Protein 3FDS (pdb70)

Nearest PDB structures (foldseek):
  2uvw-assembly1_A  TM=7.147E-01  e=2.196E-67  Saccharolobus solfataricus P2
  4qwb-assembly1_A  TM=7.129E-01  e=6.393E-67  Saccharolobus solfataricus P2
  3pr5-assembly1_B  TM=7.179E-01  e=1.152E-65  Saccharolobus solfataricus
  2j6u-assembly1_A  TM=7.134E-01  e=8.956E-66  Saccharolobus solfataricus P2
  2uvr-assembly1_A  TM=7.128E-01  e=4.048E-65  Saccharolobus solfataricus P2

InterPro domains:
  IPR001126 UmuC domain [PF00817] (6-156)
  IPR001126 UmuC domain [PS50173] (3-187)
  IPR017961 DNA polymerase, Y-family, little finger domain [PF11799] (242-342)
  IPR022880 DNA polymerase IV [MF_01113] (1-348)
  IPR022880 DNA polymerase IV [cd03586] (4-340)
  IPR024728 DNA polymerase type-Y, HhH motif [PF11798] (169-199)
  IPR036775 DNA polymerase, Y-family, little finger domain superfamily [G3DSA:3.30.1490.100] (243-342)
  IPR036775 DNA polymerase, Y-family, little finger domain superfamily [SSF100879] (240-342)
  IPR043128 Reverse transcriptase/Diguanylate cyclase domain [G3DSA:3.30.70.270] (3-166)
  IPR043502 DNA/RNA polymerase superfamily [SSF56672] (3-238)
  IPR050116 DNA polymerase type-Y [PTHR11076] (2-344)

CATH classification: 3.30.70.270 (+3 more: 3.40.1170.60, 1.10.150.20, 3.30.1490.100)

B-factor: mean 46.67, std 6.76, range [15.49, 81.86]

Foldseek 3Di:
DKKKKKFFALQQQQLVCLVPVVQPPFKEWEWAQDDPDVQFGWTCTIHVNLVVQVHGTGHGRVVSCVSPVPGHYHYGDPVSLQVLLVVLVVVVCVQAVQKADPDSGMMMHDCVVPADDVVRVQVVVVVSQVVSCVPRVTAIEMAMEDEDQNRVLQSVVADDNGYGYQYPVNLLVQQVVPFPCSGPPAFCQQSVVVVVVVNGGLLSLVVDDLVCCCDSHNNVVSVVSVCSSVVNDHYGRDPDDDQKFWDKFFDPDWDLDLVRCLVQALVRLVVGCVVCPQWFFQKKKKWFQFPVGDIDIDMDGHPPGQDSVNCSVVNSVRSVVSSVVDVTTTGMIMMMTGDIDHDDDCVVVDGD/DKKFKAQFLQVVLLLLVLQCLAPLKWKWKQAPQGIKTWGHHPVRQKIKMWDFGRVLTPDTDDDHIKMKIAHNVNSVQSNVPRDPARWMWIWDADPQGIKIWIWGPVDTHIDIDDGGIDMTDDDDDDDDPDDFQKKFWAALVVLLVVLVVQVVAAQKWKWWDDPAWIWIKHHDVPTIDIDIDHPVSPTVGIGGRDTAMFMFGSVSSNSSSVSRPSAGAIWMWTHGHQAWIKIWGAHPSGIIIIMIGHTDD/DKKWWAPDLLLVLLLLQLVVVFDQKWKFKQAQQATKTWDAGPVNQKTKIWGDGRVSTPPIDDDDRIDIFMDGSVVVSVVSVVADDAWIWMWDDDPFWIKIWTPGPHIDIDIDTGDDDDDDDDDAFQKKFKWWLLLLLVVLVVQLVQAFKWKWWDDPFKIWTWDHHPPDIDIDIAHPVDDTTDDIDGDTFIFMFGSVSSNSCSSSSSFATMWMWGHGYQAWTWIWGQGPDRITMIMTGGTDD

Organism: Saccharolobus solfataricus (strain ATCC 35092 / DSM 1617 / JCM 11322 / P2) (NCBI:txid273057)

Radius of gyration: 35.13 Å; Cα contacts (8 Å, |Δi|>4): 2033; chains: 3; bounding box: 105×57×83 Å

Solvent-accessible surface area: 40210 Å² total; per-residue (Å²): 86,22,0,0,0,0,12,2,3,43,5,31,0,9,1,4,8,46,87,67,80,77,11,132,56,98,32,0,0,0,0,67,86,57,18,164,149,159,34,26,22,22,4,21,21,1,0,68,56,0,87,138,108,36,0,118,67,55,23,68,0,67,88,0,65,157,75,25,93,144,14,39,37,38,81,61,96,93,104,30,0,78,98,14,2,49,117,0,7,83,26,0,64,143,40,2,128,92,0,33,46,52,44,33,40,32,0,23,0,15,0,50,101,104,16,218,74,45,184,56,0,83,61,24,0,63,97,0,28,90,64,1,86,130,117,23,150,1,31,1,0,0,0,0,0,52,3,29,9,2,0,42,4,0,0,64,89,22,75,56,91,12,33,64,37,0,57,80,144,65,0,125,106,7,10,111,88,18,76,6,50,78,2,26,58,8,8,90,37,9,5,74,44,7,123,156,91,50,8,65,59,0,48,35,0,89,106,30,117,85,95,131,8,111,41,105,18,41,24,90,53,2,134,46,4,13,28,1,7,138,51,119,46,97,14,94,19,105,60,106,109,168,182,39,18,24,99,51,18,75,3,168,154,59,6,90,80,37,123,60,0,51,56,44,0,44,127,0,0,70,85,0,34,188,90,0,109,101,19,82,0,28,3,0,51,0,31,0,25,0,76,83,143,68,120,14,46,72,29,122,35,39,60,115,32,1,57,79,134,44,0,69,59,7,0,21,115,0,0,79,83,1,19,142,93,19,140,72,84,2,88,77,0,0,5,87,0,13,98,50,16,67,47,34,11,0,47,141,27,30,67,73,131,2,69,0,24,11,67,47,2,83,8,7,9,13,5,2,50,2,1,50,32,17,34,97,29,0,50,3,0,0,27,110,110,4,3,15,1,44,19,35,26,177,80,88,10,0,0,1,0,5,109,8,51,94,122,45,17,77,69,38,61,27,112,73,56,19,10,0,74,0,59,72,68,1,8,138,70,1,39,88,85,57,49,88,128,153,9,34,0,34,0,13,36,36,149,48,0,0,59,1,20,18,114,39,109,172,112,37,76,128,54,58,14,120,0,105,11,132,86,30,148,54,61,87,43,20,45,10,184,36,127,33,16,0,41,4,24,2,46,50,72,19,3,61,26,0,2,37,0,0,50,72,21,5,20,67,1,104,2,9,19,63,141,114,50,0,42,3,21,7,30,23,127,22,91,76,0,19,0,53,0,64,94,116,108,30,1,99,98,28,36,50,46,64,89,5,18,3,17,0,8,1,106,21,3,85,28,0,0,110,0,0,159,24,10,90,25,70,1,75,0,4,0,0,99,71,46,0,0,52,0,14,1,88,4,111,33,11,4,60,0,10,0,11,0,3,2,29,136,134,5,95,0,83,5,115,63,19,67,3,1,7,45,1,1,71,0,0,28,66,8,12,88,76,3,11,6,30,1,35,169,122,1,3,78,2,13,3,44,10,126,64,172,40,1,31,0,21,1,20,2,8,35,69,9,10,90,60,40,94,49,72,81,156,114,10,93,1,4,4,90,2,105,25,0,18,48,8,4,130,45,49,48,198,95,19,40,1,24,3,28,8,54,154,60,47,2,28,2,24,0,68,31,123,11,50,0,16,1,33,14,45,55,72,169,15,150,73,44,131,126,164,121,19,58,0,85,0,43,0,85,0,85,22,1,0,84,21,0,70,128,1,33,113,46,16,154,34,0,51,0,47,4,111,129,63,61,0,24,0,44,0,117,22,152,177,48,84,24,128,41,80,0,2,74,114,56,85,39,10,104,115,17,75,38,58,96,18,69,14,19,0,15,2,129,51,0,24,28,0,9,48,0,102,120,11,8,122,30,1,19,0,20,0,0,54,159,34,38,0,24,0,62,0,91,9,73,118,143,4,36,0,2,0,57,0,34,33,128,155

Structure (mmCIF, N/CA/C/O backbone):
data_3FDS
#
_entry.id   3FDS
#
_cell.length_a   65.986
_cell.length_b   86.414
_cell.length_c   97.582
_cell.angle_alpha   90.000
_cell.angle_beta   107.300
_cell.angle_gamma   90.000
#
_symmetry.space_group_name_H-M   'P 1 21 1'
#
loop_
_entity.id
_entity.type
_entity.pdbx_description
1 polymer 'DNA polymerase IV'
2 polymer 'DNA polymerase sliding clamp B'
3 polymer 'DNA polymerase sliding clamp C'
4 non-polymer 1,2-ETHANEDIOL
5 non-polymer DI(HYDROXYETHYL)ETHER
6 non-polymer 'PENTAETHYLENE GLYCOL'
7 non-polymer GLYCEROL
8 non-polymer 'TRIETHYLENE GLYCOL'
9 water water
#
loop_
_atom_site.group_PDB
_atom_site.id
_atom_site.type_symbol
_atom_site.label_atom_id
_atom_site.label_alt_id
_atom_site.label_comp_id
_atom_site.label_asym_id
_atom_site.label_entity_id
_atom_site.label_seq_id
_atom_site.pdbx_PDB_ins_code
_atom_site.Cartn_x
_atom_site.Cartn_y
_atom_site.Cartn_z
_atom_site.occupancy
_atom_site.B_iso_or_equiv
_atom_site.auth_seq_id
_atom_site.auth_comp_id
_atom_site.auth_asym_id
_atom_site.auth_atom_id
_atom_site.pdbx_PDB_model_num
ATOM 1 N N . MET A 1 1 ? 2.734 -5.794 -26.997 1.00 46.70 1 MET A N 1
ATOM 2 C CA . MET A 1 1 ? 2.517 -4.408 -27.463 1.00 46.49 1 MET A CA 1
ATOM 3 C C . MET A 1 1 ? 3.270 -3.439 -26.561 1.00 45.66 1 MET A C 1
ATOM 4 O O . MET A 1 1 ? 3.419 -3.704 -25.381 1.00 45.42 1 MET A O 1
ATOM 9 N N . ILE A 1 2 ? 3.773 -2.337 -27.124 1.00 45.40 2 ILE A N 1
ATOM 10 C CA . ILE A 1 2 ? 4.375 -1.248 -26.327 1.00 44.83 2 ILE A CA 1
ATOM 11 C C . ILE A 1 2 ? 3.617 0.065 -26.573 1.00 44.42 2 ILE A C 1
ATOM 12 O O . ILE A 1 2 ? 3.532 0.557 -27.696 1.00 43.11 2 ILE A O 1
ATOM 17 N N . VAL A 1 3 ? 3.032 0.588 -25.517 1.00 44.16 3 VAL A N 1
ATOM 18 C CA . VAL A 1 3 ? 2.292 1.818 -25.587 1.00 44.12 3 VAL A CA 1
ATOM 19 C C . VAL A 1 3 ? 3.161 2.892 -24.908 1.00 44.21 3 VAL A C 1
ATOM 20 O O . VAL A 1 3 ? 3.772 2.653 -23.859 1.00 42.65 3 VAL A O 1
ATOM 24 N N . LEU A 1 4 ? 3.273 4.039 -25.568 1.00 43.71 4 LEU A N 1
ATOM 25 C CA . LEU A 1 4 ? 3.984 5.182 -25.024 1.00 43.86 4 LEU A CA 1
ATOM 26 C C . LEU A 1 4 ? 2.920 6.258 -24.893 1.00 44.27 4 LEU A C 1
ATOM 27 O O . LEU A 1 4 ? 2.328 6.694 -25.916 1.00 43.36 4 LEU A O 1
ATOM 32 N N . PHE A 1 5 ? 2.663 6.648 -23.635 1.00 43.48 5 PHE A N 1
ATOM 33 C CA . PHE A 1 5 ? 1.637 7.610 -23.286 1.00 43.32 5 PHE A CA 1
ATOM 34 C C . PHE A 1 5 ? 2.317 8.927 -22.963 1.00 44.17 5 PHE A C 1
ATOM 35 O O . PHE A 1 5 ? 3.332 8.970 -22.253 1.00 42.13 5 PHE A O 1
ATOM 43 N N . VAL A 1 6 ? 1.763 10.014 -23.509 1.00 43.49 6 VAL A N 1
ATOM 44 C CA . VAL A 1 6 ? 2.297 11.362 -23.240 1.00 44.32 6 VAL A CA 1
ATOM 45 C C . VAL A 1 6 ? 1.203 12.167 -22.575 1.00 44.86 6 VAL A C 1
ATOM 46 O O . VAL A 1 6 ? 0.084 12.270 -23.114 1.00 44.96 6 VAL A O 1
ATOM 50 N N . ASP A 1 7 ? 1.537 12.760 -21.439 1.00 43.68 7 ASP A N 1
ATOM 51 C CA . ASP A 1 7 ? 0.621 13.555 -20.673 1.00 45.79 7 ASP A CA 1
ATOM 52 C C . ASP A 1 7 ? 1.286 14.939 -20.521 1.00 45.84 7 ASP A C 1
ATOM 53 O O . ASP A 1 7 ? 2.363 15.045 -19.942 1.00 44.76 7 ASP A O 1
ATOM 58 N N . PHE A 1 8 ? 0.704 15.998 -21.083 1.00 46.61 8 PHE A N 1
ATOM 59 C CA . PHE A 1 8 ? 1.367 17.327 -20.959 1.00 46.39 8 PHE A CA 1
ATOM 60 C C . PHE A 1 8 ? 1.220 17.831 -19.528 1.00 47.17 8 PHE A C 1
ATOM 61 O O . PHE A 1 8 ? 0.121 17.778 -18.970 1.00 48.53 8 PHE A O 1
ATOM 69 N N . ASP A 1 9 ? 2.278 18.382 -18.926 1.00 46.44 9 ASP A N 1
ATOM 70 C CA . ASP A 1 9 ? 2.193 18.679 -17.500 1.00 45.02 9 ASP A CA 1
ATOM 71 C C . ASP A 1 9 ? 1.387 19.969 -17.232 1.00 44.27 9 ASP A C 1
ATOM 72 O O . ASP A 1 9 ? 1.596 20.987 -17.915 1.00 43.37 9 ASP A O 1
ATOM 77 N N . TYR A 1 10 ? 0.452 19.907 -16.288 1.00 43.06 10 TYR A N 1
ATOM 78 C CA . TYR A 1 10 ? -0.375 21.093 -15.833 1.00 43.02 10 TYR A CA 1
ATOM 79 C C . TYR A 1 10 ? -0.676 22.045 -17.017 1.00 43.75 10 TYR A C 1
ATOM 80 O O . TYR A 1 10 ? -0.445 23.253 -16.988 1.00 44.25 10 TYR A O 1
ATOM 89 N N . PHE A 1 11 ? -1.220 21.462 -18.074 1.00 42.13 11 PHE A N 1
ATOM 90 C CA . PHE A 1 11 ? -1.078 22.050 -19.388 1.00 41.97 11 PHE A CA 1
ATOM 91 C C . PHE A 1 11 ? -1.460 23.517 -19.554 1.00 42.94 11 PHE A C 1
ATOM 92 O O . PHE A 1 11 ? -0.608 24.288 -19.993 1.00 43.91 11 PHE A O 1
ATOM 100 N N . TYR A 1 12 ? -2.707 23.903 -19.235 1.00 42.09 12 TYR A N 1
ATOM 101 C CA . TYR A 1 12 ? -3.166 25.278 -19.462 1.00 42.81 12 TYR A CA 1
ATOM 102 C C . TYR A 1 12 ? -2.271 26.278 -18.738 1.00 43.16 12 TYR A C 1
ATOM 103 O O . TYR A 1 12 ? -1.892 27.325 -19.288 1.00 42.28 12 TYR A O 1
ATOM 112 N N . ALA A 1 13 ? -1.957 25.940 -17.488 1.00 42.67 13 ALA A N 1
ATOM 113 C CA . ALA A 1 13 ? -1.123 26.817 -16.687 1.00 43.22 13 ALA A CA 1
ATOM 114 C C . ALA A 1 13 ? 0.329 26.842 -17.190 1.00 43.41 13 ALA A C 1
ATOM 115 O O . ALA A 1 13 ? 0.985 27.900 -17.172 1.00 43.91 13 ALA A O 1
ATOM 117 N N . GLN A 1 14 ? 0.812 25.712 -17.700 1.00 43.22 14 GLN A N 1
ATOM 118 C CA . GLN A 1 14 ? 2.147 25.682 -18.269 1.00 42.48 14 GLN A CA 1
ATOM 119 C C . GLN A 1 14 ? 2.250 26.592 -19.498 1.00 42.32 14 GLN A C 1
ATOM 120 O O . GLN A 1 14 ? 3.208 27.347 -19.623 1.00 43.11 14 GLN A O 1
ATOM 126 N N . VAL A 1 15 ? 1.247 26.553 -20.363 1.00 41.74 15 VAL A N 1
ATOM 127 C CA . VAL A 1 15 ? 1.164 27.473 -21.529 1.00 41.96 15 VAL A CA 1
ATOM 128 C C . VAL A 1 15 ? 1.196 28.951 -21.115 1.00 42.73 15 VAL A C 1
ATOM 129 O O . VAL A 1 15 ? 1.877 29.760 -21.756 1.00 42.68 15 VAL A O 1
ATOM 133 N N . GLU A 1 16 ? 0.447 29.305 -20.059 1.00 41.93 16 GLU A N 1
ATOM 134 C CA . GLU A 1 16 ? 0.537 30.671 -19.541 1.00 43.04 16 GLU A CA 1
ATOM 135 C C . GLU A 1 16 ? 1.946 31.055 -19.076 1.00 42.93 16 GLU A C 1
ATOM 136 O O . GLU A 1 16 ? 2.384 32.166 -19.315 1.00 43.23 16 GLU A O 1
ATOM 142 N N . GLU A 1 17 ? 2.659 30.133 -18.431 1.00 42.85 17 GLU A N 1
ATOM 143 C CA . GLU A 1 17 ? 4.094 30.336 -18.096 1.00 43.70 17 GLU A CA 1
ATOM 144 C C . GLU A 1 17 ? 5.037 30.537 -19.307 1.00 43.83 17 GLU A C 1
ATOM 145 O O . GLU A 1 17 ? 5.987 31.335 -19.238 1.00 44.29 17 GLU A O 1
ATOM 151 N N . VAL A 1 18 ? 4.807 29.787 -20.383 1.00 42.28 18 VAL A N 1
ATOM 152 C CA . VAL A 1 18 ? 5.559 29.952 -21.638 1.00 42.46 18 VAL A CA 1
ATOM 153 C C . VAL A 1 18 ? 5.319 31.345 -22.191 1.00 43.22 18 VAL A C 1
ATOM 154 O O . VAL A 1 18 ? 6.254 32.037 -22.554 1.00 43.19 18 VAL A O 1
ATOM 158 N N . LEU A 1 19 ? 4.051 31.757 -22.209 1.00 44.25 19 LEU A N 1
ATOM 159 C CA . LEU A 1 19 ? 3.660 33.067 -22.696 1.00 46.58 19 LEU A CA 1
ATOM 160 C C . LEU A 1 19 ? 4.177 34.230 -21.834 1.00 46.21 19 LEU A C 1
ATOM 161 O O . LEU A 1 19 ? 4.401 35.328 -22.340 1.00 45.33 19 LEU A O 1
ATOM 166 N N . ASN A 1 20 ? 4.311 33.993 -20.532 1.00 45.47 20 ASN A N 1
ATOM 167 C CA . ASN A 1 20 ? 4.810 35.004 -19.603 1.00 46.13 20 ASN A CA 1
ATOM 168 C C . ASN A 1 20 ? 5.774 34.326 -18.614 1.00 46.66 20 ASN A C 1
ATOM 169 O O . ASN A 1 20 ? 5.378 33.936 -17.502 1.00 46.13 20 ASN A O 1
ATOM 174 N N . PRO A 1 21 ? 7.044 34.170 -19.016 1.00 47.43 21 PRO A N 1
ATOM 175 C CA . PRO A 1 21 ? 7.944 33.394 -18.169 1.00 48.20 21 PRO A CA 1
ATOM 176 C C . PRO A 1 21 ? 8.175 33.998 -16.787 1.00 48.55 21 PRO A C 1
ATOM 177 O O . PRO A 1 21 ? 8.643 33.303 -15.897 1.00 48.99 21 PRO A O 1
ATOM 181 N N . SER A 1 22 ? 7.810 35.264 -16.588 1.00 49.05 22 SER A N 1
ATOM 182 C CA . SER A 1 22 ? 7.899 35.867 -15.268 1.00 49.52 22 SER A CA 1
ATOM 183 C C . SER A 1 22 ? 6.888 35.269 -14.277 1.00 49.72 22 SER A C 1
ATOM 184 O O . SER A 1 22 ? 6.876 35.653 -13.098 1.00 49.88 22 SER A O 1
ATOM 187 N N . LEU A 1 23 ? 6.039 34.358 -14.754 1.00 48.97 23 LEU A N 1
ATOM 188 C CA . LEU A 1 23 ? 5.096 33.641 -13.894 1.00 49.08 23 LEU A CA 1
ATOM 189 C C . LEU A 1 23 ? 5.704 32.391 -13.255 1.00 50.10 23 LEU A C 1
ATOM 190 O O . LEU A 1 23 ? 5.228 31.918 -12.211 1.00 50.17 23 LEU A O 1
ATOM 195 N N . LYS A 1 24 ? 6.726 31.833 -13.902 1.00 51.11 24 LYS A N 1
ATOM 196 C CA . LYS A 1 24 ? 7.282 30.523 -13.505 1.00 52.56 24 LYS A CA 1
ATOM 197 C C . LYS A 1 24 ? 7.715 30.546 -12.036 1.00 52.76 24 LYS A C 1
ATOM 198 O O . LYS A 1 24 ? 8.300 31.533 -11.565 1.00 52.71 24 LYS A O 1
ATOM 204 N N . GLY A 1 25 ? 7.392 29.481 -11.306 1.00 52.91 25 GLY A N 1
ATOM 205 C CA . GLY A 1 25 ? 7.801 29.393 -9.903 1.00 52.85 25 GLY A CA 1
ATOM 206 C C . GLY A 1 25 ? 6.876 30.044 -8.900 1.00 53.17 25 GLY A C 1
ATOM 207 O O . GLY A 1 25 ? 7.114 29.925 -7.684 1.00 53.06 25 GLY A O 1
ATOM 208 N N . LYS A 1 26 ? 5.858 30.764 -9.395 1.00 52.89 26 LYS A N 1
ATOM 209 C CA . LYS A 1 26 ? 4.789 31.360 -8.554 1.00 52.92 26 LYS A CA 1
ATOM 210 C C . LYS A 1 26 ? 3.548 30.541 -8.817 1.00 50.92 26 LYS A C 1
ATOM 211 O O . LYS A 1 26 ? 3.461 29.923 -9.863 1.00 50.48 26 LYS A O 1
ATOM 217 N N . PRO A 1 27 ? 2.562 30.584 -7.899 1.00 49.30 27 PRO A N 1
ATOM 218 C CA . PRO A 1 27 ? 1.286 29.944 -8.170 1.00 48.10 27 PRO A CA 1
ATOM 219 C C . PRO A 1 27 ? 0.560 30.612 -9.311 1.00 47.63 27 PRO A C 1
ATOM 220 O O . PRO A 1 27 ? 0.386 31.836 -9.302 1.00 46.77 27 PRO A O 1
ATOM 224 N N . VAL A 1 28 ? 0.133 29.790 -10.278 1.00 46.47 28 VAL A N 1
ATOM 225 C CA . VAL A 1 28 ? -0.632 30.222 -11.433 1.00 46.47 28 VAL A CA 1
ATOM 226 C C . VAL A 1 28 ? -1.933 29.400 -11.488 1.00 46.20 28 VAL A C 1
ATOM 227 O O . VAL A 1 28 ? -1.926 28.180 -11.390 1.00 45.79 28 VAL A O 1
ATOM 231 N N . VAL A 1 29 ? -3.047 30.081 -11.641 1.00 45.95 29 VAL A N 1
ATOM 232 C CA . VAL A 1 29 ? -4.336 29.429 -11.602 1.00 45.72 29 VAL A CA 1
ATOM 233 C C . VAL A 1 29 ? -5.193 29.879 -12.777 1.00 45.03 29 VAL A C 1
ATOM 234 O O . VAL A 1 29 ? -5.641 31.036 -12.878 1.00 45.96 29 VAL A O 1
ATOM 238 N N . VAL A 1 30 ? -5.437 28.934 -13.658 1.00 44.25 30 VAL A N 1
ATOM 239 C CA . VAL A 1 30 ? -6.247 29.163 -14.829 1.00 43.69 30 VAL A CA 1
ATOM 240 C C . VAL A 1 30 ? -7.692 28.729 -14.499 1.00 44.18 30 VAL A C 1
ATOM 241 O O . VAL A 1 30 ? -7.928 27.587 -14.129 1.00 42.61 30 VAL A O 1
ATOM 245 N N . CYS A 1 31 ? -8.630 29.652 -14.683 1.00 44.25 31 CYS A N 1
ATOM 246 C CA . CYS A 1 31 ? -9.997 29.476 -14.248 1.00 45.55 31 CYS A CA 1
ATOM 247 C C . CYS A 1 31 ? -10.997 29.622 -15.396 1.00 46.50 31 CYS A C 1
ATOM 248 O O . CYS A 1 31 ? -10.777 30.398 -16.339 1.00 46.69 31 CYS A O 1
ATOM 251 N N . VAL A 1 32 ? -12.107 28.898 -15.279 1.00 46.29 32 VAL A N 1
ATOM 252 C CA . VAL A 1 32 ? -13.271 29.102 -16.139 1.00 47.29 32 VAL A CA 1
ATOM 253 C C . VAL A 1 32 ? -14.278 30.008 -15.423 1.00 47.88 32 VAL A C 1
ATOM 254 O O . VAL A 1 32 ? -15.030 29.564 -14.580 1.00 47.89 32 VAL A O 1
ATOM 258 N N . PHE A 1 33 ? -14.259 31.287 -15.758 1.00 49.54 33 PHE A N 1
ATOM 259 C CA . PHE A 1 33 ? -15.179 32.257 -15.201 1.00 51.26 33 PHE A CA 1
ATOM 260 C C . PHE A 1 33 ? -16.568 32.105 -15.835 1.00 53.09 33 PHE A C 1
ATOM 261 O O . PHE A 1 33 ? -16.749 32.460 -17.004 1.00 54.27 33 PHE A O 1
ATOM 269 N N . SER A 1 34 ? -17.538 31.554 -15.104 1.00 54.51 34 SER A N 1
ATOM 270 C CA A SER A 1 34 ? -18.921 31.460 -15.623 0.50 55.28 34 SER A CA 1
ATOM 271 C CA B SER A 1 34 ? -18.908 31.469 -15.632 0.50 55.82 34 SER A CA 1
ATOM 272 C C . SER A 1 34 ? -19.620 32.832 -15.561 1.00 55.94 34 SER A C 1
ATOM 273 O O . SER A 1 34 ? -18.957 33.865 -15.716 1.00 58.17 34 SER A O 1
ATOM 278 N N . GLY A 1 35 ? -20.902 32.959 -15.248 1.00 55.78 35 GLY A N 1
ATOM 279 C CA . GLY A 1 35 ? -21.844 32.172 -14.468 1.00 53.97 35 GLY A CA 1
ATOM 280 C C . GLY A 1 35 ? -22.500 33.459 -14.033 1.00 52.34 35 GLY A C 1
ATOM 281 O O . GLY A 1 35 ? -22.295 34.478 -14.710 1.00 51.63 35 GLY A O 1
ATOM 282 N N . ARG A 1 36 ? -23.220 33.478 -12.909 1.00 51.20 36 ARG A N 1
ATOM 283 C CA . ARG A 1 36 ? -24.102 34.603 -12.652 1.00 50.24 36 ARG A CA 1
ATOM 284 C C . ARG A 1 36 ? -23.496 35.775 -11.851 1.00 49.26 36 ARG A C 1
ATOM 285 O O . ARG A 1 36 ? -24.113 36.839 -11.794 1.00 48.51 36 ARG A O 1
ATOM 293 N N . PHE A 1 37 ? -22.312 35.601 -11.245 1.00 47.97 37 PHE A N 1
ATOM 294 C CA . PHE A 1 37 ? -21.841 36.598 -10.240 1.00 47.51 37 PHE A CA 1
ATOM 295 C C . PHE A 1 37 ? -20.343 36.868 -10.271 1.00 47.82 37 PHE A C 1
ATOM 296 O O . PHE A 1 37 ? -19.640 36.323 -11.107 1.00 47.74 37 PHE A O 1
ATOM 304 N N . GLU A 1 38 ? -19.845 37.716 -9.356 1.00 48.59 38 GLU A N 1
ATOM 305 C CA . GLU A 1 38 ? -18.375 37.939 -9.317 1.00 49.08 38 GLU A CA 1
ATOM 306 C C . GLU A 1 38 ? -17.644 36.660 -8.942 1.00 47.76 38 GLU A C 1
ATOM 307 O O . GLU A 1 38 ? -18.038 35.962 -7.997 1.00 46.67 38 GLU A O 1
ATOM 313 N N . ASP A 1 39 ? -16.608 36.334 -9.717 1.00 47.05 39 ASP A N 1
ATOM 314 C CA . ASP A 1 39 ? -15.804 35.141 -9.473 1.00 47.29 39 ASP A CA 1
ATOM 315 C C . ASP A 1 39 ? -16.589 33.816 -9.506 1.00 46.51 39 ASP A C 1
ATOM 316 O O . ASP A 1 39 ? -16.132 32.825 -8.910 1.00 46.52 39 ASP A O 1
ATOM 321 N N . SER A 1 40 ? -17.764 33.808 -10.151 1.00 45.33 40 SER A N 1
ATOM 322 C CA . SER A 1 40 ? -18.449 32.527 -10.431 1.00 44.81 40 SER A CA 1
ATOM 323 C C . SER A 1 40 ? -17.536 31.723 -11.358 1.00 44.62 40 SER A C 1
ATOM 324 O O . SER A 1 40 ? -16.989 32.265 -12.337 1.00 45.10 40 SER A O 1
ATOM 327 N N . GLY A 1 41 ? -17.397 30.432 -11.046 1.00 44.57 41 GLY A N 1
ATOM 328 C CA . GLY A 1 41 ? -16.695 29.477 -11.888 1.00 44.55 41 GLY A CA 1
ATOM 329 C C . GLY A 1 41 ? -15.821 28.554 -11.068 1.00 44.64 41 GLY A C 1
ATOM 330 O O . GLY A 1 41 ? -15.873 28.569 -9.831 1.00 43.78 41 GLY A O 1
ATOM 331 N N . ALA A 1 42 ? -15.009 27.773 -11.781 1.00 44.56 42 ALA A N 1
ATOM 332 C CA . ALA A 1 42 ? -14.160 26.730 -11.216 1.00 44.50 42 ALA A CA 1
ATOM 333 C C . ALA A 1 42 ? -12.755 26.854 -11.789 1.00 44.40 42 ALA A C 1
ATOM 334 O O . ALA A 1 42 ? -12.588 27.326 -12.909 1.00 45.58 42 ALA A O 1
ATOM 336 N N . VAL A 1 43 ? -11.759 26.433 -11.019 1.00 43.67 43 VAL A N 1
ATOM 337 C CA . VAL A 1 43 ? -10.383 26.351 -11.484 1.00 43.92 43 VAL A CA 1
ATOM 338 C C . VAL A 1 43 ? -10.397 25.296 -12.609 1.00 45.06 43 VAL A C 1
ATOM 339 O O . VAL A 1 43 ? -11.044 24.240 -12.458 1.00 44.59 43 VAL A O 1
ATOM 343 N N . ALA A 1 44 ? -9.765 25.632 -13.743 1.00 45.57 44 ALA A N 1
ATOM 344 C CA . ALA A 1 44 ? -9.514 24.684 -14.834 1.00 45.93 44 ALA A CA 1
ATOM 345 C C . ALA A 1 44 ? -8.217 23.982 -14.509 1.00 46.51 44 ALA A C 1
ATOM 346 O O . ALA A 1 44 ? -8.194 22.771 -14.457 1.00 47.65 44 ALA A O 1
ATOM 348 N N . THR A 1 45 ? -7.115 24.716 -14.340 1.00 47.01 45 THR A N 1
ATOM 349 C CA . THR A 1 45 ? -5.840 24.074 -13.963 1.00 47.55 45 THR A CA 1
ATOM 350 C C . THR A 1 45 ? -4.909 24.984 -13.204 1.00 47.21 45 THR A C 1
ATOM 351 O O . THR A 1 45 ? -4.900 26.189 -13.412 1.00 47.38 45 THR A O 1
ATOM 355 N N . ALA A 1 46 ? -4.191 24.387 -12.260 1.00 46.65 46 ALA A N 1
ATOM 356 C CA . ALA A 1 46 ? -3.265 25.093 -11.416 1.00 46.19 46 ALA A CA 1
ATOM 357 C C . ALA A 1 46 ? -1.856 24.516 -11.606 1.00 45.35 46 ALA A C 1
ATOM 358 O O . ALA A 1 46 ? -1.701 23.303 -11.781 1.00 46.16 46 ALA A O 1
ATOM 360 N N . ASN A 1 47 ? -0.827 25.353 -11.559 1.00 44.11 47 ASN A N 1
ATOM 361 C CA . ASN A 1 47 ? 0.538 24.813 -11.601 1.00 45.19 47 ASN A CA 1
ATOM 362 C C . ASN A 1 47 ? 0.886 24.164 -10.282 1.00 45.65 47 ASN A C 1
ATOM 363 O O . ASN A 1 47 ? 0.147 24.280 -9.292 1.00 45.02 47 ASN A O 1
ATOM 368 N N . TYR A 1 48 ? 2.012 23.475 -10.238 1.00 46.66 48 TYR A N 1
ATOM 369 C CA . TYR A 1 48 ? 2.337 22.744 -9.021 1.00 46.66 48 TYR A CA 1
ATOM 370 C C . TYR A 1 48 ? 2.552 23.612 -7.807 1.00 46.91 48 TYR A C 1
ATOM 371 O O . TYR A 1 48 ? 2.266 23.191 -6.682 1.00 46.60 48 TYR A O 1
ATOM 380 N N . GLU A 1 49 ? 3.043 24.832 -8.017 1.00 46.66 49 GLU A N 1
ATOM 381 C CA . GLU A 1 49 ? 3.166 25.770 -6.895 1.00 46.10 49 GLU A CA 1
ATOM 382 C C . GLU A 1 49 ? 1.806 26.048 -6.263 1.00 45.50 49 GLU A C 1
ATOM 383 O O . GLU A 1 49 ? 1.715 26.182 -5.053 1.00 44.76 49 GLU A O 1
ATOM 389 N N . ALA A 1 50 ? 0.751 26.102 -7.082 1.00 44.25 50 ALA A N 1
ATOM 390 C CA . ALA A 1 50 ? -0.606 26.373 -6.576 1.00 44.56 50 ALA A CA 1
ATOM 391 C C . ALA A 1 50 ? -1.179 25.119 -5.947 1.00 44.19 50 ALA A C 1
ATOM 392 O O . ALA A 1 50 ? -1.855 25.183 -4.905 1.00 44.93 50 ALA A O 1
ATOM 394 N N . ARG A 1 51 ? -0.877 23.982 -6.570 1.00 43.75 51 ARG A N 1
ATOM 395 C CA . ARG A 1 51 ? -1.395 22.690 -6.144 1.00 44.51 51 ARG A CA 1
ATOM 396 C C . ARG A 1 51 ? -0.934 22.315 -4.744 1.00 44.96 51 ARG A C 1
ATOM 397 O O . ARG A 1 51 ? -1.663 21.633 -4.024 1.00 45.08 51 ARG A O 1
ATOM 405 N N . LYS A 1 52 ? 0.273 22.763 -4.382 1.00 45.66 52 LYS A N 1
ATOM 406 C CA . LYS A 1 52 ? 0.877 22.569 -3.052 1.00 46.03 52 LYS A CA 1
ATOM 407 C C . LYS A 1 52 ? -0.084 22.959 -1.928 1.00 46.31 52 LYS A C 1
ATOM 408 O O . LYS A 1 52 ? -0.133 22.313 -0.871 1.00 45.76 52 LYS A O 1
ATOM 414 N N . PHE A 1 53 ? -0.842 24.022 -2.195 1.00 47.08 53 PHE A N 1
ATOM 415 C CA . PHE A 1 53 ? -1.737 24.649 -1.241 1.00 47.84 53 PHE A CA 1
ATOM 416 C C . PHE A 1 53 ? -3.170 24.187 -1.424 1.00 48.02 53 PHE A C 1
ATOM 417 O O . PHE A 1 53 ? -4.103 24.687 -0.764 1.00 48.54 53 PHE A O 1
ATOM 425 N N . GLY A 1 54 ? -3.317 23.170 -2.304 1.00 48.54 54 GLY A N 1
ATOM 426 C CA . GLY A 1 54 ? -4.594 22.494 -2.452 1.00 49.04 54 GLY A CA 1
ATOM 427 C C . GLY A 1 54 ? -5.513 23.147 -3.458 1.00 48.75 54 GLY A C 1
ATOM 428 O O . GLY A 1 54 ? -6.691 22.789 -3.531 1.00 49.16 54 GLY A O 1
ATOM 429 N N . VAL A 1 55 ? -4.984 24.126 -4.198 1.00 47.96 55 VAL A N 1
ATOM 430 C CA . VAL A 1 55 ? -5.732 24.754 -5.293 1.00 46.97 55 VAL A CA 1
ATOM 431 C C . VAL A 1 55 ? -5.565 23.878 -6.517 1.00 47.56 55 VAL A C 1
ATOM 432 O O . VAL A 1 55 ? -4.433 23.566 -6.921 1.00 47.73 55 VAL A O 1
ATOM 436 N N . LYS A 1 56 ? -6.692 23.467 -7.101 1.00 47.32 56 LYS A N 1
ATOM 437 C CA . LYS A 1 56 ? -6.663 22.496 -8.164 1.00 46.98 56 LYS A CA 1
ATOM 438 C C . LYS A 1 56 ? -7.938 22.547 -8.972 1.00 46.58 56 LYS A C 1
ATOM 439 O O . LYS A 1 56 ? -8.907 23.186 -8.577 1.00 45.77 56 LYS A O 1
ATOM 445 N N . ALA A 1 57 ? -7.918 21.834 -10.090 1.00 45.62 57 ALA A N 1
ATOM 446 C CA . ALA A 1 57 ? -9.019 21.750 -11.030 1.00 46.05 57 ALA A CA 1
ATOM 447 C C . ALA A 1 57 ? -10.339 21.446 -10.357 1.00 45.83 57 ALA A C 1
ATOM 448 O O . ALA A 1 57 ? -10.413 20.550 -9.498 1.00 47.15 57 ALA A O 1
ATOM 450 N N . GLY A 1 58 ? -11.376 22.204 -10.705 1.00 45.27 58 GLY A N 1
ATOM 451 C CA . GLY A 1 58 ? -12.723 21.899 -10.212 1.00 44.91 58 GLY A CA 1
ATOM 452 C C . GLY A 1 58 ? -13.149 22.602 -8.929 1.00 45.33 58 GLY A C 1
ATOM 453 O O . GLY A 1 58 ? -14.343 22.708 -8.651 1.00 44.79 58 GLY A O 1
ATOM 454 N N . ILE A 1 59 ? -12.201 23.101 -8.143 1.00 44.94 59 ILE A N 1
ATOM 455 C CA . ILE A 1 59 ? -12.597 23.864 -6.986 1.00 45.60 59 ILE A CA 1
ATOM 456 C C . ILE A 1 59 ? -13.143 25.224 -7.457 1.00 45.65 59 ILE A C 1
ATOM 457 O O . ILE A 1 59 ? -12.667 25.746 -8.474 1.00 45.60 59 ILE A O 1
ATOM 462 N N . PRO A 1 60 ? -14.155 25.792 -6.740 1.00 45.34 60 PRO A N 1
ATOM 463 C CA . PRO A 1 60 ? -14.630 27.116 -7.154 1.00 44.98 60 PRO A CA 1
ATOM 464 C C . PRO A 1 60 ? -13.522 28.173 -7.063 1.00 44.87 60 PRO A C 1
ATOM 465 O O . PRO A 1 60 ? -12.660 28.116 -6.166 1.00 44.26 60 PRO A O 1
ATOM 469 N N . ILE A 1 61 ? -13.559 29.133 -7.984 1.00 44.68 61 ILE A N 1
ATOM 470 C CA . ILE A 1 61 ? -12.593 30.244 -7.997 1.00 43.88 61 ILE A CA 1
ATOM 471 C C . ILE A 1 61 ? -12.551 30.967 -6.638 1.00 43.84 61 ILE A C 1
ATOM 472 O O . ILE A 1 61 ? -11.472 31.285 -6.144 1.00 43.05 61 ILE A O 1
ATOM 477 N N . VAL A 1 62 ? -13.719 31.187 -6.030 1.00 44.31 62 VAL A N 1
ATOM 478 C CA . VAL A 1 62 ? -13.810 31.861 -4.722 1.00 44.24 62 VAL A CA 1
ATOM 479 C C . VAL A 1 62 ? -13.046 31.105 -3.620 1.00 44.90 62 VAL A C 1
ATOM 480 O O . VAL A 1 62 ? -12.281 31.717 -2.869 1.00 44.62 62 VAL A O 1
ATOM 484 N N . GLU A 1 63 ? -13.220 29.783 -3.564 1.00 45.74 63 GLU A N 1
ATOM 485 C CA A GLU A 1 63 ? -12.462 28.891 -2.627 0.00 40.00 63 GLU A CA 1
ATOM 486 C CA B GLU A 1 63 ? -12.474 28.939 -2.630 1.00 47.11 63 GLU A CA 1
ATOM 487 C C . GLU A 1 63 ? -10.962 28.937 -2.898 1.00 47.40 63 GLU A C 1
ATOM 488 O O . GLU A 1 63 ? -10.167 28.929 -1.948 1.00 47.97 63 GLU A O 1
ATOM 499 N N . ALA A 1 64 ? -10.571 28.968 -4.178 1.00 46.57 64 ALA A N 1
ATOM 500 C CA . ALA A 1 64 ? -9.151 29.069 -4.557 1.00 46.68 64 ALA A CA 1
ATOM 501 C C . ALA A 1 64 ? -8.558 30.390 -4.081 1.00 46.28 64 ALA A C 1
ATOM 502 O O . ALA A 1 64 ? -7.461 30.421 -3.520 1.00 45.65 64 ALA A O 1
ATOM 504 N N . LYS A 1 65 ? -9.312 31.464 -4.322 1.00 46.83 65 LYS A N 1
ATOM 505 C CA . LYS A 1 65 ? -8.909 32.814 -3.941 1.00 48.45 65 LYS A CA 1
ATOM 506 C C . LYS A 1 65 ? -8.780 33.020 -2.432 1.00 48.91 65 LYS A C 1
ATOM 507 O O . LYS A 1 65 ? -7.919 33.785 -1.982 1.00 50.10 65 LYS A O 1
ATOM 513 N N . LYS A 1 66 ? -9.621 32.349 -1.648 1.00 49.54 66 LYS A N 1
ATOM 514 C CA . LYS A 1 66 ? -9.494 32.409 -0.191 1.00 50.14 66 LYS A CA 1
ATOM 515 C C . LYS A 1 66 ? -8.166 31.790 0.258 1.00 50.29 66 LYS A C 1
ATOM 516 O O . LYS A 1 66 ? -7.455 32.395 1.043 1.00 50.47 66 LYS A O 1
ATOM 522 N N . ILE A 1 67 ? -7.847 30.599 -0.276 1.00 50.28 67 ILE A N 1
ATOM 523 C CA . ILE A 1 67 ? -6.609 29.869 0.026 1.00 49.98 67 ILE A CA 1
ATOM 524 C C . ILE A 1 67 ? -5.390 30.662 -0.466 1.00 49.91 67 ILE A C 1
ATOM 525 O O . ILE A 1 67 ? -4.497 30.961 0.321 1.00 49.21 67 ILE A O 1
ATOM 530 N N . LEU A 1 68 ? -5.358 30.997 -1.766 1.00 49.16 68 LEU A N 1
ATOM 531 C CA . LEU A 1 68 ? -4.222 31.723 -2.340 1.00 49.26 68 LEU A CA 1
ATOM 532 C C . LEU A 1 68 ? -4.588 33.121 -2.858 1.00 50.42 68 LEU A C 1
ATOM 533 O O . LEU A 1 68 ? -4.676 33.314 -4.091 1.00 51.23 68 LEU A O 1
ATOM 538 N N . PRO A 1 69 ? -4.795 34.103 -1.943 1.00 51.86 69 PRO A N 1
ATOM 539 C CA . PRO A 1 69 ? -5.275 35.419 -2.416 1.00 52.95 69 PRO A CA 1
ATOM 540 C C . PRO A 1 69 ? -4.302 36.084 -3.447 1.00 54.51 69 PRO A C 1
ATOM 541 O O . PRO A 1 69 ? -4.758 36.818 -4.296 1.00 55.89 69 PRO A O 1
ATOM 545 N N . ASN A 1 70 ? -2.994 35.806 -3.323 1.00 54.64 70 ASN A N 1
ATOM 546 C CA . ASN A 1 70 ? -2.007 36.528 -4.150 1.00 53.59 70 ASN A CA 1
ATOM 547 C C . ASN A 1 70 ? -1.485 35.756 -5.356 1.00 52.95 70 ASN A C 1
ATOM 548 O O . ASN A 1 70 ? -0.575 36.217 -6.062 1.00 52.67 70 ASN A O 1
ATOM 553 N N . ALA A 1 71 ? -2.049 34.571 -5.585 1.00 51.09 71 ALA A N 1
ATOM 554 C CA . ALA A 1 71 ? -1.703 33.799 -6.761 1.00 50.26 71 ALA A CA 1
ATOM 555 C C . ALA A 1 71 ? -2.144 34.550 -8.029 1.00 49.75 71 ALA A C 1
ATOM 556 O O . ALA A 1 71 ? -2.959 35.489 -7.962 1.00 49.30 71 ALA A O 1
ATOM 558 N N . VAL A 1 72 ? -1.600 34.141 -9.176 1.00 48.65 72 VAL A N 1
ATOM 559 C CA . VAL A 1 72 ? -1.955 34.750 -10.445 1.00 47.88 72 VAL A CA 1
ATOM 560 C C . VAL A 1 72 ? -3.151 33.962 -11.000 1.00 47.86 72 VAL A C 1
ATOM 561 O O . VAL A 1 72 ? -3.019 32.792 -11.271 1.00 47.02 72 VAL A O 1
ATOM 565 N N . TYR A 1 73 ? -4.317 34.610 -11.128 1.00 47.72 73 TYR A N 1
ATOM 566 C CA . TYR A 1 73 ? -5.532 33.999 -11.672 1.00 46.70 73 TYR A CA 1
ATOM 567 C C . TYR A 1 73 ? -5.682 34.477 -13.080 1.00 47.24 73 TYR A C 1
ATOM 568 O O . TYR A 1 73 ? -5.642 35.685 -13.309 1.00 47.75 73 TYR A O 1
ATOM 577 N N . LEU A 1 74 ? -5.853 33.540 -14.023 1.00 46.84 74 LEU A N 1
ATOM 578 C CA . LEU A 1 74 ? -5.981 33.862 -15.434 1.00 47.22 74 LEU A CA 1
ATOM 579 C C . LEU A 1 74 ? -7.242 33.217 -15.981 1.00 47.53 74 LEU A C 1
ATOM 580 O O . LEU A 1 74 ? -7.566 32.084 -15.594 1.00 47.19 74 LEU A O 1
ATOM 585 N N . PRO A 1 75 ? -7.952 33.924 -16.904 1.00 47.27 75 PRO A N 1
ATOM 586 C CA . PRO A 1 75 ? -9.050 33.290 -17.558 1.00 46.70 75 PRO A CA 1
ATOM 587 C C . PRO A 1 75 ? -8.548 32.208 -18.572 1.00 47.48 75 PRO A C 1
ATOM 588 O O . PRO A 1 75 ? -7.413 32.265 -19.110 1.00 46.16 75 PRO A O 1
ATOM 592 N N . MET A 1 76 ? -9.422 31.253 -18.831 1.00 46.61 76 MET A N 1
ATOM 593 C CA . MET A 1 76 ? -9.130 30.208 -19.742 1.00 47.61 76 MET A CA 1
ATOM 594 C C . MET A 1 76 ? -8.992 30.762 -21.173 1.00 47.19 76 MET A C 1
ATOM 595 O O . MET A 1 76 ? -9.877 31.416 -21.664 1.00 47.25 76 MET A O 1
ATOM 600 N N . ARG A 1 77 ? -7.856 30.553 -21.825 1.00 46.08 77 ARG A N 1
ATOM 601 C CA . ARG A 1 77 ? -7.801 30.951 -23.212 1.00 46.57 77 ARG A CA 1
ATOM 602 C C . ARG A 1 77 ? -7.602 29.758 -24.127 1.00 45.06 77 ARG A C 1
ATOM 603 O O . ARG A 1 77 ? -6.487 29.394 -24.555 1.00 43.38 77 ARG A O 1
ATOM 611 N N . LYS A 1 78 ? -8.744 29.137 -24.385 1.00 43.20 78 LYS A N 1
ATOM 612 C CA . LYS A 1 78 ? -8.774 27.789 -24.930 1.00 43.59 78 LYS A CA 1
ATOM 613 C C . LYS A 1 78 ? -8.078 27.726 -26.295 1.00 41.88 78 LYS A C 1
ATOM 614 O O . LYS A 1 78 ? -7.413 26.739 -26.560 1.00 41.26 78 LYS A O 1
ATOM 620 N N . GLU A 1 79 ? -8.253 28.783 -27.113 1.00 41.45 79 GLU A N 1
ATOM 621 C CA . GLU A 1 79 ? -7.729 28.907 -28.485 1.00 41.94 79 GLU A CA 1
ATOM 622 C C . GLU A 1 79 ? -6.255 28.735 -28.455 1.00 40.82 79 GLU A C 1
ATOM 623 O O . GLU A 1 79 ? -5.697 28.064 -29.325 1.00 41.85 79 GLU A O 1
ATOM 629 N N . VAL A 1 80 ? -5.617 29.405 -27.503 1.00 41.24 80 VAL A N 1
ATOM 630 C CA . VAL A 1 80 ? -4.168 29.320 -27.332 1.00 43.20 80 VAL A CA 1
ATOM 631 C C . VAL A 1 80 ? -3.706 27.900 -26.907 1.00 42.14 80 VAL A C 1
ATOM 632 O O . VAL A 1 80 ? -2.769 27.296 -27.503 1.00 42.20 80 VAL A O 1
ATOM 636 N N . TYR A 1 81 ? -4.390 27.322 -25.915 1.00 41.91 81 TYR A N 1
ATOM 637 C CA . TYR A 1 81 ? -4.003 25.967 -25.478 1.00 41.81 81 TYR A CA 1
ATOM 638 C C . TYR A 1 81 ? -4.218 24.981 -26.648 1.00 41.86 81 TYR A C 1
ATOM 639 O O . TYR A 1 81 ? -3.463 24.047 -26.789 1.00 42.61 81 TYR A O 1
ATOM 648 N N . GLN A 1 82 ? -5.256 25.227 -27.443 1.00 42.50 82 GLN A N 1
ATOM 649 C CA . GLN A 1 82 ? -5.629 24.306 -28.505 1.00 43.48 82 GLN A CA 1
ATOM 650 C C . GLN A 1 82 ? -4.583 24.354 -29.625 1.00 42.11 82 GLN A C 1
ATOM 651 O O . GLN A 1 82 ? -4.246 23.340 -30.183 1.00 43.12 82 GLN A O 1
ATOM 657 N N . GLN A 1 83 ? -4.135 25.560 -29.977 1.00 42.36 83 GLN A N 1
ATOM 658 C CA A GLN A 1 83 ? -3.091 25.765 -30.987 0.60 41.51 83 GLN A CA 1
ATOM 659 C CA B GLN A 1 83 ? -3.130 25.722 -31.013 0.40 41.95 83 GLN A CA 1
ATOM 660 C C . GLN A 1 83 ? -1.803 25.056 -30.568 1.00 42.45 83 GLN A C 1
ATOM 661 O O . GLN A 1 83 ? -1.187 24.311 -31.353 1.00 43.29 83 GLN A O 1
ATOM 672 N N . VAL A 1 84 ? -1.391 25.260 -29.311 1.00 41.73 84 VAL A N 1
ATOM 673 C CA . VAL A 1 84 ? -0.199 24.579 -28.778 1.00 41.46 84 VAL A CA 1
ATOM 674 C C . VAL A 1 84 ? -0.381 23.047 -28.800 1.00 42.23 84 VAL A C 1
ATOM 675 O O . VAL A 1 84 ? 0.482 22.320 -29.269 1.00 42.57 84 VAL A O 1
ATOM 679 N N . SER A 1 85 ? -1.519 22.559 -28.309 1.00 41.38 85 SER A N 1
ATOM 680 C CA . SER A 1 85 ? -1.766 21.123 -28.302 1.00 43.14 85 SER A CA 1
ATOM 681 C C . SER A 1 85 ? -1.769 20.495 -29.705 1.00 43.98 85 SER A C 1
ATOM 682 O O . SER A 1 85 ? -1.173 19.458 -29.911 1.00 44.98 85 SER A O 1
ATOM 685 N N . SER A 1 86 ? -2.463 21.111 -30.654 1.00 45.44 86 SER A N 1
ATOM 686 C CA . SER A 1 86 ? -2.438 20.632 -32.056 1.00 46.07 86 SER A CA 1
ATOM 687 C C . SER A 1 86 ? -1.028 20.526 -32.611 1.00 46.27 86 SER A C 1
ATOM 688 O O . SER A 1 86 ? -0.686 19.564 -33.315 1.00 45.21 86 SER A O 1
ATOM 691 N N . ARG A 1 87 ? -0.186 21.502 -32.288 1.00 46.04 87 ARG A N 1
ATOM 692 C CA . ARG A 1 87 ? 1.195 21.420 -32.784 1.00 45.46 87 ARG A CA 1
ATOM 693 C C . ARG A 1 87 ? 1.919 20.219 -32.172 1.00 45.88 87 ARG A C 1
ATOM 694 O O . ARG A 1 87 ? 2.660 19.544 -32.848 1.00 46.70 87 ARG A O 1
ATOM 702 N N . ILE A 1 88 ? 1.694 19.956 -30.892 1.00 44.60 88 ILE A N 1
ATOM 703 C CA . ILE A 1 88 ? 2.401 18.894 -30.216 1.00 44.75 88 ILE A CA 1
ATOM 704 C C . ILE A 1 88 ? 1.912 17.541 -30.712 1.00 45.11 88 ILE A C 1
ATOM 705 O O . ILE A 1 88 ? 2.738 16.614 -30.928 1.00 43.37 88 ILE A O 1
ATOM 710 N N . MET A 1 89 ? 0.589 17.411 -30.851 1.00 44.98 89 MET A N 1
ATOM 711 C CA . MET A 1 89 ? 0.005 16.190 -31.406 1.00 45.20 89 MET A CA 1
ATOM 712 C C . MET A 1 89 ? 0.610 15.880 -32.776 1.00 45.79 89 MET A C 1
ATOM 713 O O . MET A 1 89 ? 0.921 14.722 -33.081 1.00 44.72 89 MET A O 1
ATOM 718 N N . ASN A 1 90 ? 0.792 16.929 -33.582 1.00 47.02 90 ASN A N 1
ATOM 719 C CA . ASN A 1 90 ? 1.441 16.830 -34.882 1.00 47.35 90 ASN A CA 1
ATOM 720 C C . ASN A 1 90 ? 2.869 16.346 -34.806 1.00 47.53 90 ASN A C 1
ATOM 721 O O . ASN A 1 90 ? 3.261 15.463 -35.569 1.00 47.94 90 ASN A O 1
ATOM 726 N N . LEU A 1 91 ? 3.657 16.902 -33.904 1.00 47.63 91 LEU A N 1
ATOM 727 C CA . LEU A 1 91 ? 4.972 16.325 -33.582 1.00 47.90 91 LEU A CA 1
ATOM 728 C C . LEU A 1 91 ? 4.957 14.843 -33.189 1.00 46.84 91 LEU A C 1
ATOM 729 O O . LEU A 1 91 ? 5.856 14.119 -33.559 1.00 46.40 91 LEU A O 1
ATOM 734 N N . LEU A 1 92 ? 3.996 14.442 -32.353 1.00 45.66 92 LEU A N 1
ATOM 735 C CA . LEU A 1 92 ? 3.886 13.062 -31.862 1.00 45.46 92 LEU A CA 1
ATOM 736 C C . LEU A 1 92 ? 3.531 12.109 -33.026 1.00 45.76 92 LEU A C 1
ATOM 737 O O . LEU A 1 92 ? 4.016 10.960 -33.078 1.00 44.81 92 LEU A O 1
ATOM 742 N N . ARG A 1 93 ? 2.755 12.608 -33.996 1.00 47.19 93 ARG A N 1
ATOM 743 C CA . ARG A 1 93 ? 2.369 11.809 -35.173 1.00 48.62 93 ARG A CA 1
ATOM 744 C C . ARG A 1 93 ? 3.578 11.412 -35.990 1.00 48.69 93 ARG A C 1
ATOM 745 O O . ARG A 1 93 ? 3.547 10.410 -36.692 1.00 48.43 93 ARG A O 1
ATOM 753 N N . GLU A 1 94 ? 4.638 12.204 -35.886 1.00 49.49 94 GLU A N 1
ATOM 754 C CA . GLU A 1 94 ? 5.894 11.924 -36.577 1.00 50.22 94 GLU A CA 1
ATOM 755 C C . GLU A 1 94 ? 6.673 10.812 -35.927 1.00 50.03 94 GLU A C 1
ATOM 756 O O . GLU A 1 94 ? 7.574 10.253 -36.554 1.00 50.13 94 GLU A O 1
ATOM 762 N N . TYR A 1 95 ? 6.332 10.472 -34.674 1.00 48.24 95 TYR A N 1
ATOM 763 C CA . TYR A 1 95 ? 6.920 9.299 -34.037 1.00 48.33 95 TYR A CA 1
ATOM 764 C C . TYR A 1 95 ? 6.124 8.021 -34.272 1.00 49.18 95 TYR A C 1
ATOM 765 O O . TYR A 1 95 ? 6.678 6.945 -34.261 1.00 49.38 95 TYR A O 1
ATOM 774 N N . SER A 1 96 ? 4.822 8.153 -34.465 1.00 50.15 96 SER A N 1
ATOM 775 C CA . SER A 1 96 ? 3.952 7.016 -34.679 1.00 52.07 96 SER A CA 1
ATOM 776 C C . SER A 1 96 ? 2.603 7.511 -35.184 1.00 52.41 96 SER A C 1
ATOM 777 O O . SER A 1 96 ? 2.030 8.436 -34.614 1.00 51.68 96 SER A O 1
ATOM 780 N N . GLU A 1 97 ? 2.044 6.807 -36.157 1.00 52.97 97 GLU A N 1
ATOM 781 C CA . GLU A 1 97 ? 0.853 7.281 -36.819 1.00 54.70 97 GLU A CA 1
ATOM 782 C C . GLU A 1 97 ? -0.624 7.098 -36.364 1.00 54.72 97 GLU A C 1
ATOM 783 O O . GLU A 1 97 ? -1.380 8.028 -36.606 1.00 56.75 97 GLU A O 1
ATOM 789 N N . LYS A 1 98 ? -1.147 6.031 -35.749 1.00 54.38 98 LYS A N 1
ATOM 790 C CA . LYS A 1 98 ? -0.697 5.127 -34.675 1.00 52.23 98 LYS A CA 1
ATOM 791 C C . LYS A 1 98 ? -0.789 5.715 -33.279 1.00 51.41 98 LYS A C 1
ATOM 792 O O . LYS A 1 98 ? -0.158 5.267 -32.309 1.00 50.52 98 LYS A O 1
ATOM 798 N N . ILE A 1 99 ? -1.642 6.729 -33.214 1.00 50.28 99 ILE A N 1
ATOM 799 C CA . ILE A 1 99 ? -1.737 7.600 -32.083 1.00 48.97 99 ILE A CA 1
ATOM 800 C C . ILE A 1 99 ? -3.218 7.862 -31.851 1.00 48.16 99 ILE A C 1
ATOM 801 O O . ILE A 1 99 ? -3.973 8.090 -32.804 1.00 48.51 99 ILE A O 1
ATOM 806 N N . GLU A 1 100 ? -3.625 7.726 -30.593 1.00 46.90 100 GLU A N 1
ATOM 807 C CA . GLU A 1 100 ? -4.956 8.036 -30.117 1.00 46.12 100 GLU A CA 1
ATOM 808 C C . GLU A 1 100 ? -4.823 9.281 -29.257 1.00 46.48 100 GLU A C 1
ATOM 809 O O . GLU A 1 100 ? -4.135 9.267 -28.214 1.00 44.37 100 GLU A O 1
ATOM 815 N N . ILE A 1 101 ? -5.450 10.364 -29.727 1.00 45.60 101 ILE A N 1
ATOM 816 C CA . ILE A 1 101 ? -5.414 11.650 -29.052 1.00 46.08 101 ILE A CA 1
ATOM 817 C C . ILE A 1 101 ? -6.620 11.610 -28.138 1.00 46.86 101 ILE A C 1
ATOM 818 O O . ILE A 1 101 ? -7.779 11.716 -28.616 1.00 45.59 101 ILE A O 1
ATOM 823 N N . ALA A 1 102 ? -6.358 11.438 -26.848 1.00 46.15 102 ALA A N 1
ATOM 824 C CA . ALA A 1 102 ? -7.421 11.109 -25.911 1.00 46.06 102 ALA A CA 1
ATOM 825 C C . ALA A 1 102 ? -8.046 12.359 -25.334 1.00 46.58 102 ALA A C 1
ATOM 826 O O . ALA A 1 102 ? -9.209 12.354 -24.923 1.00 46.41 102 ALA A O 1
ATOM 828 N N . SER A 1 103 ? -7.266 13.428 -25.255 1.00 46.36 103 SER A N 1
ATOM 829 C CA . SER A 1 103 ? -7.821 14.724 -24.895 1.00 46.17 103 SER A CA 1
ATOM 830 C C . SER A 1 103 ? -6.804 15.754 -25.302 1.00 44.81 103 SER A C 1
ATOM 831 O O . SER A 1 103 ? -5.862 15.435 -25.993 1.00 43.65 103 SER A O 1
ATOM 834 N N . ILE A 1 104 ? -7.024 17.005 -24.904 1.00 44.34 104 ILE A N 1
ATOM 835 C CA . ILE A 1 104 ? -6.185 18.118 -25.342 1.00 43.45 104 ILE A CA 1
ATOM 836 C C . ILE A 1 104 ? -4.721 17.940 -24.840 1.00 44.09 104 ILE A C 1
ATOM 837 O O . ILE A 1 104 ? -3.779 18.480 -25.426 1.00 44.93 104 ILE A O 1
ATOM 842 N N . ASP A 1 105 ? -4.553 17.187 -23.770 1.00 44.51 105 ASP A N 1
ATOM 843 C CA . ASP A 1 105 ? -3.238 17.015 -23.132 1.00 45.44 105 ASP A CA 1
ATOM 844 C C . ASP A 1 105 ? -2.818 15.557 -22.951 1.00 44.15 105 ASP A C 1
ATOM 845 O O . ASP A 1 105 ? -1.957 15.250 -22.122 1.00 44.92 105 ASP A O 1
ATOM 850 N N . GLU A 1 106 ? -3.386 14.659 -23.743 1.00 43.89 106 GLU A N 1
ATOM 851 C CA . GLU A 1 106 ? -3.110 13.232 -23.523 1.00 44.65 106 GLU A CA 1
ATOM 852 C C . GLU A 1 106 ? -3.108 12.501 -24.822 1.00 44.94 106 GLU A C 1
ATOM 853 O O . GLU A 1 106 ? -4.072 12.582 -25.601 1.00 44.99 106 GLU A O 1
ATOM 859 N N . ALA A 1 107 ? -2.018 11.802 -25.103 1.00 44.35 107 ALA A N 1
ATOM 860 C CA . ALA A 1 107 ? -2.032 10.981 -26.298 1.00 43.22 107 ALA A CA 1
ATOM 861 C C . ALA A 1 107 ? -1.371 9.647 -26.061 1.00 42.26 107 ALA A C 1
ATOM 862 O O . ALA A 1 107 ? -0.342 9.553 -25.347 1.00 41.13 107 ALA A O 1
ATOM 864 N N . TYR A 1 108 ? -1.960 8.618 -26.653 1.00 42.46 108 TYR A N 1
ATOM 865 C CA . TYR A 1 108 ? -1.376 7.258 -26.647 1.00 43.43 108 TYR A CA 1
ATOM 866 C C . TYR A 1 108 ? -0.776 6.876 -27.981 1.00 43.82 108 TYR A C 1
ATOM 867 O O . TYR A 1 108 ? -1.504 6.850 -28.990 1.00 44.95 108 TYR A O 1
ATOM 876 N N . LEU A 1 109 ? 0.523 6.560 -27.981 1.00 43.65 109 LEU A N 1
ATOM 877 C CA . LEU A 1 109 ? 1.237 6.028 -29.161 1.00 43.80 109 LEU A CA 1
ATOM 878 C C . LEU A 1 109 ? 1.470 4.515 -29.042 1.00 43.38 109 LEU A C 1
ATOM 879 O O . LEU A 1 109 ? 2.016 4.019 -28.047 1.00 42.96 109 LEU A O 1
ATOM 884 N N . ASP A 1 110 ? 1.082 3.774 -30.070 1.00 42.63 110 ASP A N 1
ATOM 885 C CA . ASP A 1 110 ? 1.465 2.386 -30.201 1.00 42.18 110 ASP A CA 1
ATOM 886 C C . ASP A 1 110 ? 2.813 2.399 -30.932 1.00 41.12 110 ASP A C 1
ATOM 887 O O . ASP A 1 110 ? 2.879 2.757 -32.107 1.00 40.93 110 ASP A O 1
ATOM 892 N N . ILE A 1 111 ? 3.876 2.001 -30.250 1.00 40.62 111 ILE A N 1
ATOM 893 C CA . ILE A 1 111 ? 5.233 2.072 -30.826 1.00 39.24 111 ILE A CA 1
ATOM 894 C C . ILE A 1 111 ? 5.784 0.661 -30.965 1.00 39.95 111 ILE A C 1
ATOM 895 O O . ILE A 1 111 ? 7.001 0.449 -31.079 1.00 38.93 111 ILE A O 1
ATOM 900 N N . SER A 1 112 ? 4.870 -0.303 -30.946 1.00 40.56 112 SER A N 1
ATOM 901 C CA . SER A 1 112 ? 5.236 -1.718 -31.033 1.00 41.49 112 SER A CA 1
ATOM 902 C C . SER A 1 112 ? 6.071 -1.956 -32.284 1.00 41.87 112 SER A C 1
ATOM 903 O O . SER A 1 112 ? 6.944 -2.813 -32.283 1.00 41.37 112 SER A O 1
ATOM 906 N N . ASP A 1 113 ? 5.808 -1.187 -33.340 1.00 42.07 113 ASP A N 1
ATOM 907 C CA . ASP A 1 113 ? 6.521 -1.355 -34.614 1.00 44.24 113 ASP A CA 1
ATOM 908 C C . ASP A 1 113 ? 7.749 -0.451 -34.823 1.00 44.18 113 ASP A C 1
ATOM 909 O O . ASP A 1 113 ? 8.423 -0.550 -35.855 1.00 44.74 113 ASP A O 1
ATOM 914 N N . LYS A 1 114 ? 8.075 0.329 -33.799 1.00 44.70 114 LYS A N 1
ATOM 915 C CA . LYS A 1 114 ? 9.123 1.365 -33.811 1.00 45.11 114 LYS A CA 1
ATOM 916 C C . LYS A 1 114 ? 10.353 1.052 -32.960 1.00 45.61 114 LYS A C 1
ATOM 917 O O . LYS A 1 114 ? 11.432 1.593 -33.195 1.00 45.80 114 LYS A O 1
ATOM 923 N N . VAL A 1 115 ? 10.154 0.272 -31.902 1.00 45.93 115 VAL A N 1
ATOM 924 C CA . VAL A 1 115 ? 11.199 -0.024 -30.934 1.00 45.77 115 VAL A CA 1
ATOM 925 C C . VAL A 1 115 ? 11.214 -1.531 -30.687 1.00 46.87 115 VAL A C 1
ATOM 926 O O . VAL A 1 115 ? 10.216 -2.214 -30.935 1.00 47.57 115 VAL A O 1
ATOM 930 N N . ARG A 1 116 ? 12.345 -2.043 -30.198 1.00 47.64 116 ARG A N 1
ATOM 931 C CA . ARG A 1 116 ? 12.565 -3.486 -29.939 1.00 47.86 116 ARG A CA 1
ATOM 932 C C . ARG A 1 116 ? 11.995 -3.917 -28.574 1.00 47.03 116 ARG A C 1
ATOM 933 O O . ARG A 1 116 ? 11.477 -5.033 -28.399 1.00 46.26 116 ARG A O 1
ATOM 941 N N . ASP A 1 117 ? 12.172 -3.039 -27.586 1.00 45.51 117 ASP A N 1
ATOM 942 C CA . ASP A 1 117 ? 12.021 -3.402 -26.180 1.00 45.74 117 ASP A CA 1
ATOM 943 C C . ASP A 1 117 ? 11.822 -2.102 -25.371 1.00 45.61 117 ASP A C 1
ATOM 944 O O . ASP A 1 117 ? 11.822 -1.021 -25.955 1.00 45.45 117 ASP A O 1
ATOM 949 N N . TYR A 1 118 ? 11.693 -2.213 -24.050 1.00 44.92 118 TYR A N 1
ATOM 950 C CA . TYR A 1 118 ? 11.452 -1.038 -23.209 1.00 46.53 118 TYR A CA 1
ATOM 951 C C . TYR A 1 118 ? 12.632 -0.083 -23.091 1.00 46.17 118 TYR A C 1
ATOM 952 O O . TYR A 1 118 ? 12.407 1.087 -22.863 1.00 45.78 118 TYR A O 1
ATOM 961 N N . ARG A 1 119 ? 13.866 -0.584 -23.223 1.00 46.14 119 ARG A N 1
ATOM 962 C CA . ARG A 1 119 ? 15.029 0.294 -23.132 1.00 47.11 119 ARG A CA 1
ATOM 963 C C . ARG A 1 119 ? 15.057 1.239 -24.330 1.00 47.16 119 ARG A C 1
ATOM 964 O O . ARG A 1 119 ? 15.315 2.431 -24.178 1.00 47.69 119 ARG A O 1
ATOM 972 N N . GLU A 1 120 ? 14.759 0.715 -25.514 1.00 46.31 120 GLU A N 1
ATOM 973 C CA . GLU A 1 120 ? 14.637 1.571 -26.683 1.00 45.99 120 GLU A CA 1
ATOM 974 C C . GLU A 1 120 ? 13.418 2.486 -26.587 1.00 44.44 120 GLU A C 1
ATOM 975 O O . GLU A 1 120 ? 13.482 3.622 -27.005 1.00 45.06 120 GLU A O 1
ATOM 981 N N . ALA A 1 121 ? 12.326 1.998 -26.006 1.00 43.59 121 ALA A N 1
ATOM 982 C CA . ALA A 1 121 ? 11.105 2.777 -25.823 1.00 42.79 121 ALA A CA 1
ATOM 983 C C . ALA A 1 121 ? 11.403 3.974 -24.910 1.00 43.12 121 ALA A C 1
ATOM 984 O O . ALA A 1 121 ? 10.929 5.088 -25.168 1.00 42.31 121 ALA A O 1
ATOM 986 N N . TYR A 1 122 ? 12.164 3.717 -23.841 1.00 43.38 122 TYR A N 1
ATOM 987 C CA . TYR A 1 122 ? 12.614 4.734 -22.899 1.00 43.56 122 TYR A CA 1
ATOM 988 C C . TYR A 1 122 ? 13.414 5.809 -23.605 1.00 43.14 122 TYR A C 1
ATOM 989 O O . TYR A 1 122 ? 13.171 6.963 -23.411 1.00 43.68 122 TYR A O 1
ATOM 998 N N . ASN A 1 123 ? 14.417 5.427 -24.374 1.00 43.57 123 ASN A N 1
ATOM 999 C CA . ASN A 1 123 ? 15.191 6.436 -25.099 1.00 44.67 123 ASN A CA 1
ATOM 1000 C C . ASN A 1 123 ? 14.381 7.207 -26.126 1.00 43.95 123 ASN A C 1
ATOM 1001 O O . ASN A 1 123 ? 14.643 8.366 -26.342 1.00 44.01 123 ASN A O 1
ATOM 1006 N N . LEU A 1 124 ? 13.413 6.552 -26.761 1.00 44.00 124 LEU A N 1
ATOM 1007 C CA . LEU A 1 124 ? 12.480 7.242 -27.648 1.00 44.50 124 LEU A CA 1
ATOM 1008 C C . LEU A 1 124 ? 11.643 8.253 -26.833 1.00 43.95 124 LEU A C 1
ATOM 1009 O O . LEU A 1 124 ? 11.379 9.367 -27.301 1.00 44.26 124 LEU A O 1
ATOM 1014 N N . GLY A 1 125 ? 11.231 7.885 -25.616 1.00 42.65 125 GLY A N 1
ATOM 1015 C CA . GLY A 1 125 ? 10.516 8.840 -24.751 1.00 41.47 125 GLY A CA 1
ATOM 1016 C C . GLY A 1 125 ? 11.383 10.059 -24.424 1.00 42.47 125 GLY A C 1
ATOM 1017 O O . GLY A 1 125 ? 10.887 11.171 -24.410 1.00 42.29 125 GLY A O 1
ATOM 1018 N N . LEU A 1 126 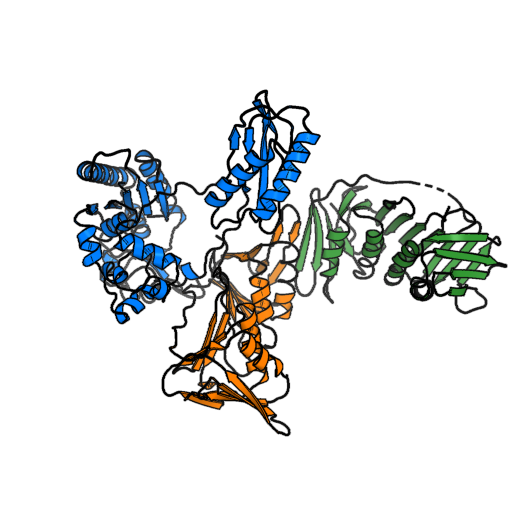? 12.681 9.881 -24.178 1.00 42.00 126 LEU A N 1
ATOM 1019 C CA . LEU A 1 126 ? 13.536 11.057 -23.917 1.00 42.62 126 LEU A CA 1
ATOM 1020 C C . LEU A 1 126 ? 13.655 11.983 -25.113 1.00 42.82 126 LEU A C 1
ATOM 1021 O O . LEU A 1 126 ? 13.696 13.221 -24.948 1.00 42.61 126 LEU A O 1
ATOM 1026 N N . GLU A 1 127 ? 13.761 11.412 -26.315 1.00 43.00 127 GLU A N 1
ATOM 1027 C CA . GLU A 1 127 ? 13.797 12.202 -27.554 1.00 44.09 127 GLU A CA 1
ATOM 1028 C C . GLU A 1 127 ? 12.521 12.991 -27.728 1.00 42.00 127 GLU A C 1
ATOM 1029 O O . GLU A 1 127 ? 12.546 14.118 -28.163 1.00 41.60 127 GLU A O 1
ATOM 1035 N N . ILE A 1 128 ? 11.391 12.365 -27.454 1.00 42.82 128 ILE A N 1
ATOM 1036 C CA . ILE A 1 128 ? 10.073 13.025 -27.544 1.00 41.73 128 ILE A CA 1
ATOM 1037 C C . ILE A 1 128 ? 9.981 14.202 -26.571 1.00 42.01 128 ILE A C 1
ATOM 1038 O O . ILE A 1 128 ? 9.531 15.297 -26.937 1.00 41.51 128 ILE A O 1
ATOM 1043 N N . LYS A 1 129 ? 10.422 13.992 -25.339 1.00 42.45 129 LYS A N 1
ATOM 1044 C CA . LYS A 1 129 ? 10.443 15.047 -24.294 1.00 42.81 129 LYS A CA 1
ATOM 1045 C C . LYS A 1 129 ? 11.352 16.196 -24.739 1.00 42.72 129 LYS A C 1
ATOM 1046 O O . LYS A 1 129 ? 10.979 17.354 -24.610 1.00 40.71 129 LYS A O 1
ATOM 1052 N N . ASN A 1 130 ? 12.561 15.861 -25.214 1.00 41.46 130 ASN A N 1
ATOM 1053 C CA . ASN A 1 130 ? 13.483 16.873 -25.718 1.00 41.95 130 ASN A CA 1
ATOM 1054 C C . ASN A 1 130 ? 12.847 17.621 -26.903 1.00 40.92 130 ASN A C 1
ATOM 1055 O O . ASN A 1 130 ? 12.900 18.810 -26.942 1.00 41.20 130 ASN A O 1
ATOM 1060 N N . LYS A 1 131 ? 12.280 16.899 -27.865 1.00 40.02 131 LYS A N 1
ATOM 1061 C CA . LYS A 1 131 ? 11.614 17.525 -29.017 1.00 40.75 131 LYS A CA 1
ATOM 1062 C C . LYS A 1 131 ? 10.519 18.544 -28.645 1.00 40.22 131 LYS A C 1
ATOM 1063 O O . LYS A 1 131 ? 10.455 19.665 -29.182 1.00 41.12 131 LYS A O 1
ATOM 1069 N N . ILE A 1 132 ? 9.640 18.143 -27.754 1.00 40.92 132 ILE A N 1
ATOM 1070 C CA . ILE A 1 132 ? 8.523 18.971 -27.388 1.00 41.22 132 ILE A CA 1
ATOM 1071 C C . ILE A 1 132 ? 9.014 20.197 -26.586 1.00 41.54 132 ILE A C 1
ATOM 1072 O O . ILE A 1 132 ? 8.545 21.324 -26.826 1.00 42.42 132 ILE A O 1
ATOM 1077 N N . LEU A 1 133 ? 9.970 19.994 -25.670 1.00 39.43 133 LEU A N 1
ATOM 1078 C CA . LEU A 1 133 ? 10.599 21.136 -25.004 1.00 38.78 133 LEU A CA 1
ATOM 1079 C C . LEU A 1 133 ? 11.237 22.118 -26.043 1.00 39.55 133 LEU A C 1
ATOM 1080 O O . LEU A 1 133 ? 11.146 23.332 -25.895 1.00 39.73 133 LEU A O 1
ATOM 1085 N N . GLU A 1 134 ? 11.924 21.583 -27.058 1.00 38.40 134 GLU A N 1
ATOM 1086 C CA . GLU A 1 134 ? 12.613 22.460 -28.043 1.00 38.65 134 GLU A CA 1
ATOM 1087 C C . GLU A 1 134 ? 11.610 23.252 -28.876 1.00 37.64 134 GLU A C 1
ATOM 1088 O O . GLU A 1 134 ? 11.844 24.390 -29.199 1.00 38.88 134 GLU A O 1
ATOM 1094 N N . LYS A 1 135 ? 10.503 22.613 -29.242 1.00 38.51 135 LYS A N 1
ATOM 1095 C CA . LYS A 1 135 ? 9.558 23.198 -30.230 1.00 40.33 135 LYS A CA 1
ATOM 1096 C C . LYS A 1 135 ? 8.555 24.064 -29.525 1.00 40.87 135 LYS A C 1
ATOM 1097 O O . LYS A 1 135 ? 8.177 25.109 -30.046 1.00 39.79 135 LYS A O 1
ATOM 1103 N N . GLU A 1 136 ? 8.128 23.642 -28.344 1.00 40.29 136 GLU A N 1
ATOM 1104 C CA . GLU A 1 136 ? 7.005 24.349 -27.728 1.00 42.08 136 GLU A CA 1
ATOM 1105 C C . GLU A 1 136 ? 7.331 24.865 -26.333 1.00 42.40 136 GLU A C 1
ATOM 1106 O O . GLU A 1 136 ? 6.497 25.563 -25.734 1.00 43.27 136 GLU A O 1
ATOM 1112 N N . LYS A 1 137 ? 8.523 24.525 -25.823 1.00 42.17 137 LYS A N 1
ATOM 1113 C CA . LYS A 1 137 ? 8.935 24.863 -24.452 1.00 42.68 137 LYS A CA 1
ATOM 1114 C C . LYS A 1 137 ? 8.000 24.236 -23.384 1.00 43.09 137 LYS A C 1
ATOM 1115 O O . LYS A 1 137 ? 7.840 24.771 -22.289 1.00 42.81 137 LYS A O 1
ATOM 1121 N N . ILE A 1 138 ? 7.394 23.103 -23.718 1.00 43.29 138 ILE A N 1
ATOM 1122 C CA . ILE A 1 138 ? 6.417 22.470 -22.838 1.00 43.34 138 ILE A CA 1
ATOM 1123 C C . ILE A 1 138 ? 7.048 21.204 -22.293 1.00 43.84 138 ILE A C 1
ATOM 1124 O O . ILE A 1 138 ? 7.559 20.421 -23.070 1.00 44.59 138 ILE A O 1
ATOM 1129 N N . THR A 1 139 ? 7.011 21.004 -20.974 1.00 43.46 139 THR A N 1
ATOM 1130 C CA . THR A 1 139 ? 7.392 19.678 -20.391 1.00 43.66 139 THR A CA 1
ATOM 1131 C C . THR A 1 139 ? 6.242 18.687 -20.354 1.00 43.66 139 THR A C 1
ATOM 1132 O O . THR A 1 139 ? 5.057 19.080 -20.221 1.00 43.08 139 THR A O 1
ATOM 1136 N N . VAL A 1 140 ? 6.558 17.404 -20.522 1.00 41.94 140 VAL A N 1
ATOM 1137 C CA . VAL A 1 140 ? 5.486 16.431 -20.533 1.00 42.37 140 VAL A CA 1
ATOM 1138 C C . VAL A 1 140 ? 5.959 15.248 -19.699 1.00 43.77 140 VAL A C 1
ATOM 1139 O O . VAL A 1 140 ? 7.166 15.171 -19.330 1.00 44.97 140 VAL A O 1
ATOM 1143 N N . THR A 1 141 ? 5.025 14.371 -19.338 1.00 42.39 141 THR A N 1
ATOM 1144 C CA . THR A 1 141 ? 5.393 13.134 -18.671 1.00 43.61 141 THR A CA 1
ATOM 1145 C C . THR A 1 141 ? 5.132 11.968 -19.621 1.00 43.96 141 THR A C 1
ATOM 1146 O O . THR A 1 141 ? 4.058 11.887 -20.268 1.00 42.92 141 THR A O 1
ATOM 1150 N N . VAL A 1 142 ? 6.120 11.079 -19.723 1.00 44.09 142 VAL A N 1
ATOM 1151 C CA . VAL A 1 142 ? 5.979 9.901 -20.574 1.00 42.14 142 VAL A CA 1
ATOM 1152 C C . VAL A 1 142 ? 5.750 8.654 -19.717 1.00 43.92 142 VAL A C 1
ATOM 1153 O O . VAL A 1 142 ? 6.480 8.427 -18.736 1.00 42.91 142 VAL A O 1
ATOM 1157 N N . GLY A 1 143 ? 4.722 7.869 -20.063 1.00 43.45 143 GLY A N 1
ATOM 1158 C CA . GLY A 1 143 ? 4.536 6.571 -19.408 1.00 43.75 143 GLY A CA 1
ATOM 1159 C C . GLY A 1 143 ? 4.604 5.455 -20.443 1.00 43.38 143 GLY A C 1
ATOM 1160 O O . GLY A 1 143 ? 3.970 5.536 -21.495 1.00 42.52 143 GLY A O 1
ATOM 1161 N N . ILE A 1 144 ? 5.402 4.431 -20.179 1.00 41.94 144 ILE A N 1
ATOM 1162 C CA . ILE A 1 144 ? 5.583 3.324 -21.147 1.00 41.31 144 ILE A CA 1
ATOM 1163 C C . ILE A 1 144 ? 5.183 1.975 -20.484 1.00 41.85 144 ILE A C 1
ATOM 1164 O O . ILE A 1 144 ? 5.673 1.658 -19.403 1.00 41.38 144 ILE A O 1
ATOM 1169 N N . SER A 1 145 ? 4.265 1.225 -21.111 1.00 41.06 145 SER A N 1
ATOM 1170 C CA . SER A 1 145 ? 3.956 -0.123 -20.656 1.00 41.48 145 SER A CA 1
ATOM 1171 C C . SER A 1 145 ? 3.328 -0.994 -21.772 1.00 41.80 145 SER A C 1
ATOM 1172 O O . SER A 1 145 ? 3.398 -0.651 -22.952 1.00 42.68 145 SER A O 1
ATOM 1175 N N . LYS A 1 146 ? 2.689 -2.098 -21.395 1.00 41.89 146 LYS A N 1
ATOM 1176 C CA . LYS A 1 146 ? 2.200 -3.088 -22.368 1.00 42.49 146 LYS A CA 1
ATOM 1177 C C . LYS A 1 146 ? 0.793 -2.787 -22.892 1.00 43.04 146 LYS A C 1
ATOM 1178 O O . LYS A 1 146 ? 0.324 -3.399 -23.861 1.00 43.94 146 LYS A O 1
ATOM 1184 N N . ASN A 1 147 ? 0.106 -1.865 -22.241 1.00 42.48 147 ASN A N 1
ATOM 1185 C CA . ASN A 1 147 ? -1.226 -1.461 -22.672 1.00 43.33 147 ASN A CA 1
ATOM 1186 C C . ASN A 1 147 ? -1.476 -0.021 -22.239 1.00 43.73 147 ASN A C 1
ATOM 1187 O O . ASN A 1 147 ? -0.671 0.555 -21.484 1.00 44.58 147 ASN A O 1
ATOM 1192 N N . LYS A 1 148 ? -2.562 0.575 -22.724 1.00 44.50 148 LYS A N 1
ATOM 1193 C CA . LYS A 1 148 ? -2.853 1.982 -22.449 1.00 44.79 148 LYS A CA 1
ATOM 1194 C C . LYS A 1 148 ? -3.039 2.284 -20.963 1.00 45.08 148 LYS A C 1
ATOM 1195 O O . LYS A 1 148 ? -2.621 3.334 -20.479 1.00 46.20 148 LYS A O 1
ATOM 1201 N N . VAL A 1 149 ? -3.675 1.378 -20.233 1.00 44.77 149 VAL A N 1
ATOM 1202 C CA . VAL A 1 149 ? -3.944 1.625 -18.815 1.00 45.00 149 VAL A CA 1
ATOM 1203 C C . VAL A 1 149 ? -2.651 1.689 -17.968 1.00 44.14 149 VAL A C 1
ATOM 1204 O O . VAL A 1 149 ? -2.515 2.555 -17.125 1.00 43.65 149 VAL A O 1
ATOM 1208 N N . PHE A 1 150 ? -1.731 0.749 -18.170 1.00 44.30 150 PHE A N 1
ATOM 1209 C CA . PHE A 1 150 ? -0.477 0.784 -17.440 1.00 44.25 150 PHE A CA 1
ATOM 1210 C C . PHE A 1 150 ? 0.513 1.872 -17.902 1.00 44.38 150 PHE A C 1
ATOM 1211 O O . PHE A 1 150 ? 1.293 2.399 -17.088 1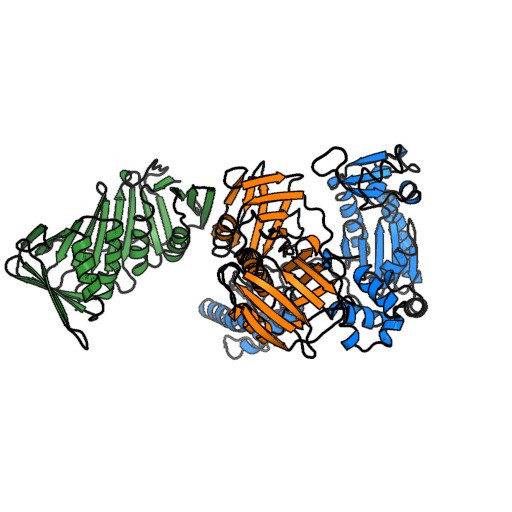.00 45.13 150 PHE A O 1
ATOM 1219 N N . ALA A 1 151 ? 0.471 2.224 -19.188 1.00 43.73 151 ALA A N 1
ATOM 1220 C CA . ALA A 1 151 ? 1.164 3.426 -19.684 1.00 43.26 151 ALA A CA 1
ATOM 1221 C C . ALA A 1 151 ? 0.703 4.694 -18.926 1.00 43.14 151 ALA A C 1
ATOM 1222 O O . ALA A 1 151 ? 1.519 5.535 -18.561 1.00 43.06 151 ALA A O 1
ATOM 1224 N N . LYS A 1 152 ? -0.600 4.820 -18.664 1.00 42.99 152 LYS A N 1
ATOM 1225 C CA . LYS A 1 152 ? -1.138 5.982 -17.980 1.00 42.76 152 LYS A CA 1
ATOM 1226 C C . LYS A 1 152 ? -0.773 5.951 -16.502 1.00 42.83 152 LYS A C 1
ATOM 1227 O O . LYS A 1 152 ? -0.502 7.000 -15.943 1.00 43.11 152 LYS A O 1
ATOM 1233 N N . ILE A 1 153 ? -0.822 4.768 -15.869 1.00 41.46 153 ILE A N 1
ATOM 1234 C CA . ILE A 1 153 ? -0.378 4.611 -14.468 1.00 42.35 153 ILE A CA 1
ATOM 1235 C C . ILE A 1 153 ? 1.111 5.029 -14.322 1.00 42.58 153 ILE A C 1
ATOM 1236 O O . ILE A 1 153 ? 1.497 5.724 -13.380 1.00 43.85 153 ILE A O 1
ATOM 1241 N N . ALA A 1 154 ? 1.923 4.625 -15.289 1.00 40.60 154 ALA A N 1
ATOM 1242 C CA . ALA A 1 154 ? 3.344 4.961 -15.301 1.00 40.49 154 ALA A CA 1
ATOM 1243 C C . ALA A 1 154 ? 3.511 6.461 -15.366 1.00 39.86 154 ALA A C 1
ATOM 1244 O O . ALA A 1 154 ? 4.299 6.995 -14.617 1.00 42.10 154 ALA A O 1
ATOM 1246 N N . ALA A 1 155 ? 2.729 7.150 -16.209 1.00 41.39 155 ALA A N 1
ATOM 1247 C CA . ALA A 1 155 ? 2.790 8.601 -16.259 1.00 42.25 155 ALA A CA 1
ATOM 1248 C C . ALA A 1 155 ? 2.224 9.230 -14.937 1.00 42.85 155 ALA A C 1
ATOM 1249 O O . ALA A 1 155 ? 2.838 10.137 -14.393 1.00 42.84 155 ALA A O 1
ATOM 1251 N N . ASP A 1 156 ? 1.113 8.714 -14.397 1.00 43.14 156 ASP A N 1
ATOM 1252 C CA . ASP A 1 156 ? 0.654 9.156 -13.069 1.00 45.23 156 ASP A CA 1
ATOM 1253 C C . ASP A 1 156 ? 1.749 9.087 -11.994 1.00 44.90 156 ASP A C 1
ATOM 1254 O O . ASP A 1 156 ? 1.839 9.987 -11.159 1.00 45.34 156 ASP A O 1
ATOM 1259 N N A MET A 1 157 ? 2.558 8.026 -12.029 0.50 43.94 157 MET A N 1
ATOM 1260 N N B MET A 1 157 ? 2.559 8.029 -12.011 0.50 44.27 157 MET A N 1
ATOM 1261 C CA A MET A 1 157 ? 3.627 7.805 -11.038 0.50 44.29 157 MET A CA 1
ATOM 1262 C CA B MET A 1 157 ? 3.619 7.855 -11.001 0.50 44.88 157 MET A CA 1
ATOM 1263 C 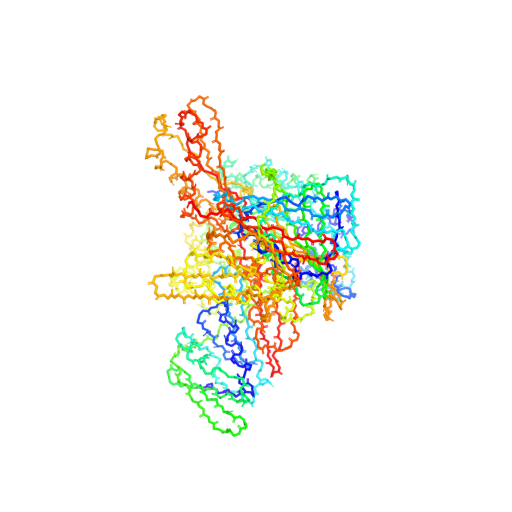C A MET A 1 157 ? 4.887 8.671 -11.263 0.50 44.74 157 MET A C 1
ATOM 1264 C C B MET A 1 157 ? 4.847 8.759 -11.220 0.50 45.06 157 MET A C 1
ATOM 1265 O O A MET A 1 157 ? 5.755 8.752 -10.386 0.50 44.72 157 MET A O 1
ATOM 1266 O O B MET A 1 157 ? 5.652 8.947 -10.299 0.50 44.97 157 MET A O 1
ATOM 1275 N N . ALA A 1 158 ? 4.982 9.305 -12.427 1.00 44.55 158 ALA A N 1
ATOM 1276 C CA . ALA A 1 158 ? 6.201 9.986 -12.830 1.00 45.24 158 ALA A CA 1
ATOM 1277 C C . ALA A 1 158 ? 6.047 11.514 -12.978 1.00 46.49 158 ALA A C 1
ATOM 1278 O O . ALA A 1 158 ? 7.045 12.208 -13.068 1.00 46.58 158 ALA A O 1
ATOM 1280 N N . LYS A 1 159 ? 4.813 12.036 -13.001 1.00 45.23 159 LYS A N 1
ATOM 1281 C CA . LYS A 1 159 ? 4.619 13.435 -13.330 1.00 46.46 159 LYS A CA 1
ATOM 1282 C C . LYS A 1 159 ? 5.085 14.323 -12.160 1.00 45.37 159 LYS A C 1
ATOM 1283 O O . LYS A 1 159 ? 5.117 13.845 -11.014 1.00 44.64 159 LYS A O 1
ATOM 1289 N N . PRO A 1 160 ? 5.455 15.608 -12.435 1.00 45.04 160 PRO A N 1
ATOM 1290 C CA . PRO A 1 160 ? 5.548 16.244 -13.740 1.00 44.21 160 PRO A CA 1
ATOM 1291 C C . PRO A 1 160 ? 6.964 16.072 -14.359 1.00 44.33 160 PRO A C 1
ATOM 1292 O O . PRO A 1 160 ? 7.918 15.755 -13.660 1.00 42.72 160 PRO A O 1
ATOM 1296 N N . ASN A 1 161 ? 7.094 16.262 -15.669 1.00 43.54 161 ASN A N 1
ATOM 1297 C CA . ASN A 1 161 ? 8.420 16.239 -16.327 1.00 44.47 161 ASN A CA 1
ATOM 1298 C C . ASN A 1 161 ? 9.123 14.924 -16.022 1.00 44.53 161 ASN A C 1
ATOM 1299 O O . ASN A 1 161 ? 10.312 14.880 -15.655 1.00 43.45 161 ASN A O 1
ATOM 1304 N N . GLY A 1 162 ? 8.377 13.831 -16.163 1.00 43.55 162 GLY A N 1
ATOM 1305 C CA . GLY A 1 162 ? 8.921 12.518 -15.796 1.00 41.91 162 GLY A CA 1
ATOM 1306 C C . GLY A 1 162 ? 8.918 11.568 -16.999 1.00 42.55 162 GLY A C 1
ATOM 1307 O O . GLY A 1 162 ? 8.453 11.892 -18.101 1.00 42.05 162 GLY A O 1
ATOM 1308 N N . ILE A 1 163 ? 9.450 10.378 -16.779 1.00 40.79 163 ILE A N 1
ATOM 1309 C CA . ILE A 1 163 ? 9.390 9.341 -17.744 1.00 39.74 163 ILE A CA 1
ATOM 1310 C C . ILE A 1 163 ? 9.530 8.064 -16.975 1.00 41.11 163 ILE A C 1
ATOM 1311 O O . ILE A 1 163 ? 10.411 7.932 -16.096 1.00 41.16 163 ILE A O 1
ATOM 1316 N N . LYS A 1 164 ? 8.623 7.126 -17.240 1.00 40.83 164 LYS A N 1
ATOM 1317 C CA . LYS A 1 164 ? 8.629 5.887 -16.480 1.00 40.92 164 LYS A CA 1
ATOM 1318 C C . LYS A 1 164 ? 8.182 4.721 -17.356 1.00 41.01 164 LYS A C 1
ATOM 1319 O O . LYS A 1 164 ? 7.199 4.829 -18.084 1.00 41.14 164 LYS A O 1
ATOM 1325 N N . VAL A 1 165 ? 8.911 3.620 -17.266 1.00 41.72 165 VAL A N 1
ATOM 1326 C CA . VAL A 1 165 ? 8.478 2.310 -17.799 1.00 42.07 165 VAL A CA 1
ATOM 1327 C C . VAL A 1 165 ? 7.899 1.403 -16.701 1.00 42.84 165 VAL A C 1
ATOM 1328 O O . VAL A 1 165 ? 8.507 1.237 -15.626 1.00 40.85 165 VAL A O 1
ATOM 1332 N N . ILE A 1 166 ? 6.755 0.767 -16.997 1.00 43.11 166 ILE A N 1
ATOM 1333 C CA . ILE A 1 166 ? 6.231 -0.340 -16.133 1.00 42.10 166 ILE A CA 1
ATOM 1334 C C . ILE A 1 166 ? 6.317 -1.643 -16.940 1.00 43.27 166 ILE A C 1
ATOM 1335 O O . ILE A 1 166 ? 5.557 -1.861 -17.915 1.00 42.52 166 ILE A O 1
ATOM 1340 N N . ASP A 1 167 ? 7.276 -2.483 -16.581 1.00 42.77 167 ASP A N 1
ATOM 1341 C CA . ASP A 1 167 ? 7.544 -3.638 -17.418 1.00 44.55 167 ASP A CA 1
ATOM 1342 C C . ASP A 1 167 ? 6.683 -4.823 -16.954 1.00 44.66 167 ASP A C 1
ATOM 1343 O O . ASP A 1 167 ? 5.839 -4.672 -16.057 1.00 44.27 167 ASP A O 1
ATOM 1348 N N . ASP A 1 168 ? 6.869 -5.972 -17.592 1.00 45.97 168 ASP A N 1
ATOM 1349 C CA . ASP A 1 168 ? 6.010 -7.140 -17.311 1.00 47.90 168 ASP A CA 1
ATOM 1350 C C . ASP A 1 168 ? 6.026 -7.591 -15.854 1.00 47.77 168 ASP A C 1
ATOM 1351 O O . ASP A 1 168 ? 4.972 -7.938 -15.288 1.00 47.93 168 ASP A O 1
ATOM 1356 N N . GLU A 1 169 ? 7.222 -7.585 -15.263 1.00 48.06 169 GLU A N 1
ATOM 1357 C CA . GLU A 1 169 ? 7.392 -7.953 -13.857 1.00 48.60 169 GLU A CA 1
ATOM 1358 C C . GLU A 1 169 ? 6.626 -6.946 -12.962 1.00 47.29 169 GLU A C 1
ATOM 1359 O O . GLU A 1 169 ? 5.909 -7.376 -12.050 1.00 46.43 169 GLU A O 1
ATOM 1365 N N . GLU A 1 170 ? 6.743 -5.633 -13.249 1.00 46.08 170 GLU A N 1
ATOM 1366 C CA A GLU A 1 170 ? 6.046 -4.618 -12.445 0.70 46.05 170 GLU A CA 1
ATOM 1367 C CA B GLU A 1 170 ? 6.060 -4.598 -12.468 0.30 45.07 170 GLU A CA 1
ATOM 1368 C C . GLU A 1 170 ? 4.539 -4.619 -12.672 1.00 44.85 170 GLU A C 1
ATOM 1369 O O . GLU A 1 170 ? 3.770 -4.352 -11.736 1.00 45.59 170 GLU A O 1
ATOM 1380 N N . VAL A 1 171 ? 4.104 -4.928 -13.892 1.00 43.16 171 VAL A N 1
ATOM 1381 C CA . VAL A 1 171 ? 2.664 -5.068 -14.137 1.00 42.01 171 VAL A CA 1
ATOM 1382 C C . VAL A 1 171 ? 2.092 -6.127 -13.163 1.00 40.96 171 VAL A C 1
ATOM 1383 O O . VAL A 1 171 ? 1.093 -5.890 -12.503 1.00 39.98 171 VAL A O 1
ATOM 1387 N N . LYS A 1 172 ? 2.776 -7.264 -13.060 1.00 40.77 172 LYS A N 1
ATOM 1388 C CA . LYS A 1 172 ? 2.364 -8.366 -12.179 1.00 40.50 172 LYS A CA 1
ATOM 1389 C C . LYS A 1 172 ? 2.352 -7.951 -10.716 1.00 39.67 172 LYS A C 1
ATOM 1390 O O . LYS A 1 172 ? 1.445 -8.316 -9.970 1.00 40.27 172 LYS A O 1
ATOM 1396 N N . ARG A 1 173 ? 3.361 -7.189 -10.309 1.00 38.20 173 ARG A N 1
ATOM 1397 C CA . ARG A 1 173 ? 3.402 -6.632 -8.966 1.00 36.93 173 ARG A CA 1
ATOM 1398 C C . ARG A 1 173 ? 2.229 -5.652 -8.694 1.00 35.49 173 ARG A C 1
ATOM 1399 O O . ARG A 1 173 ? 1.559 -5.769 -7.669 1.00 34.41 173 ARG A O 1
ATOM 1407 N N . LEU A 1 174 ? 1.963 -4.718 -9.617 1.00 34.04 174 LEU A N 1
ATOM 1408 C CA . LEU A 1 174 ? 0.924 -3.689 -9.412 1.00 32.98 174 LEU A CA 1
ATOM 1409 C C . LEU A 1 174 ? -0.513 -4.208 -9.394 1.00 32.69 174 LEU A C 1
ATOM 1410 O O . LEU A 1 174 ? -1.365 -3.647 -8.695 1.00 32.70 174 LEU A O 1
ATOM 1415 N N . ILE A 1 175 ? -0.802 -5.249 -10.171 1.00 32.51 175 ILE A N 1
ATOM 1416 C CA . ILE A 1 175 ? -2.100 -5.937 -10.056 1.00 32.85 175 ILE A CA 1
ATOM 1417 C C . ILE A 1 175 ? -2.360 -6.344 -8.593 1.00 33.43 175 ILE A C 1
ATOM 1418 O O . ILE A 1 175 ? -3.475 -6.194 -8.084 1.00 33.58 175 ILE A O 1
ATOM 1423 N N . ARG A 1 176 ? -1.314 -6.828 -7.925 1.00 33.73 176 ARG A N 1
ATOM 1424 C CA . ARG A 1 176 ? -1.379 -7.186 -6.511 1.00 34.60 176 ARG A CA 1
ATOM 1425 C C . ARG A 1 176 ? -1.324 -5.992 -5.554 1.00 34.86 176 ARG A C 1
ATOM 1426 O O . ARG A 1 176 ? -2.008 -5.991 -4.532 1.00 34.71 176 ARG A O 1
ATOM 1434 N N . GLU A 1 177 ? -0.539 -4.966 -5.903 1.00 35.18 177 GLU A N 1
ATOM 1435 C CA . GLU A 1 177 ? -0.100 -3.969 -4.918 1.00 35.77 177 GLU A CA 1
ATOM 1436 C C . GLU A 1 177 ? -0.739 -2.594 -5.070 1.00 35.83 177 GLU A C 1
ATOM 1437 O O . GLU A 1 177 ? -0.675 -1.781 -4.146 1.00 35.82 177 GLU A O 1
ATOM 1443 N N . LEU A 1 178 ? -1.363 -2.341 -6.219 1.00 35.77 178 LEU A N 1
ATOM 1444 C CA . LEU A 1 178 ? -1.941 -1.027 -6.517 1.00 36.23 178 LEU A CA 1
ATOM 1445 C C . LEU A 1 178 ? -3.398 -0.853 -6.054 1.00 36.37 178 LEU A C 1
ATOM 1446 O O . LEU A 1 178 ? -4.279 -1.667 -6.388 1.00 36.16 178 LEU A O 1
ATOM 1451 N N . ASP A 1 179 ? -3.634 0.226 -5.300 1.00 36.68 179 ASP A N 1
ATOM 1452 C CA . ASP A 1 179 ? -4.980 0.644 -4.923 1.00 36.91 179 ASP A CA 1
ATOM 1453 C C . ASP A 1 179 ? -5.877 0.656 -6.157 1.00 36.88 179 ASP A C 1
ATOM 1454 O O . ASP A 1 179 ? -5.499 1.172 -7.209 1.00 36.89 179 ASP A O 1
ATOM 1459 N N . ILE A 1 180 ? -7.065 0.083 -6.028 1.00 36.77 180 ILE A N 1
ATOM 1460 C CA . ILE A 1 180 ? -7.988 -0.035 -7.151 1.00 36.85 180 ILE A CA 1
ATOM 1461 C C . ILE A 1 180 ? -8.527 1.328 -7.626 1.00 36.99 180 ILE A C 1
ATOM 1462 O O . ILE A 1 180 ? -8.954 1.472 -8.779 1.00 36.72 180 ILE A O 1
ATOM 1467 N N . ALA A 1 181 ? -8.500 2.319 -6.733 1.00 37.15 181 ALA A N 1
ATOM 1468 C CA . ALA A 1 181 ? -8.965 3.663 -7.054 1.00 37.46 181 ALA A CA 1
ATOM 1469 C C . ALA A 1 181 ? -8.003 4.338 -8.026 1.00 37.77 181 ALA A C 1
ATOM 1470 O O . ALA A 1 181 ? -8.378 5.272 -8.730 1.00 37.69 181 ALA A O 1
ATOM 1472 N N . ASP A 1 182 ? -6.767 3.834 -8.070 1.00 38.14 182 ASP A N 1
ATOM 1473 C CA . ASP A 1 182 ? -5.718 4.369 -8.935 1.00 38.51 182 ASP A CA 1
ATOM 1474 C C . ASP A 1 182 ? -5.722 3.793 -10.349 1.00 38.48 182 ASP A C 1
ATOM 1475 O O . ASP A 1 182 ? -4.918 4.208 -11.188 1.00 39.09 182 ASP A O 1
ATOM 1480 N N . VAL A 1 183 ? -6.619 2.841 -10.597 1.00 38.41 183 VAL A N 1
ATOM 1481 C CA . VAL A 1 183 ? -6.826 2.251 -11.915 1.00 38.58 183 VAL A CA 1
ATOM 1482 C C . VAL A 1 183 ? -7.626 3.195 -12.828 1.00 39.59 183 VAL A C 1
ATOM 1483 O O . VAL A 1 183 ? -8.781 3.516 -12.523 1.00 39.69 183 VAL A O 1
ATOM 1487 N N . PRO A 1 184 ? -7.024 3.637 -13.958 1.00 40.16 184 PRO A N 1
ATOM 1488 C CA . PRO A 1 184 ? -7.686 4.560 -14.884 1.00 40.87 184 PRO A CA 1
ATOM 1489 C C . PRO A 1 184 ? -9.072 4.074 -15.284 1.00 41.69 184 PRO A C 1
ATOM 1490 O O . PRO A 1 184 ? -9.237 2.894 -15.590 1.00 41.58 184 PRO A O 1
ATOM 1494 N N . GLY A 1 185 ? -10.051 4.978 -15.269 1.00 42.76 185 GLY A N 1
ATOM 1495 C CA . GLY A 1 185 ? -11.442 4.630 -15.606 1.00 44.66 185 GLY A CA 1
ATOM 1496 C C . GLY A 1 185 ? -12.356 4.358 -14.416 1.00 45.49 185 GLY A C 1
ATOM 1497 O O . GLY A 1 185 ? -13.569 4.582 -14.494 1.00 46.13 185 GLY A O 1
ATOM 1498 N N . ILE A 1 186 ? -11.774 3.875 -13.315 1.00 46.44 186 ILE A N 1
ATOM 1499 C CA . ILE A 1 186 ? -12.526 3.575 -12.092 1.00 47.23 186 ILE A CA 1
ATOM 1500 C C . ILE A 1 186 ? -12.573 4.780 -11.134 1.00 47.67 186 ILE A C 1
ATOM 1501 O O . ILE A 1 186 ? -11.617 5.052 -10.387 1.00 47.84 186 ILE A O 1
ATOM 1506 N N . GLY A 1 187 ? -13.693 5.500 -11.174 1.00 47.92 187 GLY A N 1
ATOM 1507 C CA . GLY A 1 187 ? -13.883 6.686 -10.342 1.00 48.39 187 GLY A CA 1
ATOM 1508 C C . GLY A 1 187 ? -14.061 6.305 -8.890 1.00 48.75 187 GLY A C 1
ATOM 1509 O O . GLY A 1 187 ? -14.206 5.124 -8.582 1.00 48.94 187 GLY A O 1
ATOM 1510 N N . ASN A 1 188 ? -14.048 7.297 -7.997 1.00 49.06 188 ASN A N 1
ATOM 1511 C CA . ASN A 1 188 ? -14.284 7.062 -6.562 1.00 49.35 188 ASN A CA 1
ATOM 1512 C C . ASN A 1 188 ? -15.628 6.369 -6.307 1.00 49.34 188 ASN A C 1
ATOM 1513 O O . ASN A 1 188 ? -15.889 5.890 -5.197 1.00 49.41 188 ASN A O 1
ATOM 1518 N N . ILE A 1 189 ? -16.481 6.328 -7.356 1.00 49.29 189 ILE A N 1
ATOM 1519 C CA . ILE A 1 189 ? -17.897 5.930 -7.118 1.00 49.31 189 ILE A CA 1
ATOM 1520 C C . ILE A 1 189 ? -18.021 4.367 -7.127 1.00 49.04 189 ILE A C 1
ATOM 1521 O O . ILE A 1 189 ? -18.715 3.728 -6.276 1.00 49.10 189 ILE A O 1
ATOM 1526 N N . THR A 1 190 ? -17.327 3.781 -8.109 1.00 48.69 190 THR A N 1
ATOM 1527 C CA . THR A 1 190 ? -17.146 2.330 -8.213 1.00 48.31 190 THR A CA 1
ATOM 1528 C C . THR A 1 190 ? -16.142 1.792 -7.160 1.00 48.08 190 THR A C 1
ATOM 1529 O O . THR A 1 190 ? -16.450 0.871 -6.409 1.00 48.30 190 THR A O 1
ATOM 1533 N N . ALA A 1 191 ? -14.972 2.458 -7.077 1.00 47.61 191 ALA A N 1
ATOM 1534 C CA . ALA A 1 191 ? -13.866 2.008 -6.208 1.00 47.16 191 ALA A CA 1
ATOM 1535 C C . ALA A 1 191 ? -14.187 2.101 -4.700 1.00 46.73 191 ALA A C 1
ATOM 1536 O O . ALA A 1 191 ? -13.696 1.295 -3.893 1.00 46.42 191 ALA A O 1
ATOM 1538 N N . GLU A 1 192 ? -15.012 3.087 -4.336 1.00 46.56 192 GLU A N 1
ATOM 1539 C CA . GLU A 1 192 ? -15.352 3.349 -2.914 1.00 46.38 192 GLU A CA 1
ATOM 1540 C C . GLU A 1 192 ? -16.386 2.353 -2.356 1.00 46.00 192 GLU A C 1
ATOM 1541 O O . GLU A 1 192 ? -16.579 2.262 -1.127 1.00 46.13 192 GLU A O 1
ATOM 1547 N N . LYS A 1 193 ? -17.040 1.607 -3.260 1.00 45.60 193 LYS A N 1
ATOM 1548 C CA . LYS A 1 193 ? -17.876 0.455 -2.797 1.00 45.19 193 LYS A CA 1
ATOM 1549 C C . LYS A 1 193 ? -16.961 -0.730 -2.481 1.00 44.62 193 LYS A C 1
ATOM 1550 O O . LYS A 1 193 ? -17.065 -1.355 -1.409 1.00 44.41 193 LYS A O 1
ATOM 1556 N N . LEU A 1 194 ? -16.057 -0.998 -3.433 1.00 44.00 194 LEU A N 1
ATOM 1557 C CA . LEU A 1 194 ? -15.143 -2.135 -3.362 1.00 43.44 194 LEU A CA 1
ATOM 1558 C C . LEU A 1 194 ? -14.165 -2.033 -2.188 1.00 43.10 194 LEU A C 1
ATOM 1559 O O . LEU A 1 194 ? -13.689 -3.055 -1.685 1.00 42.99 194 LEU A O 1
ATOM 1564 N N . LYS A 1 195 ? -13.877 -0.805 -1.751 1.00 42.74 195 LYS A N 1
ATOM 1565 C CA . LYS A 1 195 ? -13.124 -0.578 -0.519 1.00 42.57 195 LYS A CA 1
ATOM 1566 C C . LYS A 1 195 ? -13.849 -1.224 0.677 1.00 42.42 195 LYS A C 1
ATOM 1567 O O . LYS A 1 195 ? -13.205 -1.829 1.556 1.00 42.62 195 LYS A O 1
ATOM 1573 N N . LYS A 1 196 ? -15.193 -1.098 0.687 1.00 41.90 196 LYS A N 1
ATOM 1574 C CA . LYS A 1 196 ? -16.038 -1.671 1.755 1.00 41.30 196 LYS A CA 1
ATOM 1575 C C . LYS A 1 196 ? -16.468 -3.120 1.353 1.00 40.81 196 LYS A C 1
ATOM 1576 O O . LYS A 1 196 ? -17.007 -3.800 2.155 1.00 40.70 196 LYS A O 1
ATOM 1582 N N . LEU A 1 197 ? -16.214 -3.576 0.084 1.00 40.20 197 LEU A N 1
ATOM 1583 C CA . LEU A 1 197 ? -16.451 -4.960 -0.327 1.00 39.49 197 LEU A CA 1
ATOM 1584 C C . LEU A 1 197 ? -15.209 -5.921 -0.088 1.00 38.97 197 LEU A C 1
ATOM 1585 O O . LEU A 1 197 ? -15.155 -7.087 -0.315 1.00 38.99 197 LEU A O 1
ATOM 1590 N N . GLY A 1 198 ? -14.164 -5.280 0.434 1.00 38.21 198 GLY A N 1
ATOM 1591 C CA . GLY A 1 198 ? -12.953 -6.111 0.626 1.00 37.50 198 GLY A CA 1
ATOM 1592 C C . GLY A 1 198 ? -12.180 -6.304 -0.660 1.00 36.93 198 GLY A C 1
ATOM 1593 O O . GLY A 1 198 ? -11.368 -7.247 -0.781 1.00 36.93 198 GLY A O 1
ATOM 1594 N N . ILE A 1 199 ? -12.419 -5.402 -1.625 1.00 36.38 199 ILE A N 1
ATOM 1595 C CA . ILE A 1 199 ? -11.657 -5.345 -2.879 1.00 35.74 199 ILE A CA 1
ATOM 1596 C C . ILE A 1 199 ? -10.882 -4.014 -2.907 1.00 35.37 199 ILE A C 1
ATOM 1597 O O . ILE A 1 199 ? -11.357 -2.957 -3.414 1.00 35.22 199 ILE A O 1
ATOM 1602 N N . ASN A 1 200 ? -9.600 -4.125 -2.367 1.00 34.89 200 ASN A N 1
ATOM 1603 C CA . ASN A 1 200 ? -8.700 -2.976 -2.243 1.00 34.62 200 ASN A CA 1
ATOM 1604 C C . ASN A 1 200 ? -7.615 -2.964 -3.323 1.00 34.35 200 ASN A C 1
ATOM 1605 O O . ASN A 1 200 ? -6.885 -1.977 -3.459 1.00 34.36 200 ASN A O 1
ATOM 1610 N N . LYS A 1 201 ? -7.520 -4.067 -4.073 1.00 33.94 201 LYS A N 1
ATOM 1611 C CA . LYS A 1 201 ? -6.493 -4.278 -5.098 1.00 33.64 201 LYS A CA 1
ATOM 1612 C C . LYS A 1 201 ? -7.102 -4.841 -6.375 1.00 33.77 201 LYS A C 1
ATOM 1613 O O . LYS A 1 201 ? -8.152 -5.477 -6.334 1.00 33.48 201 LYS A O 1
ATOM 1619 N N . LEU A 1 202 ? -6.435 -4.611 -7.505 1.00 34.00 202 LEU A N 1
ATOM 1620 C CA . LEU A 1 202 ? -6.859 -5.181 -8.791 1.00 34.47 202 LEU A CA 1
ATOM 1621 C C . LEU A 1 202 ? -7.041 -6.689 -8.730 1.00 34.67 202 LEU A C 1
ATOM 1622 O O . LEU A 1 202 ? -8.031 -7.229 -9.246 1.00 34.42 202 LEU A O 1
ATOM 1627 N N . VAL A 1 203 ? -6.078 -7.355 -8.087 1.00 35.10 203 VAL A N 1
ATOM 1628 C CA . VAL A 1 203 ? -6.095 -8.812 -7.921 1.00 35.35 203 VAL A CA 1
ATOM 1629 C C . VAL A 1 203 ? -7.362 -9.305 -7.166 1.00 35.84 203 VAL A C 1
ATOM 1630 O O . VAL A 1 203 ? -7.933 -10.344 -7.518 1.00 35.87 203 VAL A O 1
ATOM 1634 N N . ASP A 1 204 ? -7.813 -8.526 -6.170 1.00 36.38 204 ASP A N 1
ATOM 1635 C CA . ASP A 1 204 ? -8.984 -8.867 -5.339 1.00 37.17 204 ASP A CA 1
ATOM 1636 C C . ASP A 1 204 ? -10.265 -9.116 -6.157 1.00 37.40 204 ASP A C 1
ATOM 1637 O O . ASP A 1 204 ? -11.252 -9.659 -5.628 1.00 37.64 204 ASP A O 1
ATOM 1642 N N . THR A 1 205 ? -10.237 -8.727 -7.442 1.00 37.72 205 THR A N 1
ATOM 1643 C CA . THR A 1 205 ? -11.376 -8.927 -8.348 1.00 38.00 205 THR A CA 1
ATOM 1644 C C . THR A 1 205 ? -11.368 -10.318 -8.996 1.00 38.17 205 THR A C 1
ATOM 1645 O O . THR A 1 205 ? -12.315 -10.683 -9.689 1.00 38.28 205 THR A O 1
ATOM 1649 N N . LEU A 1 206 ? -10.299 -11.083 -8.786 1.00 38.37 206 LEU A N 1
ATOM 1650 C CA . LEU A 1 206 ? -10.241 -12.444 -9.310 1.00 38.99 206 LEU A CA 1
ATOM 1651 C C . LEU A 1 206 ? -10.870 -13.454 -8.344 1.00 39.21 206 LEU A C 1
ATOM 1652 O O . LEU A 1 206 ? -11.082 -14.614 -8.714 1.00 39.14 206 LEU A O 1
ATOM 1657 N N . SER A 1 207 ? -11.156 -13.008 -7.115 1.00 39.63 207 SER A N 1
ATOM 1658 C CA . SER A 1 207 ? -11.699 -13.885 -6.074 1.00 40.51 207 SER A CA 1
ATOM 1659 C C . SER A 1 207 ? -13.191 -13.643 -5.841 1.00 40.74 207 SER A C 1
ATOM 1660 O O . SER A 1 207 ? -13.811 -14.290 -4.969 1.00 40.92 207 SER A O 1
ATOM 1663 N N . ILE A 1 208 ? -13.749 -12.700 -6.627 1.00 41.30 208 ILE A N 1
ATOM 1664 C CA . ILE A 1 208 ? -15.181 -12.400 -6.592 1.00 41.76 208 ILE A CA 1
ATOM 1665 C C . ILE A 1 208 ? -15.865 -13.049 -7.806 1.00 42.09 208 ILE A C 1
ATOM 1666 O O . ILE A 1 208 ? -15.298 -13.103 -8.910 1.00 41.98 208 ILE A O 1
ATOM 1671 N N . GLU A 1 209 ? -17.069 -13.590 -7.582 1.00 42.55 209 GLU A N 1
ATOM 1672 C CA . GLU A 1 209 ? -17.876 -14.205 -8.647 1.00 43.04 209 GLU A CA 1
ATOM 1673 C C . GLU A 1 209 ? -17.998 -13.214 -9.807 1.00 43.50 209 GLU A C 1
ATOM 1674 O O . GLU A 1 209 ? -18.191 -12.014 -9.567 1.00 43.65 209 GLU A O 1
ATOM 1680 N N . PHE A 1 210 ? -17.859 -13.711 -11.057 1.00 43.91 210 PHE A N 1
ATOM 1681 C CA . PHE A 1 210 ? -17.971 -12.850 -12.243 1.00 44.15 210 PHE A CA 1
ATOM 1682 C C . PHE A 1 210 ? -19.312 -12.104 -12.275 1.00 44.10 210 PHE A C 1
ATOM 1683 O O . PHE A 1 210 ? -19.346 -10.957 -12.560 1.00 44.08 210 PHE A O 1
ATOM 1691 N N . ASP A 1 211 ? -20.411 -12.841 -11.973 1.00 43.95 211 ASP A N 1
ATOM 1692 C CA . ASP A 1 211 ? -21.771 -12.250 -11.852 1.00 44.04 211 ASP A CA 1
ATOM 1693 C C . ASP A 1 211 ? -21.934 -11.223 -10.710 1.00 44.08 211 ASP A C 1
ATOM 1694 O O . ASP A 1 211 ? -22.809 -10.419 -10.762 1.00 44.16 211 ASP A O 1
ATOM 1699 N N . LYS A 1 212 ? -21.272 -11.515 -9.609 1.00 44.10 212 LYS A N 1
ATOM 1700 C CA . LYS A 1 212 ? -21.218 -10.639 -8.427 1.00 44.19 212 LYS A CA 1
ATOM 1701 C C . LYS A 1 212 ? -20.468 -9.334 -8.752 1.00 44.34 212 LYS A C 1
ATOM 1702 O O . LYS A 1 212 ? -20.637 -8.320 -8.062 1.00 44.49 212 LYS A O 1
ATOM 1708 N N . LEU A 1 213 ? -19.639 -9.368 -9.799 1.00 44.26 213 LEU A N 1
ATOM 1709 C CA . LEU A 1 213 ? -18.960 -8.163 -10.273 1.00 44.24 213 LEU A CA 1
ATOM 1710 C C . LEU A 1 213 ? -19.918 -7.241 -11.051 1.00 44.35 213 LEU A C 1
ATOM 1711 O O . LEU A 1 213 ? -19.771 -6.020 -11.000 1.00 44.45 213 LEU A O 1
ATOM 1716 N N . LYS A 1 214 ? -20.903 -7.818 -11.752 1.00 44.64 214 LYS A N 1
ATOM 1717 C CA . LYS A 1 214 ? -22.029 -7.020 -12.275 1.00 44.74 214 LYS A CA 1
ATOM 1718 C C . LYS A 1 214 ? -23.332 -7.260 -11.478 1.00 44.91 214 LYS A C 1
ATOM 1719 O O . LYS A 1 214 ? -24.266 -7.919 -11.979 1.00 45.05 214 LYS A O 1
ATOM 1725 N N . GLY A 1 215 ? -23.413 -6.760 -10.241 1.00 45.03 215 GLY A N 1
ATOM 1726 C CA . GLY A 1 215 ? -22.319 -6.067 -9.572 1.00 45.06 215 GLY A CA 1
ATOM 1727 C C . GLY A 1 215 ? -22.701 -4.790 -8.861 1.00 45.18 215 GLY A C 1
ATOM 1728 O O . GLY A 1 215 ? -23.858 -4.604 -8.463 1.00 45.08 215 GLY A O 1
ATOM 1729 N N . MET A 1 216 ? -21.707 -3.919 -8.695 1.00 45.25 216 MET A N 1
ATOM 1730 C CA . MET A 1 216 ? -21.897 -2.596 -8.098 1.00 45.39 216 MET A CA 1
ATOM 1731 C C . MET A 1 216 ? -21.112 -1.460 -8.813 1.00 45.41 216 MET A C 1
ATOM 1732 O O . MET A 1 216 ? -21.169 -0.322 -8.351 1.00 45.75 216 MET A O 1
ATOM 1737 N N . ILE A 1 217 ? -20.435 -1.704 -9.951 1.00 45.10 217 ILE A N 1
ATOM 1738 C CA . ILE A 1 217 ? -20.534 -2.921 -10.765 1.00 44.39 217 ILE A CA 1
ATOM 1739 C C . ILE A 1 217 ? -20.653 -2.593 -12.255 1.00 43.84 217 ILE A C 1
ATOM 1740 O O . ILE A 1 217 ? -19.859 -1.813 -12.796 1.00 43.48 217 ILE A O 1
ATOM 1741 N N . GLY A 1 218 ? -21.649 -3.192 -12.912 1.00 43.35 218 GLY A N 1
ATOM 1742 C CA . GLY A 1 218 ? -21.913 -2.942 -14.339 1.00 42.90 218 GLY A CA 1
ATOM 1743 C C . GLY A 1 218 ? -21.021 -3.771 -15.266 1.00 42.60 218 GLY A C 1
ATOM 1744 O O . GLY A 1 218 ? -19.779 -3.662 -15.207 1.00 42.88 218 GLY A O 1
ATOM 1745 N N . GLU A 1 219 ? -21.588 -4.573 -16.129 1.00 42.07 219 GLU A N 1
ATOM 1746 C CA . GLU A 1 219 ? -20.848 -5.540 -17.016 1.00 41.55 219 GLU A CA 1
ATOM 1747 C C . GLU A 1 219 ? -19.590 -5.105 -17.710 1.00 41.21 219 GLU A C 1
ATOM 1748 O O . GLU A 1 219 ? -18.495 -5.853 -17.700 1.00 40.93 219 GLU A O 1
ATOM 1749 N N . ALA A 1 220 ? -19.714 -3.873 -18.308 1.00 40.82 220 ALA A N 1
ATOM 1750 C CA . ALA A 1 220 ? -18.571 -3.360 -19.093 1.00 40.74 220 ALA A CA 1
ATOM 1751 C C . ALA A 1 220 ? -17.325 -3.050 -18.233 1.00 40.58 220 ALA A C 1
ATOM 1752 O O . ALA A 1 220 ? -16.173 -3.201 -18.684 1.00 40.33 220 ALA A O 1
ATOM 1754 N N . LYS A 1 221 ? -17.577 -2.608 -17.000 1.00 40.35 221 LYS A N 1
ATOM 1755 C CA . LYS A 1 221 ? -16.529 -2.266 -16.031 1.00 39.62 221 LYS A CA 1
ATOM 1756 C C . LYS A 1 221 ? -15.951 -3.552 -15.445 1.00 39.28 221 LYS A C 1
ATOM 1757 O O . LYS A 1 221 ? -14.780 -3.609 -15.058 1.00 39.21 221 LYS A O 1
ATOM 1763 N N . ALA A 1 222 ? -16.800 -4.575 -15.400 1.00 38.97 222 ALA A N 1
ATOM 1764 C CA . ALA A 1 222 ? -16.466 -5.906 -14.913 1.00 38.78 222 ALA A CA 1
ATOM 1765 C C . ALA A 1 222 ? -15.501 -6.613 -15.853 1.00 38.62 222 ALA A C 1
ATOM 1766 O O . ALA A 1 222 ? -14.497 -7.174 -15.409 1.00 38.70 222 ALA A O 1
ATOM 1768 N N . LYS A 1 223 ? -15.806 -6.574 -17.149 1.00 38.59 223 LYS A N 1
ATOM 1769 C CA . LYS A 1 223 ? -14.952 -7.170 -18.179 1.00 38.87 223 LYS A CA 1
ATOM 1770 C C . LYS A 1 223 ? -13.657 -6.379 -18.350 1.00 39.30 223 LYS A C 1
ATOM 1771 O O . LYS A 1 223 ? -12.677 -6.878 -18.911 1.00 39.40 223 LYS A O 1
ATOM 1777 N N . TYR A 1 224 ? -13.665 -5.144 -17.857 1.00 39.49 224 TYR A N 1
ATOM 1778 C CA . TYR A 1 224 ? -12.505 -4.268 -17.903 1.00 40.02 224 TYR A CA 1
ATOM 1779 C C . TYR A 1 224 ? -11.517 -4.632 -16.784 1.00 39.87 224 TYR A C 1
ATOM 1780 O O . TYR A 1 224 ? -10.368 -5.001 -17.060 1.00 39.54 224 TYR A O 1
ATOM 1789 N N . LEU A 1 225 ? -11.988 -4.558 -15.534 1.00 39.92 225 LEU A N 1
ATOM 1790 C CA . LEU A 1 225 ? -11.162 -4.835 -14.356 1.00 39.95 225 LEU A CA 1
ATOM 1791 C C . LEU A 1 225 ? -10.643 -6.272 -14.332 1.00 40.09 225 LEU A C 1
ATOM 1792 O O . LEU A 1 225 ? -9.497 -6.513 -13.959 1.00 39.77 225 LEU A O 1
ATOM 1797 N N . ILE A 1 226 ? -11.490 -7.212 -14.745 1.00 40.61 226 ILE A N 1
ATOM 1798 C CA . ILE A 1 226 ? -11.148 -8.646 -14.749 1.00 41.18 226 ILE A CA 1
ATOM 1799 C C . ILE A 1 226 ? -10.027 -8.995 -15.736 1.00 41.59 226 ILE A C 1
ATOM 1800 O O . ILE A 1 226 ? -9.130 -9.780 -15.406 1.00 41.60 226 ILE A O 1
ATOM 1805 N N . SER A 1 227 ? -10.074 -8.391 -16.924 1.00 41.96 227 SER A N 1
ATOM 1806 C CA . SER A 1 227 ? -9.058 -8.620 -17.944 1.00 42.59 227 SER A CA 1
ATOM 1807 C C . SER A 1 227 ? -7.766 -7.823 -17.663 1.00 42.86 227 SER A C 1
ATOM 1808 O O . SER A 1 227 ? -6.711 -8.157 -18.203 1.00 42.90 227 SER A O 1
ATOM 1811 N N . LEU A 1 228 ? -7.854 -6.781 -16.830 1.00 43.19 228 LEU A N 1
ATOM 1812 C CA . LEU A 1 228 ? -6.651 -6.124 -16.286 1.00 43.96 228 LEU A CA 1
ATOM 1813 C C . LEU A 1 228 ? -5.979 -7.032 -15.258 1.00 44.44 228 LEU A C 1
ATOM 1814 O O . LEU A 1 228 ? -4.803 -7.354 -15.388 1.00 44.68 228 LEU A O 1
ATOM 1819 N N . ALA A 1 229 ? -6.740 -7.446 -14.243 1.00 44.88 229 ALA A N 1
ATOM 1820 C CA . ALA A 1 229 ? -6.244 -8.345 -13.213 1.00 45.17 229 ALA A CA 1
ATOM 1821 C C . ALA A 1 229 ? -5.733 -9.631 -13.843 1.00 45.79 229 ALA A C 1
ATOM 1822 O O . ALA A 1 229 ? -4.742 -10.195 -13.384 1.00 45.89 229 ALA A O 1
ATOM 1824 N N . ARG A 1 230 ? -6.407 -10.078 -14.905 1.00 46.76 230 ARG A N 1
ATOM 1825 C CA . ARG A 1 230 ? -6.024 -11.294 -15.622 1.00 47.77 230 ARG A CA 1
ATOM 1826 C C . ARG A 1 230 ? -4.826 -11.057 -16.533 1.00 48.46 230 ARG A C 1
ATOM 1827 O O . ARG A 1 230 ? -4.323 -11.996 -17.163 1.00 48.73 230 ARG A O 1
ATOM 1835 N N . ASP A 1 231 ? -4.378 -9.804 -16.600 1.00 49.13 231 ASP A N 1
ATOM 1836 C CA . ASP A 1 231 ? -3.243 -9.411 -17.434 1.00 49.94 231 ASP A CA 1
ATOM 1837 C C . ASP A 1 231 ? -3.495 -9.734 -18.905 1.00 50.58 231 ASP A C 1
ATOM 1838 O O . ASP A 1 231 ? -2.579 -10.083 -19.647 1.00 50.64 231 ASP A O 1
ATOM 1843 N N . GLU A 1 232 ? -4.750 -9.608 -19.320 1.00 51.66 232 GLU A N 1
ATOM 1844 C CA . GLU A 1 232 ? -5.144 -9.924 -20.686 1.00 52.77 232 GLU A CA 1
ATOM 1845 C C . GLU A 1 232 ? -5.731 -8.709 -21.399 1.00 53.50 232 GLU A C 1
ATOM 1846 O O . GLU A 1 232 ? -6.271 -8.855 -22.502 1.00 54.10 232 GLU A O 1
ATOM 1852 N N . TYR A 1 233 ? -5.640 -7.521 -20.772 1.00 53.88 233 TYR A N 1
ATOM 1853 C CA . TYR A 1 233 ? -6.145 -6.304 -21.401 1.00 54.38 233 TYR A CA 1
ATOM 1854 C C . TYR A 1 233 ? -5.138 -5.860 -22.462 1.00 54.86 233 TYR A C 1
ATOM 1855 O O . TYR A 1 233 ? -3.943 -5.663 -22.170 1.00 55.17 233 TYR A O 1
ATOM 1864 N N . ASN A 1 234 ? -5.616 -5.744 -23.697 1.00 55.23 234 ASN A N 1
ATOM 1865 C CA . ASN A 1 234 ? -4.920 -4.975 -24.740 1.00 55.89 234 ASN A CA 1
ATOM 1866 C C . ASN A 1 234 ? -6.070 -4.548 -25.760 1.00 56.07 234 ASN A C 1
ATOM 1867 O O . ASN A 1 234 ? -7.310 -4.704 -25.484 1.00 56.70 234 ASN A O 1
ATOM 1872 N N . GLU A 1 235 ? -5.730 -3.769 -26.806 1.00 55.74 235 GLU A N 1
ATOM 1873 C CA . GLU A 1 235 ? -5.381 -2.344 -26.522 1.00 55.38 235 GLU A CA 1
ATOM 1874 C C . GLU A 1 235 ? -6.760 -1.919 -27.006 1.00 54.69 235 GLU A C 1
ATOM 1875 O O . GLU A 1 235 ? -7.741 -1.938 -26.239 1.00 54.75 235 GLU A O 1
ATOM 1876 N N . PRO A 1 236 ? -6.856 -1.583 -28.300 1.00 54.03 236 PRO A N 1
ATOM 1877 C CA . PRO A 1 236 ? -5.718 -1.128 -29.086 1.00 53.06 236 PRO A CA 1
ATOM 1878 C C . PRO A 1 236 ? -5.824 0.387 -29.306 1.00 52.16 236 PRO A C 1
ATOM 1879 O O . PRO A 1 236 ? -6.850 0.994 -28.979 1.00 51.12 236 PRO A O 1
ATOM 1883 N N . ILE A 1 237 ? -4.770 0.990 -29.848 1.00 51.56 237 ILE A N 1
ATOM 1884 C CA . ILE A 1 237 ? -4.762 2.427 -30.050 1.00 51.18 237 ILE A CA 1
ATOM 1885 C C . ILE A 1 237 ? -5.759 2.798 -31.166 1.00 51.27 237 ILE A C 1
ATOM 1886 O O . ILE A 1 237 ? -5.608 2.380 -32.321 1.00 51.36 237 ILE A O 1
ATOM 1891 N N . ARG A 1 238 ? -6.803 3.544 -30.801 1.00 50.81 238 ARG A N 1
ATOM 1892 C CA . ARG A 1 238 ? -7.817 3.947 -31.775 1.00 50.82 238 ARG A CA 1
ATOM 1893 C C . ARG A 1 238 ? -7.390 5.239 -32.444 1.00 51.01 238 ARG A C 1
ATOM 1894 O O . ARG A 1 238 ? -7.412 6.304 -31.827 1.00 51.09 238 ARG A O 1
ATOM 1902 N N . THR A 1 239 ? -6.988 5.146 -33.706 1.00 51.34 239 THR A N 1
ATOM 1903 C CA . THR A 1 239 ? -6.699 6.340 -34.486 1.00 51.80 239 THR A CA 1
ATOM 1904 C C . THR A 1 239 ? -8.032 6.982 -34.884 1.00 53.16 239 THR A C 1
ATOM 1905 O O . THR A 1 239 ? -9.113 6.475 -34.541 1.00 53.33 239 THR A O 1
ATOM 1909 N N . ARG A 1 240 ? -7.962 8.085 -35.614 1.00 54.03 240 ARG A N 1
ATOM 1910 C CA . ARG A 1 240 ? -9.148 8.920 -35.867 1.00 54.34 240 ARG A CA 1
ATOM 1911 C C . ARG A 1 240 ? -10.497 8.193 -36.073 1.00 53.50 240 ARG A C 1
ATOM 1912 O O . ARG A 1 240 ? -10.566 7.094 -36.617 1.00 53.04 240 ARG A O 1
ATOM 1920 N N . VAL A 1 241 ? -11.545 8.844 -35.574 1.00 52.62 241 VAL A N 1
ATOM 1921 C CA . VAL A 1 241 ? -12.914 8.341 -35.615 1.00 52.08 241 VAL A CA 1
ATOM 1922 C C . VAL A 1 241 ? -13.440 8.385 -37.073 1.00 50.69 241 VAL A C 1
ATOM 1923 O O . VAL A 1 241 ? -13.575 9.445 -37.670 1.00 50.30 241 VAL A O 1
ATOM 1927 N N . ARG A 1 242 ? -13.674 7.227 -37.663 1.00 49.19 242 ARG A N 1
ATOM 1928 C CA . ARG A 1 242 ? -14.142 7.192 -39.046 1.00 48.73 242 ARG A CA 1
ATOM 1929 C C . ARG A 1 242 ? -15.578 7.718 -39.201 1.00 46.98 242 ARG A C 1
ATOM 1930 O O . ARG A 1 242 ? -16.412 7.518 -38.332 1.00 46.81 242 ARG A O 1
ATOM 1938 N N . LYS A 1 243 ? -15.834 8.386 -40.318 1.00 46.37 243 LYS A N 1
ATOM 1939 C CA . LYS A 1 243 ? -17.175 8.819 -40.742 1.00 47.27 243 LYS A CA 1
ATOM 1940 C C . LYS A 1 243 ? -18.015 7.742 -41.468 1.00 46.72 243 LYS A C 1
ATOM 1941 O O . LYS A 1 243 ? -19.234 7.838 -41.536 1.00 46.35 243 LYS A O 1
ATOM 1947 N N . SER A 1 244 ? -17.362 6.735 -42.029 1.00 44.87 244 SER A N 1
ATOM 1948 C CA . SER A 1 244 ? -18.096 5.649 -42.632 1.00 45.49 244 SER A CA 1
ATOM 1949 C C . SER A 1 244 ? -17.338 4.371 -42.326 1.00 44.03 244 SER A C 1
ATOM 1950 O O . SER A 1 244 ? -16.146 4.396 -42.092 1.00 42.47 244 SER A O 1
ATOM 1953 N N . ILE A 1 245 ? -18.069 3.271 -42.300 1.00 43.65 245 ILE A N 1
ATOM 1954 C CA . ILE A 1 245 ? -17.507 1.968 -41.986 1.00 44.07 245 ILE A CA 1
ATOM 1955 C C . ILE A 1 245 ? -18.187 0.970 -42.872 1.00 42.79 245 ILE A C 1
ATOM 1956 O O . ILE A 1 245 ? -19.394 1.015 -43.030 1.00 41.65 245 ILE A O 1
ATOM 1961 N N . GLY A 1 246 ? -17.421 0.029 -43.411 1.00 42.56 246 GLY A N 1
ATOM 1962 C CA . GLY A 1 246 ? -18.056 -1.017 -44.202 1.00 42.56 246 GLY A CA 1
ATOM 1963 C C . GLY A 1 246 ? -17.034 -2.018 -44.691 1.00 42.93 246 GLY A C 1
ATOM 1964 O O . GLY A 1 246 ? -15.909 -2.026 -44.244 1.00 43.74 246 GLY A O 1
ATOM 1965 N N . ARG A 1 247 ? -17.441 -2.868 -45.616 1.00 42.37 247 ARG A N 1
ATOM 1966 C CA A ARG A 1 247 ? -16.585 -3.918 -46.130 0.60 41.86 247 ARG A CA 1
ATOM 1967 C CA B ARG A 1 247 ? -16.555 -3.876 -46.152 0.40 41.72 247 ARG A CA 1
ATOM 1968 C C . ARG A 1 247 ? -16.976 -4.188 -47.573 1.00 41.41 247 ARG A C 1
ATOM 1969 O O . ARG A 1 247 ? -18.159 -4.184 -47.904 1.00 41.13 2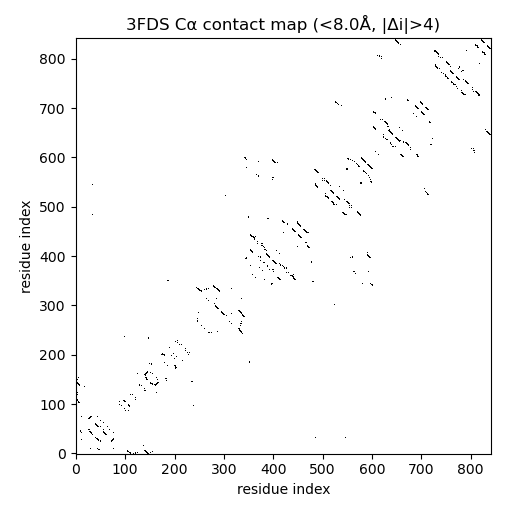47 ARG A O 1
ATOM 1984 N N . ILE A 1 248 ? -15.984 -4.432 -48.409 1.00 41.58 248 ILE A N 1
ATOM 1985 C CA . ILE A 1 248 ? -16.216 -4.870 -49.770 1.00 41.55 248 ILE A CA 1
ATOM 1986 C C . ILE A 1 248 ? -15.486 -6.195 -49.901 1.00 41.23 248 ILE A C 1
ATOM 1987 O O . ILE A 1 248 ? -14.431 -6.443 -49.246 1.00 39.32 248 ILE A O 1
ATOM 1992 N N . VAL A 1 249 ? -16.107 -7.086 -50.678 1.00 40.80 249 VAL A N 1
ATOM 1993 C CA . VAL A 1 249 ? -15.562 -8.402 -50.858 1.00 40.52 249 VAL A CA 1
ATOM 1994 C C . VAL A 1 249 ? -15.550 -8.764 -52.330 1.00 39.08 249 VAL A C 1
ATOM 1995 O O . VAL A 1 249 ? -16.442 -8.420 -53.071 1.00 38.43 249 VAL A O 1
ATOM 1999 N N . THR A 1 250 ? -14.507 -9.445 -52.736 1.00 39.30 250 THR A N 1
ATOM 2000 C CA . THR A 1 250 ? -14.384 -9.987 -54.102 1.00 39.79 250 THR A CA 1
ATOM 2001 C C . THR A 1 250 ? -15.143 -11.288 -54.267 1.00 39.49 250 THR A C 1
ATOM 2002 O O . THR A 1 250 ? -14.998 -12.226 -53.475 1.00 38.98 250 THR A O 1
ATOM 2006 N N . MET A 1 251 ? -15.957 -11.356 -55.308 1.00 40.71 251 MET A N 1
ATOM 2007 C CA . MET A 1 251 ? -16.653 -12.610 -55.601 1.00 41.99 251 MET A CA 1
ATOM 2008 C C . MET A 1 251 ? -15.837 -13.527 -56.498 1.00 43.69 251 MET A C 1
ATOM 2009 O O . MET A 1 251 ? -15.024 -13.044 -57.299 1.00 44.23 251 MET A O 1
ATOM 2014 N N . LYS A 1 252 ? -16.079 -14.838 -56.365 1.00 44.55 252 LYS A N 1
ATOM 2015 C CA . LYS A 1 252 ? -15.389 -15.864 -57.157 1.00 46.29 252 LYS A CA 1
ATOM 2016 C C . LYS A 1 252 ? -15.587 -15.638 -58.660 1.00 46.12 252 LYS A C 1
ATOM 2017 O O . LYS A 1 252 ? -14.670 -15.852 -59.424 1.00 46.30 252 LYS A O 1
ATOM 2023 N N . ARG A 1 253 ? -16.742 -15.110 -59.069 1.00 46.59 253 ARG A N 1
ATOM 2024 C CA . ARG A 1 253 ? -16.989 -14.852 -60.490 1.00 46.46 253 ARG A CA 1
ATOM 2025 C C . ARG A 1 253 ? -17.857 -13.627 -60.746 1.00 46.17 253 ARG A C 1
ATOM 2026 O O . ARG A 1 253 ? -18.615 -13.178 -59.858 1.00 46.23 253 ARG A O 1
ATOM 2034 N N . ASN A 1 254 ? -17.751 -13.080 -61.954 1.00 45.08 254 ASN A N 1
ATOM 2035 C CA . ASN A 1 254 ? -18.607 -11.965 -62.339 1.00 45.98 254 ASN A CA 1
ATOM 2036 C C . ASN A 1 254 ? -20.045 -12.496 -62.328 1.00 44.89 254 ASN A C 1
ATOM 2037 O O . ASN A 1 254 ? -20.299 -13.619 -62.782 1.00 43.01 254 ASN A O 1
ATOM 2042 N N . SER A 1 255 ? -20.976 -11.696 -61.826 1.00 43.45 255 SER A N 1
ATOM 2043 C CA . SER A 1 255 ? -22.367 -12.127 -61.812 1.00 43.56 255 SER A CA 1
ATOM 2044 C C . SER A 1 255 ? -23.339 -10.954 -61.848 1.00 42.90 255 SER A C 1
ATOM 2045 O O . SER A 1 255 ? -23.001 -9.847 -61.435 1.00 41.45 255 SER A O 1
ATOM 2048 N N . ARG A 1 256 ? -24.547 -11.238 -62.325 1.00 42.48 256 ARG A N 1
ATOM 2049 C CA . ARG A 1 256 ? -25.720 -10.383 -62.148 1.00 43.20 256 ARG A CA 1
ATOM 2050 C C . ARG A 1 256 ? -26.816 -11.160 -61.446 1.00 44.93 256 ARG A C 1
ATOM 2051 O O . ARG A 1 256 ? -28.000 -10.765 -61.478 1.00 46.09 256 ARG A O 1
ATOM 2059 N N . ASN A 1 257 ? -26.456 -12.299 -60.866 1.00 45.61 257 ASN A N 1
ATOM 2060 C CA . ASN A 1 257 ? -27.462 -13.130 -60.261 1.00 47.03 257 ASN A CA 1
ATOM 2061 C C . ASN A 1 257 ? -27.556 -12.733 -58.750 1.00 48.26 257 ASN A C 1
ATOM 2062 O O . ASN A 1 257 ? -26.609 -13.032 -57.941 1.00 48.19 257 ASN A O 1
ATOM 2067 N N . LEU A 1 258 ? -28.712 -12.129 -58.419 1.00 48.79 258 LEU A N 1
ATOM 2068 C CA . LEU A 1 258 ? -29.084 -11.759 -57.016 1.00 47.74 258 LEU A CA 1
ATOM 2069 C C . LEU A 1 258 ? -28.816 -12.920 -56.026 1.00 48.10 258 LEU A C 1
ATOM 2070 O O . LEU A 1 258 ? -28.163 -12.733 -55.011 1.00 48.75 258 LEU A O 1
ATOM 2075 N N . GLU A 1 259 ? -29.253 -14.126 -56.365 1.00 48.33 259 GLU A N 1
ATOM 2076 C CA A GLU A 1 259 ? -29.080 -15.290 -55.471 0.50 48.15 259 GLU A CA 1
ATOM 2077 C CA B GLU A 1 259 ? -29.080 -15.308 -55.489 0.50 48.30 259 GLU A CA 1
ATOM 2078 C C . GLU A 1 259 ? -27.607 -15.691 -55.260 1.00 47.51 259 GLU A C 1
ATOM 2079 O O . GLU A 1 259 ? -27.233 -16.174 -54.197 1.00 46.32 259 GLU A O 1
ATOM 2090 N N . GLU A 1 260 ? -26.781 -15.470 -56.273 1.00 46.51 260 GLU A N 1
ATOM 2091 C CA . GLU A 1 260 ? -25.342 -15.712 -56.177 1.00 46.34 260 GLU A CA 1
ATOM 2092 C C . GLU A 1 260 ? -24.581 -14.531 -55.477 1.00 44.93 260 GLU A C 1
ATOM 2093 O O . GLU A 1 260 ? -23.610 -14.726 -54.736 1.00 45.05 260 GLU A O 1
ATOM 2099 N N . ILE A 1 261 ? -25.031 -13.312 -55.700 1.00 43.50 261 ILE A N 1
ATOM 2100 C CA . ILE A 1 261 ? -24.408 -12.148 -55.070 1.00 42.53 261 ILE A CA 1
ATOM 2101 C C . ILE A 1 261 ? -24.758 -12.014 -53.578 1.00 42.15 261 ILE A C 1
ATOM 2102 O O . ILE A 1 261 ? -23.929 -11.547 -52.791 1.00 42.44 261 ILE A O 1
ATOM 2107 N N . LYS A 1 262 ? -25.979 -12.411 -53.198 1.00 41.04 262 LYS A N 1
ATOM 2108 C CA . LYS A 1 262 ? -26.484 -12.188 -51.831 1.00 40.34 262 LYS A CA 1
ATOM 2109 C C . LYS A 1 262 ? -25.549 -12.695 -50.720 1.00 39.58 262 LYS A C 1
ATOM 2110 O O . LYS A 1 262 ? -25.293 -11.959 -49.781 1.00 40.12 262 LYS A O 1
ATOM 2116 N N . PRO A 1 263 ? -25.038 -13.950 -50.803 1.00 39.81 263 PRO A N 1
ATOM 2117 C CA . PRO A 1 263 ? -24.213 -14.350 -49.658 1.00 39.80 263 PRO A CA 1
ATOM 2118 C C . PRO A 1 263 ? -22.993 -13.447 -49.437 1.00 40.09 263 PRO A C 1
ATOM 2119 O O . PRO A 1 263 ? -22.640 -13.219 -48.295 1.00 39.50 263 PRO A O 1
ATOM 2123 N N . TYR A 1 264 ? -22.407 -12.901 -50.515 1.00 40.02 264 TYR A N 1
ATOM 2124 C CA . TYR A 1 264 ? -21.257 -12.020 -50.401 1.00 40.19 264 TYR A CA 1
ATOM 2125 C C . TYR A 1 264 ? -21.671 -10.704 -49.732 1.00 40.98 264 TYR A C 1
ATOM 2126 O O . TYR A 1 264 ? -20.968 -10.186 -48.859 1.00 41.73 264 TYR A O 1
ATOM 2135 N N . LEU A 1 265 ? -22.818 -10.173 -50.145 1.00 41.45 265 LEU A N 1
ATOM 2136 C CA . LEU A 1 265 ? -23.321 -8.911 -49.597 1.00 42.51 265 LEU A CA 1
ATOM 2137 C C . LEU A 1 265 ? -23.662 -9.077 -48.096 1.00 42.67 265 LEU A C 1
ATOM 2138 O O . LEU A 1 265 ? -23.372 -8.194 -47.257 1.00 44.20 265 LEU A O 1
ATOM 2143 N N . PHE A 1 266 ? -24.276 -10.207 -47.737 1.00 41.91 266 PHE A N 1
ATOM 2144 C CA . PHE A 1 266 ? -24.646 -10.438 -46.337 1.00 42.19 266 PHE A CA 1
ATOM 2145 C C . PHE A 1 266 ? -23.427 -10.550 -45.455 1.00 42.60 266 PHE A C 1
ATOM 2146 O O . PHE A 1 266 ? -23.411 -9.987 -44.390 1.00 42.56 266 PHE A O 1
ATOM 2154 N N . ARG A 1 267 ? -22.372 -11.204 -45.929 1.00 43.55 267 ARG A N 1
ATOM 2155 C CA . ARG A 1 267 ? -21.142 -11.287 -45.140 1.00 44.30 267 ARG A CA 1
ATOM 2156 C C . ARG A 1 267 ? -20.416 -9.934 -44.936 1.00 44.75 267 ARG A C 1
ATOM 2157 O O . ARG A 1 267 ? -19.827 -9.703 -43.872 1.00 44.18 267 ARG A O 1
ATOM 2165 N N . ALA A 1 268 ? -20.479 -9.054 -45.950 1.00 44.80 268 ALA A N 1
ATOM 2166 C CA . ALA A 1 268 ? -20.017 -7.653 -45.849 1.00 44.45 268 ALA A CA 1
ATOM 2167 C C . ALA A 1 268 ? -20.763 -6.926 -44.758 1.00 44.48 268 ALA A C 1
ATOM 2168 O O . ALA A 1 268 ? -20.152 -6.246 -43.931 1.00 44.97 268 ALA A O 1
ATOM 2170 N N . ILE A 1 269 ? -22.088 -7.063 -44.769 1.00 44.67 269 ILE A N 1
ATOM 2171 C CA . ILE A 1 269 ? -22.946 -6.570 -43.702 1.00 44.97 269 ILE A CA 1
ATOM 2172 C C . ILE A 1 269 ? -22.488 -7.065 -42.337 1.00 45.32 269 ILE A C 1
ATOM 2173 O O . ILE A 1 269 ? -22.360 -6.268 -41.408 1.00 45.84 269 ILE A O 1
ATOM 2178 N N . GLU A 1 270 ? -22.209 -8.361 -42.242 1.00 45.63 270 GLU A N 1
ATOM 2179 C CA . GLU A 1 270 ? -21.838 -8.995 -40.980 1.00 45.88 270 GLU A CA 1
ATOM 2180 C C . GLU A 1 270 ? -20.566 -8.407 -40.431 1.00 46.32 270 GLU A C 1
ATOM 2181 O O . GLU A 1 270 ? -20.586 -7.906 -39.296 1.00 46.11 270 GLU A O 1
ATOM 2187 N N . GLU A 1 271 ? -19.482 -8.469 -41.224 1.00 46.20 271 GLU A N 1
ATOM 2188 C CA . GLU A 1 271 ? -18.217 -7.786 -40.919 1.00 47.24 271 GLU A CA 1
ATOM 2189 C C . GLU A 1 271 ? -18.451 -6.298 -40.521 1.00 47.44 271 GLU A C 1
ATOM 2190 O O . GLU A 1 271 ? -17.870 -5.812 -39.551 1.00 47.92 271 GLU A O 1
ATOM 2196 N N . SER A 1 272 ? -19.337 -5.603 -41.231 1.00 47.16 272 SER A N 1
ATOM 2197 C CA . SER A 1 272 ? -19.581 -4.180 -40.971 1.00 47.20 272 SER A CA 1
ATOM 2198 C C . SER A 1 272 ? -20.192 -3.880 -39.608 1.00 46.94 272 SER A C 1
ATOM 2199 O O . SER A 1 272 ? -19.731 -2.944 -38.946 1.00 48.07 272 SER A O 1
ATOM 2202 N N . TYR A 1 273 ? -21.239 -4.616 -39.209 1.00 46.12 273 TYR A N 1
ATOM 2203 C CA . TYR A 1 273 ? -21.908 -4.332 -37.938 1.00 46.76 273 TYR A CA 1
ATOM 2204 C C . TYR A 1 273 ? -21.018 -4.595 -36.732 1.00 47.47 273 TYR A C 1
ATOM 2205 O O . TYR A 1 273 ? -21.190 -3.977 -35.682 1.00 47.93 273 TYR A O 1
ATOM 2214 N N . TYR A 1 274 ? -20.068 -5.512 -36.900 1.00 48.46 274 TYR A N 1
ATOM 2215 C CA . TYR A 1 274 ? -19.102 -5.859 -35.847 1.00 49.03 274 TYR A CA 1
ATOM 2216 C C . TYR A 1 274 ? -18.254 -4.619 -35.577 1.00 48.85 274 TYR A C 1
ATOM 2217 O O . TYR A 1 274 ? -17.966 -4.290 -34.439 1.00 47.97 274 TYR A O 1
ATOM 2226 N N . LYS A 1 275 ? -17.886 -3.923 -36.654 1.00 49.14 275 LYS A N 1
ATOM 2227 C CA . LYS A 1 275 ? -17.043 -2.729 -36.571 1.00 49.33 275 LYS A CA 1
ATOM 2228 C C . LYS A 1 275 ? -17.845 -1.517 -36.083 1.00 48.72 275 LYS A C 1
ATOM 2229 O O . LYS A 1 275 ? -17.315 -0.669 -35.380 1.00 48.81 275 LYS A O 1
ATOM 2235 N N . LEU A 1 276 ? -19.123 -1.444 -36.450 1.00 48.77 276 LEU A N 1
ATOM 2236 C CA . LEU A 1 276 ? -19.992 -0.325 -36.010 1.00 48.28 276 LEU A CA 1
ATOM 2237 C C . LEU A 1 276 ? -20.147 -0.385 -34.512 1.00 48.21 276 LEU A C 1
ATOM 2238 O O . LEU A 1 276 ? -20.059 0.643 -33.828 1.00 47.88 276 LEU A O 1
ATOM 2243 N N . ASP A 1 277 ? -20.357 -1.613 -34.027 1.00 48.00 277 ASP A N 1
ATOM 2244 C CA . ASP A 1 277 ? -20.516 -1.892 -32.614 1.00 48.08 277 ASP A CA 1
ATOM 2245 C C . ASP A 1 277 ? -21.717 -1.143 -32.001 1.00 47.89 277 ASP A C 1
ATOM 2246 O O . ASP A 1 277 ? -22.879 -1.428 -32.326 1.00 48.30 277 ASP A O 1
ATOM 2251 N N . LYS A 1 278 ? -21.420 -0.176 -31.142 1.00 46.99 278 LYS A N 1
ATOM 2252 C CA . LYS A 1 278 ? -22.423 0.665 -30.517 1.00 47.09 278 LYS A CA 1
ATOM 2253 C C . LYS A 1 278 ? -22.984 1.801 -31.418 1.00 46.23 278 LYS A C 1
ATOM 2254 O O . LYS A 1 278 ? -23.992 2.430 -31.059 1.00 46.23 278 LYS A O 1
ATOM 2260 N N A ARG A 1 279 ? -22.347 2.035 -32.570 0.50 45.15 279 ARG A N 1
ATOM 2261 N N B ARG A 1 279 ? -22.354 2.046 -32.569 0.50 45.46 279 ARG A N 1
ATOM 2262 C CA A ARG A 1 279 ? -22.769 3.073 -33.511 0.50 43.61 279 ARG A CA 1
ATOM 2263 C CA B ARG A 1 279 ? -22.775 3.125 -33.463 0.50 44.18 279 ARG A CA 1
ATOM 2264 C C A ARG A 1 279 ? -23.929 2.607 -34.338 0.50 42.79 279 ARG A C 1
ATOM 2265 C C B ARG A 1 279 ? -23.888 2.661 -34.370 0.50 43.13 279 ARG A C 1
ATOM 2266 O O A ARG A 1 279 ? -23.862 1.557 -34.986 0.50 43.21 279 ARG A O 1
ATOM 2267 O O B ARG A 1 279 ? -23.755 1.656 -35.079 0.50 43.51 279 ARG A O 1
ATOM 2282 N N . ILE A 1 280 ? -24.984 3.410 -34.357 1.00 41.92 280 ILE A N 1
ATOM 2283 C CA . ILE A 1 280 ? -26.137 3.114 -35.164 1.00 40.19 280 ILE A CA 1
ATOM 2284 C C . ILE A 1 280 ? -26.109 4.009 -36.418 1.00 40.16 280 ILE A C 1
ATOM 2285 O O . ILE A 1 280 ? -26.223 5.225 -36.288 1.00 39.33 280 ILE A O 1
ATOM 2290 N N . PRO A 1 281 ? -26.024 3.402 -37.624 1.00 39.45 281 PRO A N 1
ATOM 2291 C CA . PRO A 1 281 ? -25.906 4.247 -38.802 1.00 40.21 281 PRO A CA 1
ATOM 2292 C C . PRO A 1 281 ? -27.271 4.649 -39.301 1.00 39.94 281 PRO A C 1
ATOM 2293 O O . PRO A 1 281 ? -28.213 3.857 -39.197 1.00 39.27 281 PRO A O 1
ATOM 2297 N N . LYS A 1 282 ? -27.361 5.847 -39.862 1.00 38.94 282 LYS A N 1
ATOM 2298 C CA . LYS A 1 282 ? -28.591 6.300 -40.502 1.00 38.78 282 LYS A CA 1
ATOM 2299 C C . LYS A 1 282 ? -28.592 6.079 -41.976 1.00 39.28 282 LYS A C 1
ATOM 2300 O O . LYS A 1 282 ? -29.668 6.076 -42.578 1.00 38.42 282 LYS A O 1
ATOM 2306 N N . ALA A 1 283 ? -27.418 5.835 -42.560 1.00 37.49 283 ALA A N 1
ATOM 2307 C CA . ALA A 1 283 ? -27.352 5.665 -44.008 1.00 38.08 283 ALA A CA 1
ATOM 2308 C C . ALA A 1 283 ? -26.630 4.386 -44.338 1.00 39.27 283 ALA A C 1
ATOM 2309 O O . ALA A 1 283 ? -25.693 3.956 -43.591 1.00 37.59 283 ALA A O 1
ATOM 2311 N N . ILE A 1 284 ? -27.083 3.759 -45.422 1.00 38.64 284 ILE A N 1
ATOM 2312 C CA . ILE A 1 284 ? -26.420 2.583 -45.980 1.00 39.73 284 ILE A CA 1
ATOM 2313 C C . ILE A 1 284 ? -26.213 2.801 -47.471 1.00 40.29 284 ILE A C 1
ATOM 2314 O O . ILE A 1 284 ? -27.108 3.298 -48.135 1.00 41.05 284 ILE A O 1
ATOM 2319 N N . HIS A 1 285 ? -25.024 2.468 -47.996 1.00 40.58 285 HIS A N 1
ATOM 2320 C CA . HIS A 1 285 ? -24.804 2.387 -49.450 1.00 41.51 285 HIS A CA 1
ATOM 2321 C C . HIS A 1 285 ? -24.316 0.996 -49.796 1.00 42.16 285 HIS A C 1
ATOM 2322 O O . HIS A 1 285 ? -23.518 0.414 -49.068 1.00 42.26 285 HIS A O 1
ATOM 2329 N N . VAL A 1 286 ? -24.865 0.446 -50.875 1.00 42.44 286 VAL A N 1
ATOM 2330 C CA . VAL A 1 286 ? -24.314 -0.767 -51.478 1.00 41.72 286 VAL A CA 1
ATOM 2331 C C . VAL A 1 286 ? -23.379 -0.304 -52.568 1.00 42.84 286 VAL A C 1
ATOM 2332 O O . VAL A 1 286 ? -23.717 0.568 -53.365 1.00 43.75 286 VAL A O 1
ATOM 2336 N N . VAL A 1 287 ? -22.188 -0.881 -52.589 1.00 42.71 287 VAL A N 1
ATOM 2337 C CA . VAL A 1 287 ? -21.168 -0.541 -53.554 1.00 43.35 287 VAL A CA 1
ATOM 2338 C C . VAL A 1 287 ? -20.828 -1.797 -54.394 1.00 43.09 287 VAL A C 1
ATOM 2339 O O . VAL A 1 287 ? -20.461 -2.838 -53.832 1.00 42.67 287 VAL A O 1
ATOM 2343 N N . ALA A 1 288 ? -20.899 -1.667 -55.717 1.00 41.84 288 ALA A N 1
ATOM 2344 C CA . ALA A 1 288 ? -20.479 -2.739 -56.643 1.00 42.12 288 ALA A CA 1
ATOM 2345 C C . ALA A 1 288 ? -19.332 -2.274 -57.535 1.00 42.46 288 ALA A C 1
ATOM 2346 O O . ALA A 1 288 ? -19.357 -1.142 -58.044 1.00 41.87 288 ALA A O 1
ATOM 2348 N N . VAL A 1 289 ? -18.342 -3.150 -57.723 1.00 41.66 289 VAL A N 1
ATOM 2349 C CA . VAL A 1 289 ? -17.293 -2.958 -58.704 1.00 42.05 289 VAL A CA 1
ATOM 2350 C C . VAL A 1 289 ? -17.657 -3.875 -59.905 1.00 42.59 289 VAL A C 1
ATOM 2351 O O . VAL A 1 289 ? -17.867 -5.072 -59.729 1.00 42.17 289 VAL A O 1
ATOM 2355 N N . THR A 1 290 ? -17.781 -3.283 -61.098 1.00 42.07 290 THR A N 1
ATOM 2356 C CA . THR A 1 290 ? -18.222 -3.994 -62.278 1.00 42.82 290 THR A CA 1
ATOM 2357 C C . THR A 1 290 ? -17.034 -4.730 -62.884 1.00 43.44 290 THR A C 1
ATOM 2358 O O . THR A 1 290 ? -15.878 -4.471 -62.535 1.00 42.52 290 THR A O 1
ATOM 2362 N N . GLU A 1 291 ? -17.341 -5.685 -63.763 1.00 45.62 291 GLU A N 1
ATOM 2363 C CA . GLU A 1 291 ? -16.332 -6.512 -64.388 1.00 47.40 291 GLU A CA 1
ATOM 2364 C C . GLU A 1 291 ? -15.238 -5.654 -65.030 1.00 48.32 291 GLU A C 1
ATOM 2365 O O . GLU A 1 291 ? -14.050 -6.002 -64.973 1.00 48.41 291 GLU A O 1
ATOM 2371 N N . ASP A 1 292 ? -15.641 -4.510 -65.598 1.00 48.60 292 ASP A N 1
ATOM 2372 C CA . ASP A 1 292 ? -14.689 -3.594 -66.237 1.00 49.26 292 ASP A CA 1
ATOM 2373 C C . ASP A 1 292 ? -14.166 -2.519 -65.255 1.00 48.18 292 ASP A C 1
ATOM 2374 O O . ASP A 1 292 ? -13.615 -1.502 -65.670 1.00 47.81 292 ASP A O 1
ATOM 2379 N N . LEU A 1 293 ? -14.329 -2.767 -63.956 1.00 47.63 293 LEU A N 1
ATOM 2380 C CA . LEU A 1 293 ? -13.689 -1.962 -62.914 1.00 47.01 293 LEU A CA 1
ATOM 2381 C C . LEU A 1 293 ? -14.328 -0.585 -62.679 1.00 47.06 293 LEU A C 1
ATOM 2382 O O . LEU A 1 293 ? -13.748 0.262 -62.003 1.00 47.55 293 LEU A O 1
ATOM 2387 N N . ASP A 1 294 ? -15.513 -0.353 -63.220 1.00 46.38 294 ASP A N 1
ATOM 2388 C CA . ASP A 1 294 ? -16.319 0.789 -62.774 1.00 45.49 294 ASP A CA 1
ATOM 2389 C C . ASP A 1 294 ? -16.929 0.586 -61.383 1.00 44.58 294 ASP A C 1
ATOM 2390 O O . ASP A 1 294 ? -17.096 -0.548 -60.912 1.00 43.37 294 ASP A O 1
ATOM 2395 N N . ILE A 1 295 ? -17.304 1.699 -60.748 1.00 43.21 295 ILE A N 1
ATOM 2396 C CA . ILE A 1 295 ? -17.914 1.650 -59.463 1.00 43.89 295 ILE A CA 1
ATOM 2397 C C . ILE A 1 295 ? -19.365 2.150 -59.596 1.00 45.06 295 ILE A C 1
ATOM 2398 O O . ILE A 1 295 ? -19.624 3.198 -60.185 1.00 44.64 295 ILE A O 1
ATOM 2403 N N . VAL A 1 296 ? -20.301 1.369 -59.080 1.00 45.61 296 VAL A N 1
ATOM 2404 C CA . VAL A 1 296 ? -21.705 1.763 -59.078 1.00 46.68 296 VAL A CA 1
ATOM 2405 C C . VAL A 1 296 ? -22.248 1.614 -57.649 1.00 47.01 296 VAL A C 1
ATOM 2406 O O . VAL A 1 296 ? -22.128 0.535 -57.038 1.00 47.52 296 VAL A O 1
ATOM 2410 N N A SER A 1 297 ? -22.827 2.673 -57.093 0.50 46.44 297 SER A N 1
ATOM 2411 N N B SER A 1 297 ? -22.857 2.683 -57.132 0.50 46.39 297 SER A N 1
ATOM 2412 C CA A SER A 1 297 ? -23.446 2.520 -55.779 0.50 46.01 297 SER A CA 1
ATOM 2413 C CA B SER A 1 297 ? -23.365 2.684 -55.759 0.50 46.02 297 SER A CA 1
ATOM 2414 C C A SER A 1 297 ? -24.796 3.197 -55.657 0.50 45.72 297 SER A C 1
ATOM 2415 C C B SER A 1 297 ? -24.786 3.247 -55.637 0.50 45.69 297 SER A C 1
ATOM 2416 O O A SER A 1 297 ? -25.143 4.104 -56.425 0.50 45.44 297 SER A O 1
ATOM 2417 O O B SER A 1 297 ? -25.182 4.128 -56.412 0.50 45.37 297 SER A O 1
ATOM 2422 N N . ARG A 1 298 ? -25.543 2.745 -54.662 1.00 45.38 298 ARG A N 1
ATOM 2423 C CA . ARG A 1 298 ? -26.884 3.275 -54.353 1.00 45.10 298 ARG A CA 1
ATOM 2424 C C . ARG A 1 298 ? -27.055 3.220 -52.851 1.00 44.76 298 ARG A C 1
ATOM 2425 O O . ARG A 1 298 ? -26.632 2.237 -52.217 1.00 43.84 298 ARG A O 1
ATOM 2433 N N . GLY A 1 299 ? -27.684 4.249 -52.280 1.00 44.18 299 GLY A N 1
ATOM 2434 C CA . GLY A 1 299 ? -27.851 4.279 -50.842 1.00 44.46 299 GLY A CA 1
ATOM 2435 C C . GLY A 1 299 ? -29.210 4.771 -50.446 1.00 44.84 299 GLY A C 1
ATOM 2436 O O . GLY A 1 299 ? -29.976 5.211 -51.303 1.00 44.44 299 GLY A O 1
ATOM 2437 N N . ARG A 1 300 ? -29.490 4.697 -49.142 1.00 44.06 300 ARG A N 1
ATOM 2438 C CA A ARG A 1 300 ? -30.752 5.167 -48.567 0.60 43.57 300 ARG A CA 1
ATOM 2439 C CA B ARG A 1 300 ? -30.735 5.196 -48.579 0.40 43.59 300 ARG A CA 1
ATOM 2440 C C . ARG A 1 300 ? -30.464 5.593 -47.130 1.00 43.20 300 ARG A C 1
ATOM 2441 O O . ARG A 1 300 ? -29.572 5.024 -46.473 1.00 42.37 300 ARG A O 1
ATOM 2456 N N . THR A 1 301 ? -31.204 6.592 -46.667 1.00 42.65 301 THR A N 1
ATOM 2457 C CA . THR A 1 301 ? -31.088 7.127 -45.320 1.00 42.04 301 THR A CA 1
ATOM 2458 C C . THR A 1 301 ? -32.389 6.798 -44.544 1.00 42.30 301 THR A C 1
ATOM 2459 O O . THR A 1 301 ? -33.475 6.847 -45.101 1.00 41.62 301 THR A O 1
ATOM 2463 N N . PHE A 1 302 ? -32.246 6.386 -43.290 1.00 41.44 302 PHE A N 1
ATOM 2464 C CA . PHE A 1 302 ? -33.368 6.075 -42.428 1.00 41.73 302 PHE A CA 1
ATOM 2465 C C . PHE A 1 302 ? -33.197 6.956 -41.210 1.00 41.03 302 PHE A C 1
ATOM 2466 O O . PHE A 1 302 ? -32.269 6.744 -40.443 1.00 39.36 302 PHE A O 1
ATOM 2474 N N . PRO A 1 303 ? -34.089 7.938 -41.026 1.00 41.35 303 PRO A N 1
ATOM 2475 C CA . PRO A 1 303 ? -33.915 8.909 -39.933 1.00 41.16 303 PRO A CA 1
ATOM 2476 C C . PRO A 1 303 ? -33.681 8.261 -38.560 1.00 42.05 303 PRO A C 1
ATOM 2477 O O . PRO A 1 303 ? -32.901 8.792 -37.756 1.00 41.21 303 PRO A O 1
ATOM 2481 N N . HIS A 1 304 ? -34.311 7.114 -38.297 1.00 42.37 304 HIS A N 1
ATOM 2482 C CA . HIS A 1 304 ? -34.045 6.403 -37.053 1.00 43.49 304 HIS A CA 1
ATOM 2483 C C . HIS A 1 304 ? -32.941 5.390 -37.383 1.00 44.34 304 HIS A C 1
ATOM 2484 O O . HIS A 1 304 ? -32.413 5.317 -38.511 1.00 46.52 304 HIS A O 1
ATOM 2491 N N . GLY A 1 305 ? -32.428 4.617 -36.467 1.00 45.38 305 GLY A N 1
ATOM 2492 C CA . GLY A 1 305 ? -31.222 3.886 -37.036 1.00 41.45 305 GLY A CA 1
ATOM 2493 C C . GLY A 1 305 ? -31.474 2.839 -38.144 1.00 41.43 305 GLY A C 1
ATOM 2494 O O . GLY A 1 305 ? -32.619 2.593 -38.561 1.00 40.37 305 GLY A O 1
ATOM 2495 N N . ILE A 1 306 ? -30.394 2.214 -38.622 1.00 39.03 306 ILE A N 1
ATOM 2496 C CA . ILE A 1 306 ? -30.485 0.967 -39.393 1.00 39.81 306 ILE A CA 1
ATOM 2497 C C . ILE A 1 306 ? -29.954 -0.198 -38.548 1.00 39.25 306 ILE A C 1
ATOM 2498 O O . ILE A 1 306 ? -28.754 -0.277 -38.331 1.00 40.37 306 ILE A O 1
ATOM 2503 N N . SER A 1 307 ? -30.837 -1.081 -38.073 1.00 39.24 307 SER A N 1
ATOM 2504 C CA . SER A 1 307 ? -30.459 -2.338 -37.431 1.00 39.14 307 SER A CA 1
ATOM 2505 C C . SER A 1 307 ? -29.832 -3.314 -38.481 1.00 39.50 307 SER A C 1
ATOM 2506 O O . SER A 1 307 ? -29.992 -3.108 -39.697 1.00 39.08 307 SER A O 1
ATOM 2509 N N . LYS A 1 308 ? -29.145 -4.375 -38.038 1.00 39.38 308 LYS A N 1
ATOM 2510 C CA . LYS A 1 308 ? -28.582 -5.348 -39.012 1.00 39.72 308 LYS A CA 1
ATOM 2511 C C . LYS A 1 308 ? -29.640 -6.007 -39.898 1.00 39.94 308 LYS A C 1
ATOM 2512 O O . LYS A 1 308 ? -29.376 -6.332 -41.047 1.00 40.12 308 LYS A O 1
ATOM 2518 N N . GLU A 1 309 ? -30.837 -6.214 -39.353 1.00 40.56 309 GLU A N 1
ATOM 2519 C CA . GLU A 1 309 ? -31.952 -6.759 -40.115 1.00 41.34 309 GLU A CA 1
ATOM 2520 C C . GLU A 1 309 ? -32.403 -5.808 -41.210 1.00 40.81 309 GLU A C 1
ATOM 2521 O O . GLU A 1 309 ? -32.577 -6.226 -42.348 1.00 39.60 309 GLU A O 1
ATOM 2527 N N . THR A 1 310 ? -32.574 -4.530 -40.858 1.00 41.58 310 THR A N 1
ATOM 2528 C CA . THR A 1 310 ? -32.877 -3.484 -41.850 1.00 42.52 310 THR A CA 1
ATOM 2529 C C . THR A 1 310 ? -31.813 -3.452 -42.962 1.00 41.94 310 THR A C 1
ATOM 2530 O O . THR A 1 310 ? -32.159 -3.343 -44.131 1.00 42.93 310 THR A O 1
ATOM 2534 N N . ALA A 1 311 ? -30.537 -3.549 -42.592 1.00 42.53 311 ALA A N 1
ATOM 2535 C CA . ALA A 1 311 ? -29.395 -3.543 -43.558 1.00 42.28 311 ALA A CA 1
ATOM 2536 C C . ALA A 1 311 ? -29.485 -4.752 -44.529 1.00 42.76 311 ALA A C 1
ATOM 2537 O O . ALA A 1 311 ? -29.349 -4.580 -45.735 1.00 43.50 311 ALA A O 1
ATOM 2539 N N . TYR A 1 312 ? -29.738 -5.957 -43.997 1.00 43.25 312 TYR A N 1
ATOM 2540 C CA . TYR A 1 312 ? -30.063 -7.157 -44.817 1.00 44.43 312 TYR A CA 1
ATOM 2541 C C . TYR A 1 312 ? -31.147 -6.882 -45.873 1.00 45.36 312 TYR A C 1
ATOM 2542 O O . TYR A 1 312 ? -30.922 -7.115 -47.050 1.00 45.76 312 TYR A O 1
ATOM 2551 N N . SER A 1 313 ? -32.308 -6.368 -45.457 1.00 45.70 313 SER A N 1
ATOM 2552 C CA . SER A 1 313 ? -33.410 -6.182 -46.393 1.00 46.38 313 SER A CA 1
ATOM 2553 C C . SER A 1 313 ? -33.212 -4.969 -47.306 1.00 46.23 313 SER A C 1
ATOM 2554 O O . SER A 1 313 ? -33.473 -5.044 -48.509 1.00 46.73 313 SER A O 1
ATOM 2557 N N . GLU A 1 314 ? -32.734 -3.856 -46.754 1.00 45.37 314 GLU A N 1
ATOM 2558 C CA . GLU A 1 314 ? -32.480 -2.689 -47.578 1.00 45.91 314 GLU A CA 1
ATOM 2559 C C . GLU A 1 314 ? -31.326 -2.923 -48.567 1.00 45.45 314 GLU A C 1
ATOM 2560 O O . GLU A 1 314 ? -31.405 -2.498 -49.718 1.00 45.09 314 GLU A O 1
ATOM 2566 N N . SER A 1 315 ? -30.277 -3.614 -48.145 1.00 44.84 315 SER A N 1
ATOM 2567 C CA . SER A 1 315 ? -29.140 -3.811 -49.076 1.00 45.58 315 SER A CA 1
ATOM 2568 C C . SER A 1 315 ? -29.580 -4.595 -50.347 1.00 44.79 315 SER A C 1
ATOM 2569 O O . SER A 1 315 ? -29.122 -4.290 -51.441 1.00 45.97 315 SER A O 1
ATOM 2572 N N . VAL A 1 316 ? -30.464 -5.579 -50.176 1.00 45.26 316 VAL A N 1
ATOM 2573 C CA . VAL A 1 316 ? -30.988 -6.368 -51.315 1.00 44.05 316 VAL A CA 1
ATOM 2574 C C . VAL A 1 316 ? -31.741 -5.419 -52.261 1.00 43.66 316 VAL A C 1
ATOM 2575 O O . VAL A 1 316 ? -31.541 -5.485 -53.481 1.00 42.35 316 VAL A O 1
ATOM 2579 N N . LYS A 1 317 ? -32.558 -4.512 -51.711 1.00 41.81 317 LYS A N 1
ATOM 2580 C CA . LYS A 1 317 ? -33.283 -3.553 -52.565 1.00 41.99 317 LYS A CA 1
ATOM 2581 C C . LYS A 1 317 ? -32.349 -2.604 -53.370 1.00 41.78 317 LYS A C 1
ATOM 2582 O O . LYS A 1 317 ? -32.614 -2.289 -54.534 1.00 42.05 317 LYS A O 1
ATOM 2588 N N . LEU A 1 318 ? -31.275 -2.156 -52.736 1.00 42.44 318 LEU A N 1
ATOM 2589 C CA . LEU A 1 318 ? -30.287 -1.261 -53.360 1.00 41.86 318 LEU A CA 1
ATOM 2590 C C . LEU A 1 318 ? -29.481 -2.053 -54.402 1.00 41.94 318 LEU A C 1
ATOM 2591 O O . LEU A 1 318 ? -29.254 -1.567 -55.477 1.00 42.02 318 LEU A O 1
ATOM 2596 N N . LEU A 1 319 ? -29.081 -3.273 -54.086 1.00 41.12 319 LEU A N 1
ATOM 2597 C CA . LEU A 1 319 ? -28.494 -4.164 -55.116 1.00 41.78 319 LEU A CA 1
ATOM 2598 C C . LEU A 1 319 ? -29.448 -4.401 -56.336 1.00 41.22 319 LEU A C 1
ATOM 2599 O O . LEU A 1 319 ? -29.030 -4.319 -57.485 1.00 41.04 319 LEU A O 1
ATOM 2604 N N . GLN A 1 320 ? -30.719 -4.647 -56.094 1.00 42.05 320 GLN A N 1
ATOM 2605 C CA . GLN A 1 320 ? -31.704 -4.792 -57.181 1.00 42.53 320 GLN A CA 1
ATOM 2606 C C . GLN A 1 320 ? -31.741 -3.536 -58.092 1.00 43.30 320 GLN A C 1
ATOM 2607 O O . GLN A 1 320 ? -31.863 -3.644 -59.324 1.00 43.42 320 GLN A O 1
ATOM 2613 N N . LYS A 1 321 ? -31.663 -2.354 -57.470 1.00 44.00 321 LYS A N 1
ATOM 2614 C CA . LYS A 1 321 ? -31.689 -1.059 -58.143 1.00 44.56 321 LYS A CA 1
ATOM 2615 C C . LYS A 1 321 ? -30.468 -0.894 -59.029 1.00 43.47 321 LYS A C 1
ATOM 2616 O O . LYS A 1 321 ? -30.596 -0.452 -60.165 1.00 43.32 321 LYS A O 1
ATOM 2622 N N . ILE A 1 322 ? -29.290 -1.210 -58.488 1.00 42.93 322 ILE A N 1
ATOM 2623 C CA . ILE A 1 322 ? -28.046 -1.272 -59.269 1.00 42.71 322 ILE A CA 1
ATOM 2624 C C . ILE A 1 322 ? -28.243 -2.174 -60.511 1.00 43.16 322 ILE A C 1
ATOM 2625 O O . ILE A 1 322 ? -27.991 -1.763 -61.661 1.00 42.83 322 ILE A O 1
ATOM 2630 N N . LEU A 1 323 ? -28.741 -3.380 -60.278 1.00 42.25 323 LEU A N 1
ATOM 2631 C CA . LEU A 1 323 ? -28.877 -4.363 -61.330 1.00 42.97 323 LEU A CA 1
ATOM 2632 C C . LEU A 1 323 ? -29.868 -3.873 -62.398 1.00 42.86 323 LEU A C 1
ATOM 2633 O O . LEU A 1 323 ? -29.668 -4.091 -63.596 1.00 42.49 323 LEU A O 1
ATOM 2638 N N . GLU A 1 324 ? -30.905 -3.167 -61.965 1.00 43.21 324 GLU A N 1
ATOM 2639 C CA . GLU A 1 324 ? -31.902 -2.614 -62.891 1.00 44.26 324 GLU A CA 1
ATOM 2640 C C . GLU A 1 324 ? -31.317 -1.443 -63.665 1.00 44.33 324 GLU A C 1
ATOM 2641 O O . GLU A 1 324 ? -31.765 -1.167 -64.771 1.00 43.35 324 GLU A O 1
ATOM 2647 N N . GLU A 1 325 ? -30.331 -0.750 -63.070 1.00 44.00 325 GLU A N 1
ATOM 2648 C CA . GLU A 1 325 ? -29.898 0.526 -63.624 1.00 44.37 325 GLU A CA 1
ATOM 2649 C C . GLU A 1 325 ? -28.569 0.472 -64.349 1.00 44.61 325 GLU A C 1
ATOM 2650 O O . GLU A 1 325 ? -28.185 1.436 -65.013 1.00 45.02 325 GLU A O 1
ATOM 2656 N N . ASP A 1 326 ? -27.889 -0.662 -64.248 1.00 45.13 326 ASP A N 1
ATOM 2657 C CA . ASP A 1 326 ? -26.621 -0.884 -64.911 1.00 45.02 326 ASP A CA 1
ATOM 2658 C C . ASP A 1 326 ? -26.667 -2.296 -65.451 1.00 45.34 326 ASP A C 1
ATOM 2659 O O . ASP A 1 326 ? -26.945 -3.238 -64.705 1.00 45.31 326 ASP A O 1
ATOM 2664 N N . GLU A 1 327 ? -26.388 -2.415 -66.739 1.00 44.44 327 GLU A N 1
ATOM 2665 C CA . GLU A 1 327 ? -26.430 -3.667 -67.490 1.00 45.08 327 GLU A CA 1
ATOM 2666 C C . GLU A 1 327 ? -25.248 -4.579 -67.175 1.00 43.39 327 GLU A C 1
ATOM 2667 O O . GLU A 1 327 ? -25.287 -5.726 -67.488 1.00 43.05 327 GLU A O 1
ATOM 2673 N N . ARG A 1 328 ? -24.208 -4.074 -66.526 1.00 42.94 328 ARG A N 1
ATOM 2674 C CA . ARG A 1 328 ? -22.951 -4.824 -66.428 1.00 42.64 328 ARG A CA 1
ATOM 2675 C C . ARG A 1 328 ? -22.892 -5.903 -65.325 1.00 42.17 328 ARG A C 1
ATOM 2676 O O . ARG A 1 328 ? -23.652 -5.865 -64.357 1.00 42.50 328 ARG A O 1
ATOM 2684 N N . LYS A 1 329 ? -21.992 -6.871 -65.481 1.00 42.16 329 LYS A N 1
ATOM 2685 C CA . LYS A 1 329 ? -21.716 -7.830 -64.404 1.00 42.98 329 LYS A CA 1
ATOM 2686 C C . LYS A 1 329 ? -20.970 -7.158 -63.262 1.00 42.44 329 LYS A C 1
ATOM 2687 O O . LYS A 1 329 ? -20.247 -6.198 -63.465 1.00 43.47 329 LYS A O 1
ATOM 2693 N N A ILE A 1 330 ? -21.147 -7.633 -62.042 0.50 42.13 330 ILE A N 1
ATOM 2694 N N B ILE A 1 330 ? -21.135 -7.723 -62.067 0.50 41.23 330 ILE A N 1
ATOM 2695 C CA A ILE A 1 330 ? -20.343 -7.080 -60.987 0.50 41.37 330 ILE A CA 1
ATOM 2696 C CA B ILE A 1 330 ? -20.507 -7.259 -60.850 0.50 39.62 330 ILE A CA 1
ATOM 2697 C C A ILE A 1 330 ? -19.393 -8.153 -60.493 0.50 40.74 330 ILE A C 1
ATOM 2698 C C B ILE A 1 330 ? -19.371 -8.221 -60.499 0.50 39.70 330 ILE A C 1
ATOM 2699 O O A ILE A 1 330 ? -19.709 -9.333 -60.538 0.50 41.25 330 ILE A O 1
ATOM 2700 O O B ILE A 1 330 ? -19.542 -9.415 -60.632 0.50 40.44 330 ILE A O 1
ATOM 2709 N N . ARG A 1 331 ? -18.238 -7.715 -60.019 1.00 39.46 331 ARG A N 1
ATOM 2710 C CA . ARG A 1 331 ? -17.161 -8.576 -59.558 1.00 39.40 331 ARG A CA 1
ATOM 2711 C C . ARG A 1 331 ? -16.912 -8.473 -58.029 1.00 39.04 331 ARG A C 1
ATOM 2712 O O . ARG A 1 331 ? -16.493 -9.454 -57.392 1.00 37.89 331 ARG A O 1
ATOM 2720 N N . ARG A 1 332 ? -17.136 -7.289 -57.460 1.00 37.24 332 ARG A N 1
ATOM 2721 C CA . ARG A 1 332 ? -17.019 -7.092 -56.003 1.00 38.86 332 ARG A CA 1
ATOM 2722 C C . ARG A 1 332 ? -18.282 -6.469 -55.527 1.00 38.29 332 ARG A C 1
ATOM 2723 O O . ARG A 1 332 ? -18.879 -5.667 -56.247 1.00 38.81 332 ARG A O 1
ATOM 2731 N N . ILE A 1 333 ? -18.662 -6.783 -54.294 1.00 38.41 333 ILE A N 1
ATOM 2732 C CA . ILE A 1 333 ? -19.871 -6.199 -53.721 1.00 38.15 333 ILE A CA 1
ATOM 2733 C C . ILE A 1 333 ? -19.567 -5.878 -52.271 1.00 40.25 333 ILE A C 1
ATOM 2734 O O . ILE A 1 333 ? -18.842 -6.617 -51.589 1.00 38.88 333 ILE A O 1
ATOM 2739 N N . GLY A 1 334 ? -20.134 -4.760 -51.800 1.00 40.88 334 GLY A N 1
ATOM 2740 C CA . GLY A 1 334 ? -19.798 -4.270 -50.498 1.00 42.18 334 GLY A CA 1
ATOM 2741 C C . GLY A 1 334 ? -20.856 -3.336 -49.993 1.00 41.54 334 GLY A C 1
ATOM 2742 O O . GLY A 1 334 ? -21.827 -3.009 -50.683 1.00 41.76 334 GLY A O 1
ATOM 2743 N N . VAL A 1 335 ? -20.648 -2.864 -48.789 1.00 41.54 335 VAL A N 1
ATOM 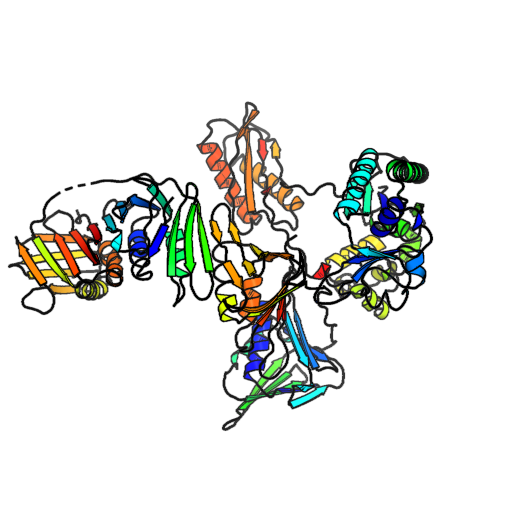2744 C CA . VAL A 1 335 ? -21.653 -2.060 -48.140 1.00 41.78 335 VAL A CA 1
ATOM 2745 C C . VAL A 1 335 ? -20.864 -1.012 -47.342 1.00 41.96 335 VAL A C 1
ATOM 2746 O O . VAL A 1 335 ? -19.759 -1.291 -46.883 1.00 41.70 335 VAL A O 1
ATOM 2750 N N A ARG A 1 336 ? -21.389 0.200 -47.239 0.33 40.81 336 ARG A N 1
ATOM 2751 N N B ARG A 1 336 ? -21.414 0.198 -47.214 0.33 40.47 336 ARG A N 1
ATOM 2752 N N C ARG A 1 336 ? -21.453 0.174 -47.170 0.33 41.08 336 ARG A N 1
ATOM 2753 C CA A ARG A 1 336 ? -20.814 1.122 -46.306 0.33 41.23 336 ARG A CA 1
ATOM 2754 C CA B ARG A 1 336 ? -20.793 1.235 -46.406 0.33 40.54 336 ARG A CA 1
ATOM 2755 C CA C ARG A 1 336 ? -20.818 1.257 -46.444 0.33 41.64 336 ARG A CA 1
ATOM 2756 C C A ARG A 1 336 ? -21.942 1.731 -45.520 0.33 40.94 336 ARG A C 1
ATOM 2757 C C B ARG A 1 336 ? -21.850 1.974 -45.591 0.33 40.71 336 ARG A C 1
ATOM 2758 C C C ARG A 1 336 ? -21.847 2.009 -45.596 0.33 41.34 336 ARG A C 1
ATOM 2759 O O A ARG A 1 336 ? -23.057 1.872 -46.014 0.33 40.71 336 ARG A O 1
ATOM 2760 O O B ARG A 1 336 ? -22.835 2.456 -46.143 0.33 40.70 336 ARG A O 1
ATOM 2761 O O C ARG A 1 336 ? -22.810 2.544 -46.135 0.33 41.27 336 ARG A O 1
ATOM 2783 N N . PHE A 1 337 ? -21.629 2.063 -44.279 1.00 41.36 337 PHE A N 1
ATOM 2784 C CA . PHE A 1 337 ? -22.561 2.725 -43.358 1.00 40.75 337 PHE A CA 1
ATOM 2785 C C . PHE A 1 337 ? -22.020 4.058 -42.912 1.00 40.75 337 PHE A C 1
ATOM 2786 O O . PHE A 1 337 ? -20.792 4.212 -42.805 1.00 39.75 337 PHE A O 1
ATOM 2794 N N . SER A 1 338 ? -22.914 5.023 -42.702 1.00 37.73 338 SER A N 1
ATOM 2795 C CA . SER A 1 338 ? -22.504 6.347 -42.289 1.00 39.14 338 SER A CA 1
ATOM 2796 C C . SER A 1 338 ? -23.601 7.037 -41.521 1.00 37.55 338 SER A C 1
ATOM 2797 O O . SER A 1 338 ? -24.679 6.434 -41.266 1.00 35.60 338 SER A O 1
ATOM 2800 N N . LYS A 1 339 ? -23.312 8.299 -41.174 1.00 37.36 339 LYS A N 1
ATOM 2801 C CA . LYS A 1 339 ? -24.198 9.194 -40.406 1.00 39.20 339 LYS A CA 1
ATOM 2802 C C . LYS A 1 339 ? -24.616 8.492 -39.114 1.00 38.92 339 LYS A C 1
ATOM 2803 O O . LYS A 1 339 ? -25.748 8.018 -38.965 1.00 37.49 339 LYS A O 1
ATOM 2809 N N . PHE A 1 340 ? -23.678 8.419 -38.192 1.00 38.47 340 PHE A N 1
ATOM 2810 C CA . PHE A 1 340 ? -23.868 7.599 -37.012 1.00 39.21 340 PHE A CA 1
ATOM 2811 C C . PHE A 1 340 ? -24.600 8.307 -35.891 1.00 39.63 340 PHE A C 1
ATOM 2812 O O . PHE A 1 340 ? -24.390 9.500 -35.625 1.00 38.16 340 PHE A O 1
ATOM 2820 N N . ILE A 1 341 ? -25.440 7.542 -35.189 1.00 40.54 341 ILE A N 1
ATOM 2821 C CA . ILE A 1 341 ? -26.031 8.023 -33.941 1.00 40.73 341 ILE A CA 1
ATOM 2822 C C . ILE A 1 341 ? -25.168 7.390 -32.846 1.00 41.51 341 ILE A C 1
ATOM 2823 O O . ILE A 1 341 ? -25.091 6.149 -32.747 1.00 41.47 341 ILE A O 1
ATOM 2828 N N . GLU A 1 342 ? -24.487 8.208 -32.061 1.00 41.21 342 GLU A N 1
ATOM 2829 C CA . GLU A 1 342 ? -23.707 7.628 -30.975 1.00 42.38 342 GLU A CA 1
ATOM 2830 C C . GLU A 1 342 ? -24.072 8.207 -29.611 1.00 42.32 342 GLU A C 1
ATOM 2831 O O . GLU A 1 342 ? -23.811 9.374 -29.311 1.00 42.82 342 GLU A O 1
ATOM 2837 N N . ALA A 1 343 ? -24.745 7.369 -28.842 1.00 41.85 343 ALA A N 1
ATOM 2838 C CA . ALA A 1 343 ? -25.220 7.691 -27.523 1.00 42.03 343 ALA A CA 1
ATOM 2839 C C . ALA A 1 343 ? -24.080 7.504 -26.535 1.00 41.94 343 ALA A C 1
ATOM 2840 O O . ALA A 1 343 ? -23.304 6.563 -26.635 1.00 42.62 343 ALA A O 1
ATOM 2842 N N . ILE A 1 344 ? -23.961 8.424 -25.594 1.00 41.55 344 ILE A N 1
ATOM 2843 C CA . ILE A 1 344 ? -23.031 8.238 -24.506 1.00 41.03 344 ILE A CA 1
ATOM 2844 C C . ILE A 1 344 ? -23.852 8.165 -23.206 1.00 39.08 344 ILE A C 1
ATOM 2845 O O . ILE A 1 344 ? -24.873 8.855 -23.070 1.00 39.04 344 ILE A O 1
ATOM 2850 N N . GLY A 1 345 ? -23.464 7.280 -22.299 1.00 37.00 345 GLY A N 1
ATOM 2851 C CA . GLY A 1 345 ? -24.249 7.060 -21.078 1.00 35.03 345 GLY A CA 1
ATOM 2852 C C . GLY A 1 345 ? -24.070 8.185 -20.071 1.00 34.27 345 GLY A C 1
ATOM 2853 O O . GLY A 1 345 ? -23.016 8.867 -20.045 1.00 33.81 345 GLY A O 1
ATOM 2854 N N . LEU A 1 346 ? -25.073 8.359 -19.212 1.00 33.38 346 LEU A N 1
ATOM 2855 C CA . LEU A 1 346 ? -25.028 9.379 -18.156 1.00 32.69 346 LEU A CA 1
ATOM 2856 C C . LEU A 1 346 ? -23.884 9.126 -17.177 1.00 33.49 346 LEU A C 1
ATOM 2857 O O . LEU A 1 346 ? -23.425 10.050 -16.498 1.00 32.05 346 LEU A O 1
ATOM 2862 N N . ASP A 1 347 ? -23.489 7.857 -17.092 1.00 34.49 347 ASP A N 1
ATOM 2863 C CA . ASP A 1 347 ? -22.101 7.477 -16.742 1.00 37.10 347 ASP A CA 1
ATOM 2864 C C . ASP A 1 347 ? -21.206 8.711 -16.614 1.00 37.25 347 ASP A C 1
ATOM 2865 O O . ASP A 1 347 ? -20.567 8.840 -15.568 1.00 37.23 347 ASP A O 1
ATOM 2870 N N . LYS A 1 348 ? -20.983 9.497 -17.708 1.00 37.26 348 LYS A N 1
ATOM 2871 C CA . LYS A 1 348 ? -19.529 9.634 -18.086 1.00 36.78 348 LYS A CA 1
ATOM 2872 C C . LYS A 1 348 ? -19.508 10.957 -17.320 1.00 35.93 348 LYS A C 1
ATOM 2873 O O . LYS A 1 348 ? -18.541 11.691 -17.323 1.00 35.55 348 LYS A O 1
ATOM 2879 N N . PHE A 1 349 ? -20.660 11.243 -16.677 1.00 34.74 349 PHE A N 1
ATOM 2880 C CA . PHE A 1 349 ? -20.891 12.478 -15.947 1.00 34.32 349 PHE A CA 1
ATOM 2881 C C . PHE A 1 349 ? -21.030 12.293 -14.424 1.00 33.74 349 PHE A C 1
ATOM 2882 O O . PHE A 1 349 ? -21.200 13.272 -13.713 1.00 33.90 349 PHE A O 1
ATOM 2890 N N . PHE A 1 350 ? -20.923 11.054 -13.926 1.00 32.38 350 PHE A N 1
ATOM 2891 C CA . PHE A 1 350 ? -21.002 10.809 -12.472 1.00 32.73 350 PHE A CA 1
ATOM 2892 C C . PHE A 1 350 ? -19.670 11.068 -11.810 1.00 34.49 350 PHE A C 1
ATOM 2893 O O . PHE A 1 350 ? -19.596 11.746 -10.759 1.00 34.78 350 PHE A O 1
ATOM 2901 N N . ASP A 1 351 ? -18.623 10.527 -12.451 1.00 35.61 351 ASP A N 1
ATOM 2902 C CA . ASP A 1 351 ? -17.595 9.760 -11.676 1.00 38.57 351 ASP A CA 1
ATOM 2903 C C . ASP A 1 351 ? -17.455 10.035 -10.191 1.00 35.84 351 ASP A C 1
ATOM 2904 O O . ASP A 1 351 ? -18.259 10.767 -9.572 1.00 36.88 351 ASP A O 1
ATOM 2909 N N . THR A 1 352 ? -16.362 9.553 -9.606 1.00 34.06 352 THR A N 1
ATOM 2910 C CA . THR A 1 352 ? -14.965 9.865 -10.008 1.00 32.33 352 THR A CA 1
ATOM 2911 C C . THR A 1 352 ? -14.110 9.729 -8.787 1.00 33.47 352 THR A C 1
ATOM 2912 O O . THR A 1 352 ? -14.005 10.756 -7.962 1.00 33.67 352 THR A O 1
ATOM 2914 N N . MET B 2 1 ? -38.876 -2.736 9.684 1.00 57.69 1 MET C N 1
ATOM 2915 C CA . MET B 2 1 ? -40.231 -2.116 9.552 1.00 57.85 1 MET C CA 1
ATOM 2916 C C . MET B 2 1 ? -40.113 -0.679 9.010 1.00 56.44 1 MET C C 1
ATOM 2917 O O . MET B 2 1 ? -39.413 0.162 9.585 1.00 56.74 1 MET C O 1
ATOM 2922 N N . VAL B 2 2 ? -40.764 -0.436 7.882 1.00 55.48 2 VAL C N 1
ATOM 2923 C CA . VAL B 2 2 ? -40.876 0.904 7.266 1.00 53.81 2 VAL C CA 1
ATOM 2924 C C . VAL B 2 2 ? -42.348 1.326 7.363 1.00 53.42 2 VAL C C 1
ATOM 2925 O O . VAL B 2 2 ? -43.226 0.543 7.001 1.00 52.99 2 VAL C O 1
ATOM 2929 N N . LYS B 2 3 ? -42.612 2.539 7.861 1.00 52.83 3 LYS C N 1
ATOM 2930 C CA . LYS B 2 3 ? -43.978 3.107 7.882 1.00 52.33 3 LYS C CA 1
ATOM 2931 C C . LYS B 2 3 ? -43.993 4.573 7.426 1.00 51.58 3 LYS C C 1
ATOM 2932 O O . LYS B 2 3 ? -43.272 5.420 7.973 1.00 50.56 3 LYS C O 1
ATOM 2938 N N . ILE B 2 4 ? -44.807 4.843 6.405 1.00 51.02 4 ILE C N 1
ATOM 2939 C CA . ILE B 2 4 ? -44.882 6.157 5.773 1.00 51.01 4 ILE C CA 1
ATOM 2940 C C . ILE B 2 4 ? -46.328 6.603 5.638 1.00 51.00 4 ILE C C 1
ATOM 2941 O O . ILE B 2 4 ? -47.199 5.787 5.354 1.00 51.58 4 ILE C O 1
ATOM 2946 N N . VAL B 2 5 ? -46.583 7.898 5.846 1.00 50.46 5 VAL C N 1
ATOM 2947 C CA . VAL B 2 5 ? -47.878 8.508 5.523 1.00 49.29 5 VAL C CA 1
ATOM 2948 C C . VAL B 2 5 ? -47.634 9.717 4.606 1.00 48.99 5 VAL C C 1
ATOM 2949 O O . VAL B 2 5 ? -47.012 10.706 5.017 1.00 48.39 5 VAL C O 1
ATOM 2953 N N . TYR B 2 6 ? -48.074 9.583 3.347 1.00 48.28 6 TYR C N 1
ATOM 2954 C CA . TYR B 2 6 ? -48.091 10.652 2.362 1.00 47.91 6 TYR C CA 1
ATOM 2955 C C . TYR B 2 6 ? -49.372 11.444 2.464 1.00 47.03 6 TYR C C 1
ATOM 2956 O O . TYR B 2 6 ? -50.443 10.850 2.435 1.00 45.86 6 TYR C O 1
ATOM 2965 N N . PRO B 2 7 ? -49.278 12.787 2.525 1.00 46.54 7 PRO C N 1
ATOM 2966 C CA . PRO B 2 7 ? -50.480 13.621 2.677 1.00 46.27 7 PRO C CA 1
ATOM 2967 C C . PRO B 2 7 ? -51.273 13.786 1.352 1.00 45.30 7 PRO C C 1
ATOM 2968 O O . PRO B 2 7 ? -52.415 14.213 1.375 1.00 45.03 7 PRO C O 1
ATOM 2972 N N . ASN B 2 8 ? -50.682 13.426 0.220 1.00 45.01 8 ASN C N 1
ATOM 2973 C CA . ASN B 2 8 ? -51.311 13.652 -1.089 1.00 44.77 8 ASN C CA 1
ATOM 2974 C C . ASN B 2 8 ? -51.190 12.423 -1.990 1.00 44.39 8 ASN C C 1
ATOM 2975 O O . ASN B 2 8 ? -50.193 12.253 -2.682 1.00 43.68 8 ASN C O 1
ATOM 2980 N N . ALA B 2 9 ? -52.216 11.568 -1.973 1.00 44.34 9 ALA C N 1
ATOM 2981 C CA . ALA B 2 9 ? -52.190 10.312 -2.736 1.00 44.19 9 ALA C CA 1
ATOM 2982 C C . ALA B 2 9 ? -52.052 10.526 -4.249 1.00 44.76 9 ALA C C 1
ATOM 2983 O O . ALA B 2 9 ? -51.391 9.735 -4.930 1.00 43.36 9 ALA C O 1
ATOM 2985 N N . LYS B 2 10 ? -52.685 11.583 -4.754 1.00 44.63 10 LYS C N 1
ATOM 2986 C CA . LYS B 2 10 ? -52.639 11.936 -6.165 1.00 44.80 10 LYS C CA 1
ATOM 2987 C C . LYS B 2 10 ? -51.203 12.098 -6.641 1.00 45.19 10 LYS C C 1
ATOM 2988 O O . LYS B 2 10 ? -50.815 11.541 -7.692 1.00 45.32 10 LYS C O 1
ATOM 2994 N N . ASP B 2 11 ? -50.417 12.856 -5.877 1.00 45.32 11 ASP C N 1
ATOM 2995 C CA . ASP B 2 11 ? -49.003 13.057 -6.200 1.00 46.26 11 ASP C CA 1
ATOM 2996 C C . ASP B 2 11 ? -48.203 11.768 -6.120 1.00 45.66 11 ASP C C 1
ATOM 2997 O O . ASP B 2 11 ? -47.308 11.555 -6.937 1.00 45.80 11 ASP C O 1
ATOM 3002 N N . PHE B 2 12 ? -48.539 10.906 -5.152 1.00 45.92 12 PHE C N 1
ATOM 3003 C CA . PHE B 2 12 ? -47.891 9.608 -4.991 1.00 45.42 12 PHE C CA 1
ATOM 3004 C C . PHE B 2 12 ? -47.981 8.786 -6.289 1.00 44.73 12 PHE C C 1
ATOM 3005 O O . PHE B 2 12 ? -46.974 8.244 -6.777 1.00 43.44 12 PHE C O 1
ATOM 3013 N N . PHE B 2 13 ? -49.205 8.655 -6.804 1.00 42.88 13 PHE C N 1
ATOM 3014 C CA . PHE B 2 13 ? -49.450 7.985 -8.086 1.00 41.93 13 PHE C CA 1
ATOM 3015 C C . PHE B 2 13 ? -48.732 8.686 -9.245 1.00 42.11 13 PHE C C 1
ATOM 3016 O O . PHE B 2 13 ? -48.235 8.019 -10.156 1.00 41.18 13 PHE C O 1
ATOM 3024 N N . SER B 2 14 ? -48.728 10.013 -9.253 1.00 41.45 14 SER C N 1
ATOM 3025 C CA . SER B 2 14 ? -47.987 10.744 -10.294 1.00 42.30 14 SER C CA 1
ATOM 3026 C C . SER B 2 14 ? -46.502 10.369 -10.303 1.00 42.47 14 SER C C 1
ATOM 3027 O O . SER B 2 14 ? -45.922 10.179 -11.370 1.00 42.60 14 SER C O 1
ATOM 3030 N N . PHE B 2 15 ? -45.891 10.237 -9.124 1.00 43.20 15 PHE C N 1
ATOM 3031 C CA . PHE B 2 15 ? -44.465 9.862 -9.037 1.00 43.34 15 PHE C CA 1
ATOM 3032 C C . PHE B 2 15 ? -44.210 8.455 -9.594 1.00 43.54 15 PHE C C 1
ATOM 3033 O O . PHE B 2 15 ? -43.293 8.237 -10.403 1.00 42.46 15 PHE C O 1
ATOM 3041 N N . ILE B 2 16 ? -45.005 7.495 -9.128 1.00 42.72 16 ILE C N 1
ATOM 3042 C CA . ILE B 2 16 ? -44.918 6.123 -9.612 1.00 42.70 16 ILE C CA 1
ATOM 3043 C C . ILE B 2 16 ? -45.073 6.060 -11.129 1.00 42.32 16 ILE C C 1
ATOM 3044 O O . ILE B 2 16 ? -44.254 5.469 -11.842 1.00 44.09 16 ILE C O 1
ATOM 3049 N N . ASN B 2 17 ? -46.101 6.691 -11.647 1.00 42.10 17 ASN C N 1
ATOM 3050 C CA . ASN B 2 17 ? -46.319 6.660 -13.058 1.00 43.23 17 ASN C CA 1
ATOM 3051 C C . ASN B 2 17 ? -45.191 7.349 -13.836 1.00 43.11 17 ASN C C 1
ATOM 3052 O O . ASN B 2 17 ? -44.802 6.932 -14.909 1.00 43.51 17 ASN C O 1
ATOM 3057 N N . SER B 2 18 ? -44.646 8.405 -13.265 1.00 43.32 18 SER C N 1
ATOM 3058 C CA . SER B 2 18 ? -43.576 9.167 -13.929 1.00 43.86 18 SER C CA 1
ATOM 3059 C C . SER B 2 18 ? -42.317 8.292 -14.112 1.00 43.72 18 SER C C 1
ATOM 3060 O O . SER B 2 18 ? -41.717 8.245 -15.193 1.00 41.93 18 SER C O 1
ATOM 3063 N N . ILE B 2 19 ? -41.975 7.530 -13.073 1.00 43.68 19 ILE C N 1
ATOM 3064 C CA . ILE B 2 19 ? -40.780 6.671 -13.099 1.00 44.40 19 ILE C CA 1
ATOM 3065 C C . ILE B 2 19 ? -40.880 5.578 -14.194 1.00 44.83 19 ILE C C 1
ATOM 3066 O O . ILE B 2 19 ? -39.891 5.127 -14.767 1.00 44.30 19 ILE C O 1
ATOM 3071 N N . THR B 2 20 ? -42.110 5.188 -14.454 1.00 44.45 20 THR C N 1
ATOM 3072 C CA . THR B 2 20 ? -42.522 4.159 -15.387 1.00 45.41 20 THR C CA 1
ATOM 3073 C C . THR B 2 20 ? -42.130 4.544 -16.839 1.00 46.28 20 THR C C 1
ATOM 3074 O O . THR B 2 20 ? -42.044 3.686 -17.743 1.00 47.18 20 THR C O 1
ATOM 3078 N N . ASN B 2 21 ? -41.910 5.833 -17.078 1.00 45.38 21 ASN C N 1
ATOM 3079 C CA . ASN B 2 21 ? -41.396 6.284 -18.366 1.00 46.00 21 ASN C CA 1
ATOM 3080 C C . ASN B 2 21 ? -39.976 5.786 -18.671 1.00 46.44 21 ASN C C 1
ATOM 3081 O O . ASN B 2 21 ? -39.492 5.963 -19.785 1.00 46.63 21 ASN C O 1
ATOM 3086 N N . VAL B 2 22 ? -39.307 5.196 -17.686 1.00 46.76 22 VAL C N 1
ATOM 3087 C CA . VAL B 2 22 ? -37.910 4.764 -17.833 1.00 47.57 22 VAL C CA 1
ATOM 3088 C C . VAL B 2 22 ? -37.701 3.271 -17.564 1.00 48.15 22 VAL C C 1
ATOM 3089 O O . VAL B 2 22 ? -36.724 2.715 -18.057 1.00 48.66 22 VAL C O 1
ATOM 3093 N N . THR B 2 23 ? -38.553 2.654 -16.725 1.00 48.47 23 THR C N 1
ATOM 3094 C CA . THR B 2 23 ? -38.489 1.233 -16.315 1.00 49.28 23 THR C CA 1
ATOM 3095 C C . THR B 2 23 ? -39.877 0.648 -16.193 1.00 48.99 23 THR C C 1
ATOM 3096 O O . THR B 2 23 ? -40.790 1.355 -15.828 1.00 48.30 23 THR C O 1
ATOM 3100 N N . ASP B 2 24 ? -40.015 -0.665 -16.350 1.00 50.11 24 ASP C N 1
ATOM 3101 C CA . ASP B 2 24 ? -41.238 -1.378 -15.910 1.00 50.95 24 ASP C CA 1
ATOM 3102 C C . ASP B 2 24 ? -41.272 -1.739 -14.425 1.00 50.60 24 ASP C C 1
ATOM 3103 O O . ASP B 2 24 ? -42.348 -1.858 -13.840 1.00 50.55 24 ASP C O 1
ATOM 3108 N N . SER B 2 25 ? -40.098 -1.931 -13.823 1.00 49.85 25 SER C N 1
ATOM 3109 C CA . SER B 2 25 ? -40.009 -2.305 -12.408 1.00 48.22 25 SER C CA 1
ATOM 3110 C C . SER B 2 25 ? -39.413 -1.123 -11.638 1.00 47.75 25 SER C C 1
ATOM 3111 O O . SER B 2 25 ? -38.584 -0.377 -12.190 1.00 47.78 25 SER C O 1
ATOM 3114 N N . ILE B 2 26 ? -39.841 -0.938 -10.386 1.00 45.81 26 ILE C N 1
ATOM 3115 C CA . ILE B 2 26 ? -39.430 0.232 -9.589 1.00 45.50 26 ILE C CA 1
ATOM 3116 C C . ILE B 2 26 ? -38.793 -0.169 -8.276 1.00 45.38 26 ILE C C 1
ATOM 3117 O O . ILE B 2 26 ? -39.311 -1.039 -7.600 1.00 44.98 26 ILE C O 1
ATOM 3122 N N . ILE B 2 27 ? -37.662 0.447 -7.932 1.00 44.12 27 ILE C N 1
ATOM 3123 C CA . ILE B 2 27 ? -37.079 0.216 -6.611 1.00 44.36 27 ILE C CA 1
ATOM 3124 C C . ILE B 2 27 ? -37.257 1.482 -5.760 1.00 44.31 27 ILE C C 1
ATOM 3125 O O . ILE B 2 27 ? -36.829 2.579 -6.168 1.00 43.70 27 ILE C O 1
ATOM 3130 N N . LEU B 2 28 ? -37.937 1.334 -4.621 1.00 42.45 28 LEU C N 1
ATOM 3131 C CA . LEU B 2 28 ? -38.048 2.412 -3.645 1.00 42.96 28 LEU C CA 1
ATOM 3132 C C . LEU B 2 28 ? -37.004 2.274 -2.609 1.00 43.47 28 LEU C C 1
ATOM 3133 O O . LEU B 2 28 ? -36.794 1.188 -2.059 1.00 44.81 28 LEU C O 1
ATOM 3138 N N . ASN B 2 29 ? -36.335 3.369 -2.306 1.00 44.34 29 ASN C N 1
ATOM 3139 C CA . ASN B 2 29 ? -35.324 3.336 -1.258 1.00 45.17 29 ASN C CA 1
ATOM 3140 C C . ASN B 2 29 ? -35.726 4.169 -0.074 1.00 45.62 29 ASN C C 1
ATOM 3141 O O . ASN B 2 29 ? -36.037 5.358 -0.221 1.00 46.14 29 ASN C O 1
ATOM 3146 N N . PHE B 2 30 ? -35.710 3.540 1.098 1.00 46.23 30 PHE C N 1
ATOM 3147 C CA . PHE B 2 30 ? -36.084 4.183 2.364 1.00 47.13 30 PHE C CA 1
ATOM 3148 C C . PHE B 2 30 ? -34.830 4.501 3.170 1.00 47.71 30 PHE C C 1
ATOM 3149 O O . PHE B 2 30 ? -34.163 3.612 3.685 1.00 46.62 30 PHE C O 1
ATOM 3157 N N . THR B 2 31 ? -34.489 5.780 3.228 1.00 48.85 31 THR C N 1
ATOM 3158 C CA . THR B 2 31 ? -33.240 6.195 3.842 1.00 50.00 31 THR C CA 1
ATOM 3159 C C . THR B 2 31 ? -33.534 7.053 5.049 1.00 50.40 31 THR C C 1
ATOM 3160 O O . THR B 2 31 ? -34.687 7.242 5.412 1.00 50.59 31 THR C O 1
ATOM 3164 N N . GLU B 2 32 ? -32.486 7.5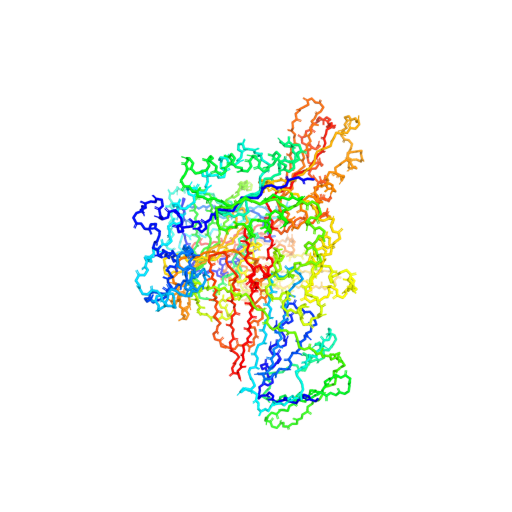99 5.662 1.00 51.76 32 GLU C N 1
ATOM 3165 C CA . GLU B 2 32 ? -32.656 8.411 6.857 1.00 52.48 32 GLU C CA 1
ATOM 3166 C C . GLU B 2 32 ? -33.270 9.773 6.511 1.00 52.36 32 GLU C C 1
ATOM 3167 O O . GLU B 2 32 ? -33.962 10.365 7.346 1.00 52.28 32 GLU C O 1
ATOM 3173 N N . ASP B 2 33 ? -33.045 10.224 5.271 1.00 51.28 33 ASP C N 1
ATOM 3174 C CA . ASP B 2 33 ? -33.488 11.534 4.766 1.00 51.41 33 ASP C CA 1
ATOM 3175 C C . ASP B 2 33 ? -34.858 11.534 4.096 1.00 51.09 33 ASP C C 1
ATOM 3176 O O . ASP B 2 33 ? -35.429 12.597 3.855 1.00 51.26 33 ASP C O 1
ATOM 3181 N N . GLY B 2 34 ? -35.355 10.345 3.759 1.00 50.90 34 GLY C N 1
ATOM 3182 C CA . GLY B 2 34 ? -36.656 10.181 3.089 1.00 49.64 34 GLY C CA 1
ATOM 3183 C C . GLY B 2 34 ? -36.663 9.080 2.039 1.00 49.55 34 GLY C C 1
ATOM 3184 O O . GLY B 2 34 ? -35.901 8.099 2.115 1.00 49.70 34 GLY C O 1
ATOM 3185 N N . ILE B 2 35 ? -37.501 9.269 1.028 1.00 47.97 35 ILE C N 1
ATOM 3186 C CA . ILE B 2 35 ? -37.669 8.288 -0.010 1.00 47.02 35 ILE C CA 1
ATOM 3187 C C . ILE B 2 35 ? -37.045 8.789 -1.298 1.00 46.66 35 ILE C C 1
ATOM 3188 O O . ILE B 2 35 ? -37.160 9.973 -1.660 1.00 45.94 35 ILE C O 1
ATOM 3193 N N . PHE B 2 36 ? -36.417 7.867 -2.014 1.00 46.21 36 PHE C N 1
ATOM 3194 C CA . PHE B 2 36 ? -35.993 8.152 -3.392 1.00 45.93 36 PHE C CA 1
ATOM 3195 C C . PHE B 2 36 ? -36.039 6.909 -4.261 1.00 46.01 36 PHE C C 1
ATOM 3196 O O . PHE B 2 36 ? -35.990 5.767 -3.776 1.00 46.26 36 PHE C O 1
ATOM 3204 N N . SER B 2 37 ? -36.144 7.149 -5.552 1.00 45.84 37 SER C N 1
ATOM 3205 C CA . SER B 2 37 ? -36.088 6.107 -6.541 1.00 45.85 37 SER C CA 1
ATOM 3206 C C . SER B 2 37 ? -35.240 6.666 -7.682 1.00 45.85 37 SER C C 1
ATOM 3207 O O . SER B 2 37 ? -35.320 7.858 -8.000 1.00 46.79 37 SER C O 1
ATOM 3210 N N . ARG B 2 38 ? -34.413 5.814 -8.268 1.00 45.13 38 ARG C N 1
ATOM 3211 C CA . ARG B 2 38 ? -33.469 6.242 -9.286 1.00 44.42 38 ARG C CA 1
ATOM 3212 C C . ARG B 2 38 ? -33.332 5.107 -10.282 1.00 43.18 38 ARG C C 1
ATOM 3213 O O . ARG B 2 38 ? -32.880 4.013 -9.930 1.00 42.14 38 ARG C O 1
ATOM 3221 N N . HIS B 2 39 ? -33.730 5.376 -11.510 1.00 40.41 39 HIS C N 1
ATOM 3222 C CA . HIS B 2 39 ? -33.699 4.385 -12.567 1.00 42.43 39 HIS C CA 1
ATOM 3223 C C . HIS B 2 39 ? -33.138 4.962 -13.857 1.00 41.74 39 HIS C C 1
ATOM 3224 O O . HIS B 2 39 ? -33.371 6.117 -14.176 1.00 41.01 39 HIS C O 1
ATOM 3231 N N . LEU B 2 40 ? -32.432 4.133 -14.603 1.00 43.16 40 LEU C N 1
ATOM 3232 C CA . LEU B 2 40 ? -31.933 4.558 -15.911 1.00 44.78 40 LEU C CA 1
ATOM 3233 C C . LEU B 2 40 ? -32.420 3.544 -16.922 1.00 45.19 40 LEU C C 1
ATOM 3234 O O . LEU B 2 40 ? -32.683 2.371 -16.571 1.00 45.52 40 LEU C O 1
ATOM 3239 N N . THR B 2 41 ? -32.550 4.010 -18.157 1.00 44.38 41 THR C N 1
ATOM 3240 C CA . THR B 2 41 ? -32.787 3.139 -19.303 1.00 44.03 41 THR C CA 1
ATOM 3241 C C . THR B 2 41 ? -31.563 2.273 -19.535 1.00 43.91 41 THR C C 1
ATOM 3242 O O . THR B 2 41 ? -30.447 2.582 -19.077 1.00 44.20 41 THR C O 1
ATOM 3246 N N . GLU B 2 42 ? -31.764 1.206 -20.294 1.00 43.63 42 GLU C N 1
ATOM 3247 C CA . GLU B 2 42 ? -30.707 0.242 -20.563 1.00 43.94 42 GLU C CA 1
ATOM 3248 C C . GLU B 2 42 ? -29.434 0.868 -21.177 1.00 42.24 42 GLU C C 1
ATOM 3249 O O . GLU B 2 42 ? -28.319 0.510 -20.815 1.00 41.73 42 GLU C O 1
ATOM 3255 N N . ASP B 2 43 ? -29.601 1.818 -22.085 1.00 40.93 43 ASP C N 1
ATOM 3256 C CA . ASP B 2 43 ? -28.456 2.502 -22.707 1.00 39.87 43 ASP C CA 1
ATOM 3257 C C . ASP B 2 43 ? -27.897 3.628 -21.824 1.00 39.52 43 ASP C C 1
ATOM 3258 O O . ASP B 2 43 ? -26.965 4.307 -22.205 1.00 38.75 43 ASP C O 1
ATOM 3263 N N . LYS B 2 44 ? -28.517 3.851 -20.665 1.00 40.67 44 LYS C N 1
ATOM 3264 C CA . LYS B 2 44 ? -28.049 4.844 -19.682 1.00 41.63 44 LYS C CA 1
ATOM 3265 C C . LYS B 2 44 ? -28.209 6.286 -20.194 1.00 40.77 44 LYS C C 1
ATOM 3266 O O . LYS B 2 44 ? -27.592 7.211 -19.652 1.00 40.84 44 LYS C O 1
ATOM 3272 N N . VAL B 2 45 ? -29.002 6.503 -21.242 1.00 40.30 45 VAL C N 1
ATOM 3273 C CA . VAL B 2 45 ? -29.100 7.890 -21.724 1.00 38.78 45 VAL C CA 1
ATOM 3274 C C . VAL B 2 45 ? -30.124 8.705 -20.919 1.00 39.03 45 VAL C C 1
ATOM 3275 O O . VAL B 2 45 ? -29.982 9.913 -20.800 1.00 38.07 45 VAL C O 1
ATOM 3279 N N . LEU B 2 46 ? -31.118 8.032 -20.325 1.00 37.71 46 LEU C N 1
ATOM 3280 C CA . LEU B 2 46 ? -32.183 8.729 -19.612 1.00 39.23 46 LEU C CA 1
ATOM 3281 C C . LEU B 2 46 ? -32.311 8.200 -18.188 1.00 39.18 46 LEU C C 1
ATOM 3282 O O . LEU B 2 46 ? -32.339 7.004 -17.984 1.00 39.19 46 LEU C O 1
ATOM 3287 N N . MET B 2 47 ? -32.335 9.113 -17.215 1.00 40.48 47 MET C N 1
ATOM 3288 C CA A MET B 2 47 ? -32.511 8.771 -15.805 0.60 41.13 47 MET C CA 1
ATOM 3289 C CA B MET B 2 47 ? -32.528 8.752 -15.804 0.40 40.83 47 MET C CA 1
ATOM 3290 C C . MET B 2 47 ? -33.746 9.457 -15.230 1.00 41.33 47 MET C C 1
ATOM 3291 O O . MET B 2 47 ? -33.980 10.622 -15.517 1.00 40.81 47 MET C O 1
ATOM 3300 N N . ALA B 2 48 ? -34.518 8.722 -14.424 1.00 41.68 48 ALA C N 1
ATOM 3301 C CA . ALA B 2 48 ? -35.613 9.272 -13.659 1.00 41.77 48 ALA C CA 1
ATOM 3302 C C . ALA B 2 48 ? -35.216 9.200 -12.196 1.00 42.87 48 ALA C C 1
ATOM 3303 O O . ALA B 2 48 ? -34.651 8.176 -11.734 1.00 42.20 48 ALA C O 1
ATOM 3305 N N . ILE B 2 49 ? -35.447 10.287 -11.473 1.00 42.76 49 ILE C N 1
ATOM 3306 C CA . ILE B 2 49 ? -35.188 10.296 -10.014 1.00 43.57 49 ILE C CA 1
ATOM 3307 C C . ILE B 2 49 ? -36.403 10.880 -9.312 1.00 44.43 49 ILE C C 1
ATOM 3308 O O . ILE B 2 49 ? -36.849 11.980 -9.653 1.00 44.17 49 ILE C O 1
ATOM 3313 N N . MET B 2 50 ? -36.936 10.141 -8.343 1.00 44.76 50 MET C N 1
ATOM 3314 C CA . MET B 2 50 ? -37.950 10.693 -7.450 1.00 45.18 50 MET C CA 1
ATOM 3315 C C . MET B 2 50 ? -37.268 10.946 -6.089 1.00 46.38 50 MET C C 1
ATOM 3316 O O . MET B 2 50 ? -36.667 10.033 -5.530 1.00 44.82 50 MET C O 1
ATOM 3321 N N . ARG B 2 51 ? -37.323 12.180 -5.585 1.00 46.83 51 ARG C N 1
ATOM 3322 C CA . ARG B 2 51 ? -36.785 12.475 -4.242 1.00 47.92 51 ARG C CA 1
ATOM 3323 C C . ARG B 2 51 ? -37.877 13.063 -3.382 1.00 46.80 51 ARG C C 1
ATOM 3324 O O . ARG B 2 51 ? -38.449 14.099 -3.732 1.00 46.45 51 ARG C O 1
ATOM 3332 N N . ILE B 2 52 ? -38.152 12.398 -2.267 1.00 46.35 52 ILE C N 1
ATOM 3333 C CA . ILE B 2 52 ? -39.139 12.844 -1.277 1.00 45.62 52 ILE C CA 1
ATOM 3334 C C . ILE B 2 52 ? -38.478 12.969 0.112 1.00 45.58 52 ILE C C 1
ATOM 3335 O O . ILE B 2 52 ? -38.245 11.957 0.809 1.00 44.13 52 ILE C O 1
ATOM 3340 N N . PRO B 2 53 ? -38.154 14.221 0.509 1.00 45.02 53 PRO C N 1
ATOM 3341 C CA . PRO B 2 53 ? -37.609 14.486 1.834 1.00 44.58 53 PRO C CA 1
ATOM 3342 C C . PRO B 2 53 ? -38.673 14.140 2.882 1.00 44.39 53 PRO C C 1
ATOM 3343 O O . PRO B 2 53 ? -39.861 14.402 2.664 1.00 43.09 53 PRO C O 1
ATOM 3347 N N . LYS B 2 54 ? -38.245 13.558 4.008 1.00 45.05 54 LYS C N 1
ATOM 3348 C CA . LYS B 2 54 ? -39.161 13.082 5.022 1.00 45.38 54 LYS C CA 1
ATOM 3349 C C . LYS B 2 54 ? -40.002 14.207 5.615 1.00 46.08 54 LYS C C 1
ATOM 3350 O O . LYS B 2 54 ? -41.101 13.968 6.108 1.00 46.55 54 LYS C O 1
ATOM 3356 N N . ASP B 2 55 ? -39.484 15.430 5.552 1.00 46.56 55 ASP C N 1
ATOM 3357 C CA . ASP B 2 55 ? -40.150 16.616 6.103 1.00 47.53 55 ASP C CA 1
ATOM 3358 C C . ASP B 2 55 ? -41.444 17.018 5.362 1.00 47.55 55 ASP C C 1
ATOM 3359 O O . ASP B 2 55 ? -42.177 17.897 5.825 1.00 48.08 55 ASP C O 1
ATOM 3364 N N . VAL B 2 56 ? -41.730 16.370 4.227 1.00 46.84 56 VAL C N 1
ATOM 3365 C CA . VAL B 2 56 ? -43.008 16.560 3.534 1.00 46.46 56 VAL C CA 1
ATOM 3366 C C . VAL B 2 56 ? -43.995 15.392 3.685 1.00 46.64 56 VAL C C 1
ATOM 3367 O O . VAL B 2 56 ? -45.155 15.503 3.259 1.00 46.63 56 VAL C O 1
ATOM 3371 N N . LEU B 2 57 ? -43.515 14.276 4.262 1.00 47.20 57 LEU C N 1
ATOM 3372 C CA . LEU B 2 57 ? -44.393 13.194 4.741 1.00 47.99 57 LEU C CA 1
ATOM 3373 C C . LEU B 2 57 ? -45.068 13.533 6.079 1.00 48.49 57 LEU C C 1
ATOM 3374 O O . LEU B 2 57 ? -44.472 14.175 6.946 1.00 49.09 57 LEU C O 1
ATOM 3379 N N . SER B 2 58 ? -46.308 13.074 6.242 1.00 49.05 58 SER C N 1
ATOM 3380 C CA . SER B 2 58 ? -47.062 13.215 7.477 1.00 49.36 58 SER C CA 1
ATOM 3381 C C . SER B 2 58 ? -46.403 12.413 8.591 1.00 49.84 58 SER C C 1
ATOM 3382 O O . SER B 2 58 ? -46.364 12.829 9.754 1.00 49.68 58 SER C O 1
ATOM 3385 N N . GLU B 2 59 ? -45.883 11.251 8.213 1.00 50.21 59 GLU C N 1
ATOM 3386 C CA . GLU B 2 59 ? -45.226 10.330 9.129 1.00 50.19 59 GLU C CA 1
ATOM 3387 C C . GLU B 2 59 ? -44.171 9.572 8.337 1.00 49.96 59 GLU C C 1
ATOM 3388 O O . GLU B 2 59 ? -44.400 9.209 7.175 1.00 47.77 59 GLU C O 1
ATOM 3394 N N . TYR B 2 60 ? -43.017 9.354 8.965 1.00 49.79 60 TYR C N 1
ATOM 3395 C CA . TYR B 2 60 ? -41.943 8.571 8.358 1.00 50.33 60 TYR C CA 1
ATOM 3396 C C . TYR B 2 60 ? -41.072 7.883 9.395 1.00 50.84 60 TYR C C 1
ATOM 3397 O O . TYR B 2 60 ? -40.439 8.534 10.224 1.00 51.46 60 TYR C O 1
ATOM 3406 N N . SER B 2 61 ? -41.021 6.562 9.317 1.00 51.61 61 SER C N 1
ATOM 3407 C CA . SER B 2 61 ? -40.297 5.763 10.280 1.00 52.01 61 SER C CA 1
ATOM 3408 C C . SER B 2 61 ? -39.598 4.614 9.567 1.00 51.90 61 SER C C 1
ATOM 3409 O O . SER B 2 61 ? -40.273 3.824 8.865 1.00 51.68 61 SER C O 1
ATOM 3412 N N . ILE B 2 62 ? -38.259 4.512 9.658 1.00 52.09 62 ILE C N 1
ATOM 3413 C CA . ILE B 2 62 ? -37.542 3.304 9.245 1.00 51.72 62 ILE C CA 1
ATOM 3414 C C . ILE B 2 62 ? -36.702 2.789 10.381 1.00 52.55 62 ILE C C 1
ATOM 3415 O O . ILE B 2 62 ? -36.368 3.541 11.233 1.00 52.60 62 ILE C O 1
ATOM 3420 N N . ASP B 2 63 ? -36.320 1.502 10.415 1.00 53.17 63 ASP C N 1
ATOM 3421 C CA . ASP B 2 63 ? -35.360 0.917 11.393 1.00 53.87 63 ASP C CA 1
ATOM 3422 C C . ASP B 2 63 ? -33.950 1.015 10.782 1.00 53.64 63 ASP C C 1
ATOM 3423 O O . ASP B 2 63 ? -33.063 1.661 11.345 1.00 54.17 63 ASP C O 1
ATOM 3428 N N . SER B 2 64 ? -33.772 0.355 9.634 1.00 52.58 64 SER C N 1
ATOM 3429 C CA . SER B 2 64 ? -32.549 0.408 8.847 1.00 52.24 64 SER C CA 1
ATOM 3430 C C . SER B 2 64 ? -32.931 0.914 7.471 1.00 51.67 64 SER C C 1
ATOM 3431 O O . SER B 2 64 ? -34.070 0.687 7.042 1.00 51.63 64 SER C O 1
ATOM 3434 N N . PRO B 2 65 ? -31.990 1.604 6.777 1.00 51.25 65 PRO C N 1
ATOM 3435 C CA . PRO B 2 65 ? -32.191 1.948 5.367 1.00 50.36 65 PRO C CA 1
ATOM 3436 C C . PRO B 2 65 ? -32.430 0.674 4.550 1.00 49.99 65 PRO C C 1
ATOM 3437 O O . PRO B 2 65 ? -31.744 -0.332 4.767 1.00 48.92 65 PRO C O 1
ATOM 3441 N N . THR B 2 66 ? -33.419 0.710 3.644 1.00 49.38 66 THR C N 1
ATOM 3442 C CA . THR B 2 66 ? -33.884 -0.516 2.995 1.00 49.56 66 THR C CA 1
ATOM 3443 C C . THR B 2 66 ? -34.450 -0.239 1.600 1.00 48.15 66 THR C C 1
ATOM 3444 O O . THR B 2 66 ? -35.014 0.816 1.347 1.00 49.22 66 THR C O 1
ATOM 3448 N N . SER B 2 67 ? -34.283 -1.169 0.679 1.00 47.07 67 SER C N 1
ATOM 3449 C CA . SER B 2 67 ? -34.898 -0.992 -0.636 1.00 46.50 67 SER C CA 1
ATOM 3450 C C . SER B 2 67 ? -36.011 -2.000 -0.788 1.00 46.29 67 SER C C 1
ATOM 3451 O O . SER B 2 67 ? -35.998 -3.071 -0.145 1.00 46.41 67 SER C O 1
ATOM 3454 N N A VAL B 2 68 ? -37.020 -1.640 -1.577 0.50 45.92 68 VAL C N 1
ATOM 3455 N N B VAL B 2 68 ? -36.978 -1.658 -1.630 0.50 45.77 68 VAL C N 1
ATOM 3456 C CA A VAL B 2 68 ? -38.093 -2.575 -1.913 0.50 45.49 68 VAL C CA 1
ATOM 3457 C CA B VAL B 2 68 ? -38.090 -2.547 -1.922 0.50 45.25 68 VAL C CA 1
ATOM 3458 C C A VAL B 2 68 ? -38.272 -2.565 -3.414 0.50 45.20 68 VAL C C 1
ATOM 3459 C C B VAL B 2 68 ? -38.274 -2.560 -3.423 0.50 45.08 68 VAL C C 1
ATOM 3460 O O A VAL B 2 68 ? -38.485 -1.518 -3.995 0.50 44.62 68 VAL C O 1
ATOM 3461 O O B VAL B 2 68 ? -38.497 -1.521 -4.013 0.50 44.52 68 VAL C O 1
ATOM 3468 N N . LYS B 2 69 ? -38.156 -3.736 -4.028 1.00 45.30 69 LYS C N 1
ATOM 3469 C CA . LYS B 2 69 ? -38.322 -3.885 -5.464 1.00 46.30 69 LYS C CA 1
ATOM 3470 C C . LYS B 2 69 ? -39.765 -4.237 -5.807 1.00 45.77 69 LYS C C 1
ATOM 3471 O O . LYS B 2 69 ? -40.312 -5.250 -5.331 1.00 43.69 69 LYS C O 1
ATOM 3477 N N . LEU B 2 70 ? -40.378 -3.369 -6.609 1.00 46.03 70 LEU C N 1
ATOM 3478 C CA . LEU B 2 70 ? -41.706 -3.611 -7.167 1.00 47.63 70 LEU C CA 1
ATOM 3479 C C . LEU B 2 70 ? -41.581 -4.115 -8.586 1.00 47.48 70 LEU C C 1
ATOM 3480 O O . LEU B 2 70 ? -41.167 -3.372 -9.450 1.00 48.45 70 LEU C O 1
ATOM 3485 N N . ASP B 2 71 ? -41.943 -5.365 -8.837 1.00 47.61 71 ASP C N 1
ATOM 3486 C CA . ASP B 2 71 ? -41.876 -5.898 -10.194 1.00 48.06 71 ASP C CA 1
ATOM 3487 C C . ASP B 2 71 ? -42.996 -5.334 -11.082 1.00 47.79 71 ASP C C 1
ATOM 3488 O O . ASP B 2 71 ? -43.831 -4.545 -10.634 1.00 47.90 71 ASP C O 1
ATOM 3493 N N . VAL B 2 72 ? -43.010 -5.739 -12.342 1.00 47.79 72 VAL C N 1
ATOM 3494 C CA . VAL B 2 72 ? -43.953 -5.166 -13.312 1.00 47.91 72 VAL C CA 1
ATOM 3495 C C . VAL B 2 72 ? -45.408 -5.302 -12.841 1.00 46.94 72 VAL C C 1
ATOM 3496 O O . VAL B 2 72 ? -46.186 -4.354 -12.893 1.00 46.93 72 VAL C O 1
ATOM 3500 N N . SER B 2 73 ? -45.750 -6.477 -12.347 1.00 46.31 73 SER C N 1
ATOM 3501 C CA . SER B 2 73 ? -47.082 -6.755 -11.873 1.00 45.79 73 SER C CA 1
ATOM 3502 C C . SER B 2 73 ? -47.509 -5.962 -10.612 1.00 45.44 73 SER C C 1
ATOM 3503 O O . SER B 2 73 ? -48.683 -5.613 -10.476 1.00 46.00 73 SER C O 1
ATOM 3506 N N . SER B 2 74 ? -46.565 -5.708 -9.698 1.00 44.83 74 SER C N 1
ATOM 3507 C CA . SER B 2 74 ? -46.780 -4.864 -8.501 1.00 44.24 74 SER C CA 1
ATOM 3508 C C . SER B 2 74 ? -46.963 -3.392 -8.862 1.00 44.45 74 SER C C 1
ATOM 3509 O O . SER B 2 74 ? -47.819 -2.719 -8.290 1.00 44.28 74 SER C O 1
ATOM 3512 N N . VAL B 2 75 ? -46.151 -2.895 -9.799 1.00 44.25 75 VAL C N 1
ATOM 3513 C CA . VAL B 2 75 ? -46.351 -1.537 -10.347 1.00 44.62 75 VAL C CA 1
ATOM 3514 C C . VAL B 2 75 ? -47.778 -1.381 -10.930 1.00 44.97 75 VAL C C 1
ATOM 3515 O O . VAL B 2 75 ? -48.518 -0.476 -10.545 1.00 45.36 75 VAL C O 1
ATOM 3519 N N . LYS B 2 76 ? -48.188 -2.315 -11.783 1.00 45.46 76 LYS C N 1
ATOM 3520 C CA . LYS B 2 76 ? -49.550 -2.345 -12.298 1.00 46.48 76 LYS C CA 1
ATOM 3521 C C . LYS B 2 76 ? -50.648 -2.374 -11.225 1.00 46.81 76 LYS C C 1
ATOM 3522 O O . LYS B 2 76 ? -51.623 -1.644 -11.374 1.00 46.66 76 LYS C O 1
ATOM 3528 N N . LYS B 2 77 ? -50.499 -3.209 -10.174 1.00 45.68 77 LYS C N 1
ATOM 3529 C CA . LYS B 2 77 ? -51.444 -3.234 -9.045 1.00 45.67 77 LYS C CA 1
ATOM 3530 C C . LYS B 2 77 ? -51.639 -1.841 -8.426 1.00 44.38 77 LYS C C 1
ATOM 3531 O O . LYS B 2 77 ? -52.751 -1.383 -8.260 1.00 44.57 77 LYS C O 1
ATOM 3537 N N . ILE B 2 78 ? -50.538 -1.208 -8.038 1.00 44.06 78 ILE C N 1
ATOM 3538 C CA . ILE B 2 78 ? -50.535 0.119 -7.438 1.00 43.82 78 ILE C CA 1
ATOM 3539 C C . ILE B 2 78 ? -51.202 1.170 -8.367 1.00 43.74 78 ILE C C 1
ATOM 3540 O O . ILE B 2 78 ? -52.103 1.893 -7.939 1.00 44.04 78 ILE C O 1
ATOM 3545 N N . LEU B 2 79 ? -50.796 1.209 -9.632 1.00 42.99 79 LEU C N 1
ATOM 3546 C CA . LEU B 2 79 ? -51.340 2.182 -10.580 1.00 43.48 79 LEU C CA 1
ATOM 3547 C C . LEU B 2 79 ? -52.810 1.942 -10.905 1.00 44.11 79 LEU C C 1
ATOM 3548 O O . LEU B 2 79 ? -53.515 2.880 -11.208 1.00 42.77 79 LEU C O 1
ATOM 3553 N N . SER B 2 80 ? -53.275 0.695 -10.760 1.00 44.96 80 SER C N 1
ATOM 3554 C CA . SER B 2 80 ? -54.684 0.362 -11.002 1.00 45.60 80 SER C CA 1
ATOM 3555 C C . SER B 2 80 ? -55.605 1.036 -9.983 1.00 46.08 80 SER C C 1
ATOM 3556 O O . SER B 2 80 ? -56.808 1.135 -10.202 1.00 46.91 80 SER C O 1
ATOM 3559 N N . LYS B 2 81 ? -55.015 1.535 -8.899 1.00 46.05 81 LYS C N 1
ATOM 3560 C CA . LYS B 2 81 ? -55.720 2.244 -7.841 1.00 46.46 81 LYS C CA 1
ATOM 3561 C C . LYS B 2 81 ? -55.568 3.746 -7.948 1.00 46.96 81 LYS C C 1
ATOM 3562 O O . LYS B 2 81 ? -56.037 4.454 -7.068 1.00 47.38 81 LYS C O 1
ATOM 3568 N N . ALA B 2 82 ? -54.889 4.232 -8.996 1.00 46.18 82 ALA C N 1
ATOM 3569 C CA . ALA B 2 82 ? -54.652 5.658 -9.172 1.00 47.51 82 ALA C CA 1
ATOM 3570 C C . ALA B 2 82 ? -55.967 6.454 -9.289 1.00 48.26 82 ALA C C 1
ATOM 3571 O O . ALA B 2 82 ? -56.889 6.079 -10.025 1.00 48.04 82 ALA C O 1
ATOM 3573 N N . SER B 2 83 ? -56.010 7.558 -8.547 1.00 48.93 83 SER C N 1
ATOM 3574 C CA . SER B 2 83 ? -57.176 8.384 -8.433 1.00 49.18 83 SER C CA 1
ATOM 3575 C C . SER B 2 83 ? -56.732 9.795 -8.122 1.00 49.04 83 SER C C 1
ATOM 3576 O O . SER B 2 83 ? -55.678 10.028 -7.510 1.00 48.74 83 SER C O 1
ATOM 3579 N N . SER B 2 84 ? -57.558 10.718 -8.601 1.00 49.41 84 SER C N 1
ATOM 3580 C CA . SER B 2 84 ? -57.489 12.150 -8.377 1.00 49.44 84 SER C CA 1
ATOM 3581 C C . SER B 2 84 ? -58.146 12.598 -7.027 1.00 49.94 84 SER C C 1
ATOM 3582 O O . SER B 2 84 ? -57.916 13.721 -6.558 1.00 50.10 84 SER C O 1
ATOM 3585 N N . LYS B 2 85 ? -58.974 11.748 -6.421 1.00 49.90 85 LYS C N 1
ATOM 3586 C CA . LYS B 2 85 ? -59.616 12.096 -5.132 1.00 50.06 85 LYS C CA 1
ATOM 3587 C C . LYS B 2 85 ? -58.609 12.546 -4.061 1.00 49.55 85 LYS C C 1
ATOM 3588 O O . LYS B 2 85 ? -57.488 12.073 -4.043 1.00 49.21 85 LYS C O 1
ATOM 3594 N N . LYS B 2 86 ? -59.003 13.476 -3.189 1.00 49.81 86 LYS C N 1
ATOM 3595 C CA . LYS B 2 86 ? -58.208 13.767 -1.986 1.00 49.98 86 LYS C CA 1
ATOM 3596 C C . LYS B 2 86 ? -58.116 12.533 -1.086 1.00 49.23 86 LYS C C 1
ATOM 3597 O O . LYS B 2 86 ? -59.115 11.988 -0.606 1.00 48.61 86 LYS C O 1
ATOM 3603 N N . ALA B 2 87 ? -56.893 12.067 -0.910 1.00 48.52 87 ALA C N 1
ATOM 3604 C CA . ALA B 2 87 ? -56.657 10.918 -0.086 1.00 48.14 87 ALA C CA 1
ATOM 3605 C C . ALA B 2 87 ? -55.267 10.955 0.482 1.00 48.49 87 ALA C C 1
ATOM 3606 O O . ALA B 2 87 ? -54.398 11.725 0.053 1.00 47.46 87 ALA C O 1
ATOM 3608 N N . THR B 2 88 ? -55.095 10.091 1.463 1.00 48.51 88 THR C N 1
ATOM 3609 C CA . THR B 2 88 ? -53.858 9.866 2.169 1.00 49.82 88 THR C CA 1
ATOM 3610 C C . THR B 2 88 ? -53.345 8.478 1.775 1.00 49.69 88 THR C C 1
ATOM 3611 O O . THR B 2 88 ? -54.150 7.622 1.420 1.00 49.01 88 THR C O 1
ATOM 3615 N N . ILE B 2 89 ? -52.021 8.260 1.769 1.00 51.28 89 ILE C N 1
ATOM 3616 C CA . ILE B 2 89 ? -51.494 6.893 1.593 1.00 52.52 89 ILE C CA 1
ATOM 3617 C C . ILE B 2 89 ? -50.625 6.447 2.764 1.00 53.05 89 ILE C C 1
ATOM 3618 O O . ILE B 2 89 ? -49.630 7.090 3.096 1.00 53.94 89 ILE C O 1
ATOM 3623 N N . GLU B 2 90 ? -51.012 5.340 3.385 1.00 52.79 90 GLU C N 1
ATOM 3624 C CA . GLU B 2 90 ? -50.176 4.699 4.393 1.00 52.82 90 GLU C CA 1
ATOM 3625 C C . GLU B 2 90 ? -49.448 3.502 3.782 1.00 51.94 90 GLU C C 1
ATOM 3626 O O . GLU B 2 90 ? -50.079 2.541 3.322 1.00 51.94 90 GLU C O 1
ATOM 3632 N N . LEU B 2 91 ? -48.124 3.578 3.760 1.00 50.82 91 LEU C N 1
ATOM 3633 C CA . LEU B 2 91 ? -47.292 2.509 3.244 1.00 49.30 91 LEU C CA 1
ATOM 3634 C C . LEU B 2 91 ? -46.564 1.851 4.425 1.00 48.69 91 LEU C C 1
ATOM 3635 O O . LEU B 2 91 ? -45.908 2.531 5.190 1.00 49.36 91 LEU C O 1
ATOM 3640 N N . THR B 2 92 ? -46.721 0.538 4.580 1.00 47.00 92 THR C N 1
ATOM 3641 C CA . THR B 2 92 ? -46.074 -0.219 5.660 1.00 46.23 92 THR C CA 1
ATOM 3642 C C . THR B 2 92 ? -45.487 -1.508 5.104 1.00 45.30 92 THR C C 1
ATOM 3643 O O . THR B 2 92 ? -46.080 -2.129 4.192 1.00 45.75 92 THR C O 1
ATOM 3647 N N . GLU B 2 93 ? -44.305 -1.927 5.687 1.00 45.21 93 GLU C N 1
ATOM 3648 C CA . GLU B 2 93 ? -43.771 -3.215 5.273 1.00 45.29 93 GLU C CA 1
ATOM 3649 C C . GLU B 2 93 ? -44.566 -4.416 5.846 1.00 44.19 93 GLU C C 1
ATOM 3650 O O . GLU B 2 93 ? -45.054 -4.369 6.983 1.00 44.08 93 GLU C O 1
ATOM 3656 N N . THR B 2 94 ? -44.711 -5.457 5.020 1.00 43.51 94 THR C N 1
ATOM 3657 C CA . THR B 2 94 ? -45.187 -6.772 5.453 1.00 44.27 94 THR C CA 1
ATOM 3658 C C . THR B 2 94 ? -44.043 -7.800 5.295 1.00 44.09 94 THR C C 1
ATOM 3659 O O . THR B 2 94 ? -42.959 -7.463 4.798 1.00 43.08 94 THR C O 1
ATOM 3663 N N . ASP B 2 95 ? -44.309 -9.050 5.652 1.00 44.22 95 ASP C N 1
ATOM 3664 C CA . ASP B 2 95 ? -43.319 -10.130 5.535 1.00 45.98 95 ASP C CA 1
ATOM 3665 C C . ASP B 2 95 ? -42.918 -10.388 4.084 1.00 46.90 95 ASP C C 1
ATOM 3666 O O . ASP B 2 95 ? -41.779 -10.763 3.805 1.00 47.57 95 ASP C O 1
ATOM 3671 N N . SER B 2 96 ? -43.854 -10.197 3.166 1.00 47.32 96 SER C N 1
ATOM 3672 C CA . SER B 2 96 ? -43.602 -10.554 1.786 1.00 48.60 96 SER C CA 1
ATOM 3673 C C . SER B 2 96 ? -43.427 -9.362 0.861 1.00 48.34 96 SER C C 1
ATOM 3674 O O . SER B 2 96 ? -43.134 -9.537 -0.318 1.00 48.99 96 SER C O 1
ATOM 3677 N N . GLY B 2 97 ? -43.606 -8.153 1.391 1.00 47.44 97 GLY C N 1
ATOM 3678 C CA . GLY B 2 97 ? -43.474 -6.949 0.594 1.00 46.81 97 GLY C CA 1
ATOM 3679 C C . GLY B 2 97 ? -44.027 -5.741 1.323 1.00 46.36 97 GLY C C 1
ATOM 3680 O O . GLY B 2 97 ? -43.538 -5.388 2.426 1.00 47.88 97 GLY C O 1
ATOM 3681 N N . LEU B 2 98 ? -45.090 -5.157 0.734 1.00 44.39 98 LEU C N 1
ATOM 3682 C CA . LEU B 2 98 ? -45.722 -3.935 1.243 1.00 43.82 98 LEU C CA 1
ATOM 3683 C C . LEU B 2 98 ? -47.250 -4.032 1.362 1.00 43.17 98 LEU C C 1
ATOM 3684 O O . LEU B 2 98 ? -47.891 -4.766 0.619 1.00 42.92 98 LEU C O 1
ATOM 3689 N N . LYS B 2 99 ? -47.808 -3.232 2.269 1.00 42.21 99 LYS C N 1
ATOM 3690 C CA . LYS B 2 99 ? -49.230 -2.922 2.349 1.00 42.05 99 LYS C CA 1
ATOM 3691 C C . LYS B 2 99 ? -49.404 -1.438 2.062 1.00 42.16 99 LYS C C 1
ATOM 3692 O O . LYS B 2 99 ? -48.686 -0.601 2.615 1.00 42.21 99 LYS C O 1
ATOM 3698 N N . ILE B 2 100 ? -50.349 -1.103 1.190 1.00 43.64 100 ILE C N 1
ATOM 3699 C CA . ILE B 2 100 ? -50.657 0.281 0.894 1.00 44.35 100 ILE C CA 1
ATOM 3700 C C . ILE B 2 100 ? -52.121 0.563 1.201 1.00 44.57 100 ILE C C 1
ATOM 3701 O O . ILE B 2 100 ? -53.010 -0.074 0.643 1.00 44.76 100 ILE C O 1
ATOM 3706 N N . ILE B 2 101 ? -52.378 1.484 2.125 1.00 45.97 101 ILE C N 1
ATOM 3707 C CA . ILE B 2 101 ? -53.753 1.883 2.445 1.00 47.55 101 ILE C CA 1
ATOM 3708 C C . ILE B 2 101 ? -53.996 3.282 1.906 1.00 48.23 101 ILE C C 1
ATOM 3709 O O . ILE B 2 101 ? -53.216 4.193 2.175 1.00 48.91 101 ILE C O 1
ATOM 3714 N N . ILE B 2 102 ? -55.072 3.443 1.151 1.00 49.00 102 ILE C N 1
ATOM 3715 C CA . ILE B 2 102 ? -55.480 4.744 0.615 1.00 50.13 102 ILE C CA 1
ATOM 3716 C C . ILE B 2 102 ? -56.730 5.212 1.374 1.00 51.35 102 ILE C C 1
ATOM 3717 O O . ILE B 2 102 ? -57.734 4.515 1.414 1.00 51.27 102 ILE C O 1
ATOM 3722 N N . ARG B 2 103 ? -56.638 6.382 2.001 1.00 53.00 103 ARG C N 1
ATOM 3723 C CA . ARG B 2 103 ? -57.689 6.899 2.864 1.00 54.76 103 ARG C CA 1
ATOM 3724 C C . ARG B 2 103 ? -58.311 8.167 2.262 1.00 55.69 103 ARG C C 1
ATOM 3725 O O . ARG B 2 103 ? -57.737 9.252 2.365 1.00 55.54 103 ARG C O 1
ATOM 3733 N N . ASP B 2 104 ? -59.482 8.022 1.637 1.00 57.43 104 ASP C N 1
ATOM 3734 C CA . ASP B 2 104 ? -60.275 9.171 1.172 1.00 58.88 104 ASP C CA 1
ATOM 3735 C C . ASP B 2 104 ? -60.468 10.224 2.254 1.00 59.45 104 ASP C C 1
ATOM 3736 O O . ASP B 2 104 ? -60.918 9.889 3.367 1.00 59.23 104 ASP C O 1
ATOM 3741 N N . GLU B 2 105 ? -60.121 11.491 1.944 1.00 60.36 105 GLU C N 1
ATOM 3742 C CA . GLU B 2 105 ? -60.176 12.509 2.992 1.00 62.17 105 GLU C CA 1
ATOM 3743 C C . GLU B 2 105 ? -61.605 12.988 3.259 1.00 62.78 105 GLU C C 1
ATOM 3744 O O . GLU B 2 105 ? -62.014 13.111 4.416 1.00 62.89 105 GLU C O 1
ATOM 3750 N N . LYS B 2 106 ? -62.349 13.277 2.206 1.00 63.67 106 LYS C N 1
ATOM 3751 C CA . LYS B 2 106 ? -63.734 13.644 2.364 1.00 64.84 106 LYS C CA 1
ATOM 3752 C C . LYS B 2 106 ? -64.528 12.353 2.315 1.00 65.42 106 LYS C C 1
ATOM 3753 O O . LYS B 2 106 ? -64.621 11.703 1.286 1.00 65.88 106 LYS C O 1
ATOM 3759 N N . SER B 2 107 ? -65.105 11.984 3.454 1.00 65.95 107 SER C N 1
ATOM 3760 C CA . SER B 2 107 ? -65.897 10.764 3.552 1.00 66.09 107 SER C CA 1
ATOM 3761 C C . SER B 2 107 ? -65.507 9.765 2.468 1.00 66.11 107 SER C C 1
ATOM 3762 O O . SER B 2 107 ? -66.021 9.814 1.350 1.00 66.56 107 SER C O 1
ATOM 3765 N N . GLY B 2 108 ? -64.594 8.860 2.805 1.00 65.63 108 GLY C N 1
ATOM 3766 C CA . GLY B 2 108 ? -64.006 8.827 4.131 1.00 65.49 108 GLY C CA 1
ATOM 3767 C C . GLY B 2 108 ? -63.504 7.448 4.510 1.00 64.89 108 GLY C C 1
ATOM 3768 O O . GLY B 2 108 ? -62.917 7.261 5.575 1.00 64.79 108 GLY C O 1
ATOM 3769 N N . ALA B 2 109 ? -63.737 6.477 3.632 1.00 65.06 109 ALA C N 1
ATOM 3770 C CA . ALA B 2 109 ? -63.308 5.105 3.876 1.00 64.75 109 ALA C CA 1
ATOM 3771 C C . ALA B 2 109 ? -61.847 4.907 3.485 1.00 64.64 109 ALA C C 1
ATOM 3772 O O . ALA B 2 109 ? -61.080 5.866 3.406 1.00 64.41 109 ALA C O 1
ATOM 3774 N N . LYS B 2 110 ? -61.469 3.656 3.241 1.00 64.12 110 LYS C N 1
ATOM 3775 C CA . LYS B 2 110 ? -60.101 3.330 2.858 1.00 63.60 110 LYS C CA 1
ATOM 3776 C C . LYS B 2 110 ? -60.034 1.994 2.127 1.00 63.06 110 LYS C C 1
ATOM 3777 O O . LYS B 2 110 ? -60.846 1.101 2.371 1.00 62.98 110 LYS C O 1
ATOM 3783 N N . SER B 2 111 ? -59.063 1.864 1.229 1.00 62.30 111 SER C N 1
ATOM 3784 C CA . SER B 2 111 ? -58.886 0.628 0.455 1.00 61.93 111 SER C CA 1
ATOM 3785 C C . SER B 2 111 ? -57.410 0.162 0.495 1.00 61.32 111 SER C C 1
ATOM 3786 O O . SER B 2 111 ? -56.502 1.055 0.460 1.00 61.29 111 SER C O 1
ATOM 3789 N N . THR B 2 112 ? -57.179 -1.192 0.406 1.00 60.76 112 THR C N 1
ATOM 3790 C CA . THR B 2 112 ? -55.853 -1.742 0.626 1.00 59.79 112 THR C CA 1
ATOM 3791 C C . THR B 2 112 ? -55.373 -2.561 -0.570 1.00 59.26 112 THR C C 1
ATOM 3792 O O . THR B 2 112 ? -56.175 -3.146 -1.129 1.00 59.08 112 THR C O 1
ATOM 3796 N N . ILE B 2 113 ? -54.050 -2.462 -0.751 1.00 57.89 113 ILE C N 1
ATOM 3797 C CA . ILE B 2 113 ? -53.412 -3.386 -1.706 1.00 57.55 113 ILE C CA 1
ATOM 3798 C C . ILE B 2 113 ? -52.281 -4.081 -0.983 1.00 56.75 113 ILE C C 1
ATOM 3799 O O . ILE B 2 113 ? -51.585 -3.444 -0.193 1.00 57.65 113 ILE C O 1
ATOM 3804 N N . TYR B 2 114 ? -52.051 -5.360 -1.291 1.00 55.09 114 TYR C N 1
ATOM 3805 C CA . TYR B 2 114 ? -50.865 -6.062 -0.789 1.00 53.49 114 TYR C CA 1
ATOM 3806 C C . TYR B 2 114 ? -49.915 -6.398 -1.917 1.00 53.70 114 TYR C C 1
ATOM 3807 O O . TYR B 2 114 ? -50.304 -7.021 -2.906 1.00 54.20 114 TYR C O 1
ATOM 3816 N N . ILE B 2 115 ? -48.661 -5.992 -1.750 1.00 53.36 115 ILE C N 1
ATOM 3817 C CA . ILE B 2 115 ? -47.649 -6.077 -2.787 1.00 53.39 115 ILE C CA 1
ATOM 3818 C C . ILE B 2 115 ? -46.560 -7.068 -2.398 1.00 52.76 115 ILE C C 1
ATOM 3819 O O . ILE B 2 115 ? -45.913 -6.892 -1.362 1.00 52.36 115 ILE C O 1
ATOM 3824 N N . LYS B 2 116 ? -46.367 -8.114 -3.212 1.00 52.90 116 LYS C N 1
ATOM 3825 C CA . LYS B 2 116 ? -45.230 -9.034 -3.022 1.00 53.53 116 LYS C CA 1
ATOM 3826 C C . LYS B 2 116 ? -43.985 -8.401 -3.648 1.00 53.71 116 LYS C C 1
ATOM 3827 O O . LYS B 2 116 ? -44.003 -8.053 -4.814 1.00 54.16 116 LYS C O 1
ATOM 3833 N N . ALA B 2 117 ? -42.914 -8.267 -2.863 1.00 54.04 117 ALA C N 1
ATOM 3834 C CA . ALA B 2 117 ? -41.799 -7.389 -3.197 1.00 53.92 117 ALA C CA 1
ATOM 3835 C C . ALA B 2 117 ? -40.534 -7.808 -2.447 1.00 54.81 117 ALA C C 1
ATOM 3836 O O . ALA B 2 117 ? -40.545 -7.961 -1.220 1.00 53.12 117 ALA C O 1
ATOM 3838 N N . GLU B 2 118 ? -39.451 -7.983 -3.204 1.00 55.30 118 GLU C N 1
ATOM 3839 C CA . GLU B 2 118 ? -38.138 -8.296 -2.660 1.00 55.95 118 GLU C CA 1
ATOM 3840 C C . GLU B 2 118 ? -37.593 -7.133 -1.862 1.00 55.82 118 GLU C C 1
ATOM 3841 O O . GLU B 2 118 ? -37.712 -5.964 -2.267 1.00 55.27 118 GLU C O 1
ATOM 3847 N N . LYS B 2 119 ? -36.966 -7.439 -0.739 1.00 55.74 119 LYS C N 1
ATOM 3848 C CA . LYS B 2 119 ? -36.394 -6.376 0.061 1.00 56.71 119 LYS C CA 1
ATOM 3849 C C . LYS B 2 119 ? -34.876 -6.255 -0.061 1.00 56.68 119 LYS C C 1
ATOM 3850 O O . LYS B 2 119 ? -34.142 -7.243 -0.245 1.00 56.43 119 LYS C O 1
ATOM 3856 N N . GLY B 2 120 ? -34.446 -4.997 -0.011 1.00 56.98 120 GLY C N 1
ATOM 3857 C CA . GLY B 2 120 ? -33.388 -4.659 1.001 1.00 57.74 120 GLY C CA 1
ATOM 3858 C C . GLY B 2 120 ? -32.073 -4.212 0.467 1.00 58.02 120 GLY C C 1
ATOM 3859 O O . GLY B 2 120 ? -31.580 -4.754 -0.523 1.00 58.72 120 GLY C O 1
ATOM 3860 N N . GLN B 2 121 ? -31.464 -3.272 1.192 1.00 58.99 121 GLN C N 1
ATOM 3861 C CA . GLN B 2 121 ? -30.120 -2.701 0.850 1.00 59.13 121 GLN C CA 1
ATOM 3862 C C . GLN B 2 121 ? -30.280 -1.518 -0.095 1.00 58.76 121 GLN C C 1
ATOM 3863 O O . GLN B 2 121 ? -30.575 -1.685 -1.280 1.00 58.21 121 GLN C O 1
ATOM 3869 N N . VAL B 2 122 ? -30.093 -0.329 0.466 1.00 59.06 122 VAL C N 1
ATOM 3870 C CA A VAL B 2 122 ? -30.208 0.918 -0.269 0.60 59.85 122 VAL C CA 1
ATOM 3871 C CA B VAL B 2 122 ? -30.199 0.925 -0.279 0.40 59.37 122 VAL C CA 1
ATOM 3872 C C . VAL B 2 122 ? -28.939 1.161 -1.115 1.00 60.05 122 VAL C C 1
ATOM 3873 O O . VAL B 2 122 ? -27.804 1.072 -0.611 1.00 59.87 122 VAL C O 1
ATOM 3880 N N . GLU B 2 123 ? -29.125 1.437 -2.400 1.00 60.42 123 GLU C N 1
ATOM 3881 C CA . GLU B 2 123 ? -27.981 1.775 -3.238 1.00 61.28 123 GLU C CA 1
ATOM 3882 C C . GLU B 2 123 ? -27.948 3.292 -3.280 1.00 61.20 123 GLU C C 1
ATOM 3883 O O . GLU B 2 123 ? -29.002 3.916 -3.251 1.00 61.58 123 GLU C O 1
ATOM 3889 N N . GLN B 2 124 ? -26.756 3.888 -3.298 1.00 61.27 124 GLN C N 1
ATOM 3890 C CA . GLN B 2 124 ? -26.665 5.346 -3.231 1.00 61.08 124 GLN C CA 1
ATOM 3891 C C . GLN B 2 124 ? -27.172 6.027 -4.503 1.00 60.21 124 GLN C C 1
ATOM 3892 O O . GLN B 2 124 ? -27.075 5.501 -5.626 1.00 60.27 124 GLN C O 1
ATOM 3898 N N . LEU B 2 125 ? -27.769 7.189 -4.281 1.00 58.95 125 LEU C N 1
ATOM 3899 C CA . LEU B 2 125 ? -28.319 8.026 -5.314 1.00 57.35 125 LEU C CA 1
ATOM 3900 C C . LEU B 2 125 ? -27.180 8.762 -6.047 1.00 56.72 125 LEU C C 1
ATOM 3901 O O . LEU B 2 125 ? -26.571 9.696 -5.502 1.00 57.33 125 LEU C O 1
ATOM 3906 N N . THR B 2 126 ? -26.873 8.334 -7.267 1.00 55.22 126 THR C N 1
ATOM 3907 C CA . THR B 2 126 ? -25.851 9.026 -8.051 1.00 53.93 126 THR C CA 1
ATOM 3908 C C . THR B 2 126 ? -26.398 9.749 -9.290 1.00 52.50 126 THR C C 1
ATOM 3909 O O . THR B 2 126 ? -27.021 9.137 -10.140 1.00 52.01 126 THR C O 1
ATOM 3913 N N . GLU B 2 127 ? -26.172 11.062 -9.351 1.00 51.31 127 GLU C N 1
ATOM 3914 C CA . GLU B 2 127 ? -26.591 11.925 -10.473 1.00 49.89 127 GLU C CA 1
ATOM 3915 C C . GLU B 2 127 ? -25.369 12.464 -11.186 1.00 48.61 127 GLU C C 1
ATOM 3916 O O . GLU B 2 127 ? -24.289 12.413 -10.629 1.00 47.07 127 GLU C O 1
ATOM 3922 N N . PRO B 2 128 ? -25.538 12.999 -12.421 1.00 47.44 128 PRO C N 1
ATOM 3923 C CA . PRO B 2 128 ? -24.445 13.751 -13.000 1.00 47.85 128 PRO C CA 1
ATOM 3924 C C . PRO B 2 128 ? -23.967 14.844 -12.031 1.00 48.13 128 PRO C C 1
ATOM 3925 O O . PRO B 2 128 ? -24.787 15.538 -11.411 1.00 47.77 128 PRO C O 1
ATOM 3929 N N . LYS B 2 129 ? -22.647 14.939 -11.875 1.00 47.82 129 LYS C N 1
ATOM 3930 C CA . LYS B 2 129 ? -22.041 16.053 -11.169 1.00 48.40 129 LYS C CA 1
ATOM 3931 C C . LYS B 2 129 ? -21.507 16.990 -12.249 1.00 48.45 129 LYS C C 1
ATOM 3932 O O . LYS B 2 129 ? -20.419 16.791 -12.797 1.00 48.81 129 LYS C O 1
ATOM 3938 N N . VAL B 2 130 ? -22.299 18.018 -12.531 1.00 48.45 130 VAL C N 1
ATOM 3939 C CA . VAL B 2 130 ? -22.156 18.824 -13.714 1.00 48.66 130 VAL C CA 1
ATOM 3940 C C . VAL B 2 130 ? -22.601 20.262 -13.389 1.00 48.99 130 VAL C C 1
ATOM 3941 O O . VAL B 2 130 ? -23.521 20.456 -12.591 1.00 48.29 130 VAL C O 1
ATOM 3945 N N . ASN B 2 131 ? -21.943 21.266 -13.982 1.00 49.24 131 ASN C N 1
ATOM 3946 C CA . ASN B 2 131 ? -22.368 22.668 -13.819 1.00 50.01 131 ASN C CA 1
ATOM 3947 C C . ASN B 2 131 ? -23.191 23.141 -15.020 1.00 49.29 131 ASN C C 1
ATOM 3948 O O . ASN B 2 131 ? -22.679 23.165 -16.143 1.00 50.13 131 ASN C O 1
ATOM 3953 N N . LEU B 2 132 ? -24.457 23.503 -14.800 1.00 48.43 132 LEU C N 1
ATOM 3954 C CA . LEU B 2 132 ? -25.371 23.780 -15.928 1.00 47.90 132 LEU C CA 1
ATOM 3955 C C . LEU B 2 132 ? -25.598 25.269 -16.115 1.00 48.35 132 LEU C C 1
ATOM 3956 O O . LEU B 2 132 ? -26.151 25.944 -15.229 1.00 48.72 132 LEU C O 1
ATOM 3961 N N . ALA B 2 133 ? -25.173 25.750 -17.283 1.00 47.59 133 ALA C N 1
ATOM 3962 C CA . ALA B 2 133 ? -24.992 27.165 -17.574 1.00 47.57 133 ALA C CA 1
ATOM 3963 C C . ALA B 2 133 ? -26.285 27.920 -17.905 1.00 47.12 133 ALA C C 1
ATOM 3964 O O . ALA B 2 133 ? -26.391 29.131 -17.679 1.00 46.92 133 ALA C O 1
ATOM 3966 N N . VAL B 2 134 ? -27.263 27.185 -18.410 1.00 46.38 134 VAL C N 1
ATOM 3967 C CA . VAL B 2 134 ? -28.524 27.729 -18.860 1.00 46.08 134 VAL C CA 1
ATOM 3968 C C . VAL B 2 134 ? -29.689 27.083 -18.084 1.00 46.21 134 VAL C C 1
ATOM 3969 O O . VAL B 2 134 ? -29.721 25.879 -17.909 1.00 45.15 134 VAL C O 1
ATOM 3973 N N . ASN B 2 135 ? -30.626 27.898 -17.602 1.00 46.75 135 ASN C N 1
ATOM 3974 C CA . ASN B 2 135 ? -31.808 27.390 -16.884 1.00 46.73 135 ASN C CA 1
ATOM 3975 C C . ASN B 2 135 ? -33.001 28.124 -17.402 1.00 45.96 135 ASN C C 1
ATOM 3976 O O . ASN B 2 135 ? -32.934 29.333 -17.588 1.00 46.47 135 ASN C O 1
ATOM 3981 N N . PHE B 2 136 ? -34.111 27.443 -17.594 1.00 44.40 136 PHE C N 1
ATOM 3982 C CA . PHE B 2 136 ? -35.332 28.179 -17.835 1.00 44.12 136 PHE C CA 1
ATOM 3983 C C . PHE B 2 136 ? -36.536 27.512 -17.228 1.00 44.20 136 PHE C C 1
ATOM 3984 O O . PHE B 2 136 ? -36.525 26.313 -16.977 1.00 44.76 136 PHE C O 1
ATOM 3992 N N . THR B 2 137 ? -37.567 28.297 -16.943 1.00 44.53 137 THR C N 1
ATOM 3993 C CA . THR B 2 137 ? -38.778 27.733 -16.343 1.00 44.21 137 THR C CA 1
ATOM 3994 C C . THR B 2 137 ? -39.930 27.883 -17.297 1.00 44.20 137 THR C C 1
ATOM 3995 O O . THR B 2 137 ? -40.126 28.933 -17.913 1.00 43.39 137 THR C O 1
ATOM 3999 N N . THR B 2 138 ? -40.675 26.800 -17.438 1.00 44.39 138 THR C N 1
ATOM 4000 C CA . THR B 2 138 ? -41.818 26.785 -18.301 1.00 45.14 138 THR C CA 1
ATOM 4001 C C . THR B 2 138 ? -42.815 25.783 -17.699 1.00 46.51 138 THR C C 1
ATOM 4002 O O . THR B 2 138 ? -42.738 25.483 -16.505 1.00 47.26 138 THR C O 1
ATOM 4006 N N . ASP B 2 139 ? -43.775 25.312 -18.477 1.00 47.77 139 ASP C N 1
ATOM 4007 C CA . ASP B 2 139 ? -44.667 24.275 -17.960 1.00 48.48 139 ASP C CA 1
ATOM 4008 C C . ASP B 2 139 ? -44.801 23.126 -18.977 1.00 48.20 139 ASP C C 1
ATOM 4009 O O . ASP B 2 139 ? -44.284 23.192 -20.118 1.00 47.91 139 ASP C O 1
ATOM 4014 N N . GLU B 2 140 ? -45.496 22.095 -18.543 1.00 46.00 140 GLU C N 1
ATOM 4015 C CA . GLU B 2 140 ? -45.663 20.854 -19.272 1.00 46.67 140 GLU C CA 1
ATOM 4016 C C . GLU B 2 140 ? -46.336 21.091 -20.653 1.00 45.69 140 GLU C C 1
ATOM 4017 O O . GLU B 2 140 ? -45.981 20.445 -21.636 1.00 44.71 140 GLU C O 1
ATOM 4023 N N . SER B 2 141 ? -47.311 22.004 -20.726 1.00 45.42 141 SER C N 1
ATOM 4024 C CA . SER B 2 141 ? -47.981 22.239 -21.998 1.00 47.36 141 SER C CA 1
ATOM 4025 C C . SER B 2 141 ? -46.994 22.700 -23.068 1.00 47.34 141 SER C C 1
ATOM 4026 O O . SER B 2 141 ? -47.018 22.190 -24.178 1.00 47.91 141 SER C O 1
ATOM 4029 N N . VAL B 2 142 ? -46.123 23.659 -22.731 1.00 47.20 142 VAL C N 1
ATOM 4030 C CA . VAL B 2 142 ? -45.120 24.136 -23.690 1.00 46.18 142 VAL C CA 1
ATOM 4031 C C . VAL B 2 142 ? -44.193 22.994 -24.092 1.00 45.72 142 VAL C C 1
ATOM 4032 O O . VAL B 2 142 ? -43.895 22.826 -25.279 1.00 46.51 142 VAL C O 1
ATOM 4036 N N . LEU B 2 143 ? -43.756 22.185 -23.117 1.00 44.59 143 LEU C N 1
ATOM 4037 C CA . LEU B 2 143 ? -42.748 21.145 -23.416 1.00 43.75 143 LEU C CA 1
ATOM 4038 C C . LEU B 2 143 ? -43.359 20.066 -24.265 1.00 43.02 143 LEU C C 1
ATOM 4039 O O . LEU B 2 143 ? -42.667 19.451 -25.066 1.00 42.30 143 LEU C O 1
ATOM 4044 N N . ASN B 2 144 ? -44.672 19.842 -24.086 1.00 42.81 144 ASN C N 1
ATOM 4045 C CA . ASN B 2 144 ? -45.382 18.875 -24.901 1.00 44.36 144 ASN C CA 1
ATOM 4046 C C . ASN B 2 144 ? -45.527 19.323 -26.357 1.00 43.51 144 ASN C C 1
ATOM 4047 O O . ASN B 2 144 ? -45.390 18.526 -27.272 1.00 44.33 144 ASN C O 1
ATOM 4052 N N . VAL B 2 145 ? -45.768 20.614 -26.557 1.00 43.13 145 VAL C N 1
ATOM 4053 C CA . VAL B 2 145 ? -45.724 21.167 -27.915 1.00 42.18 145 VAL C CA 1
ATOM 4054 C C . VAL B 2 145 ? -44.368 20.878 -28.577 1.00 42.07 145 VAL C C 1
ATOM 4055 O O . VAL B 2 145 ? -44.346 20.283 -29.651 1.00 40.96 145 VAL C O 1
ATOM 4059 N N A ILE B 2 146 ? -43.278 21.277 -27.903 0.50 42.60 146 ILE C N 1
ATOM 4060 N N B ILE B 2 146 ? -43.262 21.282 -27.943 0.50 42.40 146 ILE C N 1
ATOM 4061 C CA A ILE B 2 146 ? -41.886 21.091 -28.353 0.50 43.37 146 ILE C CA 1
ATOM 4062 C CA B ILE B 2 146 ? -41.925 21.065 -28.509 0.50 42.91 146 ILE C CA 1
ATOM 4063 C C A ILE B 2 146 ? -41.580 19.639 -28.679 0.50 43.60 146 ILE C C 1
ATOM 4064 C C B ILE B 2 146 ? -41.664 19.592 -28.758 0.50 43.43 146 ILE C C 1
ATOM 4065 O O A ILE B 2 146 ? -41.037 19.336 -29.743 0.50 44.32 146 ILE C O 1
ATOM 4066 O O B ILE B 2 146 ? -41.233 19.227 -29.854 0.50 44.13 146 ILE C O 1
ATOM 4075 N N . ALA B 2 147 ? -41.947 18.747 -27.754 1.00 43.79 147 ALA C N 1
ATOM 4076 C CA . ALA B 2 147 ? -41.720 17.307 -27.875 1.00 42.95 147 ALA C CA 1
ATOM 4077 C C . ALA B 2 147 ? -42.476 16.742 -29.081 1.00 44.69 147 ALA C C 1
ATOM 4078 O O . ALA B 2 147 ? -41.906 15.985 -29.879 1.00 44.79 147 ALA C O 1
ATOM 4080 N N . ALA B 2 148 ? -43.734 17.122 -29.255 1.00 43.78 148 ALA C N 1
ATOM 4081 C CA . ALA B 2 148 ? -44.479 16.656 -30.430 1.00 43.90 148 ALA C CA 1
ATOM 4082 C C . ALA B 2 148 ? -43.866 17.232 -31.724 1.00 43.61 148 ALA C C 1
ATOM 4083 O O . ALA B 2 148 ? -43.775 16.547 -32.741 1.00 44.73 148 ALA C O 1
ATOM 4085 N N . ASP B 2 149 ? -43.471 18.485 -31.698 1.00 42.45 149 ASP C N 1
ATOM 4086 C CA . ASP B 2 149 ? -42.889 19.098 -32.899 1.00 43.66 149 ASP C CA 1
ATOM 4087 C C . ASP B 2 149 ? -41.555 18.425 -33.297 1.00 43.67 149 ASP C C 1
ATOM 4088 O O . ASP B 2 149 ? -41.368 18.109 -34.468 1.00 43.60 149 ASP C O 1
ATOM 4093 N N . VAL B 2 150 ? -40.647 18.265 -32.331 1.00 43.31 150 VAL C N 1
ATOM 4094 C CA . VAL B 2 150 ? -39.323 17.710 -32.638 1.00 44.97 150 VAL C CA 1
ATOM 4095 C C . VAL B 2 150 ? -39.417 16.289 -33.133 1.00 45.49 150 VAL C C 1
ATOM 4096 O O . VAL B 2 150 ? -38.728 15.875 -34.092 1.00 45.78 150 VAL C O 1
ATOM 4100 N N . THR B 2 151 ? -40.335 15.559 -32.520 1.00 44.30 151 THR C N 1
ATOM 4101 C CA A THR B 2 151 ? -40.439 14.165 -32.716 0.50 44.65 151 THR C CA 1
ATOM 4102 C CA B THR B 2 151 ? -40.420 14.139 -32.810 0.50 44.32 151 THR C CA 1
ATOM 4103 C C . THR B 2 151 ? -41.071 13.915 -34.125 1.00 45.05 151 THR C C 1
ATOM 4104 O O . THR B 2 151 ? -40.767 12.948 -34.792 1.00 46.09 151 THR C O 1
ATOM 4111 N N . LEU B 2 152 ? -41.926 14.832 -34.571 1.00 44.69 152 LEU C N 1
ATOM 4112 C CA . LEU B 2 152 ? -42.469 14.778 -35.939 1.00 44.09 152 LEU C CA 1
ATOM 4113 C C . LEU B 2 152 ? -41.337 14.937 -37.008 1.00 43.91 152 LEU C C 1
ATOM 4114 O O . LEU B 2 152 ? -41.401 14.400 -38.119 1.00 42.33 152 LEU C O 1
ATOM 4119 N N . VAL B 2 153 ? -40.332 15.734 -36.671 1.00 43.39 153 VAL C N 1
ATOM 4120 C CA . VAL B 2 153 ? -39.355 16.170 -37.681 1.00 45.07 153 VAL C CA 1
ATOM 4121 C C . VAL B 2 153 ? -38.006 15.399 -37.619 1.00 44.72 153 VAL C C 1
ATOM 4122 O O . VAL B 2 153 ? -37.375 15.170 -38.630 1.00 44.39 153 VAL C O 1
ATOM 4126 N N . GLY B 2 154 ? -37.528 15.051 -36.429 1.00 44.02 154 GLY C N 1
ATOM 4127 C CA . GLY B 2 154 ? -36.225 14.352 -36.372 1.00 44.71 154 GLY C CA 1
ATOM 4128 C C . GLY B 2 154 ? -36.011 13.445 -35.170 1.00 44.92 154 GLY C C 1
ATOM 4129 O O . GLY B 2 154 ? -36.820 13.399 -34.248 1.00 44.31 154 GLY C O 1
ATOM 4130 N N . GLU B 2 155 ? -34.925 12.680 -35.228 1.00 43.00 155 GLU C N 1
ATOM 4131 C CA . GLU B 2 155 ? -34.604 11.649 -34.236 1.00 42.52 155 GLU C CA 1
ATOM 4132 C C . GLU B 2 155 ? -33.843 12.423 -33.142 1.00 42.00 155 GLU C C 1
ATOM 4133 O O . GLU B 2 155 ? -33.730 11.975 -32.025 1.00 41.09 155 GLU C O 1
ATOM 4139 N N . GLU B 2 156 ? -33.234 13.553 -33.518 1.00 40.96 156 GLU C N 1
ATOM 4140 C CA . GLU B 2 156 ? -32.341 14.256 -32.584 1.00 41.34 156 GLU C CA 1
ATOM 4141 C C . GLU B 2 156 ? -32.759 15.733 -32.505 1.00 41.91 156 GLU C C 1
ATOM 4142 O O . GLU B 2 156 ? -33.219 16.307 -33.495 1.00 41.32 156 GLU C O 1
ATOM 4148 N N . MET B 2 157 ? -32.648 16.335 -31.322 1.00 41.26 157 MET C N 1
ATOM 4149 C CA . MET B 2 157 ? -32.955 17.742 -31.230 1.00 41.88 157 MET C CA 1
ATOM 4150 C C . MET B 2 157 ? -31.727 18.469 -30.715 1.00 41.90 157 MET C C 1
ATOM 4151 O O . MET B 2 157 ? -30.936 17.890 -29.974 1.00 43.40 157 MET C O 1
ATOM 4156 N N . ARG B 2 158 ? -31.574 19.738 -31.073 1.00 41.11 158 ARG C N 1
ATOM 4157 C CA . ARG B 2 158 ? -30.477 20.548 -30.568 1.00 41.76 158 ARG C CA 1
ATOM 4158 C C . ARG B 2 158 ? -31.125 21.728 -29.880 1.00 42.82 158 ARG C C 1
ATOM 4159 O O . ARG B 2 158 ? -32.080 22.298 -30.408 1.00 45.46 158 ARG C O 1
ATOM 4167 N N . ILE B 2 159 ? -30.646 22.072 -28.699 1.00 42.83 159 ILE C N 1
ATOM 4168 C CA . ILE B 2 159 ? -31.098 23.230 -27.960 1.00 41.53 159 ILE C CA 1
ATOM 4169 C C . ILE B 2 159 ? -29.874 24.123 -27.746 1.00 41.69 159 ILE C C 1
ATOM 4170 O O . ILE B 2 159 ? -28.770 23.651 -27.416 1.00 41.07 159 ILE C O 1
ATOM 4175 N N . SER B 2 160 ? -30.041 25.421 -28.017 1.00 41.37 160 SER C N 1
ATOM 4176 C CA . SER B 2 160 ? -28.934 26.367 -27.818 1.00 42.13 160 SER C CA 1
ATOM 4177 C C . SER B 2 160 ? -29.440 27.730 -27.339 1.00 42.82 160 SER C C 1
ATOM 4178 O O . SER B 2 160 ? -30.641 27.982 -27.303 1.00 43.31 160 SER C O 1
ATOM 4181 N N . THR B 2 161 ? -28.521 28.596 -26.952 1.00 44.22 161 THR C N 1
ATOM 4182 C CA . THR B 2 161 ? -28.864 29.964 -26.594 1.00 45.90 161 THR C CA 1
ATOM 4183 C C . THR B 2 161 ? -28.550 30.825 -27.784 1.00 47.19 161 THR C C 1
ATOM 4184 O O . THR B 2 161 ? -27.612 30.553 -28.509 1.00 48.11 161 THR C O 1
ATOM 4188 N N . GLU B 2 162 ? -29.363 31.835 -28.019 1.00 49.53 162 GLU C N 1
ATOM 4189 C CA . GLU B 2 162 ? -29.094 32.771 -29.104 1.00 51.74 162 GLU C CA 1
ATOM 4190 C C . GLU B 2 162 ? -29.601 34.105 -28.645 1.00 52.81 162 GLU C C 1
ATOM 4191 O O . GLU B 2 162 ? -30.808 34.351 -28.659 1.00 53.43 162 GLU C O 1
ATOM 4197 N N . GLU B 2 163 ? -28.664 34.952 -28.222 1.00 53.87 163 GLU C N 1
ATOM 4198 C CA . GLU B 2 163 ? -28.952 36.254 -27.650 1.00 54.68 163 GLU C CA 1
ATOM 4199 C C . GLU B 2 163 ? -29.755 36.006 -26.379 1.00 54.29 163 GLU C C 1
ATOM 4200 O O . GLU B 2 163 ? -29.264 35.322 -25.466 1.00 55.02 163 GLU C O 1
ATOM 4206 N N . ASP B 2 164 ? -30.977 36.506 -26.293 1.00 53.21 164 ASP C N 1
ATOM 4207 C CA . ASP B 2 164 ? -31.726 36.257 -25.070 1.00 52.59 164 ASP C CA 1
ATOM 4208 C C . ASP B 2 164 ? -32.914 35.324 -25.273 1.00 51.35 164 ASP C C 1
ATOM 4209 O O . ASP B 2 164 ? -33.972 35.469 -24.663 1.00 50.91 164 ASP C O 1
ATOM 4214 N N . LYS B 2 165 ? -32.693 34.339 -26.130 1.00 50.39 165 LYS C N 1
ATOM 4215 C CA . LYS B 2 165 ? -33.675 33.296 -26.403 1.00 49.47 165 LYS C CA 1
ATOM 4216 C C . LYS B 2 165 ? -33.080 31.893 -26.394 1.00 47.70 165 LYS C C 1
ATOM 4217 O O . LYS B 2 165 ? -31.870 31.695 -26.493 1.00 47.17 165 LYS C O 1
ATOM 4223 N N . ILE B 2 166 ? -33.951 30.922 -26.194 1.00 46.50 166 ILE C N 1
ATOM 4224 C CA . ILE B 2 166 ? -33.596 29.545 -26.388 1.00 45.63 166 ILE C CA 1
ATOM 4225 C C . ILE B 2 166 ? -34.053 29.152 -27.775 1.00 45.22 166 ILE C C 1
ATOM 4226 O O . ILE B 2 166 ? -35.210 29.397 -28.157 1.00 46.81 166 ILE C O 1
ATOM 4231 N N . LYS B 2 167 ? -33.177 28.459 -28.489 1.00 43.68 167 LYS C N 1
ATOM 4232 C CA . LYS B 2 167 ? -33.473 27.962 -29.833 1.00 42.29 167 LYS C CA 1
ATOM 4233 C C . LYS B 2 167 ? -33.491 26.430 -29.801 1.00 43.36 167 LYS C C 1
ATOM 4234 O O . LYS B 2 167 ? -32.586 25.792 -29.255 1.00 42.86 167 LYS C O 1
ATOM 4240 N N . ILE B 2 168 ? -34.555 25.863 -30.360 1.00 43.55 168 ILE C N 1
ATOM 4241 C CA . ILE B 2 168 ? -34.728 24.406 -30.451 1.00 44.31 168 ILE C CA 1
ATOM 4242 C C . ILE B 2 168 ? -34.802 24.075 -31.912 1.00 45.53 168 ILE C C 1
ATOM 4243 O O . ILE B 2 168 ? -35.569 24.711 -32.641 1.00 45.31 168 ILE C O 1
ATOM 4248 N N . GLU B 2 169 ? -33.946 23.142 -32.349 1.00 45.27 169 GLU C N 1
ATOM 4249 C CA A GLU B 2 169 ? -33.862 22.733 -33.733 0.60 45.65 169 GLU C CA 1
ATOM 4250 C CA B GLU B 2 169 ? -33.918 22.732 -33.732 0.40 45.70 169 GLU C CA 1
ATOM 4251 C C . GLU B 2 169 ? -33.946 21.198 -33.852 1.00 46.18 169 GLU C C 1
ATOM 4252 O O . GLU B 2 169 ? -33.483 20.449 -32.962 1.00 45.62 169 GLU C O 1
ATOM 4263 N N . ALA B 2 170 ? -34.526 20.734 -34.942 1.00 45.48 170 ALA C N 1
ATOM 4264 C CA . ALA B 2 170 ? -34.515 19.289 -35.251 1.00 45.11 170 ALA C CA 1
ATOM 4265 C C . ALA B 2 170 ? -34.634 19.218 -36.737 1.00 45.71 170 ALA C C 1
ATOM 4266 O O . ALA B 2 170 ? -35.098 20.160 -37.358 1.00 45.70 170 ALA C O 1
ATOM 4268 N N . GLY B 2 171 ? -34.190 18.114 -37.339 1.00 46.84 171 GLY C N 1
ATOM 4269 C CA . GLY B 2 171 ? -34.367 17.947 -38.745 1.00 45.59 171 GLY C CA 1
ATOM 4270 C C . GLY B 2 171 ? -33.705 16.732 -39.341 1.00 45.90 171 GLY C C 1
ATOM 4271 O O . GLY B 2 171 ? -32.829 16.120 -38.762 1.00 46.90 171 GLY C O 1
ATOM 4272 N N . GLU B 2 172 ? -34.132 16.393 -40.542 1.00 46.04 172 GLU C N 1
ATOM 4273 C CA . GLU B 2 172 ? -33.563 15.287 -41.268 1.00 44.75 172 GLU C CA 1
ATOM 4274 C C . GLU B 2 172 ? -33.457 15.817 -42.670 1.00 45.26 172 GLU C C 1
ATOM 4275 O O . GLU B 2 172 ? -34.477 16.179 -43.262 1.00 44.75 172 GLU C O 1
ATOM 4281 N N . GLU B 2 173 ? -32.228 15.871 -43.189 1.00 45.66 173 GLU C N 1
ATOM 4282 C CA . GLU B 2 173 ? -31.941 16.311 -44.545 1.00 46.06 173 GLU C CA 1
ATOM 4283 C C . GLU B 2 173 ? -32.678 17.648 -44.828 1.00 45.64 173 GLU C C 1
ATOM 4284 O O . GLU B 2 173 ? -32.646 18.597 -44.001 1.00 46.32 173 GLU C O 1
ATOM 4290 N N . GLY B 2 174 ? -33.370 17.832 -45.912 1.00 44.58 174 GLY C N 1
ATOM 4291 C CA . GLY B 2 174 ? -33.946 19.238 -45.897 1.00 46.61 174 GLY C CA 1
ATOM 4292 C C . GLY B 2 174 ? -34.945 19.678 -44.785 1.00 44.04 174 GLY C C 1
ATOM 4293 O O . GLY B 2 174 ? -35.205 20.882 -44.560 1.00 43.03 174 GLY C O 1
ATOM 4294 N N . LYS B 2 175 ? -35.524 18.701 -44.100 1.00 44.10 175 LYS C N 1
ATOM 4295 C CA . LYS B 2 175 ? -36.829 18.893 -43.440 1.00 43.69 175 LYS C CA 1
ATOM 4296 C C . LYS B 2 175 ? -36.658 19.212 -41.979 1.00 45.50 175 LYS C C 1
ATOM 4297 O O . LYS B 2 175 ? -36.391 18.307 -41.196 1.00 47.82 175 LYS C O 1
ATOM 4303 N N . ARG B 2 176 ? -36.907 20.463 -41.592 1.00 43.37 176 ARG C N 1
ATOM 4304 C CA . ARG B 2 176 ? -36.365 21.013 -40.375 1.00 43.64 176 ARG C CA 1
ATOM 4305 C C . ARG B 2 176 ? -37.454 21.699 -39.595 1.00 43.52 176 ARG C C 1
ATOM 4306 O O . ARG B 2 176 ? -38.521 22.030 -40.136 1.00 43.08 176 ARG C O 1
ATOM 4314 N N . TYR B 2 177 ? -37.158 21.921 -38.323 1.00 42.22 177 TYR C N 1
ATOM 4315 C CA . TYR B 2 177 ? -38.001 22.632 -37.389 1.00 42.96 177 TYR C CA 1
ATOM 4316 C C . TYR B 2 177 ? -37.098 23.560 -36.606 1.00 43.02 177 TYR C C 1
ATOM 4317 O O . TYR B 2 177 ? -35.984 23.156 -36.238 1.00 42.04 177 TYR C O 1
ATOM 4326 N N A VAL B 2 178 ? -37.561 24.791 -36.347 0.50 42.89 178 VAL C N 1
ATOM 4327 N N B VAL B 2 178 ? -37.580 24.780 -36.351 0.50 42.85 178 VAL C N 1
ATOM 4328 C CA A VAL B 2 178 ? -36.869 25.692 -35.402 0.50 43.13 178 VAL C CA 1
ATOM 4329 C CA B VAL B 2 178 ? -36.933 25.685 -35.400 0.50 43.03 178 VAL C CA 1
ATOM 4330 C C A VAL B 2 178 ? -37.848 26.508 -34.559 0.50 43.19 178 VAL C C 1
ATOM 4331 C C B VAL B 2 178 ? -37.980 26.346 -34.524 0.50 43.14 178 VAL C C 1
ATOM 4332 O O A VAL B 2 178 ? -38.739 27.154 -35.105 0.50 43.03 178 VAL C O 1
ATOM 4333 O O B VAL B 2 178 ? -39.047 26.724 -35.012 0.50 43.27 178 VAL C O 1
ATOM 4340 N N . ALA B 2 179 ? -37.677 26.483 -33.237 1.00 42.74 179 ALA C N 1
ATOM 4341 C CA . ALA B 2 179 ? -38.497 27.277 -32.342 1.00 43.57 179 ALA C CA 1
ATOM 4342 C C . ALA B 2 179 ? -37.620 28.168 -31.503 1.00 44.28 179 ALA C C 1
ATOM 4343 O O . ALA B 2 179 ? -36.500 27.797 -31.167 1.00 44.23 179 ALA C O 1
ATOM 4345 N N . PHE B 2 180 ? -38.167 29.324 -31.130 1.00 45.48 180 PHE C N 1
ATOM 4346 C CA . PHE B 2 180 ? -37.520 30.280 -30.214 1.00 45.33 180 PHE C CA 1
ATOM 4347 C C . PHE B 2 180 ? -38.374 30.498 -28.973 1.00 45.65 180 PHE C C 1
ATOM 4348 O O . PHE B 2 180 ? -39.581 30.794 -29.066 1.00 46.39 180 PHE C O 1
ATOM 4356 N N . LEU B 2 181 ? -37.755 30.313 -27.814 1.00 45.01 181 LEU C N 1
ATOM 4357 C CA . LEU B 2 181 ? -38.395 30.588 -26.547 1.00 45.25 181 LEU C CA 1
ATOM 4358 C C . LEU B 2 181 ? -37.696 31.764 -25.846 1.00 44.91 181 LEU C C 1
ATOM 4359 O O . LEU B 2 181 ? -36.473 31.797 -25.747 1.00 44.63 181 LEU C O 1
ATOM 4364 N N . MET B 2 182 ? -38.464 32.710 -25.331 1.00 44.84 182 MET C N 1
ATOM 4365 C CA . MET B 2 182 ? -37.850 33.807 -24.551 1.00 45.77 182 MET C CA 1
ATOM 4366 C C . MET B 2 182 ? -38.687 34.141 -23.337 1.00 45.73 182 MET C C 1
ATOM 4367 O O . MET B 2 182 ? -39.788 33.591 -23.178 1.00 46.07 182 MET C O 1
ATOM 4372 N N . LYS B 2 183 ? -38.156 35.018 -22.488 1.00 45.29 183 LYS C N 1
ATOM 4373 C CA . LYS B 2 183 ? -38.843 35.447 -21.287 1.00 45.58 183 LYS C CA 1
ATOM 4374 C C . LYS B 2 183 ? -40.177 36.035 -21.708 1.00 45.42 183 LYS C C 1
ATOM 4375 O O . LYS B 2 183 ? -40.237 36.899 -22.577 1.00 44.61 183 LYS C O 1
ATOM 4381 N N . ASP B 2 184 ? -41.241 35.503 -21.119 1.00 45.94 184 ASP C N 1
ATOM 4382 C CA . ASP B 2 184 ? -42.619 35.953 -21.332 1.00 46.89 184 ASP C CA 1
ATOM 4383 C C . ASP B 2 184 ? -43.229 35.547 -22.679 1.00 46.75 184 ASP C C 1
ATOM 4384 O O . ASP B 2 184 ? -44.379 35.891 -22.954 1.00 47.26 184 ASP C O 1
ATOM 4389 N N . LYS B 2 185 ? -42.461 34.851 -23.514 1.00 46.56 185 LYS C N 1
ATOM 4390 C CA . LYS B 2 185 ? -42.931 34.291 -24.789 1.00 45.98 185 LYS C CA 1
ATOM 4391 C C . LYS B 2 185 ? -42.165 32.998 -25.071 1.00 44.85 185 LYS C C 1
ATOM 4392 O O . LYS B 2 185 ? -41.296 32.978 -25.926 1.00 45.19 185 LYS C O 1
ATOM 4398 N N . PRO B 2 186 ? -42.465 31.898 -24.350 1.00 43.87 186 PRO C N 1
ATOM 4399 C CA . PRO B 2 186 ? -43.502 31.786 -23.359 1.00 43.57 186 PRO C CA 1
ATOM 4400 C C . PRO B 2 186 ? -42.906 31.663 -21.949 1.00 43.15 186 PRO C C 1
ATOM 4401 O O . PRO B 2 186 ? -43.643 31.446 -21.016 1.00 43.45 186 PRO C O 1
ATOM 4405 N N . LEU B 2 187 ? -41.586 31.778 -21.819 1.00 43.28 187 LEU C N 1
ATOM 4406 C CA . LEU B 2 187 ? -40.888 31.360 -20.596 1.00 43.55 187 LEU C CA 1
ATOM 4407 C C . LEU B 2 187 ? -41.259 32.191 -19.375 1.00 43.63 187 LEU C C 1
ATOM 4408 O O . LEU B 2 187 ? -41.378 33.417 -19.452 1.00 43.55 187 LEU C O 1
ATOM 4413 N N . LYS B 2 188 ? -41.430 31.495 -18.258 1.00 43.73 188 LYS C N 1
ATOM 4414 C CA . LYS B 2 188 ? -41.694 32.105 -16.975 1.00 44.87 188 LYS C CA 1
ATOM 4415 C C . LYS B 2 188 ? -40.397 32.707 -16.448 1.00 44.57 188 LYS C C 1
ATOM 4416 O O . LYS B 2 188 ? -40.407 33.770 -15.872 1.00 43.31 188 LYS C O 1
ATOM 4422 N N . GLU B 2 189 ? -39.283 31.995 -16.641 1.00 44.27 189 GLU C N 1
ATOM 4423 C CA . GLU B 2 189 ? -37.973 32.500 -16.233 1.00 44.18 189 GLU C CA 1
ATOM 4424 C C . GLU B 2 189 ? -36.919 32.018 -17.227 1.00 44.01 189 GLU C C 1
ATOM 4425 O O . GLU B 2 189 ? -37.109 31.008 -17.938 1.00 42.52 189 GLU C O 1
ATOM 4431 N N . LEU B 2 190 ? -35.810 32.753 -17.283 1.00 43.92 190 LEU C N 1
ATOM 4432 C CA . LEU B 2 190 ? -34.725 32.423 -18.209 1.00 43.48 190 LEU C CA 1
ATOM 4433 C C . LEU B 2 190 ? -33.431 33.002 -17.679 1.00 43.08 190 LEU C C 1
ATOM 4434 O O . LEU B 2 190 ? -33.309 34.224 -17.496 1.00 43.32 190 LEU C O 1
ATOM 4439 N N . SER B 2 191 ? -32.478 32.111 -17.440 1.00 42.51 191 SER C N 1
ATOM 4440 C CA . SER B 2 191 ? -31.170 32.451 -16.936 1.00 42.94 191 SER C CA 1
ATOM 4441 C C . SER B 2 191 ? -30.117 31.897 -17.890 1.00 42.88 191 SER C C 1
ATOM 4442 O O . SER B 2 191 ? -29.987 30.679 -18.036 1.00 42.25 191 SER C O 1
ATOM 4445 N N . ILE B 2 192 ? -29.392 32.776 -18.583 1.00 42.53 192 ILE C N 1
ATOM 4446 C CA . ILE B 2 192 ? -28.306 32.308 -19.457 1.00 43.27 192 ILE C CA 1
ATOM 4447 C C . ILE B 2 192 ? -26.976 32.850 -18.902 1.00 43.81 192 ILE C C 1
ATOM 4448 O O . ILE B 2 192 ? -26.683 34.034 -19.063 1.00 43.10 192 ILE C O 1
ATOM 4453 N N . ASP B 2 193 ? -26.215 31.981 -18.214 1.00 44.91 193 ASP C N 1
ATOM 4454 C CA . ASP B 2 193 ? -24.915 32.329 -17.585 1.00 46.46 193 ASP C CA 1
ATOM 4455 C C . ASP B 2 193 ? -23.873 32.506 -18.652 1.00 45.93 193 ASP C C 1
ATOM 4456 O O . ASP B 2 193 ? -23.104 33.459 -18.635 1.00 46.43 193 ASP C O 1
ATOM 4461 N N . THR B 2 194 ? -23.841 31.536 -19.566 1.00 45.35 194 THR C N 1
ATOM 4462 C CA . THR B 2 194 ? -22.853 31.499 -20.634 1.00 44.81 194 THR C CA 1
ATOM 4463 C C . THR B 2 194 ? -23.575 30.881 -21.813 1.00 44.16 194 THR C C 1
ATOM 4464 O O . THR B 2 194 ? -24.547 30.135 -21.617 1.00 43.54 194 THR C O 1
ATOM 4468 N N . SER B 2 195 ? -23.141 31.184 -23.028 1.00 42.55 195 SER C N 1
ATOM 4469 C CA . SER B 2 195 ? -23.804 30.596 -24.171 1.00 42.76 195 SER C CA 1
ATOM 4470 C C . SER B 2 195 ? -23.481 29.103 -24.318 1.00 42.10 195 SER C C 1
ATOM 4471 O O . SER B 2 195 ? -22.365 28.666 -24.062 1.00 40.38 195 SER C O 1
ATOM 4474 N N . ALA B 2 196 ? -24.488 28.335 -24.735 1.00 42.06 196 ALA C N 1
ATOM 4475 C CA . ALA B 2 196 ? -24.401 26.882 -24.699 1.00 43.20 196 ALA C CA 1
ATOM 4476 C C . ALA B 2 196 ? -25.317 26.224 -25.711 1.00 43.39 196 ALA C C 1
ATOM 4477 O O . ALA B 2 196 ? -26.353 26.794 -26.087 1.00 42.43 196 ALA C O 1
ATOM 4479 N N . SER B 2 197 ? -24.871 25.073 -26.216 1.00 44.15 197 SER C N 1
ATOM 4480 C CA . SER B 2 197 ? -25.708 24.169 -27.025 1.00 44.88 197 SER C CA 1
ATOM 4481 C C . SER B 2 197 ? -25.341 22.701 -26.772 1.00 44.03 197 SER C C 1
ATOM 4482 O O . SER B 2 197 ? -24.172 22.387 -26.428 1.00 43.51 197 SER C O 1
ATOM 4485 N N . SER B 2 198 ? -26.343 21.831 -26.950 1.00 42.37 198 SER C N 1
ATOM 4486 C CA . SER B 2 198 ? -26.202 20.381 -26.808 1.00 42.57 198 SER C CA 1
ATOM 4487 C C . SER B 2 198 ? -27.261 19.730 -27.644 1.00 41.53 198 SER C C 1
ATOM 4488 O O . SER B 2 198 ? -28.317 20.310 -27.855 1.00 41.76 198 SER C O 1
ATOM 4491 N N . SER B 2 199 ? -27.032 18.480 -28.014 1.00 41.50 199 SER C N 1
ATOM 4492 C CA . SER B 2 199 ? -28.015 17.713 -28.773 1.00 41.07 199 SER C CA 1
ATOM 4493 C C . SER B 2 199 ? -28.428 16.474 -28.013 1.00 40.56 199 SER C C 1
ATOM 4494 O O . SER B 2 199 ? -27.608 15.879 -27.325 1.00 40.60 199 SER C O 1
ATOM 4497 N N . TYR B 2 200 ? -29.702 16.104 -28.163 1.00 40.36 200 TYR C N 1
ATOM 4498 C CA . TYR B 2 200 ? -30.339 15.036 -27.390 1.00 40.25 200 TYR C CA 1
ATOM 4499 C C . TYR B 2 200 ? -31.244 14.182 -28.269 1.00 41.61 200 TYR C C 1
ATOM 4500 O O . TYR B 2 200 ? -31.772 14.639 -29.291 1.00 41.10 200 TYR C O 1
ATOM 4509 N N . SER B 2 201 ? -31.414 12.938 -27.858 1.00 41.80 201 SER C N 1
ATOM 4510 C CA . SER B 2 201 ? -32.461 12.096 -28.392 1.00 42.87 201 SER C CA 1
ATOM 4511 C C . SER B 2 201 ? -33.819 12.756 -28.198 1.00 44.14 201 SER C C 1
ATOM 4512 O O . SER B 2 201 ? -34.180 13.075 -27.099 1.00 43.82 201 SER C O 1
ATOM 4515 N N . ALA B 2 202 ? -34.535 13.006 -29.293 1.00 44.19 202 ALA C N 1
ATOM 4516 C CA . ALA B 2 202 ? -35.868 13.570 -29.233 1.00 44.68 202 ALA C CA 1
ATOM 4517 C C . ALA B 2 202 ? -36.847 12.617 -28.501 1.00 45.19 202 ALA C C 1
ATOM 4518 O O . ALA B 2 202 ? -37.708 13.093 -27.795 1.00 44.77 202 ALA C O 1
ATOM 4520 N N . GLU B 2 203 ? -36.687 11.303 -28.666 1.00 44.94 203 GLU C N 1
ATOM 4521 C CA A GLU B 2 203 ? -37.529 10.267 -28.015 0.60 45.72 203 GLU C CA 1
ATOM 4522 C CA B GLU B 2 203 ? -37.563 10.343 -28.010 0.40 44.86 203 GLU C CA 1
ATOM 4523 C C . GLU B 2 203 ? -37.330 10.296 -26.499 1.00 44.40 203 GLU C C 1
ATOM 4524 O O . GLU B 2 203 ? -38.284 10.229 -25.742 1.00 44.06 203 GLU C O 1
ATOM 4535 N N . MET B 2 204 ? -36.075 10.394 -26.070 1.00 43.72 204 MET C N 1
ATOM 4536 C CA . MET B 2 204 ? -35.791 10.489 -24.643 1.00 43.03 204 MET C CA 1
ATOM 4537 C C . MET B 2 204 ? -36.337 11.803 -24.067 1.00 43.43 204 MET C C 1
ATOM 4538 O O . MET B 2 204 ? -36.817 11.821 -22.931 1.00 42.79 204 MET C O 1
ATOM 4543 N N . PHE B 2 205 ? -36.247 12.892 -24.835 1.00 42.27 205 PHE C N 1
ATOM 4544 C CA . PHE B 2 205 ? -36.814 14.156 -24.381 1.00 42.64 205 PHE C CA 1
ATOM 4545 C C . PHE B 2 205 ? -38.338 14.010 -24.217 1.00 42.53 205 PHE C C 1
ATOM 4546 O O . PHE B 2 205 ? -38.923 14.431 -23.202 1.00 43.39 205 PHE C O 1
ATOM 4554 N N . LYS B 2 206 ? -38.975 13.424 -25.214 1.00 40.88 206 LYS C N 1
ATOM 4555 C CA . LYS B 2 206 ? -40.407 13.172 -25.157 1.00 44.06 206 LYS C CA 1
ATOM 4556 C C . LYS B 2 206 ? -40.818 12.287 -23.936 1.00 43.29 206 LYS C C 1
ATOM 4557 O O . LYS B 2 206 ? -41.823 12.568 -23.248 1.00 43.74 206 LYS C O 1
ATOM 4563 N N . ASP B 2 207 ? -40.027 11.262 -23.658 1.00 42.74 207 ASP C N 1
ATOM 4564 C CA . ASP B 2 207 ? -40.278 10.382 -22.485 1.00 43.18 207 ASP C CA 1
ATOM 4565 C C . ASP B 2 207 ? -40.171 11.147 -21.156 1.00 43.22 207 ASP C C 1
ATOM 4566 O O . ASP B 2 207 ? -41.007 10.952 -20.275 1.00 42.46 207 ASP C O 1
ATOM 4571 N N . ALA B 2 208 ? -39.138 11.976 -21.006 1.00 41.40 208 ALA C N 1
ATOM 4572 C CA . ALA B 2 208 ? -39.020 12.844 -19.827 1.00 41.34 208 ALA C CA 1
ATOM 4573 C C . ALA B 2 208 ? -40.226 13.751 -19.708 1.00 42.34 208 ALA C C 1
ATOM 4574 O O . ALA B 2 208 ? -40.762 13.931 -18.633 1.00 41.26 208 ALA C O 1
ATOM 4576 N N . VAL B 2 209 ? -40.641 14.350 -20.824 1.00 42.44 209 VAL C N 1
ATOM 4577 C CA . VAL B 2 209 ? -41.808 15.229 -20.832 1.00 42.54 209 VAL C CA 1
ATOM 4578 C C . VAL B 2 209 ? -43.109 14.514 -20.427 1.00 42.69 209 VAL C C 1
ATOM 4579 O O . VAL B 2 209 ? -43.919 15.085 -19.666 1.00 42.08 209 VAL C O 1
ATOM 4583 N N . LYS B 2 210 ? -43.326 13.282 -20.920 1.00 41.59 210 LYS C N 1
ATOM 4584 C CA . LYS B 2 210 ? -44.428 12.460 -20.425 1.00 41.63 210 LYS C CA 1
ATOM 4585 C C . LYS B 2 210 ? -44.365 12.266 -18.904 1.00 41.25 210 LYS C C 1
ATOM 4586 O O . LYS B 2 210 ? -45.401 12.172 -18.259 1.00 39.17 210 LYS C O 1
ATOM 4592 N N . GLY B 2 211 ? -43.166 12.183 -18.353 1.00 40.33 211 GLY C N 1
ATOM 4593 C CA . GLY B 2 211 ? -42.984 12.067 -16.917 1.00 42.08 211 GLY C CA 1
ATOM 4594 C C . GLY B 2 211 ? -43.320 13.311 -16.081 1.00 41.81 211 GLY C C 1
ATOM 4595 O O . GLY B 2 211 ? -43.273 13.253 -14.869 1.00 42.12 211 GLY C O 1
ATOM 4596 N N . LEU B 2 212 ? -43.692 14.419 -16.722 1.00 43.78 212 LEU C N 1
ATOM 4597 C CA . LEU B 2 212 ? -44.159 15.633 -16.002 1.00 42.58 212 LEU C CA 1
ATOM 4598 C C . LEU B 2 212 ? -45.657 15.625 -15.761 1.00 43.98 212 LEU C C 1
ATOM 4599 O O . LEU B 2 212 ? -46.190 16.518 -15.073 1.00 44.76 212 LEU C O 1
ATOM 4604 N N A ARG B 2 213 ? -46.356 14.605 -16.275 0.50 43.50 213 ARG C N 1
ATOM 4605 N N B ARG B 2 213 ? -46.340 14.606 -16.266 0.50 43.43 213 ARG C N 1
ATOM 4606 C CA A ARG B 2 213 ? -47.817 14.601 -16.181 0.50 43.54 213 ARG C CA 1
ATOM 4607 C CA B ARG B 2 213 ? -47.784 14.562 -16.178 0.50 43.45 213 ARG C CA 1
ATOM 4608 C C A ARG B 2 213 ? -48.301 14.468 -14.740 0.50 44.20 213 ARG C C 1
ATOM 4609 C C B ARG B 2 213 ? -48.294 14.463 -14.732 0.50 44.13 213 ARG C C 1
ATOM 4610 O O A ARG B 2 213 ? -47.725 13.718 -13.927 0.50 44.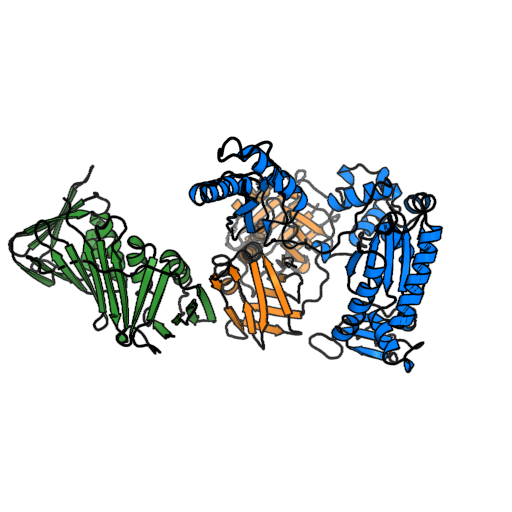08 213 ARG C O 1
ATOM 4611 O O B ARG B 2 213 ? -47.738 13.712 -13.907 0.50 44.02 213 ARG C O 1
ATOM 4626 N N . GLY B 2 214 ? -49.347 15.229 -14.425 1.00 44.88 214 GLY C N 1
ATOM 4627 C CA . GLY B 2 214 ? -49.986 15.186 -13.098 1.00 44.76 214 GLY C CA 1
ATOM 4628 C C . GLY B 2 214 ? -49.468 16.238 -12.131 1.00 46.25 214 GLY C C 1
ATOM 4629 O O . GLY B 2 214 ? -50.082 16.525 -11.113 1.00 44.79 214 GLY C O 1
ATOM 4630 N N . PHE B 2 215 ? -48.296 16.780 -12.428 1.00 48.10 215 PHE C N 1
ATOM 4631 C CA . PHE B 2 215 ? -47.698 17.820 -11.618 1.00 50.69 215 PHE C CA 1
ATOM 4632 C C . PHE B 2 215 ? -48.156 19.183 -12.158 1.00 52.83 215 PHE C C 1
ATOM 4633 O O . PHE B 2 215 ? -48.049 19.446 -13.362 1.00 53.41 215 PHE C O 1
ATOM 4641 N N . SER B 2 216 ? -48.706 20.043 -11.304 1.00 54.88 216 SER C N 1
ATOM 4642 C CA . SER B 2 216 ? -49.038 21.390 -11.804 1.00 56.50 216 SER C CA 1
ATOM 4643 C C . SER B 2 216 ? -47.865 22.384 -11.763 1.00 56.62 216 SER C C 1
ATOM 4644 O O . SER B 2 216 ? -47.803 23.296 -12.581 1.00 58.29 216 SER C O 1
ATOM 4647 N N . ALA B 2 217 ? -46.914 22.199 -10.859 1.00 56.00 217 ALA C N 1
ATOM 4648 C CA . ALA B 2 217 ? -45.859 23.181 -10.691 1.00 54.32 217 ALA C CA 1
ATOM 4649 C C . ALA B 2 217 ? -45.187 23.490 -12.032 1.00 53.02 217 ALA C C 1
ATOM 4650 O O . ALA B 2 217 ? -45.214 22.657 -12.935 1.00 53.88 217 ALA C O 1
ATOM 4652 N N . PRO B 2 218 ? -44.629 24.708 -12.182 1.00 51.58 218 PRO C N 1
ATOM 4653 C CA . PRO B 2 218 ? -43.696 25.033 -13.256 1.00 50.53 218 PRO C CA 1
ATOM 4654 C C . PRO B 2 218 ? -42.548 24.001 -13.377 1.00 49.70 218 PRO C C 1
ATOM 4655 O O . PRO B 2 218 ? -42.086 23.455 -12.378 1.00 50.35 218 PRO C O 1
ATOM 4659 N N . THR B 2 219 ? -42.110 23.728 -14.590 1.00 47.72 219 THR C N 1
ATOM 4660 C CA . THR B 2 219 ? -40.985 22.818 -14.807 1.00 46.73 219 THR C CA 1
ATOM 4661 C C . THR B 2 219 ? -39.690 23.593 -15.154 1.00 45.75 219 THR C C 1
ATOM 4662 O O . THR B 2 219 ? -39.706 24.513 -15.967 1.00 44.09 219 THR C O 1
ATOM 4666 N N . MET B 2 220 ? -38.593 23.231 -14.499 1.00 45.32 220 MET C N 1
ATOM 4667 C CA . MET B 2 220 ? -37.299 23.830 -14.781 1.00 45.90 220 MET C CA 1
ATOM 4668 C C . MET B 2 220 ? -36.483 22.896 -15.656 1.00 45.51 220 MET C C 1
ATOM 4669 O O . MET B 2 220 ? -36.387 21.709 -15.363 1.00 46.33 220 MET C O 1
ATOM 4674 N N . VAL B 2 221 ? -35.901 23.457 -16.722 1.00 43.65 221 VAL C N 1
ATOM 4675 C CA . VAL B 2 221 ? -35.010 22.758 -17.642 1.00 42.31 221 VAL C CA 1
ATOM 4676 C C . VAL B 2 221 ? -33.644 23.457 -17.528 1.00 42.30 221 VAL C C 1
ATOM 4677 O O . VAL B 2 221 ? -33.559 24.707 -17.437 1.00 42.09 221 VAL C O 1
ATOM 4681 N N . SER B 2 222 ? -32.592 22.665 -17.464 1.00 41.14 222 SER C N 1
ATOM 4682 C CA . SER B 2 222 ? -31.240 23.186 -17.379 1.00 41.74 222 SER C CA 1
ATOM 4683 C C . SER B 2 222 ? -30.399 22.386 -18.343 1.00 42.00 222 SER C C 1
ATOM 4684 O O . SER B 2 222 ? -30.614 21.177 -18.481 1.00 42.73 222 SER C O 1
ATOM 4687 N N . PHE B 2 223 ? -29.437 23.034 -18.996 1.00 41.67 223 PHE C N 1
ATOM 4688 C CA . PHE B 2 223 ? -28.498 22.328 -19.880 1.00 41.41 223 PHE C CA 1
ATOM 4689 C C . PHE B 2 223 ? -27.201 23.158 -19.951 1.00 41.51 223 PHE C C 1
ATOM 4690 O O . PHE B 2 223 ? -27.116 24.286 -19.413 1.00 41.27 223 PHE C O 1
ATOM 4698 N N . GLY B 2 224 ? -26.182 22.582 -20.574 1.00 41.56 224 GLY C N 1
ATOM 4699 C CA . GLY B 2 224 ? -24.895 23.245 -20.726 1.00 41.96 224 GLY C CA 1
ATOM 4700 C C . GLY B 2 224 ? -24.297 22.806 -22.035 1.00 42.17 224 GLY C C 1
ATOM 4701 O O . GLY B 2 224 ? -24.891 21.997 -22.747 1.00 43.29 224 GLY C O 1
ATOM 4702 N N . GLU B 2 225 ? -23.107 23.316 -22.352 1.00 42.67 225 GLU C N 1
ATOM 4703 C CA . GLU B 2 225 ? -22.437 22.978 -23.612 1.00 42.61 225 GLU C CA 1
ATOM 4704 C C . GLU B 2 225 ? -22.028 21.505 -23.648 1.00 41.91 225 GLU C C 1
ATOM 4705 O O . GLU B 2 225 ? -21.155 21.094 -22.896 1.00 40.93 225 GLU C O 1
ATOM 4711 N N . ASN B 2 226 ? -22.692 20.706 -24.488 1.00 41.68 226 ASN C N 1
ATOM 4712 C CA . ASN B 2 226 ? -22.424 19.250 -24.531 1.00 42.13 226 ASN C CA 1
ATOM 4713 C C . ASN B 2 226 ? -22.519 18.547 -23.175 1.00 41.82 226 ASN C C 1
ATOM 4714 O O . ASN B 2 226 ? -21.685 17.713 -22.804 1.00 41.85 226 ASN C O 1
ATOM 4719 N N . LEU B 2 227 ? -23.530 18.921 -22.407 1.00 41.06 227 LEU C N 1
ATOM 4720 C CA . LEU B 2 227 ? -23.690 18.342 -21.079 1.00 40.71 227 LEU C CA 1
ATOM 4721 C C . LEU B 2 227 ? -25.087 17.754 -20.990 1.00 40.13 227 LEU C C 1
ATOM 4722 O O . LEU B 2 227 ? -25.915 18.056 -21.844 1.00 40.14 227 LEU C O 1
ATOM 4727 N N . PRO B 2 228 ? -25.337 16.874 -19.991 1.00 39.89 228 PRO C N 1
ATOM 4728 C CA . PRO B 2 228 ? -26.702 16.397 -19.767 1.00 39.84 228 PRO C CA 1
ATOM 4729 C C . PRO B 2 228 ? -27.760 17.522 -19.583 1.00 40.63 228 PRO C C 1
ATOM 4730 O O . PRO B 2 228 ? -27.455 18.611 -19.075 1.00 40.60 228 PRO C O 1
ATOM 4734 N N . MET B 2 229 ? -28.989 17.252 -20.011 1.00 40.78 229 MET C N 1
ATOM 4735 C CA . MET B 2 229 ? -30.117 18.129 -19.721 1.00 40.72 229 MET C CA 1
ATOM 4736 C C . MET B 2 229 ? -30.776 17.625 -18.470 1.00 40.23 229 MET C C 1
ATOM 4737 O O . MET B 2 229 ? -30.928 16.407 -18.294 1.00 39.66 229 MET C O 1
ATOM 4742 N N . LYS B 2 230 ? -31.143 18.558 -17.594 1.00 41.01 230 LYS C N 1
ATOM 4743 C CA . LYS B 2 230 ? -31.868 18.247 -16.346 1.00 40.42 230 LYS C CA 1
ATOM 4744 C C . LYS B 2 230 ? -33.255 18.848 -16.478 1.00 41.44 230 LYS C C 1
ATOM 4745 O O . LYS B 2 230 ? -33.395 19.994 -16.943 1.00 41.92 230 LYS C O 1
ATOM 4751 N N . ILE B 2 231 ? -34.275 18.061 -16.116 1.00 41.45 231 ILE C N 1
ATOM 4752 C CA . ILE B 2 231 ? -35.660 18.495 -16.116 1.00 42.63 231 ILE C CA 1
ATOM 4753 C C . ILE B 2 231 ? -36.242 18.178 -14.729 1.00 43.17 231 ILE C C 1
ATOM 4754 O O . ILE B 2 231 ? -36.253 17.032 -14.319 1.00 42.52 231 ILE C O 1
ATOM 4759 N N . ASP B 2 232 ? -36.764 19.187 -14.050 1.00 42.62 232 ASP C N 1
ATOM 4760 C CA . ASP B 2 232 ? -37.062 19.086 -12.614 1.00 43.90 232 ASP C CA 1
ATOM 4761 C C . ASP B 2 232 ? -38.430 19.740 -12.395 1.00 43.48 232 ASP C C 1
ATOM 4762 O O . ASP B 2 232 ? -38.657 20.860 -12.860 1.00 43.42 232 ASP C O 1
ATOM 4767 N N . VAL B 2 233 ? -39.347 19.027 -11.725 1.00 43.13 233 VAL C N 1
ATOM 4768 C CA . VAL B 2 233 ? -40.664 19.564 -11.356 1.00 42.20 233 VAL C CA 1
ATOM 4769 C C . VAL B 2 233 ? -40.901 19.208 -9.900 1.00 42.86 233 VAL C C 1
ATOM 4770 O O . VAL B 2 233 ? -40.630 18.091 -9.475 1.00 41.30 233 VAL C O 1
ATOM 4774 N N . GLU B 2 234 ? -41.372 20.176 -9.121 1.00 43.26 234 GLU C N 1
ATOM 4775 C CA . GLU B 2 234 ? -41.649 19.961 -7.702 1.00 43.93 234 GLU C CA 1
ATOM 4776 C C . GLU B 2 234 ? -43.144 19.700 -7.527 1.00 44.58 234 GLU C C 1
ATOM 4777 O O . GLU B 2 234 ? -43.986 20.468 -8.041 1.00 44.45 234 GLU C O 1
ATOM 4783 N N . ALA B 2 235 ? -43.488 18.609 -6.833 1.00 44.51 235 ALA C N 1
ATOM 4784 C CA . ALA B 2 235 ? -44.872 18.259 -6.633 1.00 44.54 235 ALA C CA 1
ATOM 4785 C C . ALA B 2 235 ? -45.474 19.258 -5.675 1.00 45.86 235 ALA C C 1
ATOM 4786 O O . ALA B 2 235 ? -44.778 19.759 -4.795 1.00 45.71 235 ALA C O 1
ATOM 4788 N N . VAL B 2 236 ? -46.770 19.528 -5.848 1.00 46.81 236 VAL C N 1
ATOM 4789 C CA . VAL B 2 236 ? -47.545 20.406 -4.932 1.00 47.19 236 VAL C CA 1
ATOM 4790 C C . VAL B 2 236 ? -47.394 20.029 -3.456 1.00 48.11 236 VAL C C 1
ATOM 4791 O O . VAL B 2 236 ? -47.286 20.914 -2.603 1.00 49.04 236 VAL C O 1
ATOM 4795 N N . SER B 2 237 ? -47.347 18.730 -3.146 1.00 48.32 237 SER C N 1
ATOM 4796 C CA . SER B 2 237 ? -47.308 18.264 -1.743 1.00 48.59 237 SER C CA 1
ATOM 4797 C C . SER B 2 237 ? -45.873 18.105 -1.270 1.00 47.71 237 SER C C 1
ATOM 4798 O O . SER B 2 237 ? -45.633 17.691 -0.135 1.00 47.20 237 SER C O 1
ATOM 4801 N N . GLY B 2 238 ? -44.913 18.393 -2.148 1.00 46.83 238 GLY C N 1
ATOM 4802 C CA . GLY B 2 238 ? -43.503 18.275 -1.769 1.00 46.74 238 GLY C CA 1
ATOM 4803 C C . GLY B 2 238 ? -42.754 17.143 -2.468 1.00 46.76 238 GLY C C 1
ATOM 4804 O O . GLY B 2 238 ? -43.352 16.167 -2.912 1.00 47.60 238 GLY C O 1
ATOM 4805 N N . GLY B 2 239 ? -41.430 17.284 -2.532 1.00 46.12 239 GLY C N 1
ATOM 4806 C CA . GLY B 2 239 ? -40.606 16.358 -3.309 1.00 45.76 239 GLY C CA 1
ATOM 4807 C C . GLY B 2 239 ? -40.560 16.629 -4.805 1.00 45.06 239 GLY C C 1
ATOM 4808 O O . GLY B 2 239 ? -41.470 17.269 -5.376 1.00 45.07 239 GLY C O 1
ATOM 4809 N N . HIS B 2 240 ? -39.494 16.129 -5.438 1.00 43.86 240 HIS C N 1
ATOM 4810 C CA . HIS B 2 240 ? -39.212 16.411 -6.850 1.00 44.11 240 HIS C CA 1
ATOM 4811 C C . HIS B 2 240 ? -39.173 15.157 -7.734 1.00 42.35 240 HIS C C 1
ATOM 4812 O O . HIS B 2 240 ? -38.787 14.064 -7.285 1.00 40.88 240 HIS C O 1
ATOM 4819 N N . MET B 2 241 ? -39.570 15.363 -8.989 1.00 40.82 241 MET C N 1
ATOM 4820 C CA A MET B 2 241 ? -39.346 14.389 -10.037 0.50 40.99 241 MET C CA 1
ATOM 4821 C CA B MET B 2 241 ? -39.385 14.403 -10.058 0.50 39.81 241 MET C CA 1
ATOM 4822 C C . MET B 2 241 ? -38.310 15.022 -10.960 1.00 40.96 241 MET C C 1
ATOM 4823 O O . MET B 2 241 ? -38.457 16.175 -11.385 1.00 40.63 241 MET C O 1
ATOM 4832 N N . ILE B 2 242 ? -37.222 14.291 -11.208 1.00 39.35 242 ILE C N 1
ATOM 4833 C CA . ILE B 2 242 ? -36.134 14.838 -12.002 1.00 40.68 242 ILE C CA 1
ATOM 4834 C C . ILE B 2 242 ? -35.794 13.845 -13.113 1.00 40.92 242 ILE C C 1
ATOM 4835 O O . ILE B 2 242 ? -35.767 12.631 -12.855 1.00 42.21 242 ILE C O 1
ATOM 4840 N N . PHE B 2 243 ? -35.553 14.347 -14.321 1.00 39.30 243 PHE C N 1
ATOM 4841 C CA . PHE B 2 243 ? -35.031 13.528 -15.371 1.00 38.80 243 PHE C CA 1
ATOM 4842 C C . PHE B 2 243 ? -33.715 14.143 -15.824 1.00 39.68 243 PHE C C 1
ATOM 4843 O O . PHE B 2 243 ? -33.597 15.395 -15.939 1.00 39.80 243 PHE C O 1
ATOM 4851 N N . TRP B 2 244 ? -32.757 13.265 -16.112 1.00 38.89 244 TRP C N 1
ATOM 4852 C CA . TRP B 2 244 ? -31.505 13.657 -16.733 1.00 38.43 244 TRP C CA 1
ATOM 4853 C C . TRP B 2 244 ? -31.439 12.970 -18.106 1.00 39.05 244 TRP C C 1
ATOM 4854 O O . TRP B 2 244 ? -31.763 11.790 -18.210 1.00 39.25 244 TRP C O 1
ATOM 4865 N N . ILE B 2 245 ? -30.938 13.690 -19.108 1.00 39.35 245 ILE C N 1
ATOM 4866 C CA . ILE B 2 245 ? -30.769 13.171 -20.477 1.00 39.15 245 ILE C CA 1
ATOM 4867 C C . ILE B 2 245 ? -29.360 13.420 -20.950 1.00 38.95 245 ILE C C 1
ATOM 4868 O O . ILE B 2 245 ? -28.911 14.555 -20.974 1.00 38.32 245 ILE C O 1
ATOM 4873 N N . ALA B 2 246 ? -28.663 12.346 -21.329 1.00 39.45 246 ALA C N 1
ATOM 4874 C CA . ALA B 2 246 ? -27.262 12.448 -21.748 1.00 39.22 246 ALA C CA 1
ATOM 4875 C C . ALA B 2 246 ? -27.231 13.122 -23.113 1.00 39.95 246 ALA C C 1
ATOM 4876 O O . ALA B 2 246 ? -28.150 12.936 -23.910 1.00 39.79 246 ALA C O 1
ATOM 4878 N N . PRO B 2 247 ? -26.166 13.905 -23.383 1.00 40.73 247 PRO C N 1
ATOM 4879 C CA . PRO B 2 247 ? -26.062 14.574 -24.668 1.00 41.39 247 PRO C CA 1
ATOM 4880 C C . PRO B 2 247 ? -25.559 13.618 -25.760 1.00 43.19 247 PRO C C 1
ATOM 4881 O O . PRO B 2 247 ? -25.000 12.552 -25.451 1.00 43.43 247 PRO C O 1
ATOM 4885 N N . ARG B 2 248 ? -25.757 14.021 -27.021 1.00 44.97 248 ARG C N 1
ATOM 4886 C CA . ARG B 2 248 ? -25.066 13.431 -28.190 1.00 46.48 248 ARG C CA 1
ATOM 4887 C C . ARG B 2 248 ? -23.745 14.168 -28.367 1.00 48.89 248 ARG C C 1
ATOM 4888 O O . ARG B 2 248 ? -23.688 15.413 -28.455 1.00 48.60 248 ARG C O 1
ATOM 4896 N N . LEU B 2 249 ? -22.649 13.445 -28.438 1.00 50.88 249 LEU C N 1
ATOM 4897 C CA . LEU B 2 249 ? -21.374 14.104 -28.649 1.00 53.85 249 LEU C CA 1
ATOM 4898 C C . LEU B 2 249 ? -20.858 13.950 -30.079 1.00 54.47 249 LEU C C 1
ATOM 4899 O O . LEU B 2 249 ? -21.617 13.602 -30.981 1.00 56.08 249 LEU C O 1
ATOM 4905 N N A MET C 3 1 ? -39.317 34.350 -54.284 0.50 44.17 1 MET D N 1
ATOM 4906 N N B MET C 3 1 ? -39.594 34.048 -54.242 0.50 45.61 1 MET D N 1
ATOM 4907 C CA A MET C 3 1 ? -39.643 34.499 -52.829 0.50 43.93 1 MET D CA 1
ATOM 4908 C CA B MET C 3 1 ? -39.648 34.446 -52.805 0.50 45.11 1 MET D CA 1
ATOM 4909 C C A MET C 3 1 ? -41.070 35.036 -52.641 0.50 43.83 1 MET D C 1
ATOM 4910 C C B MET C 3 1 ? -40.987 35.109 -52.486 0.50 44.65 1 MET D C 1
ATOM 4911 O O A MET C 3 1 ? -41.480 36.000 -53.296 0.50 44.46 1 MET D O 1
ATOM 4912 O O B MET C 3 1 ? -41.240 36.247 -52.881 0.50 45.54 1 MET D O 1
ATOM 4921 N N . MET C 3 2 ? -41.846 34.393 -51.784 1.00 43.59 2 MET D N 1
ATOM 4922 C CA . MET C 3 2 ? -43.181 34.861 -51.490 1.00 43.17 2 MET D CA 1
ATOM 4923 C C . MET C 3 2 ? -43.461 34.752 -50.019 1.00 42.88 2 MET D C 1
ATOM 4924 O O . MET C 3 2 ? -42.689 34.140 -49.268 1.00 40.48 2 MET D O 1
ATOM 4929 N N . LYS C 3 3 ? -44.557 35.378 -49.618 1.00 42.78 3 LYS D N 1
ATOM 4930 C CA . LYS C 3 3 ? -44.946 35.382 -48.229 1.00 44.62 3 LYS D CA 1
ATOM 4931 C C . LYS C 3 3 ? -46.424 35.658 -48.152 1.00 44.17 3 LYS D C 1
ATOM 4932 O O . LYS C 3 3 ? -46.913 36.509 -48.887 1.00 43.35 3 LYS D O 1
ATOM 4938 N N . ALA C 3 4 ? -47.128 34.914 -47.287 1.00 43.95 4 ALA D N 1
ATOM 4939 C CA . ALA C 3 4 ? -48.575 35.085 -47.122 1.00 43.95 4 ALA D CA 1
ATOM 4940 C C . ALA C 3 4 ? -49.005 34.628 -45.767 1.00 43.93 4 ALA D C 1
ATOM 4941 O O . ALA C 3 4 ? -48.738 33.525 -45.347 1.00 42.85 4 ALA D O 1
ATOM 4943 N N . LYS C 3 5 ? -49.700 35.502 -45.081 1.00 44.96 5 LYS D N 1
ATOM 4944 C CA . LYS C 3 5 ? -50.285 35.129 -43.831 1.00 46.57 5 LYS D CA 1
ATOM 4945 C C . LYS C 3 5 ? -51.705 34.637 -44.128 1.00 46.39 5 LYS D C 1
ATOM 4946 O O . LYS C 3 5 ? -52.453 35.269 -44.885 1.00 45.99 5 LYS D O 1
ATOM 4952 N N . VAL C 3 6 ? -52.046 33.486 -43.573 1.00 46.15 6 VAL D N 1
ATOM 4953 C CA . VAL C 3 6 ? -53.320 32.837 -43.844 1.00 47.65 6 VAL D CA 1
ATOM 4954 C C . VAL C 3 6 ? -54.300 33.388 -42.823 1.00 48.42 6 VAL D C 1
ATOM 4955 O O . VAL C 3 6 ? -54.005 33.379 -41.623 1.00 48.83 6 VAL D O 1
ATOM 4959 N N . ILE C 3 7 ? -55.418 33.952 -43.295 1.00 49.37 7 ILE D N 1
ATOM 4960 C CA . ILE C 3 7 ? -56.340 34.560 -42.354 1.00 51.00 7 ILE D CA 1
ATOM 4961 C C . ILE C 3 7 ? -57.135 33.474 -41.632 1.00 50.80 7 ILE D C 1
ATOM 4962 O O . ILE C 3 7 ? -57.322 33.568 -40.436 1.00 50.60 7 ILE D O 1
ATOM 4967 N N . ASP C 3 8 ? -57.516 32.401 -42.332 1.00 51.23 8 ASP D N 1
ATOM 4968 C CA . ASP C 3 8 ? -58.232 31.258 -41.660 1.00 51.93 8 ASP D CA 1
ATOM 4969 C C . ASP C 3 8 ? -57.442 29.984 -41.740 1.00 50.19 8 ASP D C 1
ATOM 4970 O O . ASP C 3 8 ? -57.565 29.258 -42.713 1.00 50.60 8 ASP D O 1
ATOM 4975 N N . ALA C 3 9 ? -56.628 29.688 -40.744 1.00 50.08 9 ALA D N 1
ATOM 4976 C CA . ALA C 3 9 ? -55.727 28.550 -40.893 1.00 51.05 9 ALA D CA 1
ATOM 4977 C C . ALA C 3 9 ? -56.504 27.188 -40.950 1.00 51.74 9 ALA D C 1
ATOM 4978 O O . ALA C 3 9 ? -56.057 26.219 -41.558 1.00 50.78 9 ALA D O 1
ATOM 4980 N N . VAL C 3 10 ? -57.710 27.163 -40.390 1.00 53.33 10 VAL D N 1
ATOM 4981 C CA . VAL C 3 10 ? -58.475 25.897 -40.272 1.00 53.21 10 VAL D CA 1
ATOM 4982 C C . VAL C 3 10 ? -59.059 25.563 -41.654 1.00 53.34 10 VAL D C 1
ATOM 4983 O O . VAL C 3 10 ? -58.901 24.443 -42.170 1.00 53.62 10 VAL D O 1
ATOM 4987 N N . SER C 3 11 ? -59.679 26.559 -42.273 1.00 52.71 11 SER D N 1
ATOM 4988 C CA . SER C 3 11 ? -60.156 26.424 -43.619 1.00 51.40 11 SER D CA 1
ATOM 4989 C C . SER C 3 11 ? -59.013 26.003 -44.528 1.00 50.19 11 SER D C 1
ATOM 4990 O O . SER C 3 11 ? -59.192 25.101 -45.368 1.00 49.95 11 SER D O 1
ATOM 4993 N N . PHE C 3 12 ? -57.851 26.654 -44.371 1.00 48.58 12 PHE D N 1
ATOM 4994 C CA . PHE C 3 12 ? -56.679 26.336 -45.171 1.00 46.52 12 PHE D CA 1
ATOM 4995 C C . PHE C 3 12 ? -56.288 24.862 -45.007 1.00 44.44 12 PHE D C 1
ATOM 4996 O O . PHE C 3 12 ? -56.067 24.147 -46.005 1.00 43.82 12 PHE D O 1
ATOM 5004 N N . SER C 3 13 ? -56.230 24.396 -43.766 1.00 43.42 13 SER D N 1
ATOM 5005 C CA A SER C 3 13 ? -55.829 22.995 -43.516 0.60 43.96 13 SER D CA 1
ATOM 5006 C CA B SER C 3 13 ? -55.868 22.995 -43.454 0.40 42.64 13 SER D CA 1
ATOM 5007 C C . SER C 3 13 ? -56.817 21.949 -44.020 1.00 42.68 13 SER D C 1
ATOM 5008 O O . SER C 3 13 ? -56.387 20.860 -44.414 1.00 42.56 13 SER D O 1
ATOM 5013 N N . TYR C 3 14 ? -58.134 22.266 -44.018 1.00 43.11 14 TYR D N 1
ATOM 5014 C CA . TYR C 3 14 ? -59.151 21.323 -44.511 1.00 42.63 14 TYR D CA 1
ATOM 5015 C C . TYR C 3 14 ? -59.147 21.236 -46.043 1.00 43.14 14 TYR D C 1
ATOM 5016 O O . TYR C 3 14 ? -59.514 20.174 -46.636 1.00 42.48 14 TYR D O 1
ATOM 5025 N N . ILE C 3 15 ? -58.830 22.373 -46.668 1.00 41.40 15 ILE D N 1
ATOM 5026 C CA . ILE C 3 15 ? -58.676 22.411 -48.110 1.00 42.00 15 ILE D CA 1
ATOM 5027 C C . ILE C 3 15 ? -57.526 21.443 -48.494 1.00 41.70 15 ILE D C 1
ATOM 5028 O O . ILE C 3 15 ? -57.689 20.579 -49.340 1.00 41.05 15 ILE D O 1
ATOM 5033 N N . LEU C 3 16 ? -56.360 21.614 -47.872 1.00 42.93 16 LEU D N 1
ATOM 5034 C CA . LEU C 3 16 ? -55.189 20.770 -48.151 1.00 43.55 16 LEU D CA 1
ATOM 5035 C C . LEU C 3 16 ? -55.347 19.283 -47.783 1.00 43.39 16 LEU D C 1
ATOM 5036 O O . LEU C 3 16 ? -54.803 18.426 -48.473 1.00 43.07 16 LEU D O 1
ATOM 5041 N N . ARG C 3 17 ? -56.123 18.983 -46.735 1.00 42.49 17 ARG D N 1
ATOM 5042 C CA . ARG C 3 17 ? -56.501 17.559 -46.453 1.00 43.03 17 ARG D CA 1
ATOM 5043 C C . ARG C 3 17 ? -57.346 16.997 -47.576 1.00 42.23 17 ARG D C 1
ATOM 5044 O O . ARG C 3 17 ? -57.141 15.880 -47.975 1.00 42.12 17 ARG D O 1
ATOM 5052 N N . THR C 3 18 ? -58.289 17.782 -48.094 1.00 39.43 18 THR D N 1
ATOM 5053 C CA . THR C 3 18 ? -59.107 17.322 -49.220 1.00 39.79 18 THR D CA 1
ATOM 5054 C C . THR C 3 18 ? -58.260 17.073 -50.460 1.00 39.62 18 THR D C 1
ATOM 5055 O O . THR C 3 18 ? -58.371 16.035 -51.120 1.00 38.38 18 THR D O 1
ATOM 5059 N N . VAL C 3 19 ? -57.383 18.031 -50.765 1.00 38.81 19 VAL D N 1
ATOM 5060 C CA . VAL C 3 19 ? -56.463 17.888 -51.894 1.00 40.28 19 VAL D CA 1
ATOM 5061 C C . VAL C 3 19 ? -55.666 16.594 -51.708 1.00 40.41 19 VAL D C 1
ATOM 5062 O O . VAL C 3 19 ? -55.511 15.785 -52.647 1.00 41.39 19 VAL D O 1
ATOM 5066 N N . GLY C 3 20 ? -55.181 16.401 -50.501 1.00 39.25 20 GLY D N 1
ATOM 5067 C CA . GLY C 3 20 ? -54.390 15.215 -50.193 1.00 40.03 20 GLY D CA 1
ATOM 5068 C C . GLY C 3 20 ? -55.115 13.880 -50.278 1.00 39.78 20 GLY D C 1
ATOM 5069 O O . GLY C 3 20 ? -54.455 12.877 -50.289 1.00 38.48 20 GLY D O 1
ATOM 5070 N N . ASP C 3 21 ? -56.448 13.835 -50.315 1.00 39.67 21 ASP D N 1
ATOM 5071 C CA . ASP C 3 21 ? -57.128 12.554 -50.526 1.00 41.08 21 ASP D CA 1
ATOM 5072 C C . ASP C 3 21 ? -56.960 12.124 -51.987 1.00 41.65 21 ASP D C 1
ATOM 5073 O O . ASP C 3 21 ? -57.200 10.977 -52.328 1.00 42.38 21 ASP D O 1
ATOM 5078 N N . PHE C 3 22 ? -56.610 13.073 -52.854 1.00 42.54 22 PHE D N 1
ATOM 5079 C CA . PHE C 3 22 ? -56.531 12.832 -54.296 1.00 42.14 22 PHE D CA 1
ATOM 5080 C C . PHE C 3 22 ? -55.096 12.904 -54.826 1.00 42.08 22 PHE D C 1
ATOM 5081 O O . PHE C 3 22 ? -54.714 12.171 -55.734 1.00 42.42 22 PHE D O 1
ATOM 5089 N N . LEU C 3 23 ? -54.300 13.783 -54.242 1.00 42.58 23 LEU D N 1
ATOM 5090 C CA . LEU C 3 23 ? -52.939 14.033 -54.719 1.00 42.81 23 LEU D CA 1
ATOM 5091 C C . LEU C 3 23 ? -51.879 13.711 -53.653 1.00 43.04 23 LEU D C 1
ATOM 5092 O O . LEU C 3 23 ? -52.071 13.997 -52.468 1.00 43.76 23 LEU D O 1
ATOM 5097 N N . SER C 3 24 ? -50.789 13.078 -54.089 1.00 41.68 24 SER D N 1
ATOM 5098 C CA . SER C 3 24 ? -49.651 12.767 -53.244 1.00 42.61 24 SER D CA 1
ATOM 5099 C C . SER C 3 24 ? -48.739 13.986 -53.129 1.00 42.03 24 SER D C 1
ATOM 5100 O O . SER C 3 24 ? -48.130 14.256 -52.096 1.00 41.07 24 SER D O 1
ATOM 5103 N N . GLU C 3 25 ? -48.646 14.685 -54.243 1.00 41.61 25 GLU D N 1
ATOM 5104 C CA . GLU C 3 25 ? -47.822 15.888 -54.367 1.00 42.86 25 GLU D CA 1
ATOM 5105 C C . GLU C 3 25 ? -48.496 16.827 -55.358 1.00 42.61 25 GLU D C 1
ATOM 5106 O O . GLU C 3 25 ? -49.359 16.407 -56.180 1.00 40.36 25 GLU D O 1
ATOM 5112 N N . ALA C 3 26 ? -48.142 18.107 -55.221 1.00 42.30 26 ALA D N 1
ATOM 5113 C CA . ALA C 3 26 ? -48.749 19.188 -56.013 1.00 43.06 26 ALA D CA 1
ATOM 5114 C C . ALA C 3 26 ? -47.803 20.406 -56.075 1.00 43.70 26 ALA D C 1
ATOM 5115 O O . ALA C 3 26 ? -46.776 20.435 -55.366 1.00 44.06 26 ALA D O 1
ATOM 5117 N N . ASN C 3 27 ? -48.131 21.366 -56.942 1.00 43.17 27 ASN D N 1
ATOM 5118 C CA . ASN C 3 27 ? -47.433 22.654 -56.977 1.00 44.07 27 ASN D CA 1
ATOM 5119 C C . ASN C 3 27 ? -48.396 23.675 -56.466 1.00 44.14 27 ASN D C 1
ATOM 5120 O O . ASN C 3 27 ? -49.548 23.684 -56.910 1.00 44.43 27 ASN D O 1
ATOM 5125 N N . PHE C 3 28 ? -47.967 24.491 -55.506 1.00 44.01 28 PHE D N 1
ATOM 5126 C CA . PHE C 3 28 ? -48.576 25.817 -55.322 1.00 44.54 28 PHE D CA 1
ATOM 5127 C C . PHE C 3 28 ? -48.074 26.660 -56.493 1.00 45.30 28 PHE D C 1
ATOM 5128 O O . PHE C 3 28 ? -46.840 26.788 -56.711 1.00 45.19 28 PHE D O 1
ATOM 5136 N N . ILE C 3 29 ? -49.018 27.192 -57.274 1.00 44.93 29 ILE D N 1
ATOM 5137 C CA . ILE C 3 29 ? -48.699 28.123 -58.318 1.00 44.41 29 ILE D CA 1
ATOM 5138 C C . ILE C 3 29 ? -48.994 29.527 -57.769 1.00 44.54 29 ILE D C 1
ATOM 5139 O O . ILE C 3 29 ? -50.145 29.877 -57.495 1.00 43.14 29 ILE D O 1
ATOM 5144 N N . VAL C 3 30 ? -47.945 30.305 -57.541 1.00 43.37 30 VAL D N 1
ATOM 5145 C CA . VAL C 3 30 ? -48.150 31.579 -56.858 1.00 45.08 30 VAL D CA 1
ATOM 5146 C C . VAL C 3 30 ? -47.919 32.788 -57.787 1.00 43.76 30 VAL D C 1
ATOM 5147 O O . VAL C 3 30 ? -46.869 32.899 -58.408 1.00 44.48 30 VAL D O 1
ATOM 5151 N N . THR C 3 31 ? -48.918 33.665 -57.875 1.00 43.47 31 THR D N 1
ATOM 5152 C CA . THR C 3 31 ? -48.873 34.878 -58.699 1.00 44.29 31 THR D CA 1
ATOM 5153 C C . THR C 3 31 ? -49.454 36.019 -57.847 1.00 44.21 31 THR D C 1
ATOM 5154 O O . THR C 3 31 ? -49.914 35.789 -56.726 1.00 43.53 31 THR D O 1
ATOM 5158 N N . LYS C 3 32 ? -49.468 37.245 -58.343 1.00 45.34 32 LYS D N 1
ATOM 5159 C CA . LYS C 3 32 ? -49.998 38.326 -57.498 1.00 47.34 32 LYS D CA 1
ATOM 5160 C C . LYS C 3 32 ? -51.535 38.122 -57.267 1.00 48.98 32 LYS D C 1
ATOM 5161 O O . LYS C 3 32 ? -52.073 38.447 -56.238 1.00 50.04 32 LYS D O 1
ATOM 5167 N N . GLU C 3 33 ? -52.179 37.418 -58.182 1.00 48.61 33 GLU D N 1
ATOM 5168 C CA . GLU C 3 33 ? -53.622 37.092 -58.065 1.00 48.82 33 GLU D CA 1
ATOM 5169 C C . GLU C 3 33 ? -53.900 36.241 -56.843 1.00 47.91 33 GLU D C 1
ATOM 5170 O O . GLU C 3 33 ? -54.971 36.329 -56.255 1.00 47.20 33 GLU D O 1
ATOM 5176 N N . GLY C 3 34 ? -52.930 35.415 -56.459 1.00 47.11 34 GLY D N 1
ATOM 5177 C CA . GLY C 3 34 ? -53.153 34.443 -55.375 1.00 45.66 34 GLY D CA 1
ATOM 5178 C C . GLY C 3 34 ? -52.454 33.133 -55.650 1.00 45.54 34 GLY D C 1
ATOM 5179 O O . GLY C 3 34 ? -51.473 33.080 -56.373 1.00 45.02 34 GLY D O 1
ATOM 5180 N N . ILE C 3 35 ? -52.974 32.065 -55.051 1.00 45.86 35 ILE D N 1
ATOM 5181 C CA . ILE C 3 35 ? -52.363 30.724 -55.126 1.00 46.59 35 ILE D CA 1
ATOM 5182 C C . ILE C 3 35 ? -53.310 29.661 -55.731 1.00 46.37 35 ILE D C 1
ATOM 5183 O O . ILE C 3 35 ? -54.448 29.499 -55.291 1.00 46.19 35 ILE D O 1
ATOM 5188 N N . ARG C 3 36 ? -52.831 28.972 -56.763 1.00 46.88 36 ARG D N 1
ATOM 5189 C CA . ARG C 3 36 ? -53.581 27.916 -57.433 1.00 47.35 36 ARG D CA 1
ATOM 5190 C C . ARG C 3 36 ? -52.908 26.539 -57.249 1.00 46.92 36 ARG D C 1
ATOM 5191 O O . ARG C 3 36 ? -51.660 26.431 -57.254 1.00 46.95 36 ARG D O 1
ATOM 5199 N N . VAL C 3 37 ? -53.741 25.509 -57.085 1.00 44.84 37 VAL D N 1
ATOM 5200 C CA . VAL C 3 37 ? -53.306 24.103 -56.979 1.00 44.49 37 VAL D CA 1
ATOM 5201 C C . VAL C 3 37 ? -54.220 23.291 -57.886 1.00 44.23 37 VAL D C 1
ATOM 5202 O O . VAL C 3 37 ? -55.449 23.318 -57.701 1.00 43.61 37 VAL D O 1
ATOM 5206 N N . SER C 3 38 ? -53.648 22.599 -58.870 1.00 43.64 38 SER D N 1
ATOM 5207 C CA . SER C 3 38 ? -54.419 21.679 -59.682 1.00 44.53 38 SER D CA 1
ATOM 5208 C C . SER C 3 38 ? -53.742 20.335 -59.913 1.00 44.54 38 SER D C 1
ATOM 5209 O O . SER C 3 38 ? -52.510 20.234 -59.821 1.00 44.69 38 SER D O 1
ATOM 5212 N N . GLY C 3 39 ? -54.559 19.306 -60.166 1.00 43.55 39 GLY D N 1
ATOM 5213 C CA . GLY C 3 39 ? -54.058 17.994 -60.474 1.00 43.00 39 GLY D CA 1
ATOM 5214 C C . GLY C 3 39 ? -55.146 16.964 -60.719 1.00 43.14 39 GLY D C 1
ATOM 5215 O O . GLY C 3 39 ? -56.323 17.220 -60.471 1.00 42.08 39 GLY D O 1
ATOM 5216 N N . ILE C 3 40 ? -54.715 15.795 -61.199 1.00 42.73 40 ILE D N 1
ATOM 5217 C CA . ILE C 3 40 ? -55.570 14.650 -61.469 1.00 42.48 40 ILE D CA 1
ATOM 5218 C C . ILE C 3 40 ? -55.089 13.558 -60.553 1.00 42.89 40 ILE D C 1
ATOM 5219 O O . ILE C 3 40 ? -53.871 13.417 -60.372 1.00 42.12 40 ILE D O 1
ATOM 5224 N N . ASP C 3 41 ? -56.010 12.796 -59.959 1.00 42.48 41 ASP D N 1
ATOM 5225 C CA . ASP C 3 41 ? -55.601 11.713 -59.070 1.00 43.85 41 ASP D CA 1
ATOM 5226 C C . ASP C 3 41 ? -54.990 10.549 -59.891 1.00 45.02 41 ASP D C 1
ATOM 5227 O O . ASP C 3 41 ? -55.076 10.539 -61.129 1.00 44.74 41 ASP D O 1
ATOM 5232 N N . PRO C 3 42 ? -54.381 9.563 -59.197 1.00 45.97 42 PRO D N 1
ATOM 5233 C CA . PRO C 3 42 ? -53.752 8.431 -59.902 1.00 45.64 42 PRO D CA 1
ATOM 5234 C C . PRO C 3 42 ? -54.725 7.641 -60.775 1.00 45.67 42 PRO D C 1
ATOM 5235 O O . PRO C 3 42 ? -54.349 7.232 -61.867 1.00 45.39 42 PRO D O 1
ATOM 5239 N N . SER C 3 43 ? -55.953 7.429 -60.302 1.00 45.01 43 SER D N 1
ATOM 5240 C CA . SER C 3 43 ? -56.953 6.705 -61.077 1.00 44.76 43 SER D CA 1
ATOM 5241 C C . SER C 3 43 ? -57.459 7.499 -62.281 1.00 44.49 43 SER D C 1
ATOM 5242 O O . SER C 3 43 ? -58.098 6.920 -63.159 1.00 44.54 43 SER D O 1
ATOM 5245 N N . ARG C 3 44 ? -57.168 8.810 -62.326 1.00 44.31 44 ARG D N 1
ATOM 5246 C CA . ARG C 3 44 ? -57.630 9.702 -63.410 1.00 43.90 44 ARG D CA 1
ATOM 5247 C C . ARG C 3 44 ? -59.154 9.867 -63.396 1.00 43.09 44 ARG D C 1
ATOM 5248 O O . ARG C 3 44 ? -59.765 10.158 -64.433 1.00 42.75 44 ARG D O 1
ATOM 5256 N N . VAL C 3 45 ? -59.781 9.626 -62.245 1.00 42.23 45 VAL D N 1
ATOM 5257 C CA . VAL C 3 45 ? -61.241 9.840 -62.112 1.00 41.41 45 VAL D CA 1
ATOM 5258 C C . VAL C 3 45 ? -61.506 11.327 -61.783 1.00 40.34 45 VAL D C 1
ATOM 5259 O O . VAL C 3 45 ? -62.460 11.942 -62.295 1.00 38.56 45 VAL D O 1
ATOM 5263 N N . VAL C 3 46 ? -60.630 11.875 -60.946 1.00 39.33 46 VAL D N 1
ATOM 5264 C CA . VAL C 3 46 ? -60.810 13.211 -60.395 1.00 39.77 46 VAL D CA 1
ATOM 5265 C C . VAL C 3 46 ? -59.757 14.223 -60.838 1.00 40.74 46 VAL D C 1
ATOM 5266 O O . VAL C 3 46 ? -58.544 14.048 -60.639 1.00 41.58 46 VAL D O 1
ATOM 5270 N N . PHE C 3 47 ? -60.252 15.318 -61.387 1.00 40.33 47 PHE D N 1
ATOM 5271 C CA . PHE C 3 47 ? -59.424 16.492 -61.570 1.00 41.78 47 PHE D CA 1
ATOM 5272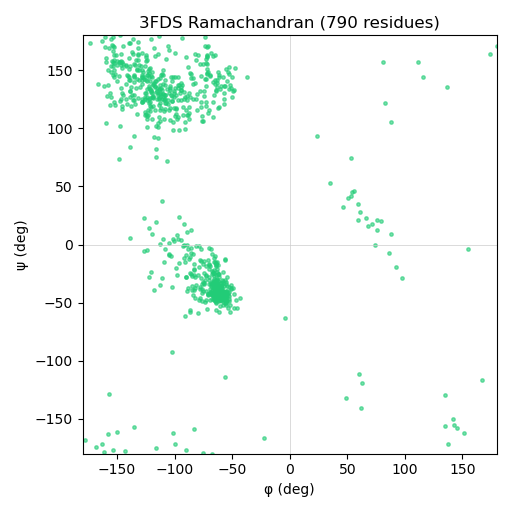 C C . PHE C 3 47 ? -59.875 17.565 -60.559 1.00 41.08 47 PHE D C 1
ATOM 5273 O O . PHE C 3 47 ? -61.066 17.882 -60.464 1.00 41.69 47 PHE D O 1
ATOM 5281 N N . LEU C 3 48 ? -58.938 18.109 -59.813 1.00 40.92 48 LEU D N 1
ATOM 5282 C CA . LEU C 3 48 ? -59.248 19.258 -58.959 1.00 41.19 48 LEU D CA 1
ATOM 5283 C C . LEU C 3 48 ? -58.476 20.545 -59.328 1.00 41.26 48 LEU D C 1
ATOM 5284 O O . LEU C 3 48 ? -57.432 20.501 -59.997 1.00 41.22 48 LEU D O 1
ATOM 5289 N N . ASP C 3 49 ? -58.985 21.680 -58.843 1.00 41.00 49 ASP D N 1
ATOM 5290 C CA . ASP C 3 49 ? -58.481 22.995 -59.217 1.00 41.69 49 ASP D CA 1
ATOM 5291 C C . ASP C 3 49 ? -58.901 24.002 -58.138 1.00 41.91 49 ASP D C 1
ATOM 5292 O O . ASP C 3 49 ? -60.082 24.353 -58.024 1.00 41.53 49 ASP D O 1
ATOM 5297 N N . ILE C 3 50 ? -57.948 24.394 -57.314 1.00 41.00 50 ILE D N 1
ATOM 5298 C CA . ILE C 3 50 ? -58.223 25.267 -56.221 1.00 40.53 50 ILE D CA 1
ATOM 5299 C C . ILE C 3 50 ? -57.603 26.624 -56.585 1.00 41.84 50 ILE D C 1
ATOM 5300 O O . ILE C 3 50 ? -56.493 26.678 -57.132 1.00 41.95 50 ILE D O 1
ATOM 5305 N N . PHE C 3 51 ? -58.347 27.696 -56.314 1.00 41.06 51 PHE D N 1
ATOM 5306 C CA . PHE C 3 51 ? -57.848 29.046 -56.397 1.00 40.68 51 PHE D CA 1
ATOM 5307 C C . PHE C 3 51 ? -58.098 29.770 -55.082 1.00 40.33 51 PHE D C 1
ATOM 5308 O O . PHE C 3 51 ? -59.237 29.992 -54.700 1.00 40.21 51 PHE D O 1
ATOM 5316 N N . LEU C 3 52 ? -57.034 30.112 -54.380 1.00 40.83 52 LEU D N 1
ATOM 5317 C CA . LEU C 3 52 ? -57.078 31.048 -53.227 1.00 42.24 52 LEU D CA 1
ATOM 5318 C C . LEU C 3 52 ? -56.582 32.470 -53.629 1.00 43.26 52 LEU D C 1
ATOM 5319 O O . LEU C 3 52 ? -55.368 32.686 -53.802 1.00 43.40 52 LEU D O 1
ATOM 5324 N N . PRO C 3 53 ? -57.512 33.447 -53.778 1.00 44.02 53 PRO D N 1
ATOM 5325 C CA . PRO C 3 53 ? -57.126 34.785 -54.294 1.00 44.31 53 PRO D CA 1
ATOM 5326 C C . PRO C 3 53 ? -56.317 35.533 -53.232 1.00 45.29 53 PRO D C 1
ATOM 5327 O O . PRO C 3 53 ? -56.341 35.122 -52.051 1.00 44.86 53 PRO D O 1
ATOM 5331 N N . SER C 3 54 ? -55.592 36.587 -53.624 1.00 43.72 54 SER D N 1
ATOM 5332 C CA . SER C 3 54 ? -54.657 37.219 -52.675 1.00 44.11 54 SER D CA 1
ATOM 5333 C C . SER C 3 54 ? -55.358 37.714 -51.407 1.00 43.98 54 SER D C 1
ATOM 5334 O O . SER C 3 54 ? -54.784 37.695 -50.329 1.00 42.71 54 SER D O 1
ATOM 5337 N N . SER C 3 55 ? -56.613 38.122 -51.568 1.00 44.59 55 SER D N 1
ATOM 5338 C CA . SER C 3 55 ? -57.481 38.593 -50.500 1.00 45.79 55 SER D CA 1
ATOM 5339 C C . SER C 3 55 ? -57.808 37.529 -49.453 1.00 46.67 55 SER D C 1
ATOM 5340 O O . SER C 3 55 ? -58.273 37.870 -48.356 1.00 47.59 55 SER D O 1
ATOM 5343 N N . TYR C 3 56 ? -57.579 36.253 -49.793 1.00 45.66 56 TYR D N 1
ATOM 5344 C CA . TYR C 3 56 ? -57.757 35.150 -48.872 1.00 47.10 56 TYR D CA 1
ATOM 5345 C C . TYR C 3 56 ? -56.681 35.215 -47.810 1.00 46.68 56 TYR D C 1
ATOM 5346 O O . TYR C 3 56 ? -56.754 34.532 -46.791 1.00 48.15 56 TYR D O 1
ATOM 5355 N N . PHE C 3 57 ? -55.635 35.988 -48.081 1.00 45.94 57 PHE D N 1
ATOM 5356 C CA . PHE C 3 57 ? -54.483 36.062 -47.209 1.00 45.67 57 PHE D CA 1
ATOM 5357 C C . PHE C 3 57 ? -54.313 37.465 -46.691 1.00 47.27 57 PHE D C 1
ATOM 5358 O O . PHE C 3 57 ? -54.924 38.399 -47.214 1.00 46.44 57 PHE D O 1
ATOM 5366 N N . GLU C 3 58 ? -53.433 37.637 -45.709 1.00 48.58 58 GLU D N 1
ATOM 5367 C CA . GLU C 3 58 ? -52.969 38.979 -45.337 1.00 50.79 58 GLU D CA 1
ATOM 5368 C C . GLU C 3 58 ? -51.495 39.201 -45.672 1.00 50.56 58 GLU D C 1
ATOM 5369 O O . GLU C 3 58 ? -50.690 38.291 -45.617 1.00 51.46 58 GLU D O 1
ATOM 5375 N N . GLY C 3 59 ? -51.147 40.415 -46.050 1.00 50.04 59 GLY D N 1
ATOM 5376 C CA . GLY C 3 59 ? -49.746 40.751 -46.349 1.00 50.28 59 GLY D CA 1
ATOM 5377 C C . GLY C 3 59 ? -49.127 39.822 -47.382 1.00 49.51 59 GLY D C 1
ATOM 5378 O O . GLY C 3 59 ? -47.998 39.342 -47.192 1.00 50.69 59 GLY D O 1
ATOM 5379 N N . PHE C 3 60 ? -49.889 39.561 -48.452 1.00 48.47 60 PHE D N 1
ATOM 5380 C CA . PHE C 3 60 ? -49.528 38.622 -49.512 1.00 46.82 60 PHE D CA 1
ATOM 5381 C C . PHE C 3 60 ? -48.416 39.302 -50.326 1.00 47.15 60 PHE D C 1
ATOM 5382 O O . PHE C 3 60 ? -48.609 40.384 -50.874 1.00 45.76 60 PHE D O 1
ATOM 5390 N N . GLU C 3 61 ? -47.233 38.704 -50.384 1.00 46.43 61 GLU D N 1
ATOM 5391 C CA . GLU C 3 61 ? -46.186 39.344 -51.181 1.00 45.77 61 GLU D CA 1
ATOM 5392 C C . GLU C 3 61 ? -45.488 38.386 -52.120 1.00 44.29 61 GLU D C 1
ATOM 5393 O O . GLU C 3 61 ? -45.276 37.234 -51.800 1.00 43.84 61 GLU D O 1
ATOM 5399 N N A VAL C 3 62 ? -45.100 38.908 -53.278 0.50 43.23 62 VAL D N 1
ATOM 5400 N N B VAL C 3 62 ? -45.209 38.858 -53.332 0.50 42.71 62 VAL D N 1
ATOM 5401 C CA A VAL C 3 62 ? -44.606 38.103 -54.384 0.50 42.64 62 VAL D CA 1
ATOM 5402 C CA B VAL C 3 62 ? -44.518 38.027 -54.309 0.50 41.66 62 VAL D CA 1
ATOM 5403 C C A VAL C 3 62 ? -43.353 38.823 -54.924 0.50 42.14 62 VAL D C 1
ATOM 5404 C C B VAL C 3 62 ? -43.284 38.784 -54.796 0.50 41.50 62 VAL D C 1
ATOM 5405 O O A VAL C 3 62 ? -43.256 40.058 -54.796 0.50 41.79 62 VAL D O 1
ATOM 5406 O O B VAL C 3 62 ? -43.151 39.993 -54.547 0.50 41.24 62 VAL D O 1
ATOM 5413 N N . SER C 3 63 ? -42.393 38.075 -55.484 1.00 41.67 63 SER D N 1
ATOM 5414 C CA . SER C 3 63 ? -41.153 38.682 -56.034 1.00 42.68 63 SER D CA 1
ATOM 5415 C C . SER C 3 63 ? -40.998 38.469 -57.549 1.00 42.59 63 SER D C 1
ATOM 5416 O O . SER C 3 63 ? -40.050 38.921 -58.148 1.00 42.25 63 SER D O 1
ATOM 5419 N N . GLN C 3 64 ? -41.989 37.828 -58.156 1.00 42.94 64 GLN D N 1
ATOM 5420 C CA . GLN C 3 64 ? -41.830 37.011 -59.338 1.00 43.50 64 GLN D CA 1
ATOM 5421 C C . GLN C 3 64 ? -43.228 37.101 -59.975 1.00 43.28 64 GLN D C 1
ATOM 5422 O O . GLN C 3 64 ? -44.218 37.185 -59.247 1.00 42.39 64 GLN D O 1
ATOM 5428 N N . GLU C 3 65 ? -43.379 37.104 -61.296 1.00 43.66 65 GLU D N 1
ATOM 5429 C CA . GLU C 3 65 ? -44.786 37.027 -61.752 1.00 44.36 65 GLU D CA 1
ATOM 5430 C C . GLU C 3 65 ? -45.431 35.613 -61.589 1.00 44.59 65 GLU D C 1
ATOM 5431 O O . GLU C 3 65 ? -46.646 35.513 -61.455 1.00 43.34 65 GLU D O 1
ATOM 5437 N N . LYS C 3 66 ? -44.608 34.561 -61.568 1.00 43.97 66 LYS D N 1
ATOM 5438 C CA . LYS C 3 66 ? -45.084 33.205 -61.309 1.00 45.86 66 LYS D CA 1
ATOM 5439 C C . LYS C 3 66 ? -44.040 32.369 -60.575 1.00 44.78 66 LYS D C 1
ATOM 5440 O O . LYS C 3 66 ? -42.905 32.209 -61.067 1.00 45.32 66 LYS D O 1
ATOM 5446 N N . GLU C 3 67 ? -44.428 31.836 -59.423 1.00 44.01 67 GLU D N 1
ATOM 5447 C CA . GLU C 3 67 ? -43.538 31.005 -58.593 1.00 44.22 67 GLU D CA 1
ATOM 5448 C C . GLU C 3 67 ? -44.187 29.626 -58.340 1.00 43.52 67 GLU D C 1
ATOM 5449 O O . GLU C 3 67 ? -45.303 29.549 -57.867 1.00 44.34 67 GLU D O 1
ATOM 5455 N N . ILE C 3 68 ? -43.481 28.560 -58.684 1.00 42.79 68 ILE D N 1
ATOM 5456 C CA . ILE C 3 68 ? -44.038 27.227 -58.674 1.00 42.46 68 ILE D CA 1
ATOM 5457 C C . ILE C 3 68 ? -43.381 26.508 -57.483 1.00 42.45 68 ILE D C 1
ATOM 5458 O O . ILE C 3 68 ? -42.162 26.371 -57.429 1.00 40.86 68 ILE D O 1
ATOM 5463 N N . ILE C 3 69 ? -44.201 26.133 -56.504 1.00 41.21 69 ILE D N 1
ATOM 5464 C CA . ILE C 3 69 ? -43.681 25.511 -55.277 1.00 41.19 69 ILE D CA 1
ATOM 5465 C C . ILE C 3 69 ? -44.138 24.061 -55.139 1.00 40.53 69 ILE D C 1
ATOM 5466 O O . ILE C 3 69 ? -45.292 23.800 -54.802 1.00 40.87 69 ILE D O 1
ATOM 5471 N N . GLY C 3 70 ? -43.249 23.113 -55.403 1.00 40.70 70 GLY D N 1
ATOM 5472 C CA . GLY C 3 70 ? -43.655 21.690 -55.337 1.00 41.12 70 GLY D CA 1
ATOM 5473 C C . GLY C 3 70 ? -43.586 21.168 -53.923 1.00 41.32 70 GLY D C 1
ATOM 5474 O O . GLY C 3 70 ? -42.623 21.446 -53.192 1.00 42.17 70 GLY D O 1
ATOM 5475 N N . PHE C 3 71 ? -44.587 20.379 -53.527 1.00 41.09 71 PHE D N 1
ATOM 5476 C CA . PHE C 3 71 ? -44.669 19.884 -52.153 1.00 39.77 71 PHE D CA 1
ATOM 5477 C C . PHE C 3 71 ? -45.409 18.558 -52.062 1.00 39.54 71 PHE D C 1
ATOM 5478 O O . PHE C 3 71 ? -46.176 18.161 -52.971 1.00 39.91 71 PHE D O 1
ATOM 5486 N N . LYS C 3 72 ? -45.134 17.864 -50.969 1.00 39.39 72 LYS D N 1
ATOM 5487 C CA . LYS C 3 72 ? -45.765 16.592 -50.689 1.00 40.85 72 LYS D CA 1
ATOM 5488 C C . LYS C 3 72 ? -46.932 16.874 -49.756 1.00 40.32 72 LYS D C 1
ATOM 5489 O O . LYS C 3 72 ? -46.749 17.450 -48.672 1.00 40.76 72 LYS D O 1
ATOM 5495 N N . LEU C 3 73 ? -48.130 16.450 -50.161 1.00 41.06 73 LEU D N 1
ATOM 5496 C CA . LEU C 3 73 ? -49.343 16.744 -49.355 1.00 41.71 73 LEU D CA 1
ATOM 5497 C C . LEU C 3 73 ? -49.272 16.290 -47.914 1.00 42.40 73 LEU D C 1
ATOM 5498 O O . LEU C 3 73 ? -49.612 17.051 -47.000 1.00 42.24 73 LEU D O 1
ATOM 5503 N N . GLU C 3 74 ? -48.851 15.042 -47.721 1.00 42.16 74 GLU D N 1
ATOM 5504 C CA . GLU C 3 74 ? -48.665 14.489 -46.409 1.00 42.88 74 GLU D CA 1
ATOM 5505 C C . GLU C 3 74 ? -47.720 15.244 -45.479 1.00 41.76 74 GLU D C 1
ATOM 5506 O O . GLU C 3 74 ? -47.999 15.322 -44.280 1.00 41.83 74 GLU D O 1
ATOM 5512 N N . ASP C 3 75 ? -46.584 15.741 -46.007 1.00 41.54 75 ASP D N 1
ATOM 5513 C CA . ASP C 3 75 ? -45.650 16.553 -45.218 1.00 40.75 75 ASP D CA 1
ATOM 5514 C C . ASP C 3 75 ? -46.263 17.882 -44.786 1.00 41.32 75 ASP D C 1
ATOM 5515 O O . ASP C 3 75 ? -46.163 18.262 -43.607 1.00 40.68 75 ASP D O 1
ATOM 5520 N N . VAL C 3 76 ? -46.887 18.591 -45.731 1.00 40.23 76 VAL D N 1
ATOM 5521 C CA . VAL C 3 76 ? -47.573 19.828 -45.410 1.00 40.41 76 VAL D CA 1
ATOM 5522 C C . VAL C 3 76 ? -48.723 19.563 -44.417 1.00 41.36 76 VAL D C 1
ATOM 5523 O O . VAL C 3 76 ? -48.857 20.243 -43.421 1.00 42.66 76 VAL D O 1
ATOM 5527 N N . ASN C 3 77 ? -49.525 18.533 -44.674 1.00 40.69 77 ASN D N 1
ATOM 5528 C CA . ASN C 3 77 ? -50.661 18.248 -43.821 1.00 41.06 77 ASN D CA 1
ATOM 5529 C C . ASN C 3 77 ? -50.243 17.825 -42.403 1.00 41.60 77 ASN D C 1
ATOM 5530 O O . ASN C 3 77 ? -50.911 18.210 -41.444 1.00 40.03 77 ASN D O 1
ATOM 5535 N N . ASP C 3 78 ? -49.108 17.115 -42.289 1.00 40.89 78 ASP D N 1
ATOM 5536 C CA . ASP C 3 78 ? -48.529 16.725 -40.983 1.00 42.69 78 ASP D CA 1
ATOM 5537 C C . ASP C 3 78 ? -48.135 17.924 -40.157 1.00 41.71 78 ASP D C 1
ATOM 5538 O O . ASP C 3 78 ? -48.339 17.968 -38.929 1.00 41.51 78 ASP D O 1
ATOM 5543 N N . ILE C 3 79 ? -47.519 18.883 -40.836 1.00 41.51 79 ILE D N 1
ATOM 5544 C CA . ILE C 3 79 ? -47.127 20.124 -40.221 1.00 40.37 79 ILE D CA 1
ATOM 5545 C C . ILE C 3 79 ? -48.344 20.966 -39.833 1.00 42.06 79 ILE D C 1
ATOM 5546 O O . ILE C 3 79 ? -48.368 21.529 -38.725 1.00 40.22 79 ILE D O 1
ATOM 5551 N N . LEU C 3 80 ? -49.344 21.059 -40.724 1.00 41.79 80 LEU D N 1
ATOM 5552 C CA . LEU C 3 80 ? -50.534 21.854 -40.410 1.00 42.16 80 LEU D CA 1
ATOM 5553 C C . LEU C 3 80 ? -51.292 21.330 -39.194 1.00 42.37 80 LEU D C 1
ATOM 5554 O O . LEU C 3 80 ? -51.909 22.111 -38.482 1.00 43.67 80 LEU D O 1
ATOM 5559 N N . LYS C 3 81 ? -51.206 20.041 -38.918 1.00 42.08 81 LYS D N 1
ATOM 5560 C CA . LYS C 3 81 ? -51.816 19.456 -37.707 1.00 42.49 81 LYS D CA 1
ATOM 5561 C C . LYS C 3 81 ? -51.145 19.967 -36.429 1.00 41.73 81 LYS D C 1
ATOM 5562 O O . LYS C 3 81 ? -51.697 19.757 -35.311 1.00 42.18 81 LYS D O 1
ATOM 5568 N N . ARG C 3 82 ? -49.998 20.637 -36.582 1.00 39.91 82 ARG D N 1
ATOM 5569 C CA . ARG C 3 82 ? -49.221 21.132 -35.434 1.00 40.06 82 ARG D CA 1
ATOM 5570 C C . ARG C 3 82 ? -49.659 22.538 -34.996 1.00 41.20 82 ARG D C 1
ATOM 5571 O O . ARG C 3 82 ? -49.156 23.075 -33.991 1.00 40.57 82 ARG D O 1
ATOM 5579 N N . VAL C 3 83 ? -50.607 23.123 -35.759 1.00 41.62 83 VAL D N 1
ATOM 5580 C CA . VAL C 3 83 ? -51.138 24.469 -35.425 1.00 41.91 83 VAL D CA 1
ATOM 5581 C C . VAL C 3 83 ? -51.779 24.478 -34.020 1.00 40.91 83 VAL D C 1
ATOM 5582 O O . VAL C 3 83 ? -52.483 23.536 -33.649 1.00 42.21 83 VAL D O 1
ATOM 5586 N N . LEU C 3 84 ? -51.504 25.530 -33.231 1.00 40.44 84 LEU D N 1
ATOM 5587 C CA . LEU C 3 84 ? -52.081 25.713 -31.912 1.00 39.66 84 LEU D CA 1
ATOM 5588 C C . LEU C 3 84 ? -53.279 26.709 -31.936 1.00 39.80 84 LEU D C 1
ATOM 5589 O O . LEU C 3 84 ? -53.438 27.485 -32.897 1.00 39.21 84 LEU D O 1
ATOM 5594 N N . LYS C 3 85 ? -54.070 26.710 -30.867 1.00 38.53 85 LYS D N 1
ATOM 5595 C CA . LYS C 3 85 ? -55.279 27.574 -30.786 1.00 39.22 85 LYS D CA 1
ATOM 5596 C C . LYS C 3 85 ? -55.053 29.032 -31.232 1.00 39.86 85 LYS D C 1
ATOM 5597 O O . LYS C 3 85 ? -55.762 29.517 -32.120 1.00 40.53 85 LYS D O 1
ATOM 5603 N N . ASP C 3 86 ? -54.080 29.715 -30.649 1.00 39.27 86 ASP D N 1
ATOM 5604 C CA . ASP C 3 86 ? -53.909 31.129 -30.990 1.00 40.82 86 ASP D CA 1
ATOM 5605 C C . ASP C 3 86 ? -52.853 31.444 -32.080 1.00 41.14 86 ASP D C 1
ATOM 5606 O O . ASP C 3 86 ? -52.374 32.588 -32.160 1.00 41.04 86 ASP D O 1
ATOM 5611 N N . ASP C 3 87 ? -52.540 30.466 -32.953 1.00 40.24 87 ASP D N 1
ATOM 5612 C CA . ASP C 3 87 ? -51.423 30.651 -33.872 1.00 41.02 87 ASP D CA 1
ATOM 5613 C C . ASP C 3 87 ? -51.851 31.421 -35.100 1.00 41.30 87 ASP D C 1
ATOM 5614 O O . ASP C 3 87 ? -52.956 31.210 -35.627 1.00 42.07 87 ASP D O 1
ATOM 5619 N N . THR C 3 88 ? -50.964 32.265 -35.597 1.00 40.93 88 THR D N 1
ATOM 5620 C CA . THR C 3 88 ? -51.118 32.749 -36.947 1.00 42.29 88 THR D CA 1
ATOM 5621 C C . THR C 3 88 ? -50.229 31.883 -37.813 1.00 41.71 88 THR D C 1
ATOM 5622 O O . THR C 3 88 ? -49.115 31.592 -37.429 1.00 41.87 88 THR D O 1
ATOM 5626 N N . LEU C 3 89 ? -50.728 31.476 -38.959 1.00 41.07 89 LEU D N 1
ATOM 5627 C CA . LEU C 3 89 ? -49.912 30.736 -39.916 1.00 42.38 89 LEU D CA 1
ATOM 5628 C C . LEU C 3 89 ? -49.399 31.645 -41.050 1.00 42.14 89 LEU D C 1
ATOM 5629 O O . LEU C 3 89 ? -50.174 32.358 -41.697 1.00 41.31 89 LEU D O 1
ATOM 5634 N N . ILE C 3 90 ? -48.104 31.574 -41.318 1.00 43.06 90 ILE D N 1
ATOM 5635 C CA . ILE C 3 90 ? -47.522 32.348 -42.410 1.00 43.87 90 ILE D CA 1
ATOM 5636 C C . ILE C 3 90 ? -46.767 31.378 -43.318 1.00 44.81 90 ILE D C 1
ATOM 5637 O O . ILE C 3 90 ? -45.904 30.596 -42.844 1.00 44.79 90 ILE D O 1
ATOM 5642 N N . LEU C 3 91 ? -47.120 31.394 -44.603 1.00 44.72 91 LEU D N 1
ATOM 5643 C CA . LEU C 3 91 ? -46.459 30.547 -45.624 1.00 45.70 91 LEU D CA 1
ATOM 5644 C C . LEU C 3 91 ? -45.387 31.439 -46.221 1.00 44.64 91 LEU D C 1
ATOM 5645 O O . LEU C 3 91 ? -45.610 32.625 -46.410 1.00 45.43 91 LEU D O 1
ATOM 5650 N N . SER C 3 92 ? -44.211 30.892 -46.478 1.00 43.43 92 SER D N 1
ATOM 5651 C CA . SER C 3 92 ? -43.194 31.637 -47.181 1.00 42.41 92 SER D CA 1
ATOM 5652 C C . SER C 3 92 ? -42.307 30.678 -47.968 1.00 42.05 92 SER D C 1
ATOM 5653 O O . SER C 3 92 ? -42.353 29.472 -47.748 1.00 40.39 92 SER D O 1
ATOM 5656 N N . SER C 3 93 ? -41.559 31.218 -48.935 1.00 41.06 93 SER D N 1
ATOM 5657 C CA . SER C 3 93 ? -40.720 30.384 -49.737 1.00 42.72 93 SER D CA 1
ATOM 5658 C C . SER C 3 93 ? -39.494 31.200 -50.199 1.00 43.16 93 SER D C 1
ATOM 5659 O O . SER C 3 93 ? -39.529 32.446 -50.216 1.00 42.87 93 SER D O 1
ATOM 5662 N N . ASN C 3 94 ? -38.419 30.501 -50.546 1.00 43.29 94 ASN D N 1
ATOM 5663 C CA . ASN C 3 94 ? -37.308 31.105 -51.285 1.00 44.55 94 ASN D CA 1
ATOM 5664 C C . ASN C 3 94 ? -36.928 30.129 -52.379 1.00 45.45 94 ASN D C 1
ATOM 5665 O O . ASN C 3 94 ? -37.736 29.300 -52.764 1.00 44.72 94 ASN D O 1
ATOM 5670 N N . GLU C 3 95 ? -35.701 30.197 -52.873 1.00 46.50 95 GLU D N 1
ATOM 5671 C CA . GLU C 3 95 ? -35.314 29.329 -53.987 1.00 49.05 95 GLU D CA 1
ATOM 5672 C C . GLU C 3 95 ? -35.225 27.865 -53.562 1.00 48.70 95 GLU D C 1
ATOM 5673 O O . GLU C 3 95 ? -35.217 26.963 -54.401 1.00 49.96 95 GLU D O 1
ATOM 5679 N N . SER C 3 96 ? -35.117 27.612 -52.274 1.00 47.07 96 SER D N 1
ATOM 5680 C CA . SER C 3 96 ? -34.794 26.267 -51.905 1.00 47.16 96 SER D CA 1
ATOM 5681 C C . SER C 3 96 ? -35.807 25.557 -51.018 1.00 45.18 96 SER D C 1
ATOM 5682 O O . SER C 3 96 ? -35.893 24.341 -51.077 1.00 44.50 96 SER D O 1
ATOM 5685 N N . LYS C 3 97 ? -36.617 26.318 -50.275 1.00 43.10 97 LYS D N 1
ATOM 5686 C CA . LYS C 3 97 ? -37.496 25.764 -49.204 1.00 43.61 97 LYS D CA 1
ATOM 5687 C C . LYS C 3 97 ? -38.855 26.452 -49.173 1.00 41.94 97 LYS D C 1
ATOM 5688 O O . LYS C 3 97 ? -38.981 27.634 -49.463 1.00 42.00 97 LYS D O 1
ATOM 5694 N N . LEU C 3 98 ? -39.867 25.680 -48.831 1.00 42.44 98 LEU D N 1
ATOM 5695 C CA . LEU C 3 98 ? -41.116 26.207 -48.371 1.00 42.88 98 LEU D CA 1
ATOM 5696 C C . LEU C 3 98 ? -41.043 26.220 -46.851 1.00 43.39 98 LEU D C 1
ATOM 5697 O O . LEU C 3 98 ? -40.643 25.219 -46.240 1.00 43.76 98 LEU D O 1
ATOM 5702 N N . THR C 3 99 ? -41.480 27.319 -46.236 1.00 43.67 99 THR D N 1
ATOM 5703 C CA . THR C 3 99 ? -41.542 27.429 -44.774 1.00 43.16 99 THR D CA 1
ATOM 5704 C C . THR C 3 99 ? -42.988 27.695 -44.298 1.00 43.82 99 THR D C 1
ATOM 5705 O O . THR C 3 99 ? -43.693 28.558 -44.854 1.00 42.65 99 THR D O 1
ATOM 5709 N N . LEU C 3 100 ? -43.408 26.924 -43.297 1.00 42.76 100 LEU D N 1
ATOM 5710 C CA . LEU C 3 100 ? -44.671 27.184 -42.568 1.00 42.91 100 LEU D CA 1
ATOM 5711 C C . LEU C 3 100 ? -44.320 27.590 -41.145 1.00 42.39 100 LEU D C 1
ATOM 5712 O O . LEU C 3 100 ? -43.708 26.829 -40.391 1.00 41.69 100 LEU D O 1
ATOM 5717 N N . THR C 3 101 ? -44.659 28.822 -40.811 1.00 42.17 101 THR D N 1
ATOM 5718 C CA . THR C 3 101 ? -44.391 29.425 -39.502 1.00 43.14 101 THR D CA 1
ATOM 5719 C C . THR C 3 101 ? -45.710 29.670 -38.739 1.00 43.30 101 THR D C 1
ATOM 5720 O O . THR C 3 101 ? -46.668 30.291 -39.277 1.00 43.25 101 THR D O 1
ATOM 5724 N N . PHE C 3 102 ? -45.725 29.192 -37.490 1.00 43.44 102 PHE D N 1
ATOM 5725 C CA . PHE C 3 102 ? -46.815 29.406 -36.534 1.00 43.16 102 PHE D CA 1
ATOM 5726 C C . PHE C 3 102 ? -46.343 30.438 -35.515 1.00 43.73 102 PHE D C 1
ATOM 5727 O O . PHE C 3 102 ? -45.388 30.210 -34.776 1.00 42.70 102 PHE D O 1
ATOM 5735 N N . ASP C 3 103 ? -47.018 31.584 -35.506 1.00 44.26 103 ASP D N 1
ATOM 5736 C CA . ASP C 3 103 ? -46.674 32.684 -34.630 1.00 45.08 103 ASP D CA 1
ATOM 5737 C C . ASP C 3 103 ? -47.826 32.805 -33.625 1.00 44.18 103 ASP D C 1
ATOM 5738 O O . ASP C 3 103 ? -48.982 33.062 -34.007 1.00 44.36 103 ASP D O 1
ATOM 5743 N N . GLY C 3 104 ? -47.520 32.595 -32.356 1.00 42.68 104 GLY D N 1
ATOM 5744 C CA . GLY C 3 104 ? -48.567 32.448 -31.348 1.00 42.92 104 GLY D CA 1
ATOM 5745 C C . GLY C 3 104 ? -47.970 32.781 -30.013 1.00 43.53 104 GLY D C 1
ATOM 5746 O O . GLY C 3 104 ? -47.317 33.793 -29.863 1.00 42.79 104 GLY D O 1
ATOM 5747 N N . GLU C 3 105 ? -48.152 31.902 -29.040 1.00 44.09 105 GLU D N 1
ATOM 5748 C CA . GLU C 3 105 ? -47.557 32.132 -27.719 1.00 45.05 105 GLU D CA 1
ATOM 5749 C C . GLU C 3 105 ? -46.021 32.080 -27.783 1.00 44.44 105 GLU D C 1
ATOM 5750 O O . GLU C 3 105 ? -45.338 32.686 -26.980 1.00 44.88 105 GLU D O 1
ATOM 5756 N N . PHE C 3 106 ? -45.486 31.388 -28.783 1.00 43.99 106 PHE D N 1
ATOM 5757 C CA . PHE C 3 106 ? -44.091 31.587 -29.223 1.00 43.01 106 PHE D CA 1
ATOM 5758 C C . PHE C 3 106 ? -43.988 31.188 -30.701 1.00 41.70 106 PHE D C 1
ATOM 5759 O O . PHE C 3 106 ? -44.967 30.764 -31.269 1.00 40.69 106 PHE D O 1
ATOM 5767 N N . THR C 3 107 ? -42.810 31.325 -31.304 1.00 40.07 107 THR D N 1
ATOM 5768 C CA . THR C 3 107 ? -42.667 31.151 -32.741 1.00 40.46 107 THR D CA 1
ATOM 5769 C C . THR C 3 107 ? -42.019 29.817 -33.082 1.00 39.26 107 THR D C 1
ATOM 5770 O O . THR C 3 107 ? -41.029 29.484 -32.476 1.00 38.41 107 THR D O 1
ATOM 5774 N N . ARG C 3 108 ? -42.565 29.120 -34.088 1.00 39.39 108 ARG D N 1
ATOM 5775 C CA . ARG C 3 108 ? -42.153 27.779 -34.501 1.00 40.06 108 ARG D CA 1
ATOM 5776 C C . ARG C 3 108 ? -42.245 27.743 -36.025 1.00 40.78 108 ARG D C 1
ATOM 5777 O O . ARG C 3 108 ? -43.315 28.014 -36.540 1.00 42.37 108 ARG D O 1
ATOM 5785 N N . SER C 3 109 ? -41.182 27.383 -36.743 1.00 39.99 109 SER D N 1
ATOM 5786 C CA . SER C 3 109 ? -41.265 27.150 -38.214 1.00 40.20 109 SER D CA 1
ATOM 5787 C C . SER C 3 109 ? -40.836 25.774 -38.583 1.00 38.90 109 SER D C 1
ATOM 5788 O O . SER C 3 109 ? -39.927 25.188 -37.970 1.00 37.30 109 SER D O 1
ATOM 5791 N N . PHE C 3 110 ? -41.483 25.292 -39.634 1.00 39.68 110 PHE D N 1
ATOM 5792 C CA . PHE C 3 110 ? -41.155 24.009 -40.233 1.00 39.51 110 PHE D CA 1
ATOM 5793 C C . PHE C 3 110 ? -40.772 24.298 -41.668 1.00 40.26 110 PHE D C 1
ATOM 5794 O O . PHE C 3 110 ? -41.479 25.024 -42.366 1.00 39.47 110 PHE D O 1
ATOM 5802 N N . GLU C 3 111 ? -39.637 23.755 -42.106 1.00 40.30 111 GLU D N 1
ATOM 5803 C CA . GLU C 3 111 ? -39.173 23.955 -43.494 1.00 39.90 111 GLU D CA 1
ATOM 5804 C C . GLU C 3 111 ? -39.228 22.646 -44.226 1.00 39.26 111 GLU D C 1
ATOM 5805 O O . GLU C 3 111 ? -38.915 21.594 -43.648 1.00 38.37 111 GLU D O 1
ATOM 5811 N N . LEU C 3 112 ? -39.594 22.719 -45.493 1.00 38.49 112 LEU D N 1
ATOM 5812 C CA . LEU C 3 112 ? -39.542 21.592 -46.442 1.00 38.64 112 LEU D CA 1
ATOM 5813 C C . LEU C 3 112 ? -38.803 22.050 -47.681 1.00 39.26 112 LEU D C 1
ATOM 5814 O O . LEU C 3 112 ? -39.246 23.012 -48.300 1.00 38.90 112 LEU D O 1
ATOM 5819 N N . PRO C 3 113 ? -37.699 21.347 -48.066 1.00 39.88 113 PRO D N 1
ATOM 5820 C CA . PRO C 3 113 ? -37.058 21.578 -49.376 1.00 40.28 113 PRO D CA 1
ATOM 5821 C C . PRO C 3 113 ? -38.080 21.425 -50.484 1.00 40.55 113 PRO D C 1
ATOM 5822 O O . PRO C 3 113 ? -38.967 20.561 -50.404 1.00 40.51 113 PRO D O 1
ATOM 5826 N N . LEU C 3 114 ? -38.000 22.269 -51.490 1.00 39.00 114 LEU D N 1
ATOM 5827 C CA . LEU C 3 114 ? -38.916 22.170 -52.631 1.00 40.16 114 LEU D CA 1
ATOM 5828 C C . LEU C 3 114 ? -38.690 20.804 -53.306 1.00 41.03 114 LEU D C 1
ATOM 5829 O O . LEU C 3 114 ? -37.583 20.280 -53.274 1.00 39.93 114 LEU D O 1
ATOM 5834 N N . ILE C 3 115 ? -39.732 20.222 -53.898 1.00 42.31 115 ILE D N 1
ATOM 5835 C CA A ILE C 3 115 ? -39.543 19.037 -54.725 0.60 43.04 115 ILE D CA 1
ATOM 5836 C CA B ILE C 3 115 ? -39.573 19.019 -54.710 0.40 43.09 115 ILE D CA 1
ATOM 5837 C C . ILE C 3 115 ? -40.075 19.318 -56.121 1.00 43.99 115 ILE D C 1
ATOM 5838 O O . ILE C 3 115 ? -40.908 20.169 -56.299 1.00 44.52 115 ILE D O 1
ATOM 5847 N N . GLN C 3 116 ? -39.542 18.619 -57.113 1.00 44.99 116 GLN D N 1
ATOM 5848 C CA . GLN C 3 116 ? -39.958 18.792 -58.491 1.00 46.82 116 GLN D CA 1
ATOM 5849 C C . GLN C 3 116 ? -41.250 18.008 -58.723 1.00 46.81 116 GLN D C 1
ATOM 5850 O O . GLN C 3 116 ? -41.264 16.794 -58.629 1.00 45.86 116 GLN D O 1
ATOM 5856 N N . VAL C 3 117 ? -42.330 18.715 -59.018 1.00 48.51 117 VAL D N 1
ATOM 5857 C CA . VAL C 3 117 ? -43.610 18.070 -59.276 1.00 51.03 117 VAL D CA 1
ATOM 5858 C C . VAL C 3 117 ? -44.040 18.397 -60.708 1.00 54.09 117 VAL D C 1
ATOM 5859 O O . VAL C 3 117 ? -44.252 19.571 -61.049 1.00 53.71 117 VAL D O 1
ATOM 5863 N N . GLU C 3 118 ? -44.202 17.375 -61.542 1.00 57.75 118 GLU D N 1
ATOM 5864 C CA . GLU C 3 118 ? -44.639 17.651 -62.912 1.00 62.02 118 GLU D CA 1
ATOM 5865 C C . GLU C 3 118 ? -45.969 18.418 -62.909 1.00 64.07 118 GLU D C 1
ATOM 5866 O O . GLU C 3 118 ? -46.907 18.044 -62.215 1.00 64.15 118 GLU D O 1
ATOM 5872 N N . SER C 3 119 ? -46.008 19.515 -63.665 1.00 67.54 119 SER D N 1
ATOM 5873 C CA . SER C 3 119 ? -47.182 20.391 -63.749 1.00 70.61 119 SER D CA 1
ATOM 5874 C C . SER C 3 119 ? -48.311 19.708 -64.538 1.00 72.51 119 SER D C 1
ATOM 5875 O O . SER C 3 119 ? -48.059 18.757 -65.293 1.00 72.96 119 SER D O 1
ATOM 5878 N N . THR C 3 120 ? -49.543 20.190 -64.374 1.00 74.66 120 THR D N 1
ATOM 5879 C CA . THR C 3 120 ? -50.707 19.445 -64.872 1.00 76.78 120 THR D CA 1
ATOM 5880 C C . THR C 3 120 ? -51.897 20.257 -65.405 1.00 77.92 120 THR D C 1
ATOM 5881 O O . THR C 3 120 ? -52.411 21.149 -64.710 1.00 78.45 120 THR D O 1
ATOM 5885 N N . GLN C 3 121 ? -52.355 19.890 -66.607 1.00 78.97 121 GLN D N 1
ATOM 5886 C CA . GLN C 3 121 ? -53.698 20.278 -67.116 1.00 79.95 121 GLN D CA 1
ATOM 5887 C C . GLN C 3 121 ? -54.525 19.097 -67.718 1.00 80.23 121 GLN D C 1
ATOM 5888 O O . GLN C 3 121 ? -53.975 18.018 -67.968 1.00 80.10 121 GLN D O 1
ATOM 5894 N N . PRO C 3 122 ? -55.856 19.281 -67.889 1.00 80.74 122 PRO D N 1
ATOM 5895 C CA . PRO C 3 122 ? -56.710 18.309 -68.593 1.00 81.15 122 PRO D CA 1
ATOM 5896 C C . PRO C 3 122 ? -56.278 17.968 -70.012 1.00 81.22 122 PRO D C 1
ATOM 5897 O O . PRO C 3 122 ? -55.918 18.879 -70.769 1.00 81.86 122 PRO D O 1
ATOM 5901 N N . LEU C 3 127 ? -66.354 23.478 -71.356 1.00 62.38 127 LEU D N 1
ATOM 5902 C CA . LEU C 3 127 ? -67.332 22.392 -71.282 1.00 62.43 127 LEU D CA 1
ATOM 5903 C C . LEU C 3 127 ? -68.548 22.773 -70.418 1.00 62.08 127 LEU D C 1
ATOM 5904 O O . LEU C 3 127 ? -68.390 23.335 -69.326 1.00 62.16 127 LEU D O 1
ATOM 5909 N N . GLU C 3 128 ? -69.753 22.458 -70.897 1.00 61.49 128 GLU D N 1
ATOM 5910 C CA . GLU C 3 128 ? -70.973 22.786 -70.139 1.00 61.04 128 GLU D CA 1
ATOM 5911 C C . GLU C 3 128 ? -71.883 21.600 -69.827 1.00 59.88 128 GLU D C 1
ATOM 5912 O O . GLU C 3 128 ? -71.845 20.562 -70.491 1.00 59.95 128 GLU D O 1
ATOM 5918 N N . PHE C 3 129 ? -72.710 21.799 -68.807 1.00 58.64 129 PHE D N 1
ATOM 5919 C CA . PHE C 3 129 ? -73.433 20.735 -68.131 1.00 57.06 129 PHE D CA 1
ATOM 5920 C C . PHE C 3 129 ? -74.935 20.922 -68.297 1.00 56.48 129 PHE D C 1
ATOM 5921 O O . PHE C 3 129 ? -75.448 22.044 -68.168 1.00 56.54 129 PHE D O 1
ATOM 5929 N N . PRO C 3 130 ? -75.645 19.825 -68.603 1.00 55.44 130 PRO D N 1
ATOM 5930 C CA . PRO C 3 130 ? -77.085 19.891 -68.859 1.00 54.67 130 PRO D CA 1
ATOM 5931 C C . PRO C 3 130 ? -77.852 20.335 -67.622 1.00 53.56 130 PRO D C 1
ATOM 5932 O O . PRO C 3 130 ? -78.894 20.978 -67.750 1.00 52.88 130 PRO D O 1
ATOM 5936 N N . PHE C 3 131 ? -77.322 20.003 -66.442 1.00 52.32 131 PHE D N 1
ATOM 5937 C CA . PHE C 3 131 ? -77.972 20.372 -65.187 1.00 51.19 131 PHE D CA 1
ATOM 5938 C C . PHE C 3 131 ? -77.043 21.147 -64.275 1.00 51.12 131 PHE D C 1
ATOM 5939 O O . PHE C 3 131 ? -75.851 20.830 -64.166 1.00 51.44 131 PHE D O 1
ATOM 5947 N N . LYS C 3 132 ? -77.603 22.142 -63.593 1.00 50.52 132 LYS D N 1
ATOM 5948 C CA . LYS C 3 132 ? -76.841 22.957 -62.648 1.00 50.23 132 LYS D CA 1
ATOM 5949 C C . LYS C 3 132 ? -77.689 23.225 -61.404 1.00 49.87 132 LYS D C 1
ATOM 5950 O O . LYS C 3 132 ? -78.861 23.591 -61.503 1.00 49.12 132 LYS D O 1
ATOM 5956 N N . ALA C 3 133 ? -77.091 23.018 -60.233 1.00 49.54 133 ALA D N 1
ATOM 5957 C CA . ALA C 3 133 ? -77.737 23.366 -58.970 1.00 49.34 133 ALA D CA 1
ATOM 5958 C C . ALA C 3 133 ? -76.807 24.209 -58.085 1.00 49.53 133 ALA D C 1
ATOM 5959 O O . ALA C 3 133 ? -75.572 24.136 -58.196 1.00 49.25 133 ALA D O 1
ATOM 5961 N N . GLN C 3 134 ? -77.420 25.009 -57.216 1.00 49.63 134 GLN D N 1
ATOM 5962 C CA . GLN C 3 134 ? -76.709 25.744 -56.164 1.00 49.84 134 GLN D CA 1
ATOM 5963 C C . GLN C 3 134 ? -77.337 25.372 -54.798 1.00 49.31 134 GLN D C 1
ATOM 5964 O O . GLN C 3 134 ? -78.559 25.169 -54.698 1.00 48.61 134 GLN D O 1
ATOM 5970 N N . LEU C 3 135 ? -76.494 25.226 -53.771 1.00 48.28 135 LEU D N 1
ATOM 5971 C CA . LEU C 3 135 ? -76.923 24.784 -52.440 1.00 47.02 135 LEU D CA 1
ATOM 5972 C C . LEU C 3 135 ? -75.895 25.192 -51.384 1.00 46.89 135 LEU D C 1
ATOM 5973 O O . LEU C 3 135 ? -74.720 25.518 -51.729 1.00 47.16 135 LEU D O 1
ATOM 5978 N N . LEU C 3 136 ? -76.299 25.230 -50.117 1.00 45.75 136 LEU D N 1
ATOM 5979 C CA . LEU C 3 136 ? -75.324 25.340 -49.015 1.00 45.18 136 LEU D CA 1
ATOM 5980 C C . LEU C 3 136 ? -74.415 24.115 -48.971 1.00 45.80 136 LEU D C 1
ATOM 5981 O O . LEU C 3 136 ? -74.852 22.972 -49.185 1.00 45.37 136 LEU D O 1
ATOM 5986 N N . THR C 3 137 ? -73.148 24.356 -48.676 1.00 45.81 137 THR D N 1
ATOM 5987 C CA . THR C 3 137 ? -72.193 23.279 -48.562 1.00 46.47 137 THR D CA 1
ATOM 5988 C C . THR C 3 137 ? -72.474 22.402 -47.349 1.00 46.79 137 THR D C 1
ATOM 5989 O O . THR C 3 137 ? -72.251 21.208 -47.405 1.00 47.12 137 THR D O 1
ATOM 5993 N N . ILE C 3 138 ? -72.971 22.983 -46.256 1.00 47.64 138 ILE D N 1
ATOM 5994 C CA . ILE C 3 138 ? -73.356 22.166 -45.103 1.00 48.01 138 ILE D CA 1
ATOM 5995 C C . ILE C 3 138 ? -74.466 21.171 -45.429 1.00 47.31 138 ILE D C 1
ATOM 5996 O O . ILE C 3 138 ? -74.476 20.057 -44.911 1.00 46.80 138 ILE D O 1
ATOM 6001 N N . THR C 3 139 ? -75.392 21.572 -46.288 1.00 47.12 139 THR D N 1
ATOM 6002 C CA . THR C 3 139 ? -76.510 20.698 -46.708 1.00 46.52 139 THR D CA 1
ATOM 6003 C C . THR C 3 139 ? -75.981 19.496 -47.483 1.00 45.94 139 THR D C 1
ATOM 6004 O O . THR C 3 139 ? -76.354 18.358 -47.233 1.00 45.83 139 THR D O 1
ATOM 6008 N N . PHE C 3 140 ? -75.079 19.745 -48.420 1.00 46.17 140 PHE D N 1
ATOM 6009 C CA . PHE C 3 140 ? -74.439 18.672 -49.212 1.00 45.47 140 PHE D CA 1
ATOM 6010 C C . PHE C 3 140 ? -73.675 17.712 -48.284 1.00 44.79 140 PHE D C 1
ATOM 6011 O O . PHE C 3 140 ? -73.832 16.499 -48.371 1.00 45.94 140 PHE D O 1
ATOM 6019 N N . ALA C 3 141 ? -72.904 18.277 -47.356 1.00 44.64 141 ALA D N 1
ATOM 6020 C CA . ALA C 3 141 ? -72.023 17.507 -46.498 1.00 44.31 141 ALA D CA 1
ATOM 6021 C C . ALA C 3 141 ? -72.816 16.608 -45.565 1.00 44.36 141 ALA D C 1
ATOM 6022 O O . ALA C 3 141 ? -72.476 15.446 -45.399 1.00 45.37 141 ALA D O 1
ATOM 6024 N N . ASP C 3 142 ? -73.879 17.138 -44.965 1.00 44.58 142 ASP D N 1
ATOM 6025 C CA . ASP C 3 142 ? -74.786 16.349 -44.113 1.00 44.29 142 ASP D CA 1
ATOM 6026 C C . ASP C 3 142 ? -75.391 15.146 -44.883 1.00 43.94 142 ASP D C 1
ATOM 6027 O O . ASP C 3 142 ? -75.429 14.017 -44.378 1.00 44.07 142 ASP D O 1
ATOM 6032 N N . ILE C 3 143 ? -75.878 15.406 -46.093 1.00 43.36 143 ILE D N 1
ATOM 6033 C CA . ILE C 3 143 ? -76.522 14.367 -46.917 1.00 43.36 143 ILE D CA 1
ATOM 6034 C C . ILE C 3 143 ? -75.510 13.279 -47.311 1.00 44.40 143 ILE D C 1
ATOM 6035 O O . ILE C 3 143 ? -75.763 12.097 -47.127 1.00 44.64 143 ILE D O 1
ATOM 6040 N N . ILE C 3 144 ? -74.341 13.684 -47.809 1.00 46.02 144 ILE D N 1
ATOM 6041 C CA . ILE C 3 144 ? -73.309 12.729 -48.254 1.00 46.90 144 ILE D CA 1
ATOM 6042 C C . ILE C 3 144 ? -72.746 11.956 -47.082 1.00 49.35 144 ILE D C 1
ATOM 6043 O O . ILE C 3 144 ? -72.628 10.749 -47.169 1.00 49.91 144 ILE D O 1
ATOM 6048 N N . ASP C 3 145 ? -72.394 12.627 -45.983 1.00 51.94 145 ASP D N 1
ATOM 6049 C CA . ASP C 3 145 ? -71.844 11.913 -44.820 1.00 53.92 145 ASP D CA 1
ATOM 6050 C C . ASP C 3 145 ? -72.738 10.738 -44.409 1.00 54.31 145 ASP D C 1
ATOM 6051 O O . ASP C 3 145 ? -72.251 9.653 -44.035 1.00 55.38 145 ASP D O 1
ATOM 6056 N N . GLU C 3 146 ? -74.048 10.950 -44.521 1.00 54.18 146 GLU D N 1
ATOM 6057 C CA . GLU C 3 146 ? -75.037 9.915 -44.280 1.00 53.76 146 GLU D CA 1
ATOM 6058 C C . GLU C 3 146 ? -75.055 8.801 -45.339 1.00 52.62 146 GLU D C 1
ATOM 6059 O O . GLU C 3 146 ? -75.236 7.608 -44.998 1.00 52.48 146 GLU D O 1
ATOM 6065 N N . LEU C 3 147 ? -74.926 9.158 -46.616 1.00 49.87 147 LEU D N 1
ATOM 6066 C CA . LEU C 3 147 ? -75.054 8.123 -47.669 1.00 48.51 147 LEU D CA 1
ATOM 6067 C C . LEU C 3 147 ? -73.759 7.345 -47.897 1.00 47.38 147 LEU D C 1
ATOM 6068 O O . LEU C 3 147 ? -73.771 6.213 -48.396 1.00 45.78 147 LEU D O 1
ATOM 6073 N N . SER C 3 148 ? -72.644 7.941 -47.498 1.00 46.11 148 SER D N 1
ATOM 6074 C CA . SER C 3 148 ? -71.330 7.469 -47.945 1.00 47.26 148 SER D CA 1
ATOM 6075 C C . SER C 3 148 ? -70.972 6.070 -47.435 1.00 47.38 148 SER D C 1
ATOM 6076 O O . SER C 3 148 ? -70.248 5.346 -48.080 1.00 48.13 148 SER D O 1
ATOM 6079 N N . ASP C 3 149 ? -71.480 5.689 -46.277 1.00 47.93 149 ASP D N 1
ATOM 6080 C CA . ASP C 3 149 ? -71.243 4.328 -45.752 1.00 48.91 149 ASP D CA 1
ATOM 6081 C C . ASP C 3 149 ? -72.264 3.281 -46.175 1.00 48.40 149 ASP D C 1
ATOM 6082 O O . ASP C 3 149 ? -72.246 2.179 -45.650 1.00 48.39 149 ASP D O 1
ATOM 6087 N N . LEU C 3 150 ? -73.141 3.591 -47.125 1.00 48.14 150 LEU D N 1
ATOM 6088 C CA . LEU C 3 150 ? -74.155 2.605 -47.521 1.00 47.77 150 LEU D CA 1
ATOM 6089 C C . LEU C 3 150 ? -73.755 1.866 -48.797 1.00 48.22 150 LEU D C 1
ATOM 6090 O O . LEU C 3 150 ? -74.260 0.777 -49.068 1.00 47.53 150 LEU D O 1
ATOM 6095 N N . GLY C 3 151 ? -72.837 2.446 -49.579 1.00 47.39 151 GLY D N 1
ATOM 6096 C CA . GLY C 3 151 ? -72.450 1.786 -50.823 1.00 45.93 151 GLY D CA 1
ATOM 6097 C C . GLY C 3 151 ? -71.300 2.499 -51.487 1.00 45.18 151 GLY D C 1
ATOM 6098 O O . GLY C 3 151 ? -70.913 3.582 -51.064 1.00 45.83 151 GLY D O 1
ATOM 6099 N N . GLU C 3 152 ? -70.778 1.911 -52.548 1.00 44.04 152 GLU D N 1
ATOM 6100 C CA . GLU C 3 152 ? -69.628 2.457 -53.216 1.00 44.12 152 GLU D CA 1
ATOM 6101 C C . GLU C 3 152 ? -70.013 3.378 -54.367 1.00 42.73 152 GLU D C 1
ATOM 6102 O O . GLU C 3 152 ? -69.136 3.914 -55.011 1.00 41.29 152 GLU D O 1
ATOM 6108 N N . VAL C 3 153 ? -71.311 3.542 -54.632 1.00 41.24 153 VAL D N 1
ATOM 6109 C CA . VAL C 3 153 ? -71.749 4.273 -55.807 1.00 40.95 153 VAL D CA 1
ATOM 6110 C C . VAL C 3 153 ? -72.886 5.211 -55.431 1.00 42.64 153 VAL D C 1
ATOM 6111 O O . VAL C 3 153 ? -73.921 4.772 -54.873 1.00 42.62 153 VAL D O 1
ATOM 6115 N N . LEU C 3 154 ? -72.656 6.493 -55.742 1.00 42.40 154 LEU D N 1
ATOM 6116 C CA . LEU C 3 154 ? -73.659 7.536 -55.668 1.00 44.05 154 LEU D CA 1
ATOM 6117 C C . LEU C 3 154 ? -74.342 7.687 -57.019 1.00 44.46 154 LEU D C 1
ATOM 6118 O O . LEU C 3 154 ? -73.682 7.954 -58.026 1.00 44.50 154 LEU D O 1
ATOM 6123 N N . ASN C 3 155 ? -75.653 7.447 -57.034 1.00 44.67 155 ASN D N 1
ATOM 6124 C CA . ASN C 3 155 ? -76.492 7.694 -58.214 1.00 46.06 155 ASN D CA 1
ATOM 6125 C C . ASN C 3 155 ? -77.138 9.040 -58.104 1.00 45.28 155 ASN D C 1
ATOM 6126 O O . ASN C 3 155 ? -77.748 9.353 -57.078 1.00 45.63 155 ASN D O 1
ATOM 6131 N N . ILE C 3 156 ? -77.028 9.837 -59.159 1.00 44.87 156 ILE D N 1
ATOM 6132 C CA . ILE C 3 156 ? -77.588 11.187 -59.127 1.00 44.64 156 ILE D CA 1
ATOM 6133 C C . ILE C 3 156 ? -78.506 11.343 -60.312 1.00 44.84 156 ILE D C 1
ATOM 6134 O O . ILE C 3 156 ? -78.110 11.095 -61.466 1.00 44.74 156 ILE D O 1
ATOM 6139 N N . HIS C 3 157 ? -79.735 11.761 -60.041 1.00 45.07 157 HIS D N 1
ATOM 6140 C CA . HIS C 3 157 ? -80.616 12.141 -61.132 1.00 45.57 157 HIS D CA 1
ATOM 6141 C C . HIS C 3 157 ? -81.433 13.378 -60.823 1.00 45.07 157 HIS D C 1
ATOM 6142 O O . HIS C 3 157 ? -81.552 13.779 -59.659 1.00 44.03 157 HIS D O 1
ATOM 6149 N N . SER C 3 158 ? -81.934 13.996 -61.901 1.00 44.92 158 SER D N 1
ATOM 6150 C CA . SER C 3 158 ? -82.780 15.170 -61.838 1.00 44.27 158 SER D CA 1
ATOM 6151 C C . SER C 3 158 ? -84.078 14.865 -62.585 1.00 45.04 158 SER D C 1
ATOM 6152 O O . SER C 3 158 ? -84.080 14.120 -63.572 1.00 45.12 158 SER D O 1
ATOM 6155 N N . LYS C 3 159 ? -85.178 15.432 -62.098 1.00 45.41 159 LYS D N 1
ATOM 6156 C CA . LYS C 3 159 ? -86.470 15.287 -62.746 1.00 46.51 159 LYS D CA 1
ATOM 6157 C C . LYS C 3 159 ? -87.246 16.530 -62.378 1.00 47.07 159 LYS D C 1
ATOM 6158 O O . LYS C 3 159 ? -87.414 16.829 -61.186 1.00 47.20 159 LYS D O 1
ATOM 6164 N N . GLU C 3 160 ? -87.686 17.264 -63.407 1.00 47.89 160 GLU D N 1
ATOM 6165 C CA . GLU C 3 160 ? -88.494 18.488 -63.256 1.00 48.39 160 GLU D CA 1
ATOM 6166 C C . GLU C 3 160 ? -87.898 19.515 -62.257 1.00 48.67 160 GLU D C 1
ATOM 6167 O O . GLU C 3 160 ? -88.662 20.097 -61.415 1.00 48.97 160 GLU D O 1
ATOM 6173 N N . ASN C 3 161 ? -86.506 19.596 -62.384 1.00 48.40 161 ASN D N 1
ATOM 6174 C CA . ASN C 3 161 ? -85.666 20.520 -61.607 1.00 48.53 161 ASN D CA 1
ATOM 6175 C C . ASN C 3 161 ? -85.506 20.170 -60.119 1.00 47.99 161 ASN D C 1
ATOM 6176 O O . ASN C 3 161 ? -85.116 21.029 -59.284 1.00 48.12 161 ASN D O 1
ATOM 6181 N N . LYS C 3 162 ? -85.832 18.905 -59.817 1.00 47.27 162 LYS D N 1
ATOM 6182 C CA . LYS C 3 162 ? -85.562 18.281 -58.532 1.00 47.10 162 LYS D CA 1
ATOM 6183 C C . LYS C 3 162 ? -84.317 17.388 -58.706 1.00 46.74 162 LYS D C 1
ATOM 6184 O O . LYS C 3 162 ? -84.134 16.768 -59.756 1.00 46.63 162 LYS D O 1
ATOM 6190 N N . LEU C 3 163 ? -83.485 17.322 -57.673 1.00 45.72 163 LEU D N 1
ATOM 6191 C CA . LEU C 3 163 ? -82.290 16.482 -57.694 1.00 45.65 163 LEU D CA 1
ATOM 6192 C C . LEU C 3 163 ? -82.444 15.312 -56.743 1.00 45.47 163 LEU D C 1
ATOM 6193 O O . LEU C 3 163 ? -82.918 15.478 -55.623 1.00 45.61 163 LEU D O 1
ATOM 6198 N N . TYR C 3 164 ? -82.016 14.136 -57.190 1.00 45.19 164 TYR D N 1
ATOM 6199 C CA . TYR C 3 164 ? -82.081 12.936 -56.362 1.00 45.37 164 TYR D CA 1
ATOM 6200 C C . TYR C 3 164 ? -80.700 12.274 -56.213 1.00 45.42 164 TYR D C 1
ATOM 6201 O O . TYR C 3 164 ? -79.987 12.060 -57.218 1.00 45.12 164 TYR D O 1
ATOM 6210 N N . PHE C 3 165 ? -80.315 12.042 -54.951 1.00 45.03 165 PHE D N 1
ATOM 6211 C CA . PHE C 3 165 ? -79.173 11.179 -54.593 1.00 45.16 165 PHE D CA 1
ATOM 6212 C C . PHE C 3 165 ? -79.718 9.826 -54.128 1.00 45.00 165 PHE D C 1
ATOM 6213 O O . PHE C 3 165 ? -80.542 9.798 -53.206 1.00 44.39 165 PHE D O 1
ATOM 6221 N N . GLU C 3 166 ? -79.276 8.737 -54.781 1.00 44.21 166 GLU D N 1
ATOM 6222 C CA . GLU C 3 166 ? -79.613 7.368 -54.409 1.00 43.85 166 GLU D CA 1
ATOM 6223 C C . GLU C 3 166 ? -78.351 6.489 -54.271 1.00 43.84 166 GLU D C 1
ATOM 6224 O O . GLU C 3 166 ? -77.401 6.616 -55.055 1.00 42.84 166 GLU D O 1
ATOM 6230 N N . VAL C 3 167 ? -78.396 5.574 -53.305 1.00 42.55 167 VAL D N 1
ATOM 6231 C CA . VAL C 3 167 ? -77.343 4.601 -53.054 1.00 42.68 167 VAL D CA 1
ATOM 6232 C C . VAL C 3 167 ? -78.026 3.260 -52.838 1.00 41.46 167 VAL D C 1
ATOM 6233 O O . VAL C 3 167 ? -78.984 3.171 -52.042 1.00 41.63 167 VAL D O 1
ATOM 6237 N N . ILE C 3 168 ? -77.568 2.241 -53.562 1.00 39.85 168 ILE D N 1
ATOM 6238 C CA . ILE C 3 168 ? -77.960 0.868 -53.268 1.00 40.24 168 ILE D CA 1
ATOM 6239 C C . ILE C 3 168 ? -76.666 0.092 -53.053 1.00 40.55 168 ILE D C 1
ATOM 6240 O O . ILE C 3 168 ? -75.893 -0.136 -53.994 1.00 39.78 168 ILE D O 1
ATOM 6245 N N . GLY C 3 169 ? -76.438 -0.301 -51.809 1.00 41.06 169 GLY D N 1
ATOM 6246 C CA . GLY C 3 169 ? -75.231 -1.035 -51.482 1.00 40.80 169 GLY D CA 1
ATOM 6247 C C . GLY C 3 169 ? -75.574 -2.499 -51.356 1.00 41.08 169 GLY D C 1
ATOM 6248 O O . GLY C 3 169 ? -76.614 -2.945 -51.824 1.00 39.58 169 GLY D O 1
ATOM 6249 N N . ASP C 3 170 ? -74.688 -3.237 -50.708 1.00 42.08 170 ASP D N 1
ATOM 6250 C CA . ASP C 3 170 ? -74.878 -4.645 -50.480 1.00 43.63 170 ASP D CA 1
ATOM 6251 C C . ASP C 3 170 ? -76.031 -4.936 -49.531 1.00 43.32 170 ASP D C 1
ATOM 6252 O O . ASP C 3 170 ? -76.726 -5.957 -49.675 1.00 42.29 170 ASP D O 1
ATOM 6257 N N . LEU C 3 171 ? -76.211 -4.068 -48.542 1.00 42.51 171 LEU D N 1
ATOM 6258 C CA . LEU C 3 171 ? -77.184 -4.363 -47.489 1.00 43.50 171 LEU D CA 1
ATOM 6259 C C . LEU C 3 171 ? -78.318 -3.348 -47.429 1.00 43.45 171 LEU D C 1
ATOM 6260 O O . LEU C 3 171 ? -79.449 -3.696 -47.211 1.00 43.46 171 LEU D O 1
ATOM 6265 N N . SER C 3 172 ? -78.000 -2.085 -47.628 1.00 43.77 172 SER D N 1
ATOM 6266 C CA . SER C 3 172 ? -78.989 -1.034 -47.409 1.00 45.19 172 SER D CA 1
ATOM 6267 C C . SER C 3 172 ? -79.043 -0.075 -48.579 1.00 44.48 172 SER D C 1
ATOM 6268 O O . SER C 3 172 ? -78.189 -0.116 -49.490 1.00 43.96 172 SER D O 1
ATOM 6271 N N . THR C 3 173 ? -80.079 0.758 -48.543 1.00 42.96 173 THR D N 1
ATOM 6272 C CA . THR C 3 173 ? -80.335 1.749 -49.558 1.00 42.04 173 THR D CA 1
ATOM 6273 C C . THR C 3 173 ? -80.735 3.088 -48.919 1.00 42.08 173 THR D C 1
ATOM 6274 O O . THR C 3 173 ? -81.151 3.154 -47.755 1.00 41.87 173 THR D O 1
ATOM 6278 N N . ALA C 3 174 ? -80.668 4.121 -49.743 1.00 41.29 174 ALA D N 1
ATOM 6279 C CA . ALA C 3 174 ? -81.142 5.442 -49.414 1.00 42.04 174 ALA D CA 1
ATOM 6280 C C . ALA C 3 174 ? -81.609 6.172 -50.700 1.00 42.33 174 ALA D C 1
ATOM 6281 O O . ALA C 3 174 ? -81.168 5.845 -51.819 1.00 41.60 174 ALA D O 1
ATOM 6283 N N . LYS C 3 175 ? -82.524 7.135 -50.528 1.00 41.53 175 LYS D N 1
ATOM 6284 C CA . LYS C 3 175 ? -82.855 8.076 -51.592 1.00 40.85 175 LYS D CA 1
ATOM 6285 C C . LYS C 3 175 ? -83.155 9.393 -50.931 1.00 41.33 175 LYS D C 1
ATOM 6286 O O . LYS C 3 175 ? -84.079 9.469 -50.116 1.00 39.88 175 LYS D O 1
ATOM 6292 N N . VAL C 3 176 ? -82.361 10.418 -51.274 1.00 41.74 176 VAL D N 1
ATOM 6293 C CA . VAL C 3 176 ? -82.600 11.797 -50.783 1.00 42.82 176 VAL D CA 1
ATOM 6294 C C . VAL C 3 176 ? -83.118 12.690 -51.931 1.00 43.36 176 VAL D C 1
ATOM 6295 O O . VAL C 3 176 ? -82.472 12.775 -52.996 1.00 43.76 176 VAL D O 1
ATOM 6299 N N . GLU C 3 177 ? -84.273 13.339 -51.736 1.00 42.87 177 GLU D N 1
ATOM 6300 C CA . GLU C 3 177 ? -84.718 14.374 -52.672 1.00 43.18 177 GLU D CA 1
ATOM 6301 C C . GLU C 3 177 ? -84.236 15.771 -52.242 1.00 43.44 177 GLU D C 1
ATOM 6302 O O . GLU C 3 177 ? -84.494 16.205 -51.109 1.00 43.49 177 GLU D O 1
ATOM 6308 N N . LEU C 3 178 ? -83.542 16.461 -53.153 1.00 43.43 178 LEU D N 1
ATOM 6309 C CA . LEU C 3 178 ? -83.126 17.867 -52.954 1.00 44.01 178 LEU D CA 1
ATOM 6310 C C . LEU C 3 178 ? -83.851 18.766 -53.954 1.00 43.31 178 LEU D C 1
ATOM 6311 O O . LEU C 3 178 ? -83.782 18.537 -55.158 1.00 43.20 178 LEU D O 1
ATOM 6316 N N . SER C 3 179 ? -84.541 19.782 -53.446 1.00 44.14 179 SER D N 1
ATOM 6317 C CA . SER C 3 179 ? -85.276 20.710 -54.297 1.00 43.70 179 SER D CA 1
ATOM 6318 C C . SER C 3 179 ? -85.550 22.024 -53.574 1.00 44.69 179 SER D C 1
ATOM 6319 O O . SER C 3 179 ? -85.531 22.083 -52.344 1.00 44.42 179 SER D O 1
ATOM 6322 N N . THR C 3 180 ? -85.765 23.076 -54.377 1.00 45.46 180 THR D N 1
ATOM 6323 C CA . THR C 3 180 ? -86.062 24.437 -53.899 1.00 47.01 180 THR D CA 1
ATOM 6324 C C . THR C 3 180 ? -87.308 24.432 -53.070 1.00 47.80 180 THR D C 1
ATOM 6325 O O . THR C 3 180 ? -87.396 25.121 -52.081 1.00 48.79 180 THR D O 1
ATOM 6329 N N . ASP C 3 181 ? -88.253 23.599 -53.477 1.00 48.51 181 ASP D N 1
ATOM 6330 C CA . ASP C 3 181 ? -89.501 23.403 -52.776 1.00 49.50 181 ASP D CA 1
ATOM 6331 C C . ASP C 3 181 ? -89.334 22.940 -51.365 1.00 49.81 181 ASP D C 1
ATOM 6332 O O . ASP C 3 181 ? -90.098 23.317 -50.518 1.00 49.42 181 ASP D O 1
ATOM 6337 N N . ASN C 3 182 ? -88.321 22.126 -51.090 1.00 50.18 182 ASN D N 1
ATOM 6338 C CA . ASN C 3 182 ? -87.999 21.780 -49.703 1.00 50.37 182 ASN D CA 1
ATOM 6339 C C . ASN C 3 182 ? -86.843 22.605 -49.155 1.00 50.85 182 ASN D C 1
ATOM 6340 O O . ASN C 3 182 ? -86.437 23.566 -49.791 1.00 51.51 182 ASN D O 1
ATOM 6345 N N . GLY C 3 183 ? -86.333 22.280 -47.974 1.00 51.13 183 GLY D N 1
ATOM 6346 C CA . GLY C 3 183 ? -85.306 23.139 -47.360 1.00 51.23 183 GLY D CA 1
ATOM 6347 C C . GLY C 3 183 ? -83.973 23.248 -48.103 1.00 51.41 183 GLY D C 1
ATOM 6348 O O . GLY C 3 183 ? -83.214 24.208 -47.883 1.00 51.45 183 GLY D O 1
ATOM 6349 N N . THR C 3 184 ? -83.716 22.308 -49.025 1.00 50.75 184 THR D N 1
ATOM 6350 C CA . THR C 3 184 ? -82.335 21.899 -49.359 1.00 49.95 184 THR D CA 1
ATOM 6351 C C . THR C 3 184 ? -81.584 22.490 -50.598 1.00 49.17 184 THR D C 1
ATOM 6352 O O . THR C 3 184 ? -80.326 22.502 -50.604 1.00 48.80 184 THR D O 1
ATOM 6356 N N . LEU C 3 185 ? -82.328 22.936 -51.647 1.00 48.30 185 LEU D N 1
ATOM 6357 C CA . LEU C 3 185 ? -81.640 23.552 -52.808 1.00 47.42 185 LEU D CA 1
ATOM 6358 C C . LEU C 3 185 ? -81.896 25.053 -52.918 1.00 47.11 185 LEU D C 1
ATOM 6359 O O . LEU C 3 185 ? -82.989 25.506 -52.607 1.00 47.18 185 LEU D O 1
ATOM 6364 N N . LEU C 3 186 ? -80.888 25.801 -53.388 1.00 47.17 186 LEU D N 1
ATOM 6365 C CA . LEU C 3 186 ? -81.002 27.271 -53.581 1.00 47.57 186 LEU D CA 1
ATOM 6366 C C . LEU C 3 186 ? -81.583 27.628 -54.941 1.00 48.02 186 LEU D C 1
ATOM 6367 O O . LEU C 3 186 ? -82.574 28.353 -55.034 1.00 48.61 186 LEU D O 1
ATOM 6372 N N . GLU C 3 187 ? -80.927 27.144 -55.993 1.00 49.00 187 GLU D N 1
ATOM 6373 C CA . GLU C 3 187 ? -81.382 27.329 -57.368 1.00 49.82 187 GLU D CA 1
ATOM 6374 C C . GLU C 3 187 ? -81.111 25.987 -58.045 1.00 50.38 187 GLU D C 1
ATOM 6375 O O . GLU C 3 187 ? -80.176 25.282 -57.607 1.00 50.08 187 GLU D O 1
ATOM 6381 N N . ALA C 3 188 ? -81.948 25.634 -59.093 1.00 51.33 188 ALA D N 1
ATOM 6382 C CA . ALA C 3 188 ? -81.654 24.500 -59.933 1.00 52.23 188 ALA D CA 1
ATOM 6383 C C . ALA C 3 188 ? -82.442 24.629 -61.221 1.00 53.05 188 ALA D C 1
ATOM 6384 O O . ALA C 3 188 ? -83.651 24.853 -61.176 1.00 53.27 188 ALA D O 1
ATOM 6386 N N . SER C 3 189 ? -81.747 24.342 -62.371 1.00 53.92 189 SER D N 1
ATOM 6387 C CA . SER C 3 189 ? -82.406 24.153 -63.646 1.00 54.44 189 SER D CA 1
ATOM 6388 C C . SER C 3 189 ? -81.691 23.281 -64.643 1.00 54.55 189 SER D C 1
ATOM 6389 O O . SER C 3 189 ? -80.438 23.143 -64.512 1.00 54.85 189 SER D O 1
ATOM 6392 N N . GLY C 3 190 ? -82.511 22.596 -65.620 1.00 54.53 190 GLY D N 1
ATOM 6393 C CA . GLY C 3 190 ? -81.977 21.941 -66.714 1.00 54.25 190 GLY D CA 1
ATOM 6394 C C . GLY C 3 190 ? -82.756 20.778 -67.240 1.00 53.86 190 GLY D C 1
ATOM 6395 O O . GLY C 3 190 ? -83.713 20.543 -66.622 1.00 53.78 190 GLY D O 1
ATOM 6396 N N . ALA C 3 191 ? -81.998 19.934 -68.074 1.00 53.57 191 ALA D N 1
ATOM 6397 C CA . ALA C 3 191 ? -82.633 18.675 -68.485 1.00 53.42 191 ALA D CA 1
ATOM 6398 C C . ALA C 3 191 ? -82.768 17.586 -67.294 1.00 53.00 191 ALA D C 1
ATOM 6399 O O . ALA C 3 191 ? -82.059 17.775 -66.274 1.00 52.94 191 ALA D O 1
ATOM 6401 N N . ASP C 3 192 ? -83.698 16.553 -67.516 1.00 52.40 192 ASP D N 1
ATOM 6402 C CA . ASP C 3 192 ? -83.828 15.303 -66.686 1.00 52.00 192 ASP D CA 1
ATOM 6403 C C . ASP C 3 192 ? -82.657 14.454 -67.150 1.00 51.37 192 ASP D C 1
ATOM 6404 O O . ASP C 3 192 ? -82.620 14.017 -68.305 1.00 51.54 192 ASP D O 1
ATOM 6409 N N . VAL C 3 193 ? -81.666 14.283 -66.251 1.00 50.42 193 VAL D N 1
ATOM 6410 C CA . VAL C 3 193 ? -80.371 13.674 -66.587 1.00 49.77 193 VAL D CA 1
ATOM 6411 C C . VAL C 3 193 ? -79.921 12.772 -65.448 1.00 49.59 193 VAL D C 1
ATOM 6412 O O . VAL C 3 193 ? -80.155 13.070 -64.279 1.00 49.60 193 VAL D O 1
ATOM 6416 N N . SER C 3 194 ? -79.256 11.682 -65.792 1.00 49.25 194 SER D N 1
ATOM 6417 C CA . SER C 3 194 ? -78.875 10.694 -64.795 1.00 48.85 194 SER D CA 1
ATOM 6418 C C . SER C 3 194 ? -77.463 10.220 -65.040 1.00 48.04 194 SER D C 1
ATOM 6419 O O . SER C 3 194 ? -77.071 9.943 -66.192 1.00 47.08 194 SER D O 1
ATOM 6422 N N . SER C 3 195 ? -76.706 10.146 -63.944 1.00 47.36 195 SER D N 1
ATOM 6423 C CA . SER C 3 195 ? -75.361 9.601 -63.964 1.00 47.01 195 SER D CA 1
ATOM 6424 C C . SER C 3 195 ? -74.956 8.996 -62.610 1.00 46.73 195 SER D C 1
ATOM 6425 O O . SER C 3 195 ? -75.587 9.247 -61.577 1.00 46.41 195 SER D O 1
ATOM 6428 N N . SER C 3 196 ? -73.911 8.174 -62.606 1.00 45.72 196 SER D N 1
ATOM 6429 C CA . SER C 3 196 ? -73.420 7.705 -61.316 1.00 44.61 196 SER D CA 1
ATOM 6430 C C . SER C 3 196 ? -71.901 7.917 -61.119 1.00 43.52 196 SER D C 1
ATOM 6431 O O . SER C 3 196 ? -71.117 7.913 -62.101 1.00 42.27 196 SER D O 1
ATOM 6434 N N . TYR C 3 197 ? -71.527 8.106 -59.849 1.00 41.19 197 TYR D N 1
ATOM 6435 C CA . TYR C 3 197 ? -70.161 8.479 -59.446 1.00 41.85 197 TYR D CA 1
ATOM 6436 C C . TYR C 3 197 ? -69.674 7.581 -58.287 1.00 41.53 197 TYR D C 1
ATOM 6437 O O . TYR C 3 197 ? -70.496 7.095 -57.502 1.00 43.21 197 TYR D O 1
ATOM 6446 N N . GLY C 3 198 ? -68.371 7.346 -58.222 1.00 40.73 198 GLY D N 1
ATOM 6447 C CA . GLY C 3 198 ? -67.735 6.689 -57.097 1.00 40.77 198 GLY D CA 1
ATOM 6448 C C . GLY C 3 198 ? -67.937 7.503 -55.815 1.00 40.25 198 GLY D C 1
ATOM 6449 O O . GLY C 3 198 ? -67.529 8.663 -55.735 1.00 39.28 198 GLY D O 1
ATOM 6450 N N . MET C 3 199 ? -68.606 6.881 -54.841 1.00 39.48 199 MET D N 1
ATOM 6451 C CA . MET C 3 199 ? -68.972 7.536 -53.589 1.00 40.39 199 MET D CA 1
ATOM 6452 C C . MET C 3 199 ? -67.768 8.019 -52.785 1.00 40.39 199 MET D C 1
ATOM 6453 O O . MET C 3 199 ? -67.858 9.033 -52.158 1.00 39.90 199 MET D O 1
ATOM 6458 N N . GLU C 3 200 ? -66.662 7.284 -52.777 1.00 40.76 200 GLU D N 1
ATOM 6459 C CA . GLU C 3 200 ? -65.515 7.646 -51.942 1.00 42.24 200 GLU D CA 1
ATOM 6460 C C . GLU C 3 200 ? -64.960 9.006 -52.366 1.00 42.25 200 GLU D C 1
ATOM 6461 O O . GLU C 3 200 ? -64.698 9.870 -51.506 1.00 41.53 200 GLU D O 1
ATOM 6467 N N . TYR C 3 201 ? -64.873 9.224 -53.681 1.00 41.34 201 TYR D N 1
ATOM 6468 C CA . TYR C 3 201 ? -64.398 10.509 -54.218 1.00 42.34 201 TYR D CA 1
ATOM 6469 C C . TYR C 3 201 ? -65.289 11.669 -53.801 1.00 42.20 201 TYR D C 1
ATOM 6470 O O . TYR C 3 201 ? -64.807 12.740 -53.361 1.00 41.62 201 TYR D O 1
ATOM 6479 N N . VAL C 3 202 ? -66.597 11.493 -53.966 1.00 41.56 202 VAL D N 1
ATOM 6480 C CA . VAL C 3 202 ? -67.515 12.534 -53.542 1.00 41.47 202 VAL D CA 1
ATOM 6481 C C . VAL C 3 202 ? -67.485 12.720 -52.016 1.00 41.12 202 VAL D C 1
ATOM 6482 O O . VAL C 3 202 ? -67.450 13.839 -51.549 1.00 41.70 202 VAL D O 1
ATOM 6486 N N . ALA C 3 203 ? -67.525 11.617 -51.248 1.00 41.09 203 ALA D N 1
ATOM 6487 C CA . ALA C 3 203 ? -67.424 11.683 -49.787 1.00 41.34 203 ALA D CA 1
ATOM 6488 C C . ALA C 3 203 ? -66.185 12.430 -49.267 1.00 41.63 203 ALA D C 1
ATOM 6489 O O . ALA C 3 203 ? -66.291 13.184 -48.289 1.00 41.96 203 ALA D O 1
ATOM 6491 N N . ASN C 3 204 ? -65.047 12.302 -49.956 1.00 41.35 204 ASN D N 1
ATOM 6492 C CA . ASN C 3 204 ? -63.816 13.032 -49.590 1.00 41.20 204 ASN D CA 1
ATOM 6493 C C . ASN C 3 204 ? -64.006 14.557 -49.540 1.00 41.54 204 ASN D C 1
ATOM 6494 O O . ASN C 3 204 ? -63.330 15.242 -48.755 1.00 40.60 204 ASN D O 1
ATOM 6499 N N . THR C 3 205 ? -64.904 15.094 -50.366 1.00 40.51 205 THR D N 1
ATOM 6500 C CA . THR C 3 205 ? -64.966 16.547 -50.530 1.00 41.03 205 THR D CA 1
ATOM 6501 C C . THR C 3 205 ? -65.816 17.184 -49.421 1.00 42.22 205 THR D C 1
ATOM 6502 O O . THR C 3 205 ? -65.862 18.398 -49.315 1.00 41.59 205 THR D O 1
ATOM 6506 N N . THR C 3 206 ? -66.492 16.384 -48.597 1.00 41.11 206 THR D N 1
ATOM 6507 C CA . THR C 3 206 ? -67.327 16.980 -47.552 1.00 42.69 206 THR D CA 1
ATOM 6508 C C . THR C 3 206 ? -66.531 17.755 -46.536 1.00 42.77 206 THR D C 1
ATOM 6509 O O . THR C 3 206 ? -67.107 18.583 -45.830 1.00 43.08 206 THR D O 1
ATOM 6513 N N . LYS C 3 207 ? -65.221 17.506 -46.454 1.00 43.15 207 LYS D N 1
ATOM 6514 C CA . LYS C 3 207 ? -64.340 18.369 -45.645 1.00 42.77 207 LYS D CA 1
ATOM 6515 C C . LYS C 3 207 ? -64.388 19.844 -46.087 1.00 42.76 207 LYS D C 1
ATOM 6516 O O . LYS C 3 207 ? -64.055 20.730 -45.289 1.00 43.28 207 LYS D O 1
ATOM 6522 N N . MET C 3 208 ? -64.772 20.101 -47.345 1.00 42.36 208 MET D N 1
ATOM 6523 C CA . MET C 3 208 ? -64.811 21.461 -47.879 1.00 42.61 208 MET D CA 1
ATOM 6524 C C . MET C 3 208 ? -65.827 22.356 -47.154 1.00 43.77 208 MET D C 1
ATOM 6525 O O . MET C 3 208 ? -65.746 23.564 -47.249 1.00 43.21 208 MET D O 1
ATOM 6530 N N . ARG C 3 209 ? -66.746 21.743 -46.406 1.00 44.11 209 ARG D N 1
ATOM 6531 C CA . ARG C 3 209 ? -67.641 22.490 -45.505 1.00 45.70 209 ARG D CA 1
ATOM 6532 C C . ARG C 3 209 ? -66.913 23.404 -44.507 1.00 45.33 209 ARG D C 1
ATOM 6533 O O . ARG C 3 209 ? -67.470 24.417 -44.133 1.00 44.85 209 ARG D O 1
ATOM 6541 N N . ARG C 3 210 ? -65.677 23.074 -44.109 1.00 45.28 210 ARG D N 1
ATOM 6542 C CA . ARG C 3 210 ? -64.874 23.943 -43.214 1.00 45.93 210 ARG D CA 1
ATOM 6543 C C . ARG C 3 210 ? -64.195 25.153 -43.911 1.00 45.88 210 ARG D C 1
ATOM 6544 O O . ARG C 3 210 ? -63.544 25.982 -43.242 1.00 45.16 210 ARG D O 1
ATOM 6552 N N . ALA C 3 211 ? -64.367 25.278 -45.234 1.00 44.77 211 ALA D N 1
ATOM 6553 C CA . ALA C 3 211 ? -63.846 26.439 -45.978 1.00 44.16 211 ALA D CA 1
ATOM 6554 C C . ALA C 3 211 ? -64.885 27.189 -46.834 1.00 43.73 211 ALA D C 1
ATOM 6555 O O . ALA C 3 211 ? -64.557 28.207 -47.418 1.00 44.50 211 ALA D O 1
ATOM 6557 N N . SER C 3 212 ? -66.113 26.678 -46.915 1.00 42.61 212 SER D N 1
ATOM 6558 C CA . SER C 3 212 ? -67.063 27.047 -47.975 1.00 42.49 212 SER D CA 1
ATOM 6559 C C . SER C 3 212 ? -68.475 27.065 -47.431 1.00 42.26 212 SER D C 1
ATOM 6560 O O . SER C 3 212 ? -68.890 26.117 -46.809 1.00 40.50 212 SER D O 1
ATOM 6563 N N . ASP C 3 213 ? -69.202 28.161 -47.663 1.00 42.55 213 ASP D N 1
ATOM 6564 C CA . ASP C 3 213 ? -70.625 28.233 -47.298 1.00 42.34 213 ASP D CA 1
ATOM 6565 C C . ASP C 3 213 ? -71.586 27.766 -48.379 1.00 41.74 213 ASP D C 1
ATOM 6566 O O . ASP C 3 213 ? -72.584 27.153 -48.056 1.00 40.82 213 ASP D O 1
ATOM 6571 N N . SER C 3 214 ? -71.325 28.093 -49.645 1.00 41.50 214 SER D N 1
ATOM 6572 C CA . SER C 3 214 ? -72.198 27.610 -50.728 1.00 41.13 214 SER D CA 1
ATOM 6573 C C . SER C 3 214 ? -71.397 26.934 -51.846 1.00 40.65 214 SER D C 1
ATOM 6574 O O . SER C 3 214 ? -70.163 27.110 -51.945 1.00 40.06 214 SER D O 1
ATOM 6577 N N . MET C 3 215 ? -72.098 26.196 -52.698 1.00 39.34 215 MET D N 1
ATOM 6578 C CA . MET C 3 215 ? -71.457 25.436 -53.734 1.00 39.93 215 MET D CA 1
ATOM 6579 C C . MET C 3 215 ? -72.307 25.349 -54.982 1.00 40.91 215 MET D C 1
ATOM 6580 O O . MET C 3 215 ? -73.511 25.638 -54.958 1.00 40.13 215 MET D O 1
ATOM 6585 N N . GLU C 3 216 ? -71.662 24.956 -56.075 1.00 41.70 216 GLU D N 1
ATOM 6586 C CA . GLU C 3 216 ? -72.348 24.629 -57.312 1.00 43.05 216 GLU D CA 1
ATOM 6587 C C . GLU C 3 216 ? -72.132 23.164 -57.647 1.00 43.30 216 GLU D C 1
ATOM 6588 O O . GLU C 3 216 ? -70.997 22.665 -57.607 1.00 43.84 216 GLU D O 1
ATOM 6594 N N . LEU C 3 217 ? -73.224 22.484 -57.960 1.00 43.60 217 LEU D N 1
ATOM 6595 C CA . LEU C 3 217 ? -73.173 21.117 -58.446 1.00 45.00 217 LEU D CA 1
ATOM 6596 C C . LEU C 3 217 ? -73.569 21.110 -59.909 1.00 45.06 217 LEU D C 1
ATOM 6597 O O . LEU C 3 217 ? -74.609 21.648 -60.280 1.00 45.77 217 LEU D O 1
ATOM 6602 N N . TYR C 3 218 ? -72.743 20.513 -60.748 1.00 45.23 218 TYR D N 1
ATOM 6603 C CA . TYR C 3 218 ? -73.092 20.359 -62.154 1.00 45.12 218 TYR D CA 1
ATOM 6604 C C . TYR C 3 218 ? -72.922 18.924 -62.555 1.00 44.45 218 TYR D C 1
ATOM 6605 O O . TYR C 3 218 ? -71.961 18.273 -62.139 1.00 44.41 218 TYR D O 1
ATOM 6614 N N . PHE C 3 219 ? -73.822 18.431 -63.392 1.00 44.21 219 PHE D N 1
ATOM 6615 C CA . PHE C 3 219 ? -73.667 17.088 -63.967 1.00 44.07 219 PHE D CA 1
ATOM 6616 C C . PHE C 3 219 ? -74.567 16.909 -65.193 1.00 44.01 219 PHE D C 1
ATOM 6617 O O . PHE C 3 219 ? -75.322 17.804 -65.544 1.00 44.06 219 PHE D O 1
ATOM 6625 N N . GLY C 3 220 ? -74.435 15.766 -65.849 1.00 44.21 220 GLY D N 1
ATOM 6626 C CA . GLY C 3 220 ? -75.300 15.369 -66.957 1.00 44.96 220 GLY D CA 1
ATOM 6627 C C . GLY C 3 220 ? -74.994 13.906 -67.203 1.00 45.55 220 GLY D C 1
ATOM 6628 O O . GLY C 3 220 ? -74.211 13.298 -66.451 1.00 45.51 220 GLY D O 1
ATOM 6629 N N . SER C 3 221 ? -75.577 13.339 -68.254 1.00 45.43 221 SER D N 1
ATOM 6630 C CA . SER C 3 221 ? -75.378 11.924 -68.540 1.00 45.80 221 SER D CA 1
ATOM 6631 C C . SER C 3 221 ? -73.994 11.654 -69.120 1.00 45.72 221 SER D C 1
ATOM 6632 O O . SER C 3 221 ? -73.549 12.365 -70.047 1.00 45.09 221 SER D O 1
ATOM 6635 N N . GLN C 3 222 ? -73.326 10.631 -68.562 1.00 45.63 222 GLN D N 1
ATOM 6636 C CA . GLN C 3 222 ? -71.996 10.194 -69.017 1.00 45.61 222 GLN D CA 1
ATOM 6637 C C . GLN C 3 222 ? -71.033 11.369 -69.210 1.00 45.39 222 GLN D C 1
ATOM 6638 O O . GLN C 3 222 ? -70.158 11.333 -70.085 1.00 45.30 222 GLN D O 1
ATOM 6644 N N . ILE C 3 223 ? -71.219 12.405 -68.377 1.00 45.28 223 ILE D N 1
ATOM 6645 C CA . ILE C 3 223 ? -70.262 13.510 -68.206 1.00 45.12 223 ILE D CA 1
ATOM 6646 C C . ILE C 3 223 ? -69.843 13.706 -66.722 1.00 44.91 223 ILE D C 1
ATOM 6647 O O . ILE C 3 223 ? -70.520 13.231 -65.807 1.00 44.39 223 ILE D O 1
ATOM 6652 N N . PRO C 3 224 ? -68.710 14.400 -66.481 1.00 44.64 224 PRO D N 1
ATOM 6653 C CA . PRO C 3 224 ? -68.297 14.635 -65.080 1.00 44.44 224 PRO D CA 1
ATOM 6654 C C . PRO C 3 224 ? -69.319 15.324 -64.150 1.00 43.69 224 PRO D C 1
ATOM 6655 O O . PRO C 3 224 ? -70.196 16.062 -64.595 1.00 43.27 224 PRO D O 1
ATOM 6659 N N . LEU C 3 225 ? -69.215 14.996 -62.865 1.00 43.61 225 LEU D N 1
ATOM 6660 C CA . LEU C 3 225 ? -69.803 15.760 -61.777 1.00 42.74 225 LEU D CA 1
ATOM 6661 C C . LEU C 3 225 ? -68.763 16.808 -61.423 1.00 43.19 225 LEU D C 1
ATOM 6662 O O . LEU C 3 225 ? -67.634 16.461 -61.051 1.00 43.39 225 LEU D O 1
ATOM 6667 N N . LYS C 3 226 ? -69.134 18.078 -61.579 1.00 43.15 226 LYS D N 1
ATOM 6668 C CA . LYS C 3 226 ? -68.349 19.189 -61.075 1.00 43.40 226 LYS D CA 1
ATOM 6669 C C . LYS C 3 226 ? -68.968 19.675 -59.776 1.00 42.98 226 LYS D C 1
ATOM 6670 O O . LYS C 3 226 ? -70.171 19.971 -59.720 1.00 43.48 226 LYS D O 1
ATOM 6676 N N . LEU C 3 227 ? -68.132 19.755 -58.744 1.00 42.44 227 LEU D N 1
ATOM 6677 C CA . LEU C 3 227 ? -68.476 20.388 -57.471 1.00 40.50 227 LEU D CA 1
ATOM 6678 C C . LEU C 3 227 ? -67.573 21.640 -57.337 1.00 41.40 227 LEU D C 1
ATOM 6679 O O . LEU C 3 227 ? -66.343 21.509 -57.177 1.00 41.82 227 LEU D O 1
ATOM 6684 N N . ARG C 3 228 ? -68.165 22.824 -57.447 1.00 39.22 228 ARG D N 1
ATOM 6685 C CA . ARG C 3 228 ? -67.473 24.062 -57.091 1.00 40.12 228 ARG D CA 1
ATOM 6686 C C . ARG C 3 228 ? -67.848 24.497 -55.662 1.00 39.67 228 ARG D C 1
ATOM 6687 O O . ARG C 3 228 ? -68.967 24.941 -55.395 1.00 38.86 228 ARG D O 1
ATOM 6695 N N . PHE C 3 229 ? -66.892 24.389 -54.757 1.00 38.44 229 PHE D N 1
ATOM 6696 C CA . PHE C 3 229 ? -67.081 24.926 -53.438 1.00 38.51 229 PHE D CA 1
ATOM 6697 C C . PHE C 3 229 ? -66.623 26.359 -53.478 1.00 39.54 229 PHE D C 1
ATOM 6698 O O . PHE C 3 229 ? -65.432 26.644 -53.660 1.00 38.25 229 PHE D O 1
ATOM 6706 N N . LYS C 3 230 ? -67.577 27.275 -53.347 1.00 40.53 230 LYS D N 1
ATOM 6707 C CA . LYS C 3 230 ? -67.249 28.710 -53.352 1.00 42.07 230 LYS D CA 1
ATOM 6708 C C . LYS C 3 230 ? -66.597 29.118 -52.033 1.00 42.69 230 LYS D C 1
ATOM 6709 O O . LYS C 3 230 ? -67.111 28.835 -50.977 1.00 42.41 230 LYS D O 1
ATOM 6715 N N . LEU C 3 231 ? -65.450 29.772 -52.124 1.00 45.13 231 LEU D N 1
ATOM 6716 C CA . LEU C 3 231 ? -64.687 30.225 -50.951 1.00 47.53 231 LEU D CA 1
ATOM 6717 C C . LEU C 3 231 ? -64.877 31.742 -50.805 1.00 48.59 231 LEU D C 1
ATOM 6718 O O . LEU C 3 231 ? -65.388 32.364 -51.734 1.00 49.13 231 LEU D O 1
ATOM 6723 N N . PRO C 3 232 ? -64.480 32.335 -49.649 1.00 49.66 232 PRO D N 1
ATOM 6724 C CA . PRO C 3 232 ? -64.502 33.824 -49.521 1.00 50.56 232 PRO D CA 1
ATOM 6725 C C . PRO C 3 232 ? -63.870 34.523 -50.710 1.00 51.51 232 PRO D C 1
ATOM 6726 O O . PRO C 3 232 ? -62.978 33.956 -51.355 1.00 51.99 232 PRO D O 1
ATOM 6730 N N . GLN C 3 233 ? -64.333 35.746 -50.987 1.00 52.81 233 GLN D N 1
ATOM 6731 C CA . GLN C 3 233 ? -63.845 36.559 -52.096 1.00 53.10 233 GLN D CA 1
ATOM 6732 C C . GLN C 3 233 ? -64.130 35.847 -53.423 1.00 53.01 233 GLN D C 1
ATOM 6733 O O . GLN C 3 233 ? -65.191 35.243 -53.588 1.00 51.95 233 GLN D O 1
ATOM 6739 N N . GLU C 3 234 ? -63.187 35.915 -54.366 1.00 52.93 234 GLU D N 1
ATOM 6740 C CA . GLU C 3 234 ? -63.356 35.219 -55.656 1.00 52.10 234 GLU D CA 1
ATOM 6741 C C . GLU C 3 234 ? -62.902 33.745 -55.645 1.00 50.21 234 GLU D C 1
ATOM 6742 O O . GLU C 3 234 ? -62.806 33.129 -56.713 1.00 50.62 234 GLU D O 1
ATOM 6748 N N . GLY C 3 235 ? -62.648 33.177 -54.462 1.00 47.32 235 GLY D N 1
ATOM 6749 C CA . GLY C 3 235 ? -62.041 31.845 -54.354 1.00 44.63 235 GLY D CA 1
ATOM 6750 C C . GLY C 3 235 ? -62.958 30.651 -54.592 1.00 42.91 235 GLY D C 1
ATOM 6751 O O . GLY C 3 235 ? -64.166 30.742 -54.399 1.00 42.10 235 GLY D O 1
ATOM 6752 N N . TYR C 3 236 ? -62.374 29.524 -54.997 1.00 41.29 236 TYR D N 1
ATOM 6753 C CA . TYR C 3 236 ? -63.125 28.277 -55.245 1.00 39.76 236 TYR D CA 1
ATOM 6754 C C . TYR C 3 236 ? -62.227 27.077 -55.093 1.00 39.14 236 TYR D C 1
ATOM 6755 O O . TYR C 3 236 ? -60.997 27.187 -55.252 1.00 37.84 236 TYR D O 1
ATOM 6764 N N . GLY C 3 237 ? -62.841 25.949 -54.749 1.00 37.46 237 GLY D N 1
ATOM 6765 C CA . GLY C 3 237 ? -62.223 24.634 -54.852 1.00 37.85 237 GLY D CA 1
ATOM 6766 C C . GLY C 3 237 ? -63.076 23.842 -55.786 1.00 37.35 237 GLY D C 1
ATOM 6767 O O . GLY C 3 237 ? -64.196 23.538 -55.449 1.00 36.85 237 GLY D O 1
ATOM 6768 N N . ASP C 3 238 ? -62.599 23.590 -56.993 1.00 38.67 238 ASP D N 1
ATOM 6769 C CA . ASP C 3 238 ? -63.366 22.790 -57.950 1.00 39.54 238 ASP D CA 1
ATOM 6770 C C . ASP C 3 238 ? -62.910 21.332 -57.908 1.00 40.08 238 ASP D C 1
ATOM 6771 O O . ASP C 3 238 ? -61.720 21.063 -57.909 1.00 41.23 238 ASP D O 1
ATOM 6776 N N . PHE C 3 239 ? -63.866 20.412 -57.946 1.00 39.85 239 PHE D N 1
ATOM 6777 C CA . PHE C 3 239 ? -63.572 19.016 -58.115 1.00 40.34 239 PHE D CA 1
ATOM 6778 C C . PHE C 3 239 ? -64.425 18.483 -59.252 1.00 40.39 239 PHE D C 1
ATOM 6779 O O . PHE C 3 239 ? -65.650 18.621 -59.211 1.00 41.69 239 PHE D O 1
ATOM 6787 N N . TYR C 3 240 ? -63.787 17.874 -60.253 1.00 40.39 240 TYR D N 1
ATOM 6788 C CA . TYR C 3 240 ? -64.483 17.232 -61.363 1.00 41.46 240 TYR D CA 1
ATOM 6789 C C . TYR C 3 240 ? -64.312 15.727 -61.222 1.00 41.40 240 TYR D C 1
ATOM 6790 O O . TYR C 3 240 ? -63.189 15.238 -61.114 1.00 40.86 240 TYR D O 1
ATOM 6799 N N . ILE C 3 241 ? -65.419 15.007 -61.205 1.00 41.04 241 ILE D N 1
ATOM 6800 C CA . ILE C 3 241 ? -65.385 13.571 -60.912 1.00 41.51 241 ILE D CA 1
ATOM 6801 C C . ILE C 3 241 ? -65.985 12.833 -62.091 1.00 41.95 241 ILE D C 1
ATOM 6802 O O . ILE C 3 241 ? -67.172 13.010 -62.378 1.00 42.46 241 ILE D O 1
ATOM 6807 N N . ALA C 3 242 ? -65.173 12.030 -62.789 1.00 42.97 242 ALA D N 1
ATOM 6808 C CA . ALA C 3 242 ? -65.620 11.296 -63.999 1.00 42.45 242 ALA D CA 1
ATOM 6809 C C . ALA C 3 242 ? -66.818 10.371 -63.693 1.00 43.41 242 ALA D C 1
ATOM 6810 O O . ALA C 3 242 ? -66.873 9.781 -62.605 1.00 42.83 242 ALA D O 1
ATOM 6812 N N . PRO C 3 243 ? -67.765 10.230 -64.657 1.00 44.44 243 PRO D N 1
ATOM 6813 C CA . PRO C 3 243 ? -68.939 9.354 -64.431 1.00 44.83 243 PRO D CA 1
ATOM 6814 C C . PRO C 3 243 ? -68.506 7.908 -64.460 1.00 45.54 243 PRO D C 1
ATOM 6815 O O . PRO C 3 243 ? -67.506 7.580 -65.099 1.00 45.71 243 PRO D O 1
ATOM 6819 N N . ARG C 3 244 ? -69.200 7.049 -63.736 1.00 46.97 244 ARG D N 1
ATOM 6820 C CA . ARG C 3 244 ? -68.949 5.610 -63.883 1.00 48.24 244 ARG D CA 1
ATOM 6821 C C . ARG C 3 244 ? -69.240 5.141 -65.313 1.00 48.64 244 ARG D C 1
ATOM 6822 O O . ARG C 3 244 ? -70.175 5.640 -65.951 1.00 48.01 244 ARG D O 1
ATOM 6830 N N . ALA C 3 245 ? -68.435 4.183 -65.796 1.00 49.67 245 ALA D N 1
ATOM 6831 C CA . ALA C 3 245 ? -68.460 3.688 -67.204 1.00 49.96 245 ALA D CA 1
ATOM 6832 C C . ALA C 3 245 ? -69.852 3.332 -67.747 1.00 50.56 245 ALA D C 1
ATOM 6833 O O . ALA C 3 245 ? -70.758 2.962 -66.990 1.00 51.06 245 ALA D O 1
#

Secondary structure (DSSP, 8-state):
--EEEEEETTHHHHHHHHH-GGGTTS-EEEEEE-SSSTT-EEEEEE-HHHHTTT--TTSBHHHHHHH-TTSEEEE--HHHHHHHHHHHHHHHHTT-S-EEEEETTEEEEE-TTT-SSHHHHHHHHHHHHHHHHHHH---EEEEEESSHHHHHHHHHHH-SS-EEE--HHHHHHHHHHSBGGGSTT--HHHHHHHTTTT--BSGGGGSS-HHHHTTTS-HHHHHHHHHHHTT--------S--SEEEEEEEEEEEE--HHHHHHHHHHHHHHHHHHHTTPEEEEEEEEEEETTS-EEEEEEE-SS---HHHHHHHHHHHHHHHHHH--S-EEEEEEEEEEEE-B--GGGGT--/--EEEES-HHHHHHHHHHHTTT-SSEEEEE-SSEEEEEEE-TTSSEEEEEEEEGGGSSEEE-SS-EEEEE-HHHHHHHHTT---S-EEEEEEE-SSEEEEEEEETTT--EEEEEEE-EE--PPP---------EEEEE-HHHHHHHHHHHHHH-SEEEEEEETTEEEEEEEETTEEEEEEEEETBEESEEEESS--EEEEEHHHHHHHHHTTTT--SPEEEEE-TT--EEEEEE-TTS-EEEEEEPPB-/-EEEEES-HHHHHHHHHHHHTT-SEEEEEEETTEEEEEEE-TTSSEEEEEEEEGGGEEEEEESSS-EEEEEEHHHHHHHHTT--TTPEEEEEE-SSEEEEEEESSSEEEEEEE------------SEEEEEEHHHHHHHHHHHTTT-SEEEEEEETTEEEEEEE-SS-EEEEEE-TTSSS-SEEEE---EEEEEHHHHHHGGGGGGT-SEEEEEE-TTSPEEEEEE-STT-EEEEEEPPP-

Sequence (842 aa):
MIVLFVDFDYFYAQVEEVLNPSLKGKPVVVCVFSSGRFEDSGAVATANYEARKFGVKAGIPIVEEAKKILPNAVYLPMRKEVYQQQVSSRIMNLLREYSEKIEIASIDEAYLDISDKVRDYREAYNLGLEIKNKILEKEKITVTVGISKNKVFAKIAADMMAKPNGIKVIDDEEEVKRLIRELDIADVPGIGNITAEKLKKLGINKLVDTLSIEFDKLKGMIGEAKAKYLISLARDEYNEPIRTRVRKSIGRRIVTMKRNSRNLEEEIKPYLFRAIEESYYKLDKRRIPKAIHVVAVTEDLDIVSSRGRRTFPHGISKETAYSESVKLLQKILEEDERKIIRRIGVRRRFSKFIEAIGLDKFFDTMVKIVYPNAKDFFSFINSITNVTDSIILNFTEDGIFSRHLTEDKVLMMAIMRIPKDVLSEYSIDSPTSVVKLDVSSVKKILSKASSKKATIELTETDSGLKIIIRDEKSGAKSTIYIKAEKGQVVEQLTEPKVNLAVNFTTDESVLNVIIAADVTTLVGEEMRISTEEDKIKIEEAGEEGKRYVVAFLMKDKPLKELSIDTSASSSYSAEEMFKDAVKGLRRGFSAPTMVSFGENLPMKIDVEAVSGGHMMIFWIAPRLMMMKAKVIDAVSFSSYILRTVGDFLSEANFIVTKEGIRVSGIDPSRVVFLDIFLPSSYFEGFEVVSQEKEIIGFKLEDVNDILKRVLKDDTLILSSNESKLTLTFDGEFTRSFELPLIIQVESTQPLEFPFKAQLLTITFADIIDELSDLGEVLNIHSKENKLYFEVIGDLSTAKVELSTDNGTLLEASGADVSSSYGMEYVANTTKMRRASDSMELYFGSQIPLKLRFKLPQEGYGDFYIAPRA